Protein 5A95 (pdb70)

B-factor: mean 14.2, std 8.72, range [4.12, 84.78]

Secondary structure (DSSP, 8-state):
---GGGPPPP----GGGSPP----EEETTEEE-TTS-EE--EEEE---HHHHHHTT---HHHHHHHHHHS--SEEEEEE-HHHHHHH-HHHHHHHHHHHHHHHHHHT-EEEEEE--EEEGGGTEESSGGG---HHHHHHHHHHHHHHTTT-TTEEEEE--SEE--TTTTSS---HHHHHHHHHHHHHHHHHH-TTSEEEE--HHHHTB-GGGTTS--SSSS-EEE----TTTS--SS-SHHHHHHHHHHHTGGGGGTS-EEE-S---B-TTSTT--TTSB--STHHHHHHHHHHHHT-EEEES---SSSSS-SBSSTT--B-HHHHHHHHHHHHHH-/-GGGPPPP----GGGSPP-PPPEEETTEEE-TTS-EE--EEEE---HHHHHHTT--SHHHHHHHHHHS--SEEEEEE-HHHHHHH-HHHHHHHHHHHHHHHHHHT-EEEEEE--EEEGGGTEESSGGG---HHHHHHHHHHHHHHTTT-TTEEEEE--SEE--TTTTSS---HHHHHHHHHHHHHHHHTT-TTSEEEE--HHHHTB-GGGGTS--S-SS-EEE----TTTS--SS-SHHHHHHHHHHHTGGGGGTS-EEE-S---B-TTSTT--TTSB--STHHHHHHHHHHHHT-EEEES---SSSSS-SBSSTT--B-HHHHHHHHHHHHHH-/-GGGPPPP----GGGSPP-PPPEEETTEEE-TTS-EE--EEEE---HHHHHHTT--SHHHHHHHHHHS--SEEEEEE-HHHHHHH-HHHHHHHHHHHHHHHHHHT-EEEEEE--EEEGGGTEESSGGG---HHHHHHHHHHHHHHTTT-TTEEEEE--SEE--TTTTSS---HHHHHHHHHHHHHHHHTT-TTSEEEE--HHHHTB-GGGGTS--S-SS-EEE----TTTS--SS-SHHHHHHHHHHHTGGGGGTS-EEE-S---B-TTSTT--TTSB--STHHHHHHHHHHHHT-EEEES---SSSSS-SBSSTT--B-HHHHHHHHHHHHHHH-

InterPro domains:
  IPR001547 Glycoside hydrolase, family 5 [PF00150] (60-333)
  IPR017853 Glycoside hydrolase superfamily [SSF51445] (6-348)

Nearest PDB structures (foldseek):
  5a8o-assembly1_A  TM=1.001E+00  e=3.217E-73  Saccharophagus degradans 2-40
  5a8n-assembly1_A  TM=1.002E+00  e=1.177E-72  Saccharophagus degradans 2-40
  4hu0-assembly1_A  TM=9.584E-01  e=1.847E-48  uncultured bacterium
  8bqb-assembly3_C  TM=9.596E-01  e=6.757E-48  Cellvibrio japonicus Ueda107
  5fip-assembly4_A  TM=6.941E-01  e=3.122E-14  unidentified

Organism: Saccharophagus degradans (strain 2-40 / ATCC 43961 / DSM 17024) (NCBI:txid203122)

Foldseek 3Di:
DVDPVPDDDDDAADQVLFDDAWAWFWDWLFIATPVRDGDFFAAAEAEAQQVCVVVVNLDLVVLCCGLPQQQGQEYEHAHFVLSCVVCDVVRSVVSVSVVLRSSRVSRHAYEYHPEFAEAAVLQFGDDVSRGDHLVRLLVVLLVVLQHCAPRRRHAEYASYQFYEHPVCVNHDDDVVVQLVSLLVSVVSNCVRHVSHEYEAADYPGRAAPVVCVPPNNPDPGYEYEHACAPQPQDDPDDDLVRVLVSSCNGPLVVSVTHAYEHAEYAADDCPDDPHDPPRHDPLPVLVSVLVSCVVSVHHYHYPHDDCRDPPHQAVDPVRHGDSRVVSSSVVSNVVSD/DVVPPDDDDAQDQVLFDDAWAWFWDWLFIATPVRDGDFFAAAEAEAQQVCVVVVNLDLVVVVCGLPQQQGQEYEHAHFPLVCPVCDVVRSVVSVSVVLRSSRVSRHAYEYELHFAEAAVLQFGDDVSRGDHLVRLLVVLLVVLRHCAPRRRHAEYASYQFYECPVCVRHDDDVVVLLVSLLVSVVSNCVRHVSHEYEAADYPGRAAPQVCVPPNNPDPTYEYEHACAPQSDPDPDDDLVSVLVVSCNGPLVCSVTHAYEHAEYAADDCPDDPHDPPRHDPLPVLVSVLVSCVVSVHHYHYPHPYLRDPPHQAVDPVRHGDSRVVSSSVVSNVVSD/DVVPDDDDDAQDQVLFDDAWAWFWDWLFIATPVRHGDFFAAAEAEAPVVCVVVVNLDLVVVCCGLVQQQGQEYEHAHFPVNCPVCDVVRSVVSVSVVLRSSRVSRHAYEYEPEFAEAAVLQFGDDVSRGDHLVRLLVVLLVVLQHCAPRRRHAEHASYQFYECPVCVRHDDDVVVQLVSVLVSVCSNCVRHPSHEYEYADYPGRAAPQVCVPPNNPDPTYEYEHACAPQPQPDPDDDLVRSLVSSCNGPLVRSVTHAYEPAEYAADDCVDDPHDPPRHDNLVVLVSVLVSCVVSVHHYHYPHDDCPDPPHQAVDPVRHGDSRVVSSSVVSNVVSVD

Solvent-accessible surface area: 39055 Å² total; per-residue (Å²): 113,150,27,12,40,70,84,111,110,76,84,81,18,86,55,190,68,29,117,146,28,24,71,6,47,35,146,55,46,85,6,28,28,106,191,48,150,75,33,33,0,46,0,0,0,0,1,0,2,11,10,1,52,58,188,123,43,20,72,75,53,3,0,64,28,0,6,96,72,0,1,3,22,0,0,0,2,1,0,4,0,35,1,4,102,144,53,18,35,110,75,0,7,28,34,0,17,49,0,0,112,35,0,7,56,45,44,6,14,0,0,0,0,0,6,0,12,0,2,1,28,18,36,4,10,32,5,73,17,21,45,2,39,44,48,31,0,21,35,0,0,48,62,0,0,66,49,1,77,76,4,14,0,5,5,0,0,1,1,4,0,12,1,3,2,63,52,45,31,0,4,114,102,60,31,64,77,2,27,86,17,1,17,29,0,0,28,5,1,24,44,22,9,127,73,9,2,0,2,1,4,0,18,60,74,0,6,25,0,36,41,2,122,196,33,34,7,119,84,144,24,6,0,1,0,0,2,0,17,6,51,33,8,148,18,180,95,145,56,58,154,41,10,39,115,56,1,53,80,87,0,0,37,0,7,94,80,54,4,4,0,0,0,9,0,0,5,25,61,72,132,26,130,38,30,74,125,34,2,66,22,102,11,47,6,0,75,36,0,12,123,6,0,107,178,51,46,5,1,4,0,0,22,0,0,0,19,72,30,28,1,13,0,0,91,53,60,128,41,67,48,18,84,2,0,51,46,0,48,134,22,0,65,117,40,116,202,80,23,43,96,90,109,112,82,83,85,18,86,57,190,64,30,122,146,22,25,64,5,48,36,142,58,44,64,7,28,37,107,170,45,135,93,35,34,0,51,0,0,0,0,1,0,2,11,4,1,50,56,126,126,41,21,78,64,55,5,0,61,28,0,6,98,71,0,1,3,23,0,0,0,2,1,0,4,0,32,1,4,100,135,53,19,35,112,74,1,8,27,34,0,18,49,0,0,107,37,0,7,58,47,44,6,15,0,0,0,0,0,6,0,12,0,1,1,28,19,34,4,10,33,4,69,16,21,45,2,40,45,49,32,0,21,35,0,0,46,76,0,1,68,49,1,77,73,3,21,0,4,5,0,0,1,1,4,0,12,1,2,2,55,54,29,28,0,3,82,107,70,29,66,78,2,25,87,18,1,19,28,0,0,26,4,0,28,46,26,10,161,63,8,3,0,1,1,3,0,14,59,71,0,6,28,0,28,36,4,94,189,35,39,8,124,80,154,27,6,0,0,0,0,1,0,15,3,46,29,8,147,22,168,94,106,60,52,145,44,4,41,123,65,0,56,96,66,0,0,44,0,7,111,77,52,4,5,0,0,0,10,0,0,5,25,60,68,130,30,122,33,30,83,121,30,2,64,8,95,13,49,3,0,77,20,0,10,82,2,2,124,160,56,33,9,1,12,0,0,22,0,0,0,18,70,31,26,1,9,0,0,85,55,53,128,47,66,52,14,88,2,0,52,52,0,52,102,25,0,57,119,52,112,217,99,21,52,100,91,107,115,78,75,83,18,88,57,190,62,30,116,139,24,25,64,4,48,37,142,56,48,79,7,28,28,107,187,48,145,66,35,32,0,47,0,0,0,0,0,0,2,12,9,1,56,60,134,109,55,11,70,66,67,6,0,74,28,0,10,113,62,0,1,4,24,0,0,0,2,0,1,4,0,34,1,5,105,143,53,17,34,111,75,0,8,27,34,0,17,49,0,0,108,36,0,5,69,55,40,6,13,0,0,0,0,0,5,0,12,0,2,1,29,19,33,4,11,33,6,76,17,21,43,1,38,47,46,32,0,23,34,0,0,46,67,0,2,72,42,1,73,72,4,21,0,4,5,0,0,1,0,4,0,10,1,3,2,62,51,26,32,0,2,82,112,71,30,65,77,2,26,84,17,1,16,33,1,0,52,6,1,42,42,41,6,167,66,7,3,0,1,0,3,0,14,58,72,0,6,28,0,28,35,4,109,199,32,40,8,122,78,158,30,6,0,0,0,0,1,0,18,5,47,34,8,148,9,168,89,133,58,46,158,40,17,28,145,55,1,62,80,66,0,0,41,0,7,104,79,52,5,4,0,0,0,9,0,0,8,32,72,66,133,13,226,44,22,78,104,34,3,65,25,113,16,50,6,0,71,37,0,12,109,0,1,73,143,38,42,6,2,5,0,0,23,0,0,0,26,91,30,46,4,33,0,0,89,50,57,128,44,63,48,19,92,3,0,53,50,0,53,105,19,0,50,83,15,113,183,179

Structure (mmCIF, N/CA/C/O backbone):
data_5A95
#
_entry.id   5A95
#
_cell.length_a   72.048
_cell.length_b   60.384
_cell.length_c   130.326
_cell.angle_alpha   90.00
_cell.angle_beta   104.75
_cell.angle_gamma   90.00
#
_symmetry.space_group_name_H-M   'P 1 21 1'
#
loop_
_entity.id
_entity.type
_entity.pdbx_description
1 polymer 'PUTATIVE RETAINING B-GLYCOSIDASE'
2 branched beta-D-glucopyranose-(1-3)-beta-D-glucopyranose-(1-4)-beta-D-glucopyranose
3 non-polymer 'MAGNESIUM ION'
4 non-polymer 'CHLORIDE ION'
5 non-polymer 'SODIUM ION'
6 non-polymer 2-AMINO-2-HYDROXYMETHYL-PROPANE-1,3-DIOL
7 water water
#
loop_
_atom_site.group_PDB
_atom_site.id
_atom_site.type_symbol
_atom_site.label_atom_id
_atom_site.label_alt_id
_atom_site.label_comp_id
_atom_site.label_asym_id
_atom_site.label_entity_id
_atom_site.label_seq_id
_atom_site.pdbx_PDB_ins_code
_atom_site.Cartn_x
_atom_site.Cartn_y
_atom_site.Cartn_z
_atom_site.occupancy
_atom_site.B_iso_or_equiv
_atom_site.auth_seq_id
_atom_site.auth_comp_id
_atom_site.auth_asym_id
_atom_site.auth_atom_id
_atom_site.pdbx_PDB_model_num
ATOM 1 N N . SER A 1 28 ? 0.140 46.488 55.367 1.00 43.00 28 SER A N 1
ATOM 2 C CA . SER A 1 28 ? 1.302 45.584 55.636 1.00 37.09 28 SER A CA 1
ATOM 3 C C . SER A 1 28 ? 2.264 45.510 54.470 1.00 39.08 28 SER A C 1
ATOM 4 O O . SER A 1 28 ? 1.891 45.699 53.308 1.00 49.20 28 SER A O 1
ATOM 7 N N . ASN A 1 29 ? 3.506 45.190 54.801 1.00 41.75 29 ASN A N 1
ATOM 8 C CA . ASN A 1 29 ? 4.442 44.646 53.831 1.00 44.33 29 ASN A CA 1
ATOM 9 C C . ASN A 1 29 ? 4.295 43.123 53.743 1.00 42.12 29 ASN A C 1
ATOM 10 O O . ASN A 1 29 ? 5.135 42.455 53.132 1.00 47.01 29 ASN A O 1
ATOM 15 N N . ASP A 1 30 ? 3.231 42.586 54.356 1.00 31.50 30 ASP A N 1
ATOM 16 C CA . ASP A 1 30 ? 2.975 41.144 54.401 1.00 23.74 30 ASP A CA 1
ATOM 17 C C . ASP A 1 30 ? 2.110 40.645 53.237 1.00 17.90 30 ASP A C 1
ATOM 18 O O . ASP A 1 30 ? 1.034 41.183 52.935 1.00 17.40 30 ASP A O 1
ATOM 23 N N . TRP A 1 31 ? 2.610 39.615 52.578 1.00 18.09 31 TRP A N 1
ATOM 24 C CA . TRP A 1 31 ? 1.970 39.099 51.372 1.00 14.92 31 TRP A CA 1
ATOM 25 C C . TRP A 1 31 ? 0.546 38.598 51.600 1.00 12.62 31 TRP A C 1
ATOM 26 O O . TRP A 1 31 ? -0.273 38.670 50.704 1.00 12.65 31 TRP A O 1
ATOM 37 N N . TRP A 1 32 ? 0.224 38.128 52.811 1.00 13.96 32 TRP A N 1
ATOM 38 C CA . TRP A 1 32 ? -1.117 37.596 53.077 1.00 14.10 32 TRP A CA 1
ATOM 39 C C . TRP A 1 32 ? -2.171 38.693 53.251 1.00 13.66 32 TRP A C 1
ATOM 40 O O . TRP A 1 32 ? -3.363 38.397 53.249 1.00 15.60 32 TRP A O 1
ATOM 51 N N . ASP A 1 33 ? -1.715 39.947 53.345 1.00 15.22 33 ASP A N 1
ATOM 52 C CA . ASP A 1 33 ? -2.596 41.115 53.430 1.00 15.43 33 ASP A CA 1
ATOM 53 C C . ASP A 1 33 ? -2.833 41.808 52.090 1.00 14.73 33 ASP A C 1
ATOM 54 O O . ASP A 1 33 ? -3.603 42.764 52.022 1.00 16.97 33 ASP A O 1
ATOM 59 N N . ILE A 1 34 ? -2.193 41.333 51.027 1.00 12.84 34 ILE A N 1
ATOM 60 C CA . ILE A 1 34 ? -2.369 41.931 49.703 1.00 12.58 34 ILE A CA 1
ATOM 61 C C . ILE A 1 34 ? -3.836 41.751 49.257 1.00 11.82 34 ILE A C 1
ATOM 62 O O . ILE A 1 34 ? -4.351 40.638 49.221 1.00 12.35 34 ILE A O 1
ATOM 67 N N . PRO A 1 35 ? -4.520 42.859 48.938 1.00 12.14 35 PRO A N 1
ATOM 68 C CA . PRO A 1 35 ? -5.936 42.716 48.649 1.00 12.27 35 PRO A CA 1
ATOM 69 C C . PRO A 1 35 ? -6.233 41.988 47.335 1.00 10.92 35 PRO A C 1
ATOM 70 O O . PRO A 1 35 ? -5.453 42.047 46.401 1.00 12.27 35 PRO A O 1
ATOM 74 N N . TYR A 1 36 ? -7.399 41.384 47.264 1.00 10.10 36 TYR A N 1
ATOM 75 C CA . TYR A 1 36 ? -7.942 40.920 46.010 1.00 9.60 36 TYR A CA 1
ATOM 76 C C . TYR A 1 36 ? -8.235 42.121 45.120 1.00 10.18 36 TYR A C 1
ATOM 77 O O . TYR A 1 36 ? -8.511 43.207 45.632 1.00 11.18 36 TYR A O 1
ATOM 86 N N . PRO A 1 37 ? -8.200 41.932 43.800 1.00 10.64 37 PRO A N 1
ATOM 87 C CA . PRO A 1 37 ? -8.444 43.057 42.907 1.00 11.10 37 PRO A CA 1
ATOM 88 C C . PRO A 1 37 ? -9.904 43.509 42.876 1.00 10.68 37 PRO A C 1
ATOM 89 O O . PRO A 1 37 ? -10.800 42.727 43.207 1.00 10.80 37 PRO A O 1
ATOM 93 N N . SER A 1 38 ? -10.124 44.760 42.470 1.00 12.16 38 SER A N 1
ATOM 94 C CA . SER A 1 38 ? -11.454 45.325 42.339 1.00 11.54 38 SER A CA 1
ATOM 95 C C . SER A 1 38 ? -11.799 45.630 40.887 1.00 10.79 38 SER A C 1
ATOM 96 O O . SER A 1 38 ? -10.945 45.739 40.028 1.00 11.51 38 SER A O 1
ATOM 99 N N . GLN A 1 39 ? -13.086 45.775 40.622 1.00 10.70 39 GLN A N 1
ATOM 100 C CA . GLN A 1 39 ? -13.600 46.076 39.296 1.00 10.31 39 GLN A CA 1
ATOM 101 C C . GLN A 1 39 ? -13.861 47.570 39.153 1.00 11.05 39 GLN A C 1
ATOM 102 O O . GLN A 1 39 ? -14.212 48.247 40.110 1.00 13.86 39 GLN A O 1
ATOM 108 N N . PHE A 1 40 ? -13.707 48.054 37.934 1.00 11.11 40 PHE A N 1
ATOM 109 C CA . PHE A 1 40 ? -14.008 49.428 37.605 1.00 11.60 40 PHE A CA 1
ATOM 110 C C . PHE A 1 40 ? -15.448 49.787 37.962 1.00 14.15 40 PHE A C 1
ATOM 111 O O . PHE A 1 40 ? -16.367 49.013 37.700 1.00 13.98 40 PHE A O 1
ATOM 119 N N . ASP A 1 41 ? -15.632 50.965 38.550 1.00 13.25 41 ASP A N 1
ATOM 120 C CA . ASP A 1 41 ? -16.955 51.393 39.022 1.00 15.48 41 ASP A CA 1
ATOM 121 C C . ASP A 1 41 ? -17.810 51.842 37.844 1.00 15.56 41 ASP A C 1
ATOM 122 O O . ASP A 1 41 ? -17.685 52.968 37.387 1.00 16.65 41 ASP A O 1
ATOM 127 N N . VAL A 1 42 ? -18.660 50.945 37.354 1.00 15.93 42 VAL A N 1
ATOM 128 C CA . VAL A 1 42 ? -19.492 51.223 36.184 1.00 16.80 42 VAL A CA 1
ATOM 129 C C . VAL A 1 42 ? -20.478 52.369 36.405 1.00 18.38 42 VAL A C 1
ATOM 130 O O . VAL A 1 42 ? -20.917 52.996 35.451 1.00 21.35 42 VAL A O 1
ATOM 134 N N . LYS A 1 43 ? -20.798 52.658 37.669 1.00 21.83 43 LYS A N 1
ATOM 135 C CA . LYS A 1 43 ? -21.719 53.763 38.020 1.00 22.00 43 LYS A CA 1
ATOM 136 C C . LYS A 1 43 ? -21.088 55.132 37.823 1.00 20.56 43 LYS A C 1
ATOM 137 O O . LYS A 1 43 ? -21.798 56.129 37.781 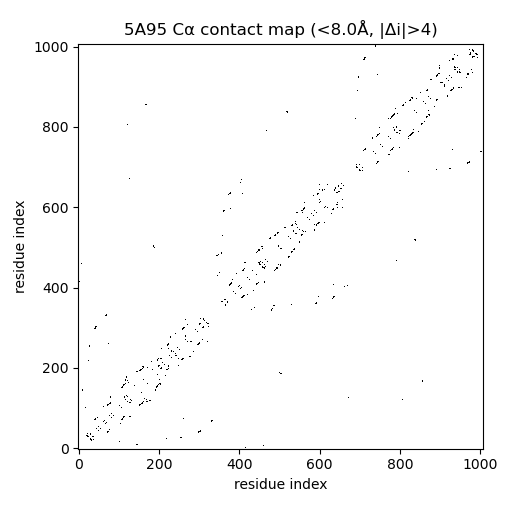1.00 28.19 43 LYS A O 1
ATOM 143 N N . SER A 1 44 ? -19.769 55.192 37.681 1.00 21.05 44 SER A N 1
ATOM 144 C CA . SER A 1 44 ? -19.076 56.461 37.450 1.00 22.01 44 SER A CA 1
ATOM 145 C C . SER A 1 44 ? -19.184 56.937 35.991 1.00 19.79 44 SER A C 1
ATOM 146 O O . SER A 1 44 ? -18.764 58.040 35.659 1.00 25.98 44 SER A O 1
ATOM 149 N N . LEU A 1 45 ? -19.727 56.090 35.126 1.00 17.31 45 LEU A N 1
ATOM 150 C CA . LEU A 1 45 ? -19.731 56.357 33.688 1.00 18.03 45 LEU A CA 1
ATOM 151 C C . LEU A 1 45 ? -20.990 57.040 33.227 1.00 16.52 45 LEU A C 1
ATOM 152 O O . LEU A 1 45 ? -22.086 56.736 33.710 1.00 20.13 45 LEU A O 1
ATOM 157 N N . LYS A 1 46 ? -20.839 57.935 32.252 1.00 14.29 46 LYS A N 1
ATOM 158 C CA . LYS A 1 46 ? -21.988 58.426 31.479 1.00 16.71 46 LYS A CA 1
ATOM 159 C C . LYS A 1 46 ? -22.551 57.322 30.582 1.00 16.40 46 LYS A C 1
ATOM 160 O O . LYS A 1 46 ? -21.822 56.429 30.169 1.00 17.60 46 LYS A O 1
ATOM 166 N N . THR A 1 47 ? -23.827 57.428 30.227 1.00 20.09 47 THR A N 1
ATOM 167 C CA . THR A 1 47 ? -24.424 56.498 29.281 1.00 22.22 47 THR A CA 1
ATOM 168 C C . THR A 1 47 ? -23.580 56.444 27.977 1.00 20.38 47 THR A C 1
ATOM 169 O O . THR A 1 47 ? -23.099 57.481 27.474 1.00 19.35 47 THR A O 1
ATOM 173 N N . GLN A 1 48 ? -23.376 55.240 27.474 1.00 16.96 48 GLN A N 1
ATOM 174 C CA . GLN A 1 48 ? -22.581 55.006 26.286 1.00 14.61 48 GLN A CA 1
ATOM 175 C C . GLN A 1 48 ? -22.951 53.621 25.824 1.00 13.05 48 GLN A C 1
ATOM 176 O O . GLN A 1 48 ? -22.927 52.665 26.611 1.00 15.34 48 GLN A O 1
ATOM 182 N N . SER A 1 49 ? -23.290 53.501 24.542 1.00 12.99 49 SER A N 1
ATOM 183 C CA . SER A 1 49 ? -23.735 52.228 24.024 1.00 11.16 49 SER A CA 1
ATOM 184 C C . SER A 1 49 ? -22.596 51.211 24.010 1.00 9.71 49 SER A C 1
ATOM 185 O O . SER A 1 49 ? -21.466 51.528 23.641 1.00 10.58 49 SER A O 1
ATOM 188 N N . PHE A 1 50 ? -22.893 49.985 24.384 1.00 9.19 50 PHE A N 1
ATOM 189 C CA . PHE A 1 50 ? -22.025 48.879 24.027 1.00 9.48 50 PHE A CA 1
ATOM 190 C C . PHE A 1 50 ? -21.989 48.734 22.518 1.00 9.60 50 PHE A C 1
ATOM 191 O O . PHE A 1 50 ? -22.997 48.903 21.823 1.00 10.80 50 PHE A O 1
ATOM 199 N N . ILE A 1 51 ? -20.826 48.347 22.013 1.00 9.26 51 ILE A N 1
ATOM 200 C CA . ILE A 1 51 ? -20.662 47.944 20.629 1.00 8.52 51 ILE A CA 1
ATOM 201 C C . ILE A 1 51 ? -20.556 46.431 20.628 1.00 7.60 51 ILE A C 1
ATOM 202 O O . ILE A 1 51 ? -19.832 45.862 21.456 1.00 8.80 51 ILE A O 1
ATOM 207 N N . SER A 1 52 ? -21.243 45.783 19.717 1.00 8.08 52 SER A N 1
ATOM 208 C CA . SER A 1 52 ? -21.275 44.323 19.602 1.00 8.56 52 SER A CA 1
ATOM 209 C C . SER A 1 52 ? -21.036 43.919 18.145 1.00 7.80 52 SER A C 1
ATOM 210 O O . SER A 1 52 ? -21.006 44.763 17.254 1.00 8.86 52 SER A O 1
ATOM 213 N N . VAL A 1 53 ? -20.855 42.618 17.925 1.00 8.45 53 VAL A N 1
ATOM 214 C CA . VAL A 1 53 ? -20.682 42.055 16.612 1.00 7.92 53 VAL A CA 1
ATOM 215 C C . VAL A 1 53 ? -21.973 41.395 16.178 1.00 8.09 53 VAL A C 1
ATOM 216 O O . VAL A 1 53 ? -22.532 40.603 16.913 1.00 9.68 53 VAL A O 1
ATOM 220 N N . LYS A 1 54 ? -22.380 41.683 14.947 1.00 8.14 54 LYS A N 1
ATOM 221 C CA . LYS A 1 54 ? -23.492 40.940 14.346 1.00 8.94 54 LYS A CA 1
ATOM 222 C C . LYS A 1 54 ? -23.123 40.688 12.891 1.00 8.65 54 LYS A C 1
ATOM 223 O O . LYS A 1 54 ? -23.007 41.610 12.087 1.00 9.88 54 LYS A O 1
ATOM 229 N N . GLY A 1 55 ? -22.872 39.426 12.568 1.00 9.40 55 GLY A N 1
ATOM 230 C CA . GLY A 1 55 ? -22.414 39.103 11.248 1.00 8.70 55 GLY A CA 1
ATOM 231 C C . GLY A 1 55 ? -21.083 39.766 10.934 1.00 8.44 55 GLY A C 1
ATOM 232 O O . GLY A 1 55 ? -20.145 39.707 11.741 1.00 8.84 55 GLY A O 1
ATOM 233 N N . ASN A 1 56 ? -21.021 40.441 9.805 1.00 8.39 56 ASN A N 1
ATOM 234 C CA . ASN A 1 56 ? -19.813 41.114 9.394 1.00 8.26 56 ASN A CA 1
ATOM 235 C C . ASN A 1 56 ? -19.732 42.555 9.859 1.00 8.99 56 ASN A C 1
ATOM 236 O O . ASN A 1 56 ? -18.857 43.305 9.410 1.00 9.69 56 ASN A O 1
ATOM 241 N N . LYS A 1 57 ? -20.623 42.965 10.758 1.00 8.44 57 LYS A N 1
ATOM 242 C CA . LYS A 1 57 ? -20.675 44.360 11.203 1.00 8.89 57 LYS A CA 1
ATOM 243 C C . LYS A 1 57 ? -20.479 44.497 12.698 1.00 8.16 57 LYS A C 1
ATOM 244 O O . LYS A 1 57 ? -20.820 43.610 13.477 1.00 8.47 57 LYS A O 1
ATOM 250 N N . PHE A 1 58 ? -19.960 45.645 13.088 1.00 8.02 58 PHE A N 1
ATOM 251 C CA . PHE A 1 58 ? -20.170 46.133 14.431 1.00 7.95 58 PHE A CA 1
ATOM 252 C C . PHE A 1 58 ? -21.505 46.871 14.467 1.00 8.31 58 PHE A C 1
ATOM 253 O O . PHE A 1 58 ? -21.831 47.606 13.523 1.00 9.17 58 PHE A O 1
ATOM 261 N N . ILE A 1 59 ? -22.218 46.759 15.594 1.00 8.29 59 ILE A N 1
ATOM 262 C CA . ILE A 1 59 ? -23.483 47.488 15.805 1.00 9.89 59 ILE A CA 1
ATOM 263 C C . ILE A 1 59 ? -23.532 48.101 17.189 1.00 10.48 59 ILE A C 1
ATOM 264 O O . ILE A 1 59 ? -22.888 47.592 18.127 1.00 9.28 59 ILE A O 1
ATOM 269 N N . ASP A 1 60 ? -24.288 49.193 17.313 1.00 11.33 60 ASP A N 1
ATOM 270 C CA . ASP A 1 60 ? -24.576 49.768 18.620 1.00 12.40 60 ASP A CA 1
ATOM 271 C C . ASP A 1 60 ? -25.855 49.150 19.177 1.00 12.59 60 ASP A C 1
ATOM 272 O O . ASP A 1 60 ? -26.406 48.203 18.590 1.00 13.13 60 ASP A O 1
ATOM 277 N N . ASP A 1 61 ? -26.296 49.671 20.326 1.00 14.31 61 ASP A N 1
ATOM 278 C CA . ASP A 1 61 ? -27.456 49.133 21.038 1.00 15.89 61 ASP A CA 1
ATOM 279 C C . ASP A 1 61 ? -28.807 49.515 20.425 1.00 19.07 61 ASP A C 1
ATOM 280 O O . ASP A 1 61 ? -29.837 49.045 20.906 1.00 23.85 61 ASP A O 1
ATOM 285 N N . LYS A 1 62 ? -28.789 50.376 19.400 1.00 17.75 62 LYS A N 1
ATOM 286 C CA . LYS A 1 62 ? -29.981 50.643 18.556 1.00 20.22 62 LYS A CA 1
ATOM 287 C C . LYS A 1 62 ? -29.977 49.761 17.266 1.00 17.00 62 LYS A C 1
ATOM 288 O O . LYS A 1 62 ? -30.873 49.865 16.403 1.00 24.17 62 LYS A O 1
ATOM 294 N N . GLY A 1 63 ? -28.935 48.913 17.130 1.00 18.96 63 GLY A N 1
ATOM 295 C CA . GLY A 1 63 ? -28.791 48.060 15.949 1.00 17.02 63 GLY A CA 1
ATOM 296 C C . GLY A 1 63 ? -28.158 48.730 14.728 1.00 15.05 63 GLY A C 1
ATOM 297 O O . GLY A 1 63 ? -28.089 48.129 13.644 1.00 16.64 63 GLY A O 1
ATOM 298 N N . LYS A 1 64 ? -27.728 49.971 14.888 1.00 14.87 64 LYS A N 1
ATOM 299 C CA . LYS A 1 64 ? -27.112 50.748 13.825 1.00 14.48 64 LYS A CA 1
ATOM 300 C C . LYS A 1 64 ? -25.675 50.291 13.624 1.00 12.06 64 LYS A C 1
ATOM 301 O O . LYS A 1 64 ? -24.925 50.113 14.574 1.00 12.17 64 LYS A O 1
ATOM 307 N N . THR A 1 65 ? -25.279 50.124 12.372 1.00 11.68 65 THR A N 1
ATOM 308 C CA . THR A 1 65 ? -23.916 49.795 12.041 1.00 11.17 65 THR A CA 1
ATOM 309 C C . THR A 1 65 ? -22.965 50.855 12.562 1.00 11.46 65 THR A C 1
ATOM 310 O O . THR A 1 65 ? -23.198 52.064 12.403 1.00 13.84 65 THR A O 1
ATOM 314 N N . PHE A 1 66 ? -21.904 50.387 13.219 1.00 11.25 66 PHE A N 1
ATOM 315 C CA . PHE A 1 66 ? -20.908 51.229 13.834 1.00 10.64 66 PHE A CA 1
ATOM 316 C C . PHE A 1 66 ? -19.570 50.959 13.161 1.00 10.00 66 PHE A C 1
ATOM 317 O O . PHE A 1 66 ? -19.244 49.825 12.852 1.00 9.35 66 PHE A O 1
ATOM 325 N N . THR A 1 67 ? -18.786 52.005 12.963 1.00 9.08 67 THR A N 1
ATOM 326 C CA . THR A 1 67 ? -17.423 51.883 12.422 1.00 9.13 67 THR A CA 1
ATOM 327 C C . THR A 1 67 ? -16.455 52.533 13.383 1.00 9.21 67 THR A C 1
ATOM 328 O O . THR A 1 67 ? -16.606 53.698 13.704 1.00 11.10 67 THR A O 1
ATOM 332 N N . PHE A 1 68 ? -15.465 51.781 13.866 1.00 8.74 68 PHE A N 1
ATOM 333 C CA . PHE A 1 68 ? -14.386 52.402 14.654 1.00 8.38 68 PHE A CA 1
ATOM 334 C C . PHE A 1 68 ? -13.523 53.220 13.675 1.00 8.27 68 PHE A C 1
ATOM 335 O O . PHE A 1 68 ? -13.096 52.702 12.635 1.00 9.34 68 PHE A O 1
ATOM 343 N N . ARG A 1 69 ? -13.298 54.485 14.004 1.00 8.41 69 ARG A N 1
ATOM 344 C CA . ARG A 1 69 ? -12.513 55.399 13.195 1.00 8.94 69 ARG A CA 1
ATOM 345 C C . ARG A 1 69 ? -11.709 56.230 14.173 1.00 7.74 69 ARG A C 1
ATOM 346 O O . ARG A 1 69 ? -12.249 57.033 14.943 1.00 9.58 69 ARG A O 1
ATOM 354 N N . GLY A 1 70 ? -10.394 56.069 14.154 1.00 7.57 70 GLY A N 1
ATOM 355 C CA . GLY A 1 70 ? -9.574 56.836 15.082 1.00 8.33 70 GLY A CA 1
ATOM 356 C C . GLY A 1 70 ? -8.098 56.632 14.910 1.00 7.59 70 GLY A C 1
ATOM 357 O O . GLY A 1 70 ? -7.609 56.434 13.794 1.00 7.72 70 GLY A O 1
ATOM 358 N N . VAL A 1 71 ? -7.389 56.688 16.035 1.00 6.62 71 VAL A N 1
ATOM 359 C CA . VAL A 1 71 ? -5.942 56.698 16.033 1.00 6.44 71 VAL A CA 1
ATOM 360 C C . VAL A 1 71 ? -5.391 55.848 17.172 1.00 7.20 71 VAL A C 1
ATOM 361 O O . VAL A 1 71 ? -6.053 55.639 18.191 1.00 7.32 71 VAL A O 1
ATOM 365 N N . ASN A 1 72 ? -4.158 55.377 16.970 1.00 7.05 72 ASN A N 1
ATOM 366 C CA . ASN A 1 72 ? -3.262 54.987 18.047 1.00 6.75 72 ASN A CA 1
ATOM 367 C C . ASN A 1 72 ? -2.674 56.210 18.702 1.00 7.54 72 ASN A C 1
ATOM 368 O O . ASN A 1 72 ? -2.362 57.194 18.017 1.00 8.25 72 ASN A O 1
ATOM 373 N N . ILE A 1 73 ? -2.441 56.112 20.005 1.00 7.05 73 ILE A N 1
ATOM 374 C CA . ILE A 1 73 ? -1.503 56.970 20.699 1.00 7.55 73 ILE A CA 1
ATOM 375 C C . ILE A 1 73 ? -0.379 56.065 21.175 1.00 7.66 73 ILE A C 1
ATOM 376 O O . ILE A 1 73 ? -0.439 54.834 20.999 1.00 8.17 73 ILE A O 1
ATOM 381 N N . ALA A 1 74 ? 0.681 56.655 21.709 1.00 7.76 74 ALA A N 1
ATOM 382 C CA . ALA A 1 74 ? 1.800 55.864 22.203 1.00 8.00 74 ALA A CA 1
ATOM 383 C C . ALA A 1 74 ? 1.445 55.107 23.492 1.00 8.00 74 ALA A C 1
ATOM 384 O O . ALA A 1 74 ? 0.423 55.352 24.131 1.00 8.94 74 ALA A O 1
ATOM 386 N N . ASP A 1 75 ? 2.336 54.192 23.882 1.00 7.95 75 ASP A N 1
ATOM 387 C CA . ASP A 1 75 ? 2.212 53.503 25.159 1.00 7.56 75 ASP A CA 1
ATOM 388 C C . ASP A 1 75 ? 2.095 54.508 26.318 1.00 8.18 75 ASP A C 1
ATOM 389 O O . ASP A 1 75 ? 2.757 55.544 26.337 1.00 8.26 75 ASP A O 1
ATOM 394 N N . THR A 1 76 ? 1.270 54.154 27.293 1.00 7.84 76 THR A N 1
ATOM 395 C CA . THR A 1 76 ? 0.991 55.004 28.440 1.00 8.35 76 THR A CA 1
ATOM 396 C C . THR A 1 76 ? 2.268 55.414 29.153 1.00 9.76 76 THR A C 1
ATOM 397 O O . THR A 1 76 ? 2.422 56.562 29.533 1.00 10.31 76 THR A O 1
ATOM 401 N N . GLY A 1 77 ? 3.173 54.463 29.360 1.00 9.73 77 GLY A N 1
ATOM 402 C CA . GLY A 1 77 ? 4.427 54.749 30.034 1.00 9.99 77 GLY A CA 1
ATOM 403 C C . GLY A 1 77 ? 5.310 55.730 29.266 1.00 9.61 77 GLY A C 1
ATOM 404 O O . GLY A 1 77 ? 5.981 56.571 29.847 1.00 11.02 77 GLY A O 1
ATOM 405 N N . LYS A 1 78 ? 5.355 55.594 27.942 1.00 10.04 78 LYS A N 1
ATOM 406 C CA . LYS A 1 78 ? 6.107 56.518 27.108 1.00 9.10 78 LYS A CA 1
ATOM 407 C C . LYS A 1 78 ? 5.560 57.918 27.341 1.00 9.53 78 LYS A C 1
ATOM 408 O O . LYS A 1 78 ? 6.312 58.861 27.540 1.00 10.68 78 LYS A O 1
ATOM 414 N N . LEU A 1 79 ? 4.241 58.061 27.279 1.00 9.23 79 LEU A N 1
ATOM 415 C CA . LEU A 1 79 ? 3.601 59.358 27.459 1.00 9.19 79 LEU A CA 1
ATOM 416 C C . LEU A 1 79 ? 3.810 59.929 28.864 1.00 9.89 79 LEU A C 1
ATOM 417 O O . LEU A 1 79 ? 4.141 61.127 29.016 1.00 9.64 79 LEU A O 1
ATOM 422 N N . LEU A 1 80 ? 3.681 59.085 29.887 1.00 8.85 80 LEU A N 1
ATOM 423 C CA . LEU A 1 80 ? 3.892 59.544 31.274 1.00 9.84 80 LEU A CA 1
ATOM 424 C C . LEU A 1 80 ? 5.288 60.121 31.469 1.00 10.76 80 LEU A C 1
ATOM 425 O O . LEU A 1 80 ? 5.489 61.062 32.246 1.00 13.54 80 LEU A O 1
ATOM 430 N N . SER A 1 81 ? 6.260 59.524 30.802 1.00 11.65 81 SER A N 1
ATOM 431 C CA . SER A 1 81 ? 7.653 59.861 31.028 1.00 13.13 81 SER A CA 1
ATOM 432 C C . SER A 1 81 ? 7.916 61.346 30.736 1.00 13.09 81 SER A C 1
ATOM 433 O O . SER A 1 81 ? 8.826 61.924 31.314 1.00 15.94 81 SER A O 1
ATOM 436 N N . ARG A 1 82 ? 7.097 61.960 29.884 1.00 13.47 82 ARG A N 1
ATOM 437 C CA . ARG A 1 82 ? 7.215 63.375 29.543 1.00 14.34 82 ARG A CA 1
ATOM 438 C C . ARG A 1 82 ? 5.956 64.171 29.896 1.00 13.03 82 ARG A C 1
ATOM 439 O O . ARG A 1 82 ? 5.722 65.252 29.385 1.00 15.65 82 ARG A O 1
ATOM 447 N N . ASN A 1 83 ? 5.173 63.660 30.833 1.00 13.19 83 ASN A N 1
ATOM 448 C CA . ASN A 1 83 ? 3.947 64.341 31.280 1.00 13.13 83 ASN A CA 1
ATOM 449 C C . ASN A 1 83 ? 2.967 64.633 30.141 1.00 12.60 83 ASN A C 1
ATOM 450 O O . ASN A 1 83 ? 2.260 65.642 30.153 1.00 15.29 83 ASN A O 1
ATOM 455 N N . GLN A 1 84 ? 2.905 63.713 29.173 1.00 10.56 84 GLN A N 1
ATOM 456 C CA . GLN A 1 84 ? 1.990 63.840 28.057 1.00 11.78 84 GLN A CA 1
ATOM 457 C C . GLN A 1 84 ? 0.831 62.843 28.126 1.00 9.42 84 GLN A C 1
ATOM 458 O O . GLN A 1 84 ? 0.003 62.793 27.221 1.00 10.11 84 GLN A O 1
ATOM 464 N N . TRP A 1 85 ? 0.760 62.046 29.195 1.00 9.89 85 TRP A N 1
ATOM 465 C CA . TRP A 1 85 ? -0.428 61.232 29.460 1.00 9.37 85 TRP A CA 1
ATOM 466 C C . TRP A 1 85 ? -1.434 62.128 30.172 1.00 10.08 85 TRP A C 1
ATOM 467 O O . TRP A 1 85 ? -1.350 62.316 31.392 1.00 12.11 85 TRP A O 1
ATOM 478 N N A GLN A 1 86 ? -2.327 62.730 29.374 0.50 10.43 86 GLN A N 1
ATOM 479 N N B GLN A 1 86 ? -2.370 62.694 29.431 0.50 9.85 86 GLN A N 1
ATOM 480 C CA A GLN A 1 86 ? -3.183 63.859 29.765 0.50 11.10 86 GLN A CA 1
ATOM 481 C CA B GLN A 1 86 ? -3.259 63.665 30.017 0.50 10.10 86 GLN A CA 1
ATOM 482 C C A GLN A 1 86 ? -4.562 63.732 29.168 0.50 10.86 86 GLN A C 1
ATOM 483 C C B GLN A 1 86 ? -4.520 63.806 29.194 0.50 9.18 86 GLN A C 1
ATOM 484 O O A GLN A 1 86 ? -4.706 63.246 28.039 0.50 13.46 86 GLN A O 1
ATOM 485 O O B GLN A 1 86 ? -4.549 63.537 27.981 0.50 8.33 86 GLN A O 1
ATOM 496 N N . LYS A 1 87 ? -5.571 64.225 29.884 1.00 9.46 87 LYS A N 1
ATOM 497 C CA . LYS A 1 87 ? -6.897 64.332 29.313 1.00 9.89 87 LYS A CA 1
ATOM 498 C C . LYS A 1 87 ? -6.915 65.144 28.037 1.00 10.00 87 LYS A C 1
ATOM 499 O O . LYS A 1 87 ? -7.674 64.832 27.121 1.00 10.29 87 LYS A O 1
ATOM 505 N N . SER A 1 88 ? -6.099 66.199 27.976 1.00 10.47 88 SER A N 1
ATOM 506 C CA . SER A 1 88 ? -6.109 67.123 26.838 1.00 11.45 88 SER A CA 1
ATOM 507 C C . SER A 1 88 ? -5.802 66.402 25.523 1.00 10.58 88 SER A C 1
ATOM 508 O O . SER A 1 88 ? -6.240 66.838 24.460 1.00 11.86 88 SER A O 1
ATOM 511 N N . LEU A 1 89 ? -5.047 65.299 25.591 1.00 10.94 89 LEU A N 1
ATOM 512 C CA . LEU A 1 89 ? -4.761 64.504 24.402 1.00 9.55 89 LEU A CA 1
ATOM 513 C C . LEU A 1 89 ? -6.061 63.884 23.836 1.00 9.66 89 LEU A C 1
ATOM 514 O O . LEU A 1 89 ? -6.319 63.933 22.624 1.00 10.52 89 LEU A O 1
ATOM 519 N N . PHE A 1 90 ? -6.876 63.295 24.714 1.00 9.70 90 PHE A N 1
ATOM 520 C CA . PHE A 1 90 ? -8.136 62.679 24.286 1.00 9.74 90 PHE A CA 1
ATOM 521 C C . PHE A 1 90 ? -9.105 63.743 23.784 1.00 9.83 90 PHE A C 1
ATOM 522 O O . PHE A 1 90 ? -9.805 63.537 22.780 1.00 10.60 90 PHE A O 1
ATOM 530 N N . GLU A 1 91 ? -9.148 64.878 24.483 1.00 11.45 91 GLU A N 1
ATOM 531 C CA . GLU A 1 91 ? -10.039 65.975 24.092 1.00 12.26 91 GLU A CA 1
ATOM 532 C C . GLU A 1 91 ? -9.687 66.513 22.701 1.00 12.96 91 GLU A C 1
ATOM 533 O O . GLU A 1 91 ? -10.576 66.765 21.879 1.00 13.15 91 GLU A O 1
ATOM 539 N N . GLU A 1 92 ? -8.394 66.688 22.435 1.00 11.07 92 GLU A N 1
ATOM 540 C CA . GLU A 1 92 ? -7.969 67.174 21.122 1.00 11.07 92 GLU A CA 1
ATOM 541 C C . GLU A 1 92 ? -8.470 66.218 20.030 1.00 11.01 92 GLU A C 1
ATOM 542 O O . GLU A 1 92 ? -9.010 66.615 19.007 1.00 12.18 92 GLU A O 1
ATOM 548 N N . LEU A 1 93 ? -8.274 64.935 20.262 1.00 10.46 93 LEU A N 1
ATOM 549 C CA . LEU A 1 93 ? -8.655 63.948 19.277 1.00 9.17 93 LEU A CA 1
ATOM 550 C C . LEU A 1 93 ? -10.160 63.896 19.030 1.00 10.40 93 LEU A C 1
ATOM 551 O O . LEU A 1 93 ? -10.613 63.855 17.872 1.00 10.73 93 LEU A O 1
ATOM 556 N N . ALA A 1 94 ? -10.931 63.823 20.114 1.00 10.89 94 ALA A N 1
ATOM 557 C CA . ALA A 1 94 ? -12.377 63.724 20.011 1.00 12.79 94 ALA A CA 1
ATOM 558 C C . ALA A 1 94 ? -12.977 65.013 19.449 1.00 13.85 94 ALA A C 1
ATOM 559 O O . ALA A 1 94 ? -13.880 64.986 18.599 1.00 15.59 94 ALA A O 1
ATOM 561 N N . ASN A 1 95 ? -12.472 66.144 19.913 1.00 13.22 95 ASN A N 1
ATOM 562 C CA . ASN A 1 95 ? -13.088 67.420 19.536 1.00 16.01 95 ASN A CA 1
ATOM 563 C C . ASN A 1 95 ? -12.664 67.967 18.189 1.00 15.38 95 ASN A C 1
ATOM 564 O O . ASN A 1 95 ? -13.444 68.635 17.526 1.00 19.25 95 ASN A O 1
ATOM 569 N N . ASN A 1 96 ? -11.422 67.708 17.816 1.00 13.42 96 ASN A N 1
ATOM 570 C CA . ASN A 1 96 ? -10.820 68.315 16.625 1.00 14.16 96 ASN A CA 1
ATOM 571 C C . ASN A 1 96 ? -10.368 67.388 15.502 1.00 13.03 96 ASN A C 1
ATOM 572 O O . ASN A 1 96 ? -10.136 67.853 14.391 1.00 14.55 96 ASN A O 1
ATOM 577 N N . TRP A 1 97 ? -10.235 66.087 15.779 1.00 11.29 97 TRP A N 1
ATOM 578 C CA . TRP A 1 97 ? -9.760 65.143 14.756 1.00 10.59 97 TRP A CA 1
ATOM 579 C C . TRP A 1 97 ? -10.791 64.126 14.279 1.00 10.75 97 TRP A C 1
ATOM 580 O O . TRP A 1 97 ? -10.477 63.263 13.453 1.00 11.57 97 TRP A O 1
ATOM 591 N N . GLY A 1 98 ? -12.013 64.208 14.789 1.00 11.99 98 GLY A N 1
ATOM 592 C CA . GLY A 1 98 ? -13.117 63.402 14.292 1.00 13.19 98 GLY A CA 1
ATOM 593 C C . GLY A 1 98 ? -13.114 61.976 14.773 1.00 11.66 98 GLY A C 1
ATOM 594 O O . GLY A 1 98 ? -13.857 61.168 14.265 1.00 13.46 98 GLY A O 1
ATOM 595 N N . VAL A 1 99 ? -12.274 61.646 15.750 1.00 10.35 99 VAL A N 1
ATOM 596 C CA . VAL A 1 99 ? -12.174 60.246 16.136 1.00 9.58 99 VAL A CA 1
ATOM 597 C C . VAL A 1 99 ? -13.348 59.787 16.985 1.00 10.34 99 VAL A C 1
ATOM 598 O O . VAL A 1 99 ? -13.898 60.565 17.762 1.00 12.35 99 VAL A O 1
ATOM 602 N N . ASN A 1 100 ? -13.706 58.503 16.870 1.00 8.55 100 ASN A N 1
ATOM 603 C CA . ASN A 1 100 ? -14.591 57.886 17.825 1.00 8.80 100 ASN A CA 1
ATOM 604 C C . ASN A 1 100 ? -13.882 56.781 18.616 1.00 8.62 100 ASN A C 1
ATOM 605 O O . ASN A 1 100 ? -14.511 56.139 19.452 1.00 8.88 100 ASN A O 1
ATOM 610 N N . THR A 1 101 ? -12.578 56.573 18.365 1.00 8.16 101 THR A N 1
ATOM 611 C CA . THR A 1 101 ? -11.807 55.461 18.929 1.00 7.73 101 THR A CA 1
ATOM 612 C C . THR A 1 101 ? -10.362 55.851 19.136 1.00 7.00 101 THR A C 1
ATOM 613 O O . THR A 1 101 ? -9.761 56.505 18.285 1.00 8.36 101 THR A O 1
ATOM 617 N N . ILE A 1 102 ? -9.798 55.418 20.259 1.00 7.39 102 ILE A N 1
ATOM 618 C CA . ILE A 1 102 ? -8.369 55.454 20.479 1.00 7.21 102 ILE A CA 1
ATOM 619 C C . ILE A 1 102 ? -7.884 54.040 20.784 1.00 6.99 102 ILE A C 1
ATOM 620 O O . ILE A 1 102 ? -8.500 53.332 21.595 1.00 7.39 102 ILE A O 1
ATOM 625 N N . ARG A 1 103 ? -6.798 53.638 20.122 1.00 7.04 103 ARG A N 1
ATOM 626 C CA . ARG A 1 103 ? -6.118 52.364 20.393 1.00 6.77 103 ARG A CA 1
ATOM 627 C C . ARG A 1 103 ? -4.920 52.626 21.301 1.00 7.04 103 ARG A C 1
ATOM 628 O O . ARG A 1 103 ? -4.097 53.511 21.015 1.00 6.68 103 ARG A O 1
ATOM 636 N N . LEU A 1 104 ? -4.836 51.859 22.384 1.00 7.12 104 LEU A N 1
ATOM 637 C CA A LEU A 1 104 ? -3.760 51.955 23.370 0.60 6.86 104 LEU A CA 1
ATOM 638 C CA B LEU A 1 104 ? -3.738 51.975 23.327 0.40 6.38 104 LEU A CA 1
ATOM 639 C C . LEU A 1 104 ? -2.815 50.770 23.164 1.00 6.46 104 LEU A C 1
ATOM 640 O O . LEU A 1 104 ? -3.209 49.646 23.446 1.00 7.02 104 LEU A O 1
ATOM 649 N N . PRO A 1 105 ? -1.586 51.014 22.674 1.00 5.88 105 PRO A N 1
ATOM 650 C CA . PRO A 1 105 ? -0.653 49.918 22.413 1.00 6.04 105 PRO A CA 1
ATOM 651 C C . PRO A 1 105 ? 0.159 49.635 23.664 1.00 6.30 105 PRO A C 1
ATOM 652 O O . PRO A 1 105 ? 1.222 50.241 23.885 1.00 7.19 105 PRO A O 1
ATOM 656 N N . ILE A 1 106 ? -0.323 48.694 24.472 1.00 6.23 106 ILE A N 1
ATOM 657 C CA . ILE A 1 106 ? 0.267 48.381 25.759 1.00 5.79 106 ILE A CA 1
ATOM 658 C C . ILE A 1 106 ? 1.457 47.479 25.554 1.00 6.02 106 ILE A C 1
ATOM 659 O O . ILE A 1 106 ? 1.314 46.318 25.191 1.00 6.24 106 ILE A O 1
ATOM 664 N N . HIS A 1 107 ? 2.652 48.029 25.731 1.00 6.29 107 HIS A N 1
ATOM 665 C CA . HIS A 1 107 ? 3.862 47.269 25.499 1.00 6.44 107 HIS A CA 1
ATOM 666 C C . HIS A 1 107 ? 4.187 46.412 26.720 1.00 5.47 107 HIS A C 1
ATOM 667 O O . HIS A 1 107 ? 4.215 46.920 27.834 1.00 6.99 107 HIS A O 1
ATOM 674 N N . PRO A 1 108 ? 4.513 45.126 26.525 1.00 6.29 108 PRO A N 1
ATOM 675 C CA . PRO A 1 108 ? 4.793 44.300 27.705 1.00 6.79 108 PRO A CA 1
ATOM 676 C C . PRO A 1 108 ? 5.905 44.845 28.604 1.00 6.74 108 PRO A C 1
ATOM 677 O O . PRO A 1 108 ? 5.841 44.711 29.825 1.00 6.91 108 PRO A O 1
ATOM 681 N N . VAL A 1 109 ? 6.953 45.428 28.018 1.00 7.00 109 VAL A N 1
ATOM 682 C CA . VAL A 1 109 ? 8.051 45.936 28.855 1.00 7.42 109 VAL A CA 1
ATOM 683 C C . VAL A 1 109 ? 7.543 47.052 29.776 1.00 8.09 109 VAL A C 1
ATOM 684 O O . VAL A 1 109 ? 8.041 47.220 30.877 1.00 8.25 109 VAL A O 1
ATOM 688 N N . SER A 1 110 ? 6.586 47.829 29.298 1.00 7.20 110 SER A N 1
ATOM 689 C CA . SER A 1 110 ? 5.982 48.951 30.042 1.00 7.26 110 SER A CA 1
ATOM 690 C C . SER A 1 110 ? 5.006 48.458 31.118 1.00 7.16 110 SER A C 1
ATOM 691 O O . SER A 1 110 ? 4.973 49.001 32.230 1.00 8.20 110 SER A O 1
ATOM 694 N N . TRP A 1 111 ? 4.229 47.433 30.784 1.00 6.93 111 TRP A N 1
ATOM 695 C CA . TRP A 1 111 ? 3.405 46.708 31.729 1.00 6.91 111 TRP A CA 1
ATOM 696 C C . TRP A 1 111 ? 4.279 46.297 32.912 1.00 7.24 111 TRP A C 1
ATOM 697 O O . TRP A 1 111 ? 3.912 46.505 34.074 1.00 8.48 111 TRP A O 1
ATOM 708 N N . ARG A 1 112 ? 5.429 45.692 32.631 1.00 7.38 112 ARG A N 1
ATOM 709 C CA . ARG A 1 112 ? 6.329 45.280 33.710 1.00 7.52 112 ARG A CA 1
ATOM 710 C C . ARG A 1 112 ? 6.940 46.475 34.445 1.00 8.45 112 ARG A C 1
ATOM 711 O O . ARG A 1 112 ? 7.049 46.458 35.662 1.00 10.12 112 ARG A O 1
ATOM 719 N N . LYS A 1 113 ? 7.356 47.515 33.707 1.00 8.25 113 LYS A N 1
ATOM 720 C CA . LYS A 1 113 ? 8.058 48.635 34.323 1.00 8.97 113 LYS A CA 1
ATOM 721 C C . LYS A 1 113 ? 7.170 49.410 35.287 1.00 9.84 113 LYS A C 1
ATOM 722 O O . LYS A 1 113 ? 7.582 49.717 36.415 1.00 11.58 113 LYS A O 1
ATOM 728 N N . LEU A 1 114 ? 5.976 49.771 34.830 1.00 9.17 114 LEU A N 1
ATOM 729 C CA . LEU A 1 114 ? 5.013 50.429 35.707 1.00 9.56 114 LEU A CA 1
ATOM 730 C C . LEU A 1 114 ? 4.433 49.466 36.730 1.00 10.81 114 LEU A C 1
ATOM 731 O O . LEU A 1 114 ? 4.136 49.848 37.865 1.00 12.02 114 LEU A O 1
ATOM 736 N N . GLY A 1 115 ? 4.296 48.212 36.318 1.00 10.16 115 GLY A N 1
ATOM 737 C CA . GLY A 1 115 ? 3.631 47.193 37.099 1.00 10.39 115 GLY A CA 1
ATOM 738 C C . GLY A 1 115 ? 2.142 47.152 36.804 1.00 9.16 115 GLY A C 1
ATOM 739 O O . GLY A 1 115 ? 1.536 48.194 36.539 1.00 9.42 115 GLY A O 1
ATOM 740 N N . PRO A 1 116 ? 1.531 45.960 36.851 1.00 10.08 116 PRO A N 1
ATOM 741 C CA . PRO A 1 116 ? 0.105 45.852 36.582 1.00 10.16 116 PRO A CA 1
ATOM 742 C C . PRO A 1 116 ? -0.788 46.821 37.344 1.00 9.96 116 PRO A C 1
ATOM 743 O O . PRO A 1 116 ? -1.667 47.417 36.745 1.00 10.63 116 PRO A O 1
ATOM 747 N N . ASP A 1 117 ? -0.582 46.953 38.651 1.00 9.74 117 ASP A N 1
ATOM 748 C CA . ASP A 1 117 ? -1.497 47.737 39.448 1.00 10.52 117 ASP A CA 1
ATOM 749 C C . ASP A 1 117 ? -1.507 49.186 38.985 1.00 10.00 117 ASP A C 1
ATOM 750 O O . ASP A 1 117 ? -2.563 49.799 38.823 1.00 11.28 117 ASP A O 1
ATOM 755 N N . VAL A 1 118 ? -0.318 49.746 38.793 1.00 9.83 118 VAL A N 1
ATOM 756 C CA . VAL A 1 118 ? -0.190 51.116 38.343 1.00 9.31 118 VAL A CA 1
ATOM 757 C C . VAL A 1 118 ? -0.676 51.286 36.894 1.00 8.53 118 VAL A C 1
ATOM 758 O O . VAL A 1 118 ? -1.353 52.278 36.550 1.00 9.86 118 VAL A O 1
ATOM 762 N N . TYR A 1 119 ? -0.294 50.365 36.017 1.00 8.00 119 TYR A N 1
ATOM 763 C CA . TYR A 1 119 ? -0.724 50.480 34.627 1.00 8.69 119 TYR A CA 1
ATOM 764 C C . TYR A 1 119 ? -2.260 50.485 34.540 1.00 7.20 119 TYR A C 1
ATOM 765 O O . TYR A 1 119 ? -2.861 51.304 33.825 1.00 8.38 119 TYR A O 1
ATOM 774 N N . LEU A 1 120 ? -2.895 49.563 35.267 1.00 7.73 120 LEU A N 1
ATOM 775 C CA . LEU A 1 120 ? -4.355 49.513 35.259 1.00 7.74 120 LEU A CA 1
ATOM 776 C C . LEU A 1 120 ? -4.967 50.821 35.784 1.00 8.72 120 LEU A C 1
ATOM 777 O O . LEU A 1 120 ? -5.977 51.277 35.291 1.00 8.72 120 LEU A O 1
ATOM 782 N N . GLY A 1 121 ? -4.339 51.423 36.789 1.00 8.64 121 GLY A N 1
ATOM 783 C CA . GLY A 1 121 ? -4.815 52.713 37.269 1.00 8.59 121 GLY A CA 1
ATOM 784 C C . GLY A 1 121 ? -4.783 53.777 36.183 1.00 8.29 121 GLY A C 1
ATOM 785 O O . GLY A 1 121 ? -5.654 54.665 36.143 1.00 9.47 121 GLY A O 1
ATOM 786 N N . HIS A 1 122 ? -3.785 53.711 35.300 1.00 8.14 122 HIS A N 1
ATOM 787 C CA . HIS A 1 122 ? -3.724 54.654 34.167 1.00 8.45 122 HIS A CA 1
ATOM 788 C C . HIS A 1 122 ? -4.753 54.323 33.088 1.00 7.41 122 HIS A C 1
ATOM 789 O O . HIS A 1 122 ? -5.317 55.227 32.474 1.00 9.48 122 HIS A O 1
ATOM 796 N N . ILE A 1 123 ? -4.982 53.031 32.820 1.00 7.28 123 ILE A N 1
ATOM 797 C CA . ILE A 1 123 ? -6.035 52.659 31.892 1.00 7.53 123 ILE A CA 1
ATOM 798 C C . ILE A 1 123 ? -7.385 53.183 32.406 1.00 9.03 123 ILE A C 1
ATOM 799 O O . ILE A 1 123 ? -8.190 53.657 31.617 1.00 9.65 123 ILE A O 1
ATOM 804 N N . ASP A 1 124 ? -7.614 53.131 33.725 1.00 8.49 124 ASP A N 1
ATOM 805 C CA . ASP A 1 124 ? -8.838 53.698 34.299 1.00 8.48 124 ASP A CA 1
ATOM 806 C C . ASP A 1 124 ? -9.009 55.173 33.915 1.00 9.42 124 ASP A C 1
ATOM 807 O O . ASP A 1 124 ? -10.118 55.610 33.673 1.00 9.82 124 ASP A O 1
ATOM 812 N N . GLU A 1 125 ? -7.910 55.919 33.928 1.00 9.44 125 GLU A N 1
ATOM 813 C CA . GLU A 1 125 ? -7.949 57.330 33.526 1.00 9.34 125 GLU A CA 1
ATOM 814 C C . GLU A 1 125 ? -8.437 57.456 32.091 1.00 9.56 125 GLU A C 1
ATOM 815 O O . GLU A 1 125 ? -9.307 58.269 31.789 1.00 10.50 125 GLU A O 1
ATOM 821 N N . ALA A 1 126 ? -7.856 56.635 31.208 1.00 9.58 126 ALA A N 1
ATOM 822 C CA . ALA A 1 126 ? -8.289 56.632 29.815 1.00 9.63 126 ALA A CA 1
ATOM 823 C C . ALA A 1 126 ? -9.761 56.274 29.643 1.00 8.60 126 ALA A C 1
ATOM 824 O O . ALA A 1 126 ? -10.439 56.839 28.786 1.00 9.22 126 ALA A O 1
ATOM 826 N N . VAL A 1 127 ? -10.238 55.304 30.417 1.00 8.81 127 VAL A N 1
ATOM 827 C CA . VAL A 1 127 ? -11.638 54.910 30.369 1.00 8.64 127 VAL A CA 1
ATOM 828 C C . VAL A 1 127 ? -12.509 56.116 30.717 1.00 8.92 127 VAL A C 1
ATOM 829 O O . VAL A 1 127 ? -13.481 56.418 30.030 1.00 9.18 127 VAL A O 1
ATOM 833 N N . ARG A 1 128 ? -12.172 56.813 31.801 1.00 9.82 128 ARG A N 1
ATOM 834 C CA . ARG A 1 128 ? -12.956 57.959 32.210 1.00 9.96 128 ARG A CA 1
ATOM 835 C C . ARG A 1 128 ? -12.919 59.064 31.153 1.00 9.32 128 ARG A C 1
ATOM 836 O O . ARG A 1 128 ? -13.947 59.651 30.813 1.00 10.27 128 ARG A O 1
ATOM 844 N N . TRP A 1 129 ? -11.730 59.333 30.639 1.00 9.11 129 TRP A N 1
ATOM 845 C CA . TRP A 1 129 ? -11.582 60.371 29.615 1.00 9.33 129 TRP A CA 1
ATOM 846 C C . TRP A 1 129 ? -12.391 60.035 28.369 1.00 9.51 129 TRP A C 1
ATOM 847 O O . TRP A 1 129 ? -13.115 60.877 27.827 1.00 10.51 129 TRP A O 1
ATOM 858 N N . ALA A 1 130 ? -12.217 58.807 27.879 1.00 9.29 130 ALA A N 1
ATOM 859 C CA . ALA A 1 130 ? -12.908 58.388 26.676 1.00 10.04 130 ALA A CA 1
ATOM 860 C C . ALA A 1 130 ? -14.427 58.424 26.897 1.00 10.41 130 ALA A C 1
ATOM 861 O O . ALA A 1 130 ? -15.172 58.895 26.040 1.00 10.75 130 ALA A O 1
ATOM 863 N N . ASN A 1 131 ? -14.897 57.887 28.020 1.00 9.43 131 ASN A N 1
ATOM 864 C CA . ASN A 1 131 ? -16.328 57.922 28.305 1.00 10.21 131 ASN A CA 1
ATOM 865 C C . ASN A 1 131 ? -16.869 59.346 28.392 1.00 10.97 131 ASN A C 1
ATOM 866 O O . ASN A 1 131 ? -17.963 59.619 27.911 1.00 12.08 131 ASN A O 1
ATOM 871 N N . ASP A 1 132 ? -16.094 60.244 28.999 1.00 10.62 132 ASP A N 1
ATOM 872 C CA . ASP A 1 132 ? -16.529 61.644 29.105 1.00 12.09 132 ASP A CA 1
ATOM 873 C C . ASP A 1 132 ? -16.746 62.258 27.722 1.00 12.61 132 ASP A C 1
ATOM 874 O O . ASP A 1 132 ? -17.631 63.098 27.544 1.00 15.23 132 ASP A O 1
ATOM 879 N N . LEU A 1 133 ? -15.976 61.787 26.741 1.00 12.37 133 LEU A N 1
ATOM 880 C CA . LEU A 1 133 ? -16.028 62.310 25.388 1.00 13.18 133 LEU A CA 1
ATOM 881 C C . LEU A 1 133 ? -16.867 61.470 24.439 1.00 14.20 133 LEU A C 1
ATOM 882 O O . LEU A 1 133 ? -17.035 61.849 23.279 1.00 19.89 133 LEU A O 1
ATOM 887 N N . GLY A 1 134 ? -17.412 60.359 24.927 1.00 14.96 134 GLY A N 1
ATOM 888 C CA . GLY A 1 134 ? -18.252 59.488 24.120 1.00 15.44 134 GLY A CA 1
ATOM 889 C C . GLY A 1 134 ? -17.508 58.631 23.104 1.00 16.64 134 GLY A C 1
ATOM 890 O O . GLY A 1 134 ? -18.127 58.120 22.151 1.00 18.18 134 GLY A O 1
ATOM 891 N N . ILE A 1 135 ? -16.199 58.440 23.309 1.00 13.55 135 ILE A N 1
ATOM 892 C CA . ILE A 1 135 ? -15.383 57.638 22.397 1.00 11.84 135 ILE A CA 1
ATOM 893 C C . ILE A 1 135 ? -14.979 56.315 23.046 1.00 10.83 135 ILE A C 1
ATOM 894 O O . ILE A 1 135 ? -15.172 56.099 24.240 1.00 11.53 135 ILE A O 1
ATOM 899 N N . TYR A 1 136 ? -14.486 55.420 22.207 1.00 8.79 136 TYR A N 1
ATOM 900 C CA . TYR A 1 136 ? -14.222 54.042 22.611 1.00 8.14 136 TYR A CA 1
ATOM 901 C C . TYR A 1 136 ? -12.729 53.704 22.612 1.00 8.12 136 TYR A C 1
ATOM 902 O O . TYR A 1 136 ? -11.950 54.366 21.940 1.00 9.67 136 TYR A O 1
ATOM 911 N N . LEU A 1 137 ? -12.358 52.680 23.375 1.00 7.86 137 LEU A N 1
ATOM 912 C CA . LEU A 1 137 ? -10.985 52.220 23.429 1.00 7.79 137 LEU A CA 1
ATOM 913 C C . LEU A 1 137 ? -10.846 50.834 22.826 1.00 7.32 137 LEU A C 1
ATOM 914 O O . LEU A 1 137 ? -11.671 49.952 23.058 1.00 7.73 137 LEU A O 1
ATOM 919 N N . ILE A 1 138 ? -9.736 50.652 22.117 1.00 7.27 138 ILE A N 1
ATOM 920 C CA . ILE A 1 138 ? -9.202 49.347 21.758 1.00 7.32 138 ILE A CA 1
ATOM 921 C C . ILE A 1 138 ? -7.976 49.130 22.639 1.00 6.77 138 ILE A C 1
ATOM 922 O O . ILE A 1 138 ? -7.043 49.928 22.589 1.00 7.08 138 ILE A O 1
ATOM 927 N N . LEU A 1 139 ? -7.962 48.055 23.428 1.00 6.44 139 LEU A N 1
ATOM 928 C CA . LEU A 1 139 ? -6.800 47.728 24.217 1.00 6.58 139 LEU A CA 1
ATOM 929 C C . LEU A 1 139 ? -6.014 46.676 23.468 1.00 6.55 139 LEU A C 1
ATOM 930 O O . LEU A 1 139 ? -6.535 45.604 23.143 1.00 6.69 139 LEU A O 1
ATOM 935 N N . ASP A 1 140 ? -4.758 47.007 23.182 1.00 6.62 140 ASP A N 1
ATOM 936 C CA . ASP A 1 140 ? -3.877 46.214 22.324 1.00 5.83 140 ASP A CA 1
ATOM 937 C C . ASP A 1 140 ? -2.697 45.715 23.151 1.00 5.49 140 ASP A C 1
ATOM 938 O O . ASP A 1 140 ? -1.933 46.495 23.708 1.00 6.96 140 ASP A O 1
ATOM 943 N N . TRP A 1 141 ? -2.589 44.393 23.282 1.00 5.25 141 TRP A N 1
ATOM 944 C CA . TRP A 1 141 ? -1.407 43.810 23.900 1.00 5.91 141 TRP A CA 1
ATOM 945 C C . TRP A 1 141 ? -0.305 43.814 22.829 1.00 5.17 141 TRP A C 1
ATOM 946 O O . TRP A 1 141 ? -0.292 43.009 21.880 1.00 5.67 141 TRP A O 1
ATOM 957 N N . HIS A 1 142 ? 0.562 44.796 22.957 1.00 5.23 142 HIS A N 1
ATOM 958 C CA . HIS A 1 142 ? 1.372 45.238 21.829 1.00 6.17 142 HIS A CA 1
ATOM 959 C C . HIS A 1 142 ? 2.727 44.532 21.813 1.00 5.29 142 HIS A C 1
ATOM 960 O O . HIS A 1 142 ? 3.764 45.085 22.190 1.00 6.46 142 HIS A O 1
ATOM 967 N N . SER A 1 143 ? 2.696 43.303 21.332 1.00 5.15 143 SER A N 1
ATOM 968 C CA . SER A 1 143 ? 3.874 42.522 21.090 1.00 5.64 143 SER A CA 1
ATOM 969 C C . SER A 1 143 ? 3.988 42.235 19.589 1.00 5.40 143 SER A C 1
ATOM 970 O O . SER A 1 143 ? 3.044 42.410 18.814 1.00 6.35 143 SER A O 1
ATOM 973 N N . ILE A 1 144 ? 5.186 41.832 19.179 1.00 5.75 144 ILE A N 1
ATOM 974 C CA . ILE A 1 144 ? 5.541 41.539 17.794 1.00 6.06 144 ILE A CA 1
ATOM 975 C C . ILE A 1 144 ? 6.407 40.298 17.845 1.00 5.58 144 ILE A C 1
ATOM 976 O O . ILE A 1 144 ? 7.512 40.343 18.425 1.00 6.37 144 ILE A O 1
ATOM 981 N N . GLY A 1 145 ? 5.923 39.188 17.293 1.00 5.80 145 GLY A N 1
ATOM 982 C CA . GLY A 1 145 ? 6.656 37.954 17.316 1.00 5.89 145 GLY A CA 1
ATOM 983 C C . GLY A 1 145 ? 5.742 36.751 17.379 1.00 5.54 145 GLY A C 1
ATOM 984 O O . GLY A 1 145 ? 4.584 36.819 16.916 1.00 6.08 145 GLY A O 1
ATOM 985 N N . TYR A 1 146 ? 6.239 35.660 17.950 1.00 5.90 146 TYR A N 1
ATOM 986 C CA . TYR A 1 146 ? 5.543 34.385 17.902 1.00 5.35 146 TYR A CA 1
ATOM 987 C C . TYR A 1 146 ? 5.329 33.886 19.311 1.00 5.78 146 TYR A C 1
ATOM 988 O O . TYR A 1 146 ? 6.229 33.319 19.955 1.00 6.29 146 TYR A O 1
ATOM 997 N N . LEU A 1 147 ? 4.112 34.109 19.795 1.00 5.99 147 LEU A N 1
ATOM 998 C CA . LEU A 1 147 ? 3.799 33.791 21.165 1.00 5.62 147 LEU A CA 1
ATOM 999 C C . LEU A 1 147 ? 3.989 32.304 21.509 1.00 5.29 147 LEU A C 1
ATOM 1000 O O . LEU A 1 147 ? 4.474 31.980 22.586 1.00 6.05 147 LEU A O 1
ATOM 1005 N N . PRO A 1 148 ? 3.658 31.383 20.575 1.00 5.51 148 PRO A N 1
ATOM 1006 C CA . PRO A 1 148 ? 3.829 29.966 20.965 1.00 6.50 148 PRO A CA 1
ATOM 1007 C C . PRO A 1 148 ? 5.236 29.545 21.367 1.00 6.69 148 PRO A C 1
ATOM 1008 O O . PRO A 1 148 ? 5.398 28.657 22.195 1.00 7.70 148 PRO A O 1
ATOM 1012 N N . THR A 1 149 ? 6.261 30.166 20.774 1.00 5.83 149 THR A N 1
ATOM 1013 C CA . THR A 1 149 ? 7.650 29.905 21.161 1.00 5.08 149 THR A CA 1
ATOM 1014 C C . THR A 1 149 ? 8.203 30.983 22.089 1.00 5.91 149 THR A C 1
ATOM 1015 O O . THR A 1 149 ? 9.358 30.900 22.517 1.00 6.14 149 THR A O 1
ATOM 1019 N N . GLU A 1 150 ? 7.422 32.015 22.367 1.00 5.62 150 GLU A N 1
ATOM 1020 C CA . GLU A 1 150 ? 7.837 33.131 23.224 1.00 5.16 150 GLU A CA 1
ATOM 1021 C C . GLU A 1 150 ? 9.122 33.786 22.711 1.00 5.57 150 GLU A C 1
ATOM 1022 O O . GLU A 1 150 ? 10.008 34.086 23.500 1.00 5.86 150 GLU A O 1
ATOM 1028 N N . GLN A 1 151 ? 9.171 34.032 21.409 1.00 5.35 151 GLN A N 1
ATOM 1029 C CA . GLN A 1 151 ? 10.302 34.693 20.762 1.00 5.54 151 GLN A CA 1
ATOM 1030 C C . GLN A 1 151 ? 9.776 35.900 19.982 1.00 5.62 151 GLN A C 1
ATOM 1031 O O . GLN A 1 151 ? 8.744 35.815 19.326 1.00 6.57 151 GLN A O 1
ATOM 1037 N N . TYR A 1 152 ? 10.515 37.013 20.024 1.00 5.83 152 TYR A N 1
ATOM 1038 C CA . TYR A 1 152 ? 9.988 38.313 19.590 1.00 6.68 152 TYR A CA 1
ATOM 1039 C C . TYR A 1 152 ? 10.947 39.119 18.753 1.00 5.17 152 TYR A C 1
ATOM 1040 O O . TYR A 1 152 ? 12.180 38.885 18.733 1.00 6.67 152 TYR A O 1
ATOM 1049 N N . GLN A 1 153 ? 10.409 40.150 18.119 1.00 5.78 153 GLN A N 1
ATOM 1050 C CA . GLN A 1 153 ? 11.191 41.026 17.290 1.00 6.06 153 GLN A CA 1
ATOM 1051 C C . GLN A 1 153 ? 12.211 41.852 18.087 1.00 6.34 153 GLN A C 1
ATOM 1052 O O . GLN A 1 153 ? 13.281 42.183 17.565 1.00 7.88 153 GLN A O 1
ATOM 1058 N N . HIS A 1 154 ? 11.874 42.240 19.304 1.00 6.83 154 HIS A N 1
ATOM 1059 C CA . HIS A 1 154 ? 12.679 43.144 20.110 1.00 7.23 154 HIS A CA 1
ATOM 1060 C C . HIS A 1 154 ? 12.276 42.953 21.554 1.00 7.33 154 HIS A C 1
ATOM 1061 O O . HIS A 1 154 ? 11.098 42.665 21.839 1.00 7.44 154 HIS A O 1
ATOM 1068 N N . PRO A 1 155 ? 13.214 43.169 22.494 1.00 7.40 155 PRO A N 1
ATOM 1069 C CA . PRO A 1 155 ? 12.860 42.998 23.922 1.00 7.75 155 PRO A CA 1
ATOM 1070 C C . PRO A 1 155 ? 11.723 43.861 24.470 1.00 7.09 155 PRO A C 1
ATOM 1071 O O . PRO A 1 155 ? 11.063 43.477 25.433 1.00 7.64 155 PRO A O 1
ATOM 1075 N N . MET A 1 156 ? 11.420 44.990 23.836 1.00 6.84 156 MET A N 1
ATOM 1076 C CA . MET A 1 156 ? 10.307 45.791 24.331 1.00 7.11 156 MET A CA 1
ATOM 1077 C C . MET A 1 156 ? 8.963 45.045 24.207 1.00 7.15 156 MET A C 1
ATOM 1078 O O . MET A 1 156 ? 7.993 45.365 24.923 1.00 7.86 156 MET A O 1
ATOM 1083 N N . TYR A 1 157 ? 8.933 44.051 23.320 1.00 6.09 157 TYR A N 1
ATOM 1084 C CA . TYR A 1 157 ? 7.781 43.252 23.062 1.00 5.99 157 TYR A CA 1
ATOM 1085 C C . TYR A 1 157 ? 7.771 41.919 23.805 1.00 6.70 157 TYR A C 1
ATOM 1086 O O . TYR A 1 157 ? 6.829 41.129 23.687 1.00 6.75 157 TYR A O 1
ATOM 1095 N N . ASP A 1 158 ? 8.822 41.627 24.558 1.00 6.51 158 ASP A N 1
ATOM 1096 C CA . ASP A 1 158 ? 9.001 40.308 25.156 1.00 6.52 158 ASP A CA 1
ATOM 1097 C C . ASP A 1 158 ? 7.902 39.996 26.160 1.00 6.43 158 ASP A C 1
ATOM 1098 O O . ASP A 1 158 ? 7.564 40.816 26.999 1.00 6.48 158 ASP A O 1
ATOM 1103 N N . THR A 1 159 ? 7.367 38.779 26.053 1.00 6.36 159 THR A N 1
ATOM 1104 C CA . THR A 1 159 ? 6.323 38.330 26.927 1.00 6.14 159 THR A CA 1
ATOM 1105 C C . THR A 1 159 ? 6.347 36.812 26.991 1.00 6.72 159 THR A C 1
ATOM 1106 O O . THR A 1 159 ? 7.226 36.159 26.407 1.00 7.08 159 THR A O 1
ATOM 1110 N N . THR A 1 160 ? 5.417 36.252 27.737 1.00 6.47 160 THR A N 1
ATOM 1111 C CA . THR A 1 160 ? 5.238 34.809 27.834 1.00 6.10 160 THR A CA 1
ATOM 1112 C C . THR A 1 160 ? 3.754 34.520 27.677 1.00 6.22 160 THR A C 1
ATOM 1113 O O . THR A 1 160 ? 2.906 35.410 27.803 1.00 6.26 160 THR A O 1
ATOM 1117 N N . ILE A 1 161 ? 3.426 33.268 27.424 1.00 5.39 161 ILE A N 1
ATOM 1118 C CA . ILE A 1 161 ? 2.012 32.888 27.406 1.00 5.83 161 ILE A CA 1
ATOM 1119 C C . ILE A 1 161 ? 1.385 33.182 28.773 1.00 5.12 161 ILE A C 1
ATOM 1120 O O . ILE A 1 161 ? 0.285 33.689 28.863 1.00 6.14 161 ILE A O 1
ATOM 1125 N N . LYS A 1 162 ? 2.088 32.866 29.852 1.00 5.48 162 LYS A N 1
ATOM 1126 C CA . LYS A 1 162 ? 1.586 33.129 31.183 1.00 5.49 162 LYS A CA 1
ATOM 1127 C C . LYS A 1 162 ? 1.249 34.592 31.421 1.00 5.32 162 LYS A C 1
ATOM 1128 O O . LYS A 1 162 ? 0.185 34.926 31.936 1.00 6.07 162 LYS A O 1
ATOM 1134 N N . GLU A 1 163 ? 2.159 35.461 31.019 1.00 5.54 163 GLU A N 1
ATOM 1135 C CA . GLU A 1 163 ? 2.004 36.894 31.232 1.00 5.63 163 GLU A CA 1
ATOM 1136 C C . GLU A 1 163 ? 0.890 37.439 30.346 1.00 5.00 163 GLU A C 1
ATOM 1137 O O . GLU A 1 163 ? 0.137 38.321 30.765 1.00 5.53 163 GLU A O 1
ATOM 1143 N N . THR A 1 164 ? 0.798 36.942 29.117 1.00 5.22 164 THR A N 1
ATOM 1144 C CA . THR A 1 164 ? -0.281 37.340 28.200 1.00 5.50 164 THR A CA 1
ATOM 1145 C C . THR A 1 164 ? -1.653 36.962 28.715 1.00 5.30 164 THR A C 1
ATOM 1146 O O . THR A 1 164 ? -2.575 37.782 28.759 1.00 5.74 164 THR A O 1
ATOM 1150 N N . ARG A 1 165 ? -1.779 35.719 29.142 1.00 5.24 165 ARG A N 1
ATOM 1151 C CA . ARG A 1 165 ? -3.024 35.250 29.764 1.00 5.37 165 ARG A CA 1
ATOM 1152 C C . ARG A 1 165 ? -3.366 36.117 30.978 1.00 5.63 165 ARG A C 1
ATOM 1153 O O . ARG A 1 165 ? -4.523 36.488 31.173 1.00 6.38 165 ARG A O 1
ATOM 1161 N N . ASP A 1 166 ? -2.374 36.394 31.819 1.00 5.58 166 ASP A N 1
ATOM 1162 C CA . ASP A 1 166 ? -2.625 37.167 33.026 1.00 5.72 166 ASP A CA 1
ATOM 1163 C C . ASP A 1 166 ? -3.056 38.595 32.730 1.00 5.96 166 ASP A C 1
ATOM 1164 O O . ASP A 1 166 ? -3.938 39.134 33.403 1.00 6.35 166 ASP A O 1
ATOM 1169 N N . PHE A 1 167 ? -2.429 39.209 31.734 1.00 5.92 167 PHE A N 1
ATOM 1170 C CA . PHE A 1 167 ? -2.871 40.505 31.264 1.00 6.49 167 PHE A CA 1
ATOM 1171 C C . PHE A 1 167 ? -4.353 40.486 30.915 1.00 6.45 167 PHE A C 1
ATOM 1172 O O . PHE A 1 167 ? -5.139 41.297 31.420 1.00 6.41 167 PHE A O 1
ATOM 1180 N N . TRP A 1 168 ? -4.741 39.528 30.080 1.00 5.74 168 TRP A N 1
ATOM 1181 C CA . TRP A 1 168 ? -6.127 39.489 29.651 1.00 5.20 168 TRP A CA 1
ATOM 1182 C C . TRP A 1 168 ? -7.073 39.118 30.809 1.00 5.33 168 TRP A C 1
ATOM 1183 O O . TRP A 1 168 ? -8.197 39.642 30.879 1.00 6.39 168 TRP A O 1
ATOM 1194 N N . ARG A 1 169 ? -6.657 38.242 31.719 1.00 5.87 169 ARG A N 1
ATOM 1195 C CA . ARG A 1 169 ? -7.459 37.938 32.900 1.00 6.01 169 ARG A CA 1
ATOM 1196 C C . ARG A 1 169 ? -7.720 39.204 33.712 1.00 6.07 169 ARG A C 1
ATOM 1197 O O . ARG A 1 169 ? -8.879 39.500 34.096 1.00 7.47 169 ARG A O 1
ATOM 1205 N N . ARG A 1 170 ? -6.675 39.972 33.964 1.00 6.36 170 ARG A N 1
ATOM 1206 C CA . ARG A 1 170 ? -6.797 41.164 34.789 1.00 6.52 170 ARG A CA 1
ATOM 1207 C C . ARG A 1 170 ? -7.668 42.226 34.122 1.00 6.67 170 ARG A C 1
ATOM 1208 O O . ARG A 1 170 ? -8.490 42.881 34.773 1.00 7.01 170 ARG A O 1
ATOM 1216 N N . ILE A 1 171 ? -7.441 42.449 32.841 1.00 6.10 171 ILE A N 1
ATOM 1217 C CA . ILE A 1 171 ? -8.181 43.417 32.071 1.00 7.06 171 ILE A CA 1
ATOM 1218 C C . ILE A 1 171 ? -9.659 43.063 32.042 1.00 6.49 171 ILE A C 1
ATOM 1219 O O . ILE A 1 171 ? -10.529 43.927 32.245 1.00 6.61 171 ILE A O 1
ATOM 1224 N N . THR A 1 172 ? -9.953 41.810 31.738 1.00 6.07 172 THR A N 1
ATOM 1225 C CA . THR A 1 172 ? -11.325 41.418 31.563 1.00 6.72 172 THR A CA 1
ATOM 1226 C C . THR A 1 172 ? -12.106 41.537 32.851 1.00 7.44 172 THR A C 1
ATOM 1227 O O . THR A 1 172 ? -13.256 41.973 32.862 1.00 7.53 172 THR A O 1
ATOM 1231 N N . PHE A 1 173 ? -11.476 41.161 33.959 1.00 7.01 173 PHE A N 1
ATOM 1232 C CA . PHE A 1 173 ? -12.105 41.338 35.264 1.00 7.59 173 PHE A CA 1
ATOM 1233 C C . PHE A 1 173 ? -12.338 42.816 35.576 1.00 6.77 173 PHE A C 1
ATOM 1234 O O . PHE A 1 173 ? -13.425 43.229 35.960 1.00 7.50 173 PHE A O 1
ATOM 1242 N N . ARG A 1 174 ? -11.320 43.634 35.405 1.00 6.95 174 ARG A N 1
ATOM 1243 C CA . ARG A 1 174 ? -11.424 45.016 35.798 1.00 6.79 174 ARG A CA 1
ATOM 1244 C C . ARG A 1 174 ? -12.477 45.768 35.020 1.00 7.20 174 ARG A C 1
ATOM 1245 O O . ARG A 1 174 ? -13.157 46.626 35.587 1.00 8.90 174 ARG A O 1
ATOM 1253 N N . TYR A 1 175 ? -12.601 45.486 33.736 1.00 6.95 175 TYR A N 1
ATOM 1254 C CA . TYR A 1 175 ? -13.481 46.262 32.868 1.00 7.01 175 TYR A CA 1
ATOM 1255 C C . TYR A 1 175 ? -14.777 45.527 32.490 1.00 7.29 175 TYR A C 1
ATOM 1256 O O . TYR A 1 175 ? -15.426 45.863 31.510 1.00 8.36 175 TYR A O 1
ATOM 1265 N N . GLN A 1 176 ? -15.195 44.579 33.331 1.00 7.99 176 GLN A N 1
ATOM 1266 C CA . GLN A 1 176 ? -16.448 43.893 33.076 1.00 8.85 176 GLN A CA 1
ATOM 1267 C C . GLN A 1 176 ? -17.585 44.923 32.988 1.00 9.42 176 GLN A C 1
ATOM 1268 O O . GLN A 1 176 ? -17.666 45.824 33.818 1.00 9.55 176 GLN A O 1
ATOM 1274 N N . ASN A 1 177 ? -18.418 44.782 31.966 1.00 9.77 177 ASN A N 1
ATOM 1275 C CA A ASN A 1 177 ? -19.634 45.619 31.846 0.50 11.03 177 ASN A CA 1
ATOM 1276 C CA B ASN A 1 177 ? -19.609 45.625 31.770 0.50 10.79 177 ASN A CA 1
ATOM 1277 C C . ASN A 1 177 ? -19.300 47.118 31.647 1.00 10.98 177 ASN A C 1
ATOM 1278 O O . ASN A 1 177 ? -20.044 47.980 32.091 1.00 12.93 177 ASN A O 1
ATOM 1287 N N . VAL A 1 178 ? -18.194 47.416 30.974 1.00 9.07 178 VAL A N 1
ATOM 1288 C CA . VAL A 1 178 ? -17.767 48.784 30.658 1.00 9.43 178 VAL A CA 1
ATOM 1289 C C . VAL A 1 178 ? -17.877 48.987 29.134 1.00 9.29 178 VAL A C 1
ATOM 1290 O O . VAL A 1 178 ? -17.068 48.451 28.359 1.00 9.15 178 VAL A O 1
ATOM 1294 N N . PRO A 1 179 ? -18.881 49.748 28.680 1.00 9.72 179 PRO A N 1
ATOM 1295 C CA . PRO A 1 179 ? -19.058 49.894 27.226 1.00 8.75 179 PRO A CA 1
ATOM 1296 C C . PRO A 1 179 ? -17.895 50.604 26.533 1.00 8.62 179 PRO A C 1
ATOM 1297 O O . PRO A 1 179 ? -17.606 50.339 25.376 1.00 9.12 179 PRO A O 1
ATOM 1301 N N . THR A 1 180 ? -17.251 51.512 27.242 1.00 9.20 180 THR A N 1
ATOM 1302 C CA . THR A 1 180 ? -16.178 52.334 26.683 1.00 8.98 180 THR A CA 1
ATOM 1303 C C . THR A 1 180 ? -15.043 51.470 26.135 1.00 8.23 180 THR A C 1
ATOM 1304 O O . THR A 1 180 ? -14.430 51.835 25.169 1.00 9.18 180 THR A O 1
ATOM 1308 N N . VAL A 1 181 ? -14.775 50.361 26.821 1.00 8.13 181 VAL A N 1
ATOM 1309 C CA . VAL A 1 181 ? -13.698 49.458 26.451 1.00 8.21 181 VAL A CA 1
ATOM 1310 C C . VAL A 1 181 ? -14.319 48.417 25.515 1.00 7.70 181 VAL A C 1
ATOM 1311 O O . VAL A 1 181 ? -15.039 47.545 25.953 1.00 9.00 181 VAL A O 1
ATOM 1315 N N . ALA A 1 182 ? -14.074 48.560 24.211 1.00 7.24 182 ALA A N 1
ATOM 1316 C CA . ALA A 1 182 ? -14.840 47.839 23.220 1.00 7.56 182 ALA A CA 1
ATOM 1317 C C . ALA A 1 182 ? -14.163 46.594 22.690 1.00 7.24 182 ALA A C 1
ATOM 1318 O O . ALA A 1 182 ? -14.835 45.615 22.404 1.00 8.33 182 ALA A O 1
ATOM 1320 N N . VAL A 1 183 ? -12.850 46.651 22.470 1.00 6.44 183 VAL A N 1
ATOM 1321 C CA . VAL A 1 183 ? -12.132 45.626 21.714 1.00 6.21 183 VAL A CA 1
ATOM 1322 C C . VAL A 1 183 ? -10.877 45.232 22.481 1.00 6.02 183 VAL A C 1
ATOM 1323 O O . VAL A 1 183 ? -10.122 46.098 22.972 1.00 6.53 183 VAL A O 1
ATOM 1327 N N . TYR A 1 184 ? -10.680 43.922 22.608 1.00 5.91 184 TYR A N 1
ATOM 1328 C CA . TYR A 1 184 ? -9.489 43.325 23.211 1.00 6.31 184 TYR A CA 1
ATOM 1329 C C . TYR A 1 184 ? -8.675 42.704 22.084 1.00 5.72 184 TYR A C 1
ATOM 1330 O O . TYR A 1 184 ? -9.017 41.661 21.539 1.00 5.95 184 TYR A O 1
ATOM 1339 N N . GLU A 1 185 ? -7.608 43.418 21.704 1.00 5.85 185 GLU A N 1
ATOM 1340 C CA . GLU A 1 185 ? -6.742 43.001 20.582 1.00 5.80 185 GLU A CA 1
ATOM 1341 C C . GLU A 1 185 ? -5.626 42.141 21.164 1.00 5.54 185 GLU A C 1
ATOM 1342 O O . GLU A 1 185 ? -4.680 42.642 21.758 1.00 5.88 185 GLU A O 1
ATOM 1348 N N . LEU A 1 186 ? -5.774 40.841 20.994 1.00 5.77 186 LEU A N 1
ATOM 1349 C CA . LEU A 1 186 ? -5.103 39.830 21.794 1.00 5.60 186 LEU A CA 1
ATOM 1350 C C . LEU A 1 186 ? -3.578 39.825 21.679 1.00 5.57 186 LEU A C 1
ATOM 1351 O O . LEU A 1 186 ? -2.897 39.567 22.669 1.00 5.59 186 LEU A O 1
ATOM 1356 N N . PHE A 1 187 ? -3.073 40.084 20.468 1.00 5.22 187 PHE A N 1
ATOM 1357 C CA . PHE A 1 187 ? -1.630 40.044 20.209 1.00 5.07 187 PHE A CA 1
ATOM 1358 C C . PHE A 1 187 ? -1.375 40.837 18.934 1.00 4.94 187 PHE A C 1
ATOM 1359 O O . PHE A 1 187 ? -1.636 40.355 17.831 1.00 5.90 187 PHE A O 1
ATOM 1367 N N . ASN A 1 188 ? -0.839 42.051 19.090 1.00 5.86 188 ASN A N 1
ATOM 1368 C CA . ASN A 1 188 ? -0.680 43.022 18.004 1.00 4.80 188 ASN A CA 1
ATOM 1369 C C . ASN A 1 188 ? -0.241 42.421 16.658 1.00 5.91 188 ASN A C 1
ATOM 1370 O O . ASN A 1 188 ? -0.963 42.463 15.658 1.00 5.78 188 ASN A O 1
ATOM 1375 N N . GLU A 1 189 ? 0.990 41.906 16.594 1.00 5.49 189 GLU A N 1
ATOM 1376 C CA . GLU A 1 189 ? 1.585 41.507 15.314 1.00 5.44 189 GLU A CA 1
ATOM 1377 C C . GLU A 1 189 ? 2.257 40.152 15.372 1.00 4.12 189 GLU A C 1
ATOM 1378 O O . GLU A 1 189 ? 3.478 40.053 15.655 1.00 5.89 189 GLU A O 1
ATOM 1384 N N . PRO A 1 190 ? 1.496 39.102 15.032 1.00 4.68 190 PRO A N 1
ATOM 1385 C CA . PRO A 1 190 ? 2.107 37.794 14.878 1.00 4.83 190 PRO A CA 1
ATOM 1386 C C . PRO A 1 190 ? 3.102 37.802 13.716 1.00 5.53 190 PRO A C 1
ATOM 1387 O O . PRO A 1 190 ? 2.779 38.241 12.615 1.00 5.47 190 PRO A O 1
ATOM 1391 N N . THR A 1 191 ? 4.303 37.272 13.988 1.00 5.57 191 THR A N 1
ATOM 1392 C CA . THR A 1 191 ? 5.320 37.089 12.974 1.00 6.28 191 THR A CA 1
ATOM 1393 C C . THR A 1 191 ? 6.369 36.118 13.473 1.00 5.76 191 THR A C 1
ATOM 1394 O O . THR A 1 191 ? 6.678 36.102 14.675 1.00 6.24 191 THR A O 1
ATOM 1398 N N . THR A 1 192 ? 6.928 35.317 12.569 1.00 5.86 192 THR A N 1
ATOM 1399 C CA . THR A 1 192 ? 8.091 34.524 12.919 1.00 6.28 192 THR A CA 1
ATOM 1400 C C . THR A 1 192 ? 9.376 35.049 12.295 1.00 6.31 192 THR A C 1
ATOM 1401 O O . THR A 1 192 ? 10.416 34.414 12.422 1.00 6.30 192 THR A O 1
ATOM 1405 N N . MET A 1 193 ? 9.329 36.203 11.653 1.00 6.55 193 MET A N 1
ATOM 1406 C CA . MET A 1 193 ? 10.520 36.812 11.053 1.00 7.25 193 MET A CA 1
ATOM 1407 C C . MET A 1 193 ? 11.217 35.796 10.149 1.00 7.03 193 MET A C 1
ATOM 1408 O O . MET A 1 193 ? 12.413 35.493 10.310 1.00 7.32 193 MET A O 1
ATOM 1413 N N . GLY A 1 194 ? 10.513 35.278 9.172 1.00 7.12 194 GLY A N 1
ATOM 1414 C CA . GLY A 1 194 ? 11.080 34.314 8.256 1.00 6.82 194 GLY A CA 1
ATOM 1415 C C . GLY A 1 194 ? 11.369 32.983 8.908 1.00 7.25 194 GLY A C 1
ATOM 1416 O O . GLY A 1 194 ? 12.317 32.267 8.544 1.00 8.29 194 GLY A O 1
ATOM 1417 N N . ASN A 1 195 ? 10.564 32.621 9.905 1.00 7.09 195 ASN A N 1
ATOM 1418 C CA . ASN A 1 195 ? 10.730 31.408 10.706 1.00 6.84 195 ASN A CA 1
ATOM 1419 C C . ASN A 1 195 ? 12.034 31.341 11.493 1.00 7.39 195 ASN A C 1
ATOM 1420 O O . ASN A 1 195 ? 12.417 30.274 11.971 1.00 7.87 195 ASN A O 1
ATOM 1425 N N . THR A 1 196 ? 12.629 32.500 11.746 1.00 6.31 196 THR A N 1
ATOM 1426 C CA . THR A 1 196 ? 13.730 32.589 12.679 1.00 7.18 196 THR A CA 1
ATOM 1427 C C . THR A 1 196 ? 13.276 32.537 14.143 1.00 6.62 196 THR A C 1
ATOM 1428 O O . THR A 1 196 ? 14.051 32.234 15.038 1.00 7.21 196 THR A O 1
ATOM 1432 N N . LEU A 1 197 ? 12.004 32.835 14.403 1.00 6.73 197 LEU A N 1
ATOM 1433 C CA . LEU A 1 197 ? 11.458 32.840 15.754 1.00 6.78 197 LEU A CA 1
ATOM 1434 C C . LEU A 1 197 ? 10.725 31.554 16.116 1.00 6.56 197 LEU A C 1
ATOM 1435 O O . LEU A 1 197 ? 10.331 31.367 17.269 1.00 7.24 197 LEU A O 1
ATOM 1440 N N . GLY A 1 198 ? 10.529 30.670 15.143 1.00 6.06 198 GLY A N 1
ATOM 1441 C CA . GLY A 1 198 ? 9.694 29.472 15.295 1.00 6.83 198 GLY A CA 1
ATOM 1442 C C . GLY A 1 198 ? 9.084 29.142 13.951 1.00 6.42 198 GLY A C 1
ATOM 1443 O O . GLY A 1 198 ? 9.272 29.880 12.985 1.00 7.05 198 GLY A O 1
ATOM 1444 N N . GLU A 1 199 ? 8.383 28.032 13.876 1.00 7.07 199 GLU A N 1
ATOM 1445 C CA . GLU A 1 199 ? 7.708 27.636 12.632 1.00 7.03 199 GLU A CA 1
ATOM 1446 C C . GLU A 1 199 ? 6.290 28.209 12.650 1.00 6.80 199 GLU A C 1
ATOM 1447 O O . GLU A 1 199 ? 5.448 27.756 13.409 1.00 8.05 199 GLU A O 1
ATOM 1453 N N . ARG A 1 200 ? 5.999 29.161 11.785 1.00 6.49 200 ARG A N 1
ATOM 1454 C CA . ARG A 1 200 ? 4.653 29.694 11.783 1.00 6.90 200 ARG A CA 1
ATOM 1455 C C . ARG A 1 200 ? 3.690 28.567 11.452 1.00 6.34 200 ARG A C 1
ATOM 1456 O O . ARG A 1 200 ? 3.919 27.806 10.524 1.00 7.33 200 ARG A O 1
ATOM 1464 N N . ASN A 1 201 ? 2.613 28.492 12.218 1.00 6.33 201 ASN A N 1
ATOM 1465 C CA . ASN A 1 201 ? 1.657 27.394 12.079 1.00 6.32 201 ASN A CA 1
ATOM 1466 C C . ASN A 1 201 ? 0.271 27.890 12.458 1.00 6.22 201 ASN A C 1
ATOM 1467 O O . ASN A 1 201 ? 0.032 28.234 13.615 1.00 6.28 201 ASN A O 1
ATOM 1472 N N . TRP A 1 202 ? -0.619 27.953 11.474 1.00 6.38 202 TRP A N 1
ATOM 1473 C CA . TRP A 1 202 ? -1.953 28.477 11.749 1.00 6.22 202 TRP A CA 1
ATOM 1474 C C . TRP A 1 202 ? -2.689 27.674 12.807 1.00 6.52 202 TRP A C 1
ATOM 1475 O O . TRP A 1 202 ? -3.314 28.257 13.695 1.00 7.14 202 TRP A O 1
ATOM 1486 N N . ALA A 1 203 ? -2.651 26.350 12.727 1.00 6.81 203 ALA A N 1
ATOM 1487 C CA . ALA A 1 203 ? -3.416 25.599 13.698 1.00 7.58 203 ALA A CA 1
ATOM 1488 C C . ALA A 1 203 ? -3.001 25.904 15.138 1.00 7.27 203 ALA A C 1
ATOM 1489 O O . ALA A 1 203 ? -3.833 26.061 16.024 1.00 8.51 203 ALA A O 1
ATOM 1491 N N . GLU A 1 204 ? -1.700 25.993 15.362 1.00 7.07 204 GLU A N 1
ATOM 1492 C CA . GLU A 1 204 ? -1.170 26.332 16.673 1.00 6.45 204 GLU A CA 1
ATOM 1493 C C . GLU A 1 204 ? -1.633 27.720 17.136 1.00 5.85 204 GLU A C 1
ATOM 1494 O O . GLU A 1 204 ? -2.069 27.916 18.264 1.00 6.37 204 GLU A O 1
ATOM 1500 N N . TRP A 1 205 ? -1.573 28.664 16.224 1.00 5.74 205 TRP A N 1
ATOM 1501 C CA . TRP A 1 205 ? -1.934 30.041 16.546 1.00 6.03 205 TRP A CA 1
ATOM 1502 C C . TRP A 1 205 ? -3.430 30.193 16.786 1.00 6.00 205 TRP A C 1
ATOM 1503 O O . TRP A 1 205 ? -3.853 30.839 17.745 1.00 6.76 205 TRP A O 1
ATOM 1514 N N . LYS A 1 206 ? -4.227 29.581 15.919 1.00 6.64 206 LYS A N 1
ATOM 1515 C CA . LYS A 1 206 ? -5.679 29.527 16.079 1.00 7.06 206 LYS A CA 1
ATOM 1516 C C . LYS A 1 206 ? -6.069 28.972 17.455 1.00 6.57 206 LYS A C 1
ATOM 1517 O O . LYS A 1 206 ? -6.871 29.558 18.170 1.00 7.28 206 LYS A O 1
ATOM 1523 N N . THR A 1 207 ? -5.473 27.840 17.825 1.00 6.47 207 THR A N 1
ATOM 1524 C CA . THR A 1 207 ? -5.765 27.211 19.101 1.00 6.71 207 THR A CA 1
ATOM 1525 C C . THR A 1 207 ? -5.454 28.127 20.276 1.00 6.28 207 THR A C 1
ATOM 1526 O O . THR A 1 207 ? -6.205 28.210 21.248 1.00 6.91 207 THR A O 1
ATOM 1530 N N . LEU A 1 208 ? -4.307 28.803 20.213 1.00 5.98 208 LEU A N 1
ATOM 1531 C CA . LEU A 1 208 ? -3.903 29.685 21.283 1.00 5.99 208 LEU A CA 1
ATOM 1532 C C . LEU A 1 208 ? -4.850 30.896 21.397 1.00 5.53 208 LEU A C 1
ATOM 1533 O O . LEU A 1 208 ? -5.213 31.310 22.506 1.00 6.05 208 LEU A O 1
ATOM 1538 N N . ASN A 1 209 ? -5.240 31.457 20.255 1.00 6.19 209 ASN A N 1
ATOM 1539 C CA . ASN A 1 209 ? -6.219 32.527 20.307 1.00 5.73 209 ASN A CA 1
ATOM 1540 C C . ASN A 1 209 ? -7.552 32.058 20.903 1.00 5.21 209 ASN A C 1
ATOM 1541 O O . ASN A 1 209 ? -8.151 32.799 21.701 1.00 6.29 209 ASN A O 1
ATOM 1546 N N . GLU A 1 210 ? -7.985 30.860 20.529 1.00 6.01 210 GLU A N 1
ATOM 1547 C CA . GLU A 1 210 ? -9.217 30.298 21.104 1.00 6.25 210 GLU A CA 1
ATOM 1548 C C . GLU A 1 210 ? -9.094 30.132 22.618 1.00 5.75 210 GLU A C 1
ATOM 1549 O O . GLU A 1 210 ? -10.060 30.351 23.355 1.00 6.53 210 GLU A O 1
ATOM 1555 N N . SER A 1 211 ? -7.907 29.790 23.086 1.00 6.01 211 SER A N 1
ATOM 1556 C CA . SER A 1 211 ? -7.679 29.650 24.515 1.00 6.51 211 SER A CA 1
ATOM 1557 C C . SER A 1 211 ? -7.791 30.979 25.240 1.00 5.95 211 SER A C 1
ATOM 1558 O O . SER A 1 211 ? -8.407 31.085 26.296 1.00 6.59 211 SER A O 1
ATOM 1561 N N . LEU A 1 212 ? -7.190 32.020 24.675 1.00 6.04 212 LEU A N 1
ATOM 1562 C CA . LEU A 1 212 ? -7.319 33.350 25.237 1.00 6.05 212 LEU A CA 1
ATOM 1563 C C . LEU A 1 212 ? -8.799 33.810 25.226 1.00 6.27 212 LEU A C 1
ATOM 1564 O O . LEU A 1 212 ? -9.287 34.376 26.201 1.00 6.45 212 LEU A O 1
ATOM 1569 N N . ILE A 1 213 ? -9.481 33.605 24.103 1.00 5.70 213 ILE A N 1
ATOM 1570 C CA . ILE A 1 213 ? -10.888 33.978 23.977 1.00 5.50 213 ILE A CA 1
ATOM 1571 C C . ILE A 1 213 ? -11.728 33.275 25.041 1.00 5.74 213 ILE A C 1
ATOM 1572 O O . ILE A 1 213 ? -12.609 33.889 25.647 1.00 6.49 213 ILE A O 1
ATOM 1577 N N . ASP A 1 214 ? -11.464 31.995 25.273 1.00 5.78 214 ASP A N 1
ATOM 1578 C CA . ASP A 1 214 ? -12.266 31.281 26.274 1.00 5.74 214 ASP A CA 1
ATOM 1579 C C . ASP A 1 214 ? -12.108 31.879 27.665 1.00 6.20 214 ASP A C 1
ATOM 1580 O O . ASP A 1 214 ? -13.081 31.991 28.392 1.00 7.68 214 ASP A O 1
ATOM 1585 N N . MET A 1 215 ? -10.884 32.238 28.053 1.00 6.47 215 MET A N 1
ATOM 1586 C CA . MET A 1 215 ? -10.665 32.884 29.342 1.00 7.76 215 MET A CA 1
ATOM 1587 C C . MET A 1 215 ? -11.390 34.209 29.447 1.00 6.39 215 MET A C 1
ATOM 1588 O O . MET A 1 215 ? -11.955 34.545 30.475 1.00 6.76 215 MET A O 1
ATOM 1593 N N . ILE A 1 216 ? -11.321 34.987 28.369 1.00 6.16 216 ILE A N 1
ATOM 1594 C CA . ILE A 1 216 ? -11.950 36.295 28.322 1.00 6.47 216 ILE A CA 1
ATOM 1595 C C . ILE A 1 216 ? -13.479 36.161 28.412 1.00 6.50 216 ILE A C 1
ATOM 1596 O O . ILE A 1 216 ? -14.140 36.808 29.243 1.00 7.38 216 ILE A O 1
ATOM 1601 N N . TYR A 1 217 ? -14.043 35.308 27.557 1.00 6.40 217 TYR A N 1
ATOM 1602 C CA . TYR A 1 217 ? -15.499 35.133 27.513 1.00 6.50 217 TYR A CA 1
ATOM 1603 C C . TYR A 1 217 ? -16.069 34.577 28.802 1.00 7.35 217 TYR A C 1
ATOM 1604 O O . TYR A 1 217 ? -17.216 34.895 29.138 1.00 8.70 217 TYR A O 1
ATOM 1613 N N . ALA A 1 218 ? -15.288 33.774 29.518 1.00 7.09 218 ALA A N 1
ATOM 1614 C CA . ALA A 1 218 ? -15.726 33.259 30.809 1.00 7.39 218 ALA A CA 1
ATOM 1615 C C . ALA A 1 218 ? -15.929 34.391 31.812 1.00 7.57 218 ALA A C 1
ATOM 1616 O O . ALA A 1 218 ? -16.663 34.217 32.784 1.00 8.50 218 ALA A O 1
ATOM 1618 N N . SER A 1 219 ? -15.204 35.494 31.615 1.00 7.86 219 SER A N 1
ATOM 1619 C CA . SER A 1 219 ? -15.213 36.649 32.513 1.00 7.40 219 SER A CA 1
ATOM 1620 C C . SER A 1 219 ? -16.113 37.792 32.017 1.00 8.26 219 SER A C 1
ATOM 1621 O O . SER A 1 219 ? -16.735 38.454 32.846 1.00 9.20 219 SER A O 1
ATOM 1624 N N . ASP A 1 220 ? -16.200 38.014 30.699 1.00 8.11 220 ASP A N 1
ATOM 1625 C CA . ASP A 1 220 ? -17.061 39.052 30.120 1.00 8.20 220 ASP A CA 1
ATOM 1626 C C . ASP A 1 220 ? -17.346 38.697 28.668 1.00 8.95 220 ASP A C 1
ATOM 1627 O O . ASP A 1 220 ? -16.516 38.879 27.789 1.00 9.47 220 ASP A O 1
ATOM 1632 N N . LYS A 1 221 ? -18.548 38.198 28.410 1.00 9.32 221 LYS A N 1
ATOM 1633 C CA . LYS A 1 221 ? -18.964 37.797 27.087 1.00 9.79 221 LYS A CA 1
ATOM 1634 C C . LYS A 1 221 ? -19.279 38.986 26.174 1.00 9.82 221 LYS A C 1
ATOM 1635 O O . LYS A 1 221 ? -19.451 38.776 24.973 1.00 11.01 221 LYS A O 1
ATOM 1641 N N . THR A 1 222 ? -19.348 40.203 26.722 1.00 9.27 222 THR A N 1
ATOM 1642 C CA . THR A 1 222 ? -19.726 41.364 25.902 1.00 9.00 222 THR A CA 1
ATOM 1643 C C . THR A 1 222 ? -18.595 41.964 25.091 1.00 9.51 222 THR A C 1
ATOM 1644 O O . THR A 1 222 ? -18.811 42.740 24.171 1.00 11.75 222 THR A O 1
ATOM 1648 N N . VAL A 1 223 ? -17.357 41.604 25.408 1.00 8.35 223 VAL A N 1
ATOM 1649 C CA . VAL A 1 223 ? -16.219 42.230 24.747 1.00 8.34 223 VAL A CA 1
ATOM 1650 C C . VAL A 1 223 ? -16.033 41.663 23.336 1.00 7.75 223 VAL A C 1
ATOM 1651 O O . VAL A 1 223 ? -16.507 40.544 23.029 1.00 7.67 223 VAL A O 1
ATOM 1655 N N . ILE A 1 224 ? -15.307 42.409 22.497 1.00 6.95 224 ILE A N 1
ATOM 1656 C CA . ILE A 1 224 ? -14.979 41.961 21.156 1.00 6.88 224 ILE A CA 1
ATOM 1657 C C . ILE A 1 224 ? -13.492 41.599 21.071 1.00 6.27 224 ILE A C 1
ATOM 1658 O O . ILE A 1 224 ? -12.627 42.466 21.044 1.00 6.90 224 ILE A O 1
ATOM 1663 N N . PRO A 1 225 ? -13.169 40.299 21.005 1.00 5.87 225 PRO A N 1
ATOM 1664 C CA . PRO A 1 225 ? -11.780 39.902 20.744 1.00 6.10 225 PRO A CA 1
ATOM 1665 C C . PRO A 1 225 ? -11.431 40.227 19.304 1.00 6.44 225 PRO A C 1
ATOM 1666 O O . PRO A 1 225 ? -12.235 40.000 18.383 1.00 7.13 225 PRO A O 1
ATOM 1670 N N . LEU A 1 226 ? -10.191 40.660 19.101 1.00 5.92 226 LEU A N 1
ATOM 1671 C CA . LEU A 1 226 ? -9.679 40.993 17.776 1.00 6.35 226 LEU A CA 1
ATOM 1672 C C . LEU A 1 226 ? -8.430 40.143 17.524 1.00 5.18 226 LEU A C 1
ATOM 1673 O O . LEU A 1 226 ? -7.469 40.183 18.312 1.00 5.98 226 LEU A O 1
ATOM 1678 N N . VAL A 1 227 ? -8.496 39.314 16.480 1.00 5.28 227 VAL A N 1
ATOM 1679 C CA . VAL A 1 227 ? -7.506 38.273 16.178 1.00 5.22 227 VAL A CA 1
ATOM 1680 C C . VAL A 1 227 ? -6.753 38.645 14.904 1.00 5.82 227 VAL A C 1
ATOM 1681 O O . VAL A 1 227 ? -7.339 39.127 13.950 1.00 5.57 227 VAL A O 1
ATOM 1685 N N . ALA A 1 228 ? -5.442 38.397 14.912 1.00 5.86 228 ALA A N 1
ATOM 1686 C CA . ALA A 1 228 ? -4.548 38.722 13.813 1.00 5.61 228 ALA A CA 1
ATOM 1687 C C . ALA A 1 228 ? -3.894 37.472 13.213 1.00 5.54 228 ALA A C 1
ATOM 1688 O O . ALA A 1 228 ? -3.680 36.464 13.892 1.00 5.94 228 ALA A O 1
ATOM 1690 N N . GLY A 1 229 ? -3.583 37.582 11.931 1.00 5.87 229 GLY A N 1
ATOM 1691 C CA . GLY A 1 229 ? -2.798 36.594 11.229 1.00 6.28 229 GLY A CA 1
ATOM 1692 C C . GLY A 1 229 ? -1.313 36.936 11.163 1.00 5.92 229 GLY A C 1
ATOM 1693 O O . GLY A 1 229 ? -0.814 37.870 11.794 1.00 5.97 229 GLY A O 1
ATOM 1694 N N . PHE A 1 230 ? -0.609 36.123 10.392 1.00 5.72 230 PHE A N 1
ATOM 1695 C CA . PHE A 1 230 ? 0.846 36.209 10.245 1.00 5.54 230 PHE A CA 1
ATOM 1696 C C . PHE A 1 230 ? 1.271 37.344 9.326 1.00 5.68 230 PHE A C 1
ATOM 1697 O O . PHE A 1 230 ? 0.465 38.166 8.858 1.00 6.19 230 PHE A O 1
ATOM 1705 N N . ASN A 1 231 ? 2.594 37.438 9.125 1.00 5.61 231 ASN A N 1
ATOM 1706 C CA . ASN A 1 231 ? 3.201 38.526 8.371 1.00 6.04 231 ASN A CA 1
ATOM 1707 C C . ASN A 1 231 ? 2.853 39.877 8.986 1.00 5.51 231 ASN A C 1
ATOM 1708 O O . ASN A 1 231 ? 2.513 40.826 8.290 1.00 6.79 231 ASN A O 1
ATOM 1713 N N . TRP A 1 232 ? 3.023 39.966 10.298 1.00 5.61 232 TRP A N 1
ATOM 1714 C CA . TRP A 1 232 ? 2.752 41.177 11.060 1.00 5.82 232 TRP A CA 1
ATOM 1715 C C . TRP A 1 232 ? 1.287 41.620 10.916 1.00 5.80 232 TRP A C 1
ATOM 1716 O O . TRP A 1 232 ? 0.986 42.764 10.540 1.00 5.99 232 TRP A O 1
ATOM 1727 N N . ALA A 1 233 ? 0.372 40.701 11.224 1.00 5.60 233 ALA A N 1
ATOM 1728 C CA . ALA A 1 233 ? -1.062 40.974 11.183 1.00 5.95 233 ALA A CA 1
ATOM 1729 C C . ALA A 1 233 ? -1.489 41.431 9.801 1.00 5.56 233 ALA A C 1
ATOM 1730 O O . ALA A 1 233 ? -2.294 42.325 9.658 1.00 7.39 233 ALA A O 1
ATOM 1732 N N . TYR A 1 234 ? -1.021 40.750 8.778 1.00 6.40 234 TYR A N 1
ATOM 1733 C CA . TYR A 1 234 ? -1.372 41.079 7.413 1.00 6.79 234 TYR A CA 1
ATOM 1734 C C . TYR A 1 234 ? -2.165 39.998 6.692 1.00 7.60 234 TYR A C 1
ATOM 1735 O O . TYR A 1 234 ? -3.054 40.311 5.905 1.00 8.66 234 TYR A O 1
ATOM 1744 N N . ASP A 1 235 ? -1.887 38.731 6.962 1.00 6.42 235 ASP A N 1
ATOM 1745 C CA . ASP A 1 235 ? -2.498 37.636 6.200 1.00 6.71 235 ASP A CA 1
ATOM 1746 C C . ASP A 1 235 ? -3.629 36.963 6.978 1.00 6.68 235 ASP A C 1
ATOM 1747 O O . ASP A 1 235 ? -3.383 36.170 7.895 1.00 7.14 235 ASP A O 1
ATOM 1752 N N . LEU A 1 236 ? -4.861 37.276 6.595 1.00 6.20 236 LEU A N 1
ATOM 1753 C CA . LEU A 1 236 ? -6.048 36.641 7.173 1.00 5.91 236 LEU A CA 1
ATOM 1754 C C . LEU A 1 236 ? -6.524 35.440 6.351 1.00 6.51 236 LEU A C 1
ATOM 1755 O O . LEU A 1 236 ? -7.435 34.757 6.760 1.00 7.48 236 LEU A O 1
ATOM 1760 N N . SER A 1 237 ? -5.888 35.153 5.224 1.00 6.71 237 SER A N 1
ATOM 1761 C CA . SER A 1 237 ? -6.403 34.104 4.350 1.00 7.53 237 SER A CA 1
ATOM 1762 C C . SER A 1 237 ? -6.643 32.737 5.006 1.00 7.10 237 SER A C 1
ATOM 1763 O O . SER A 1 237 ? -7.577 32.059 4.609 1.00 8.23 237 SER A O 1
ATOM 1766 N N . PRO A 1 238 ? -5.846 32.331 6.028 1.00 6.91 238 PRO A N 1
ATOM 1767 C CA . PRO A 1 238 ? -6.160 31.020 6.637 1.00 7.29 238 PRO A CA 1
ATOM 1768 C C . PRO A 1 238 ? -7.565 30.881 7.236 1.00 7.07 238 PRO A C 1
ATOM 1769 O O . PRO A 1 238 ? -8.010 29.769 7.468 1.00 7.82 238 PRO A O 1
ATOM 1773 N N . ILE A 1 239 ? -8.239 31.988 7.530 1.00 6.98 239 ILE A N 1
ATOM 1774 C CA . ILE A 1 239 ? -9.561 31.917 8.157 1.00 7.10 239 ILE A CA 1
ATOM 1775 C C . ILE A 1 239 ? -10.654 31.428 7.217 1.00 7.98 239 ILE A C 1
ATOM 1776 O O . ILE A 1 239 ? -11.745 31.139 7.681 1.00 9.13 239 ILE A O 1
ATOM 1781 N N . LYS A 1 240 ? -10.397 31.329 5.919 1.00 8.54 240 LYS A N 1
ATOM 1782 C CA . LYS A 1 240 ? -11.457 30.863 5.018 1.00 9.77 240 LYS A CA 1
ATOM 1783 C C . LYS A 1 240 ? -11.888 29.464 5.421 1.00 10.95 240 LYS A C 1
ATOM 1784 O O . LYS A 1 240 ? -13.097 29.182 5.586 1.00 13.20 240 LYS A O 1
ATOM 1790 N N . LYS A 1 241 ? -10.925 28.566 5.591 1.00 10.15 241 LYS A N 1
ATOM 1791 C CA . LYS A 1 241 ? -11.279 27.214 6.003 1.00 11.12 241 LYS A CA 1
ATOM 1792 C C . LYS A 1 241 ? -10.981 26.877 7.443 1.00 9.31 241 LYS A C 1
ATOM 1793 O O . LYS A 1 241 ? -11.483 25.866 7.949 1.00 11.48 241 LYS A O 1
ATOM 1799 N N . ALA A 1 242 ? -10.215 27.732 8.114 1.00 8.14 242 ALA A N 1
ATOM 1800 C CA . ALA A 1 242 ? -9.912 27.497 9.532 1.00 7.75 242 ALA A CA 1
ATOM 1801 C C . ALA A 1 242 ? -10.104 28.749 10.365 1.00 7.16 242 ALA A C 1
ATOM 1802 O O . ALA A 1 242 ? -9.194 29.219 11.059 1.00 7.91 242 ALA A O 1
ATOM 1804 N N . PRO A 1 243 ? -11.325 29.308 10.343 1.00 6.93 243 PRO A N 1
ATOM 1805 C CA . PRO A 1 243 ? -11.576 30.490 11.150 1.00 7.27 243 PRO A CA 1
ATOM 1806 C C . PRO A 1 243 ? -11.555 30.157 12.646 1.00 6.85 243 PRO A C 1
ATOM 1807 O O . PRO A 1 243 ? -11.796 29.017 13.048 1.00 7.78 243 PRO A O 1
ATOM 1811 N N . ILE A 1 244 ? -11.368 31.172 13.478 1.00 6.71 244 ILE A N 1
ATOM 1812 C CA . ILE A 1 244 ? -11.555 30.997 14.911 1.00 7.94 244 ILE A CA 1
ATOM 1813 C C . ILE A 1 244 ? -12.977 30.512 15.167 1.00 7.31 244 ILE A C 1
ATOM 1814 O O . ILE A 1 244 ? -13.950 31.101 14.659 1.00 8.58 244 ILE A O 1
ATOM 1819 N N . GLU A 1 245 ? -13.111 29.445 15.950 1.00 7.41 245 GLU A N 1
ATOM 1820 C CA . GLU A 1 245 ? -14.409 28.794 16.138 1.00 7.76 245 GLU A CA 1
ATOM 1821 C C . GLU A 1 245 ? -15.156 29.364 17.343 1.00 8.08 245 GLU A C 1
ATOM 1822 O O . GLU A 1 245 ? -15.538 28.609 18.241 1.00 8.15 245 GLU A O 1
ATOM 1828 N N . ARG A 1 246 ? -15.345 30.681 17.352 1.00 9.67 246 ARG A N 1
ATOM 1829 C CA . ARG A 1 246 ? -16.061 31.359 18.404 1.00 9.27 246 ARG A CA 1
ATOM 1830 C C . ARG A 1 246 ? -16.875 32.469 17.737 1.00 8.93 246 ARG A C 1
ATOM 1831 O O . ARG A 1 246 ? -16.497 32.970 16.686 1.00 11.26 246 ARG A O 1
ATOM 1839 N N . GLU A 1 247 ? -17.994 32.829 18.341 1.00 8.90 247 GLU A N 1
ATOM 1840 C CA . GLU A 1 247 ? -18.805 33.949 17.908 1.00 9.42 247 GLU A CA 1
ATOM 1841 C C . GLU A 1 247 ? -18.231 35.260 18.431 1.00 7.88 247 GLU A C 1
ATOM 1842 O O . GLU A 1 247 ? -17.514 35.295 19.433 1.00 8.02 247 GLU A O 1
ATOM 1848 N N . GLY A 1 248 ? -18.586 36.346 17.761 1.00 7.25 248 GLY A N 1
ATOM 1849 C CA . GLY A 1 248 ? -18.328 37.689 18.231 1.00 7.19 248 GLY A CA 1
ATOM 1850 C C . GLY A 1 248 ? -16.905 38.194 18.079 1.00 6.77 248 GLY A C 1
ATOM 1851 O O . GLY A 1 248 ? -16.525 39.119 18.762 1.00 8.50 248 GLY A O 1
ATOM 1852 N N . ILE A 1 249 ? -16.190 37.603 17.125 1.00 8.00 249 ILE A N 1
ATOM 1853 C CA . ILE A 1 249 ? -14.768 37.848 16.828 1.00 9.39 249 ILE A CA 1
ATOM 1854 C C . ILE A 1 249 ? -14.653 38.829 15.680 1.00 8.15 249 ILE A C 1
ATOM 1855 O O . ILE A 1 249 ? -15.392 38.729 14.695 1.00 10.19 249 ILE A O 1
ATOM 1860 N N . ALA A 1 250 ? -13.732 39.779 15.797 1.00 6.72 250 ALA A N 1
ATOM 1861 C CA . ALA A 1 250 ? -13.317 40.599 14.678 1.00 6.49 250 ALA A CA 1
ATOM 1862 C C . ALA A 1 250 ? -11.878 40.238 14.327 1.00 5.76 250 ALA A C 1
ATOM 1863 O O . ALA A 1 250 ? -11.148 39.652 15.151 1.00 6.16 250 ALA A O 1
ATOM 1865 N N . TYR A 1 251 ? -11.472 40.567 13.102 1.00 5.03 251 TYR A N 1
ATOM 1866 C CA . TYR A 1 251 ? -10.108 40.286 12.664 1.00 5.53 251 TYR A CA 1
ATOM 1867 C C . TYR A 1 251 ? -9.359 41.593 12.369 1.00 6.06 251 TYR A C 1
ATOM 1868 O O . TYR A 1 251 ? -9.918 42.562 11.859 1.00 6.30 251 TYR A O 1
ATOM 1877 N N . ALA A 1 252 ? -8.071 41.585 12.726 1.00 6.59 252 ALA A N 1
ATOM 1878 C CA . ALA A 1 252 ? -7.164 42.719 12.528 1.00 7.08 252 ALA A CA 1
ATOM 1879 C C . ALA A 1 252 ? -6.461 42.594 11.193 1.00 6.74 252 ALA A C 1
ATOM 1880 O O . ALA A 1 252 ? -6.090 41.503 10.773 1.00 8.27 252 ALA A O 1
ATOM 1882 N N . ALA A 1 253 ? -6.120 43.727 10.599 1.00 6.85 253 ALA A N 1
ATOM 1883 C CA . ALA A 1 253 ? -5.216 43.803 9.467 1.00 6.57 253 ALA A CA 1
ATOM 1884 C C . ALA A 1 253 ? -4.386 45.060 9.629 1.00 6.47 253 ALA A C 1
ATOM 1885 O O . ALA A 1 253 ? -4.874 46.085 10.086 1.00 6.74 253 ALA A O 1
ATOM 1887 N N . HIS A 1 254 ? -3.117 44.981 9.204 1.00 5.87 254 HIS A N 1
ATOM 1888 C CA . HIS A 1 254 ? -2.177 46.107 9.269 1.00 6.23 254 HIS A CA 1
ATOM 1889 C C . HIS A 1 254 ? -1.652 46.425 7.874 1.00 6.01 254 HIS A C 1
ATOM 1890 O O . HIS A 1 254 ? -0.501 46.078 7.520 1.00 6.89 254 HIS A O 1
ATOM 1897 N N . PRO A 1 255 ? -2.501 47.038 7.050 1.00 5.96 255 PRO A N 1
ATOM 1898 C CA . PRO A 1 255 ? -2.146 47.194 5.655 1.00 6.78 255 PRO A CA 1
ATOM 1899 C C . PRO A 1 255 ? -1.287 48.448 5.384 1.00 7.54 255 PRO A C 1
ATOM 1900 O O . PRO A 1 255 ? -1.715 49.407 4.713 1.00 7.42 255 PRO A O 1
ATOM 1904 N N . TYR A 1 256 ? -0.050 48.432 5.870 1.00 6.99 256 TYR A N 1
ATOM 1905 C CA A TYR A 1 256 ? 0.887 49.476 5.521 0.60 6.93 256 TYR A CA 1
ATOM 1906 C CA B TYR A 1 256 ? 0.953 49.450 5.515 0.40 7.05 256 TYR A CA 1
ATOM 1907 C C . TYR A 1 256 ? 1.157 49.482 4.000 1.00 7.07 256 TYR A C 1
ATOM 1908 O O . TYR A 1 256 ? 0.965 48.455 3.329 1.00 7.22 256 TYR A O 1
ATOM 1925 N N . PRO A 1 257 ? 1.639 50.623 3.471 1.00 6.97 257 PRO A N 1
ATOM 1926 C CA . PRO A 1 257 ? 1.671 50.772 2.023 1.00 7.03 257 PRO A CA 1
ATOM 1927 C C . PRO A 1 257 ? 2.509 49.785 1.231 1.00 7.06 257 PRO A C 1
ATOM 1928 O O . PRO A 1 257 ? 2.167 49.455 0.092 1.00 8.10 257 PRO A O 1
ATOM 1932 N N . GLN A 1 258 ? 3.603 49.302 1.836 1.00 7.36 258 GLN A N 1
ATOM 1933 C CA . GLN A 1 258 ? 4.538 48.417 1.131 1.00 7.88 258 GLN A CA 1
ATOM 1934 C C . GLN A 1 258 ? 4.310 46.942 1.456 1.00 7.92 258 GLN A C 1
ATOM 1935 O O . GLN A 1 258 ? 5.053 46.103 0.979 1.00 10.18 258 GLN A O 1
ATOM 1941 N N . LYS A 1 259 ? 3.243 46.610 2.193 1.00 7.77 259 LYS A N 1
ATOM 1942 C CA . LYS A 1 259 ? 2.917 45.205 2.390 1.00 7.83 259 LYS A CA 1
ATOM 1943 C C . LYS A 1 259 ? 2.529 44.514 1.079 1.00 8.36 259 LYS A C 1
ATOM 1944 O O . LYS A 1 259 ? 3.023 43.437 0.768 1.00 11.41 259 LYS A O 1
ATOM 1950 N N . ALA A 1 260 ? 1.629 45.137 0.336 1.00 9.22 260 ALA A N 1
ATOM 1951 C CA . ALA A 1 260 ? 1.315 44.673 -1.017 1.00 8.82 260 ALA A CA 1
ATOM 1952 C C . ALA A 1 260 ? 2.332 45.267 -1.976 1.00 8.65 260 ALA A C 1
ATOM 1953 O O . ALA A 1 260 ? 2.637 46.448 -1.888 1.00 9.76 260 ALA A O 1
ATOM 1955 N N . LYS A 1 261 ? 2.790 44.466 -2.933 1.00 9.11 261 LYS A N 1
ATOM 1956 C CA . LYS A 1 261 ? 3.858 44.854 -3.836 1.00 9.76 261 LYS A CA 1
ATOM 1957 C C . LYS A 1 261 ? 3.450 44.582 -5.288 1.00 10.39 261 LYS A C 1
ATOM 1958 O O . LYS A 1 261 ? 4.044 43.746 -5.973 1.00 11.82 261 LYS A O 1
ATOM 1964 N N . PRO A 1 262 ? 2.445 45.329 -5.778 1.00 10.02 262 PRO A N 1
ATOM 1965 C CA . PRO A 1 262 ? 2.112 45.168 -7.202 1.00 9.52 262 PRO A CA 1
ATOM 1966 C C . PRO A 1 262 ? 3.239 45.659 -8.091 1.00 11.50 262 PRO A C 1
ATOM 1967 O O . PRO A 1 262 ? 3.915 46.628 -7.766 1.00 12.79 262 PRO A O 1
ATOM 1971 N N . GLU A 1 263 ? 3.397 45.017 -9.226 1.00 12.22 263 GLU A N 1
ATOM 1972 C CA . GLU A 1 263 ? 4.416 45.423 -10.175 1.00 12.70 263 GLU A CA 1
ATOM 1973 C C . GLU A 1 263 ? 4.081 46.757 -10.812 1.00 13.06 263 GLU A C 1
ATOM 1974 O O . GLU A 1 263 ? 4.950 47.555 -11.055 1.00 17.73 263 GLU A O 1
ATOM 1980 N N . VAL A 1 264 ? 2.802 46.981 -11.037 1.00 12.87 264 VAL A N 1
ATOM 1981 C CA . VAL A 1 264 ? 2.317 48.241 -11.528 1.00 15.07 264 VAL A CA 1
ATOM 1982 C C . VAL A 1 264 ? 1.407 48.853 -10.461 1.00 12.94 264 VAL A C 1
ATOM 1983 O O . VAL A 1 264 ? 0.376 48.271 -10.083 1.00 13.34 264 VAL A O 1
ATOM 1987 N N . LYS A 1 265 ? 1.789 50.032 -9.975 1.00 12.75 265 LYS A N 1
ATOM 1988 C CA . LYS A 1 265 ? 1.049 50.725 -8.938 1.00 11.63 265 LYS A CA 1
ATOM 1989 C C . LYS A 1 265 ? -0.121 51.478 -9.555 1.00 10.25 265 LYS A C 1
ATOM 1990 O O . LYS A 1 265 ? 0.049 52.470 -10.275 1.00 10.61 265 LYS A O 1
ATOM 1996 N N . ASN A 1 266 ? -1.321 50.980 -9.248 1.00 9.75 266 ASN A N 1
ATOM 1997 C CA . ASN A 1 266 ? -2.582 51.612 -9.607 1.00 9.48 266 ASN A CA 1
ATOM 1998 C C . ASN A 1 266 ? -3.627 51.142 -8.617 1.00 9.81 266 ASN A C 1
ATOM 1999 O O . ASN A 1 266 ? -3.347 50.302 -7.763 1.00 9.42 266 ASN A O 1
ATOM 2004 N N . ASP A 1 267 ? -4.832 51.697 -8.696 1.00 9.44 267 ASP A N 1
ATOM 2005 C CA . ASP A 1 267 ? -5.877 51.311 -7.752 1.00 9.72 267 ASP A CA 1
ATOM 2006 C C . ASP A 1 267 ? -6.240 49.842 -7.867 1.00 9.68 267 ASP A C 1
ATOM 2007 O O . ASP A 1 267 ? -6.317 49.158 -6.855 1.00 10.55 267 ASP A O 1
ATOM 2012 N N . LYS A 1 268 ? -6.450 49.350 -9.090 1.00 9.17 268 LYS A N 1
ATOM 2013 C CA . LYS A 1 268 ? -6.923 47.980 -9.285 1.00 9.21 268 LYS A CA 1
ATOM 2014 C C . LYS A 1 268 ? -5.978 46.987 -8.622 1.00 8.24 268 LYS A C 1
ATOM 2015 O O . LYS A 1 268 ? -6.388 46.042 -7.951 1.00 9.43 268 LYS A O 1
ATOM 2021 N N . ASN A 1 269 ? -4.678 47.184 -8.811 1.00 7.80 269 ASN A N 1
ATOM 2022 C CA . ASN A 1 269 ? -3.721 46.186 -8.379 1.00 8.59 269 ASN A CA 1
ATOM 2023 C C . ASN A 1 269 ? -3.544 46.181 -6.858 1.00 8.29 269 ASN A C 1
ATOM 2024 O O . ASN A 1 269 ? -3.427 45.111 -6.251 1.00 10.05 269 ASN A O 1
ATOM 2029 N N . PHE A 1 270 ? -3.551 47.361 -6.237 1.00 8.15 270 PHE A N 1
ATOM 2030 C CA . PHE A 1 270 ? -3.549 47.407 -4.773 1.00 8.79 270 PHE A CA 1
ATOM 2031 C C . PHE A 1 270 ? -4.844 46.818 -4.192 1.00 8.30 270 PHE A C 1
ATOM 2032 O O . PHE A 1 270 ? -4.800 46.031 -3.242 1.00 9.72 270 PHE A O 1
ATOM 2040 N N . PHE A 1 271 ? -5.989 47.187 -4.752 1.00 8.81 271 PHE A N 1
ATOM 2041 C CA . PHE A 1 271 ? -7.252 46.698 -4.198 1.00 9.21 271 PHE A CA 1
ATOM 2042 C C . PHE A 1 271 ? -7.297 45.179 -4.285 1.00 9.25 271 PHE A C 1
ATOM 2043 O O . PHE A 1 271 ? -7.778 44.512 -3.356 1.00 10.77 271 PHE A O 1
ATOM 2051 N N . LYS A 1 272 ? -6.829 44.614 -5.400 1.00 8.69 272 LYS A N 1
ATOM 2052 C CA . LYS A 1 272 ? -6.876 43.182 -5.568 1.00 9.51 272 LYS A CA 1
ATOM 2053 C C . LYS A 1 272 ? -5.975 42.472 -4.537 1.00 9.53 272 LYS A C 1
ATOM 2054 O O . LYS A 1 272 ? -6.364 41.500 -3.911 1.00 9.98 272 LYS A O 1
ATOM 2060 N N . LEU A 1 273 ? -4.755 42.966 -4.390 1.00 8.54 273 LEU A N 1
ATOM 2061 C CA . LEU A 1 273 ? -3.844 42.371 -3.437 1.00 8.01 273 LEU A CA 1
ATOM 2062 C C . LEU A 1 273 ? -4.356 42.514 -2.003 1.00 7.97 273 LEU A C 1
ATOM 2063 O O . LEU A 1 273 ? -4.250 41.577 -1.201 1.00 8.21 273 LEU A O 1
ATOM 2068 N N . TRP A 1 274 ? -4.897 43.677 -1.669 1.00 7.64 274 TRP A N 1
ATOM 2069 C CA . TRP A 1 274 ? -5.485 43.856 -0.349 1.00 7.83 274 TRP A CA 1
ATOM 2070 C C . TRP A 1 274 ? -6.654 42.908 -0.114 1.00 8.40 274 TRP A C 1
ATOM 2071 O O . TRP A 1 274 ? -6.761 42.290 0.939 1.00 8.09 274 TRP A O 1
ATOM 2082 N N . ASP A 1 275 ? -7.502 42.744 -1.117 1.00 8.94 275 ASP A N 1
ATOM 2083 C CA A ASP A 1 275 ? -8.651 41.798 -1.111 0.40 8.98 275 ASP A CA 1
ATOM 2084 C CA B ASP A 1 275 ? -8.634 41.863 -0.923 0.60 8.62 275 ASP A CA 1
ATOM 2085 C C . ASP A 1 275 ? -8.175 40.416 -0.754 1.00 8.98 275 ASP A C 1
ATOM 2086 O O . ASP A 1 275 ? -8.751 39.680 0.066 1.00 9.45 275 ASP A O 1
ATOM 2095 N N . GLU A 1 276 ? -7.125 40.017 -1.466 1.00 8.55 276 GLU A N 1
ATOM 2096 C CA . GLU A 1 276 ? -6.648 38.650 -1.389 1.00 9.38 276 GLU A CA 1
ATOM 2097 C C . GLU A 1 276 ? -6.155 38.271 -0.003 1.00 8.63 276 GLU A C 1
ATOM 2098 O O . GLU A 1 276 ? -6.454 37.190 0.495 1.00 10.38 276 GLU A O 1
ATOM 2104 N N . LYS A 1 277 ? -5.356 39.144 0.599 1.00 7.71 277 LYS A N 1
ATOM 2105 C CA . LYS A 1 277 ? -4.718 38.804 1.854 1.00 6.98 277 LYS A CA 1
ATOM 2106 C C . LYS A 1 277 ? -5.547 39.098 3.075 1.00 6.73 277 LYS A C 1
ATOM 2107 O O . LYS A 1 277 ? -5.451 38.376 4.060 1.00 7.21 277 LYS A O 1
ATOM 2113 N N . TRP A 1 278 ? -6.367 40.150 3.039 1.00 6.87 278 TRP A N 1
ATOM 2114 C CA . TRP A 1 278 ? -7.127 40.516 4.249 1.00 7.28 278 TRP A CA 1
ATOM 2115 C C . TRP A 1 278 ? -8.525 41.055 4.007 1.00 6.89 278 TRP A C 1
ATOM 2116 O O . TRP A 1 278 ? -9.399 40.828 4.825 1.00 7.12 278 TRP A O 1
ATOM 2127 N N . GLY A 1 279 ? -8.718 41.837 2.955 1.00 6.34 279 GLY A N 1
ATOM 2128 C CA . GLY A 1 279 ? -9.982 42.516 2.789 1.00 6.45 279 GLY A CA 1
ATOM 2129 C C . GLY A 1 279 ? -11.179 41.596 2.597 1.00 6.56 279 GLY A C 1
ATOM 2130 O O . GLY A 1 279 ? -12.278 41.952 3.009 1.00 7.41 279 GLY A O 1
ATOM 2131 N N . PHE A 1 280 ? -10.967 40.417 2.033 1.00 6.49 280 PHE A N 1
ATOM 2132 C CA . PHE A 1 280 ? -12.029 39.457 1.849 1.00 7.07 280 PHE A CA 1
ATOM 2133 C C . PHE A 1 280 ? -12.688 39.153 3.191 1.00 7.14 280 PHE A C 1
ATOM 2134 O O . PHE A 1 280 ? -13.874 38.804 3.246 1.00 8.25 280 PHE A O 1
ATOM 2142 N N . ALA A 1 281 ? -11.934 39.248 4.280 1.00 6.87 281 ALA A N 1
ATOM 2143 C CA . ALA A 1 281 ? -12.481 38.875 5.591 1.00 6.94 281 ALA A CA 1
ATOM 2144 C C . ALA A 1 281 ? -13.699 39.706 5.945 1.00 6.46 281 ALA A C 1
ATOM 2145 O O . ALA A 1 281 ? -14.615 39.211 6.614 1.00 7.44 281 ALA A O 1
ATOM 2147 N N . ALA A 1 282 ? -13.718 40.956 5.493 1.00 7.08 282 ALA A N 1
ATOM 2148 C CA . ALA A 1 282 ? -14.796 41.888 5.826 1.00 7.24 282 ALA A CA 1
ATOM 2149 C C . ALA A 1 282 ? -16.131 41.518 5.178 1.00 7.20 282 ALA A C 1
ATOM 2150 O O . ALA A 1 282 ? -17.162 42.087 5.536 1.00 9.20 282 ALA A O 1
ATOM 2152 N N . ASP A 1 283 ? -16.117 40.572 4.241 1.00 7.86 283 ASP A N 1
ATOM 2153 C CA . ASP A 1 283 ? -17.358 40.059 3.658 1.00 8.96 283 ASP A CA 1
ATOM 2154 C C . ASP A 1 283 ? -18.106 39.190 4.669 1.00 9.00 283 ASP A C 1
ATOM 2155 O O . ASP A 1 283 ? -19.304 39.005 4.554 1.00 11.68 283 ASP A O 1
ATOM 2160 N N . THR A 1 284 ? -17.398 38.654 5.663 1.00 8.39 284 THR A N 1
ATOM 2161 C CA . THR A 1 284 ? -17.935 37.672 6.602 1.00 8.17 284 THR A CA 1
ATOM 2162 C C . THR A 1 284 ? -17.868 38.080 8.066 1.00 7.63 284 THR A C 1
ATOM 2163 O O . THR A 1 284 ? -18.751 37.740 8.858 1.00 8.85 284 THR A O 1
ATOM 2167 N N . TYR A 1 285 ? -16.812 38.807 8.423 1.00 7.29 285 TYR A N 1
ATOM 2168 C CA . TYR A 1 285 ? -16.522 39.204 9.786 1.00 7.08 285 TYR A CA 1
ATOM 2169 C C . TYR A 1 285 ? -16.212 40.691 9.805 1.00 6.31 285 TYR A C 1
ATOM 2170 O O . TYR A 1 285 ? -15.762 41.232 8.810 1.00 8.25 285 TYR A O 1
ATOM 2179 N N . PRO A 1 286 ? -16.394 41.339 10.951 1.00 6.63 286 PRO A N 1
ATOM 2180 C CA . PRO A 1 286 ? -15.903 42.716 11.055 1.00 7.15 286 PRO A CA 1
ATOM 2181 C C . PRO A 1 286 ? -14.373 42.728 11.069 1.00 6.95 286 PRO A C 1
ATOM 2182 O O . PRO A 1 286 ? -13.742 41.842 11.661 1.00 7.25 286 PRO A O 1
ATOM 2186 N N . VAL A 1 287 ? -13.799 43.744 10.432 1.00 6.04 287 VAL A N 1
ATOM 2187 C CA . VAL A 1 287 ? -12.352 43.911 10.357 1.00 5.35 287 VAL A CA 1
ATOM 2188 C C . VAL A 1 287 ? -11.978 45.292 10.856 1.00 5.91 287 VAL A C 1
ATOM 2189 O O . VAL A 1 287 ? -12.644 46.290 10.531 1.00 7.03 287 VAL A O 1
ATOM 2193 N N . ILE A 1 288 ? -10.920 45.353 11.662 1.00 5.97 288 ILE A N 1
ATOM 2194 C CA . ILE A 1 288 ? -10.353 46.617 12.059 1.00 6.58 288 ILE A CA 1
ATOM 2195 C C . ILE A 1 288 ? -8.904 46.684 11.597 1.00 6.39 288 ILE A C 1
ATOM 2196 O O . ILE A 1 288 ? -8.068 45.827 11.942 1.00 5.90 288 ILE A O 1
ATOM 2201 N N . ALA A 1 289 ? -8.616 47.690 10.769 1.00 5.90 289 ALA A N 1
ATOM 2202 C CA . ALA A 1 289 ? -7.250 47.969 10.369 1.00 6.03 289 ALA A CA 1
ATOM 2203 C C . ALA A 1 289 ? -6.600 48.755 11.502 1.00 5.86 289 ALA A C 1
ATOM 2204 O O . ALA A 1 289 ? -6.623 49.992 11.501 1.00 6.07 289 ALA A O 1
ATOM 2206 N N . THR A 1 290 ? -6.078 48.033 12.504 1.00 5.48 290 THR A N 1
ATOM 2207 C CA . THR A 1 290 ? -5.634 48.696 13.720 1.00 6.34 290 THR A CA 1
ATOM 2208 C C . THR A 1 290 ? -4.279 49.402 13.636 1.00 6.73 290 THR A C 1
ATOM 2209 O O . THR A 1 290 ? -3.922 50.122 14.560 1.00 6.50 290 THR A O 1
ATOM 2213 N N . GLN A 1 291 ? -3.574 49.197 12.530 1.00 6.14 291 GLN A N 1
ATOM 2214 C CA . GLN A 1 291 ? -2.431 50.027 12.150 1.00 7.16 291 GLN A CA 1
ATOM 2215 C C . GLN A 1 291 ? -2.459 50.170 10.658 1.00 7.56 291 GLN A C 1
ATOM 2216 O O . GLN A 1 291 ? -2.686 49.215 9.913 1.00 8.91 291 GLN A O 1
ATOM 2222 N N . LEU A 1 292 ? -2.222 51.395 10.230 1.00 7.25 292 LEU A N 1
ATOM 2223 C CA . LEU A 1 292 ? -2.068 51.796 8.838 1.00 6.92 292 LEU A CA 1
ATOM 2224 C C . LEU A 1 292 ? -1.441 53.184 8.864 1.00 6.61 292 LEU A C 1
ATOM 2225 O O . LEU A 1 292 ? -1.476 53.860 9.879 1.00 7.52 292 LEU A O 1
ATOM 2230 N N . GLY A 1 293 ? -0.937 53.637 7.735 1.00 7.40 293 GLY A N 1
ATOM 2231 C CA . GLY A 1 293 ? -0.353 54.961 7.618 1.00 8.30 293 GLY A CA 1
ATOM 2232 C C . GLY A 1 293 ? 0.919 54.956 6.798 1.00 8.51 293 GLY A C 1
ATOM 2233 O O . GLY A 1 293 ? 1.365 53.909 6.381 1.00 8.78 293 GLY A O 1
ATOM 2234 N N . TRP A 1 294 ? 1.483 56.142 6.577 1.00 8.15 294 TRP A N 1
ATOM 2235 C CA . TRP A 1 294 ? 2.688 56.253 5.787 1.00 8.25 294 TRP A CA 1
ATOM 2236 C C . TRP A 1 294 ? 3.466 57.497 6.132 1.00 8.02 294 TRP A C 1
ATOM 2237 O O . TRP A 1 294 ? 2.953 58.414 6.757 1.00 8.04 294 TRP A O 1
ATOM 2248 N N . VAL A 1 295 ? 4.715 57.495 5.688 1.00 8.29 295 VAL A N 1
ATOM 2249 C CA . VAL A 1 295 ? 5.541 58.693 5.620 1.00 8.76 295 VAL A CA 1
ATOM 2250 C C . VAL A 1 295 ? 6.281 58.691 4.284 1.00 8.80 295 VAL A C 1
ATOM 2251 O O . VAL A 1 295 ? 6.559 57.654 3.715 1.00 8.80 295 VAL A O 1
ATOM 2255 N N . GLN A 1 296 ? 6.636 59.884 3.815 1.00 9.65 296 GLN A N 1
ATOM 2256 C CA . GLN A 1 296 ? 7.480 60.043 2.644 1.00 9.46 296 GLN A CA 1
ATOM 2257 C C . GLN A 1 296 ? 8.749 59.213 2.788 1.00 10.13 296 GLN A C 1
ATOM 2258 O O . GLN A 1 296 ? 9.241 59.013 3.900 1.00 10.63 296 GLN A O 1
ATOM 2264 N N . PRO A 1 297 ? 9.324 58.760 1.659 1.00 10.72 297 PRO A N 1
ATOM 2265 C CA . PRO A 1 297 ? 10.466 57.857 1.772 1.00 11.27 297 PRO A CA 1
ATOM 2266 C C . PRO A 1 297 ? 11.717 58.478 2.363 1.00 11.90 297 PRO A C 1
ATOM 2267 O O . PRO A 1 297 ? 12.568 57.740 2.838 1.00 15.47 297 PRO A O 1
ATOM 2271 N N . ASP A 1 298 ? 11.791 59.802 2.340 1.00 12.43 298 ASP A N 1
ATOM 2272 C CA . ASP A 1 298 ? 12.896 60.562 2.911 1.00 13.44 298 ASP A CA 1
ATOM 2273 C C . ASP A 1 298 ? 12.476 61.256 4.201 1.00 13.76 298 ASP A C 1
ATOM 2274 O O . ASP A 1 298 ? 13.188 62.137 4.711 1.00 16.52 298 ASP A O 1
ATOM 2279 N N . GLY A 1 299 ? 11.330 60.851 4.743 1.00 13.08 299 GLY A N 1
ATOM 2280 C CA . GLY A 1 299 ? 10.731 61.575 5.846 1.00 15.79 299 GLY A CA 1
ATOM 2281 C C . GLY A 1 299 ? 11.147 61.064 7.198 1.00 15.81 299 GLY A C 1
ATOM 2282 O O . GLY A 1 299 ? 11.967 60.141 7.311 1.00 15.17 299 GLY A O 1
ATOM 2283 N N . TYR A 1 300 ? 10.557 61.680 8.224 1.00 16.55 300 TYR A N 1
ATOM 2284 C CA . TYR A 1 300 ? 10.855 61.375 9.605 1.00 17.59 300 TYR A CA 1
ATOM 2285 C C . TYR A 1 300 ? 10.594 59.904 9.937 1.00 15.88 300 TYR A C 1
ATOM 2286 O O . TYR A 1 300 ? 9.493 59.363 9.764 1.00 15.89 300 TYR A O 1
ATOM 2295 N N . GLY A 1 301 ? 11.636 59.232 10.364 1.00 18.90 301 GLY A N 1
ATOM 2296 C CA . GLY A 1 301 ? 11.547 57.844 10.733 1.00 17.84 301 GLY A CA 1
ATOM 2297 C C . GLY A 1 301 ? 11.203 56.859 9.640 1.00 16.86 301 GLY A C 1
ATOM 2298 O O . GLY A 1 301 ? 10.796 55.769 9.922 1.00 23.33 301 GLY A O 1
ATOM 2299 N N . ALA A 1 302 ? 11.397 57.236 8.373 1.00 17.13 302 ALA A N 1
ATOM 2300 C CA . ALA A 1 302 ? 10.987 56.404 7.254 1.00 14.19 302 ALA A CA 1
ATOM 2301 C C . ALA A 1 302 ? 11.692 55.050 7.191 1.00 14.89 302 ALA A C 1
ATOM 2302 O O . ALA A 1 302 ? 12.907 54.965 7.321 1.00 19.87 302 ALA A O 1
ATOM 2304 N N . HIS A 1 303 ? 10.921 54.001 6.958 1.00 13.83 303 HIS A N 1
ATOM 2305 C CA . HIS A 1 303 ? 11.401 52.638 6.914 1.00 14.51 303 HIS A CA 1
ATOM 2306 C C . HIS A 1 303 ? 10.364 51.779 6.177 1.00 14.20 303 HIS A C 1
ATOM 2307 O O . HIS A 1 303 ? 9.196 52.124 6.162 1.00 15.04 303 HIS A O 1
ATOM 2314 N N . ILE A 1 304 ? 10.789 50.677 5.556 1.00 13.22 304 ILE A N 1
ATOM 2315 C CA . ILE A 1 304 ? 9.853 49.674 5.017 1.00 11.66 304 ILE A CA 1
ATOM 2316 C C . ILE A 1 304 ? 9.145 49.078 6.242 1.00 12.21 304 ILE A C 1
ATOM 2317 O O . ILE A 1 304 ? 9.808 48.790 7.239 1.00 13.88 304 ILE A O 1
ATOM 2322 N N . PRO A 1 305 ? 7.804 48.889 6.187 1.00 10.91 305 PRO A N 1
ATOM 2323 C CA . PRO A 1 305 ? 6.937 48.986 5.022 1.00 9.53 305 PRO A CA 1
ATOM 2324 C C . PRO A 1 305 ? 6.048 50.229 4.972 1.00 8.20 305 PRO A C 1
ATOM 2325 O O . PRO A 1 305 ? 4.947 50.172 4.398 1.00 8.27 305 PRO A O 1
ATOM 2329 N N . VAL A 1 306 ? 6.474 51.349 5.560 1.00 8.85 306 VAL A N 1
ATOM 2330 C CA . VAL A 1 306 ? 5.622 52.522 5.699 1.00 8.21 306 VAL A CA 1
ATOM 2331 C C . VAL A 1 306 ? 5.951 53.681 4.746 1.00 8.59 306 VAL A C 1
ATOM 2332 O O . VAL A 1 306 ? 5.337 54.745 4.851 1.00 9.28 306 VAL A O 1
ATOM 2336 N N . LYS A 1 307 ? 6.860 53.466 3.798 1.00 8.57 307 LYS A N 1
ATOM 2337 C CA . LYS A 1 307 ? 7.250 54.525 2.874 1.00 8.56 307 LYS A CA 1
ATOM 2338 C C . LYS A 1 307 ? 6.275 54.627 1.718 1.00 8.32 307 LYS A C 1
ATOM 2339 O O . LYS A 1 307 ? 5.902 53.612 1.146 1.00 9.62 307 LYS A O 1
ATOM 2345 N N . ASP A 1 308 ? 5.885 55.843 1.372 1.00 8.07 308 ASP A N 1
ATOM 2346 C CA . ASP A 1 308 ? 4.962 56.071 0.259 1.00 8.05 308 ASP A CA 1
ATOM 2347 C C . ASP A 1 308 ? 5.002 57.525 -0.143 1.00 8.25 308 ASP A C 1
ATOM 2348 O O . ASP A 1 308 ? 5.320 58.392 0.672 1.00 8.58 308 ASP A O 1
ATOM 2353 N N . ASP A 1 309 ? 4.630 57.796 -1.395 1.00 8.15 309 ASP A N 1
ATOM 2354 C CA . ASP A 1 309 ? 4.540 59.170 -1.890 1.00 8.13 309 ASP A CA 1
ATOM 2355 C C . ASP A 1 309 ? 3.261 59.929 -1.511 1.00 8.78 309 ASP A C 1
ATOM 2356 O O . ASP A 1 309 ? 3.144 61.135 -1.787 1.00 9.47 309 ASP A O 1
ATOM 2361 N N . GLY A 1 310 ? 2.327 59.223 -0.877 1.00 8.22 310 GLY A N 1
ATOM 2362 C CA . GLY A 1 310 ? 1.049 59.799 -0.476 1.00 8.15 310 GLY A CA 1
ATOM 2363 C C . GLY A 1 310 ? -0.140 59.256 -1.217 1.00 8.18 310 GLY A C 1
ATOM 2364 O O . GLY A 1 310 ? -1.259 59.344 -0.716 1.00 8.72 310 GLY A O 1
ATOM 2365 N N . SER A 1 311 ? 0.077 58.661 -2.397 1.00 7.48 311 SER A N 1
ATOM 2366 C CA . SER A 1 311 ? -1.026 58.068 -3.151 1.00 9.19 311 SER A CA 1
ATOM 2367 C C . SER A 1 311 ? -1.728 56.955 -2.392 1.00 8.65 311 SER A C 1
ATOM 2368 O O . SER A 1 311 ? -2.891 56.669 -2.627 1.00 9.04 311 SER A O 1
ATOM 2371 N N . TYR A 1 312 ? -1.022 56.319 -1.474 1.00 7.52 312 TYR A N 1
ATOM 2372 C CA . TYR A 1 312 ? -1.635 55.301 -0.634 1.00 7.22 312 TYR A CA 1
ATOM 2373 C C . TYR A 1 312 ? -2.802 55.792 0.193 1.00 6.78 312 TYR A C 1
ATOM 2374 O O . TYR A 1 312 ? -3.738 55.024 0.427 1.00 7.46 312 TYR A O 1
ATOM 2383 N N . GLY A 1 313 ? -2.760 57.038 0.676 1.00 7.87 313 GLY A N 1
ATOM 2384 C CA . GLY A 1 313 ? -3.807 57.500 1.565 1.00 8.23 313 GLY A CA 1
ATOM 2385 C C . GLY A 1 313 ? -5.187 57.385 0.923 1.00 8.03 313 GLY A C 1
ATOM 2386 O O . GLY A 1 313 ? -6.090 56.723 1.443 1.00 7.98 313 GLY A O 1
ATOM 2387 N N . PRO A 1 314 ? -5.361 58.039 -0.238 1.00 7.92 314 PRO A N 1
ATOM 2388 C CA . PRO A 1 314 ? -6.659 57.962 -0.889 1.00 8.63 314 PRO A CA 1
ATOM 2389 C C . PRO A 1 314 ? -7.049 56.535 -1.256 1.00 8.54 314 PRO A C 1
ATOM 2390 O O . PRO A 1 314 ? -8.216 56.188 -1.196 1.00 8.91 314 PRO A O 1
ATOM 2394 N N . ARG A 1 315 ? -6.060 55.734 -1.641 1.00 8.03 315 ARG A N 1
ATOM 2395 C CA . ARG A 1 315 ? -6.335 54.344 -2.006 1.00 7.96 315 ARG A CA 1
ATOM 2396 C C . ARG A 1 315 ? -6.862 53.524 -0.839 1.00 7.78 315 ARG A C 1
ATOM 2397 O O . ARG A 1 315 ? -7.892 52.851 -0.965 1.00 8.25 315 ARG A O 1
ATOM 2405 N N . ILE A 1 316 ? -6.165 53.558 0.290 1.00 7.20 316 ILE A N 1
ATOM 2406 C CA . ILE A 1 316 ? -6.573 52.742 1.420 1.00 6.81 316 ILE A CA 1
ATOM 2407 C C . ILE A 1 316 ? -7.916 53.210 1.996 1.00 6.87 316 ILE A C 1
ATOM 2408 O O . ILE A 1 316 ? -8.751 52.404 2.401 1.00 7.56 316 ILE A O 1
ATOM 2413 N N . VAL A 1 317 ? -8.155 54.526 1.996 1.00 7.07 317 VAL A N 1
ATOM 2414 C CA . VAL A 1 317 ? -9.428 55.039 2.455 1.00 7.31 317 VAL A CA 1
ATOM 2415 C C . VAL A 1 317 ? -10.583 54.627 1.519 1.00 8.21 317 VAL A C 1
ATOM 2416 O O . VAL A 1 317 ? -11.628 54.191 1.983 1.00 8.76 317 VAL A O 1
ATOM 2420 N N . LYS A 1 318 ? -10.378 54.748 0.215 1.00 7.68 318 LYS A N 1
ATOM 2421 C CA . LYS A 1 318 ? -11.387 54.332 -0.764 1.00 8.98 318 LYS A CA 1
ATOM 2422 C C . LYS A 1 318 ? -11.705 52.854 -0.584 1.00 8.47 318 LYS A C 1
ATOM 2423 O O . LYS A 1 318 ? -12.857 52.449 -0.577 1.00 10.37 318 LYS A O 1
ATOM 2429 N N . TYR A 1 319 ? -10.668 52.047 -0.445 1.00 7.80 319 TYR A N 1
ATOM 2430 C CA . TYR A 1 319 ? -10.846 50.609 -0.265 1.00 8.50 319 TYR A CA 1
ATOM 2431 C C . TYR A 1 319 ? -11.580 50.289 1.041 1.00 8.06 319 TYR A C 1
ATOM 2432 O O . TYR A 1 319 ? -12.562 49.526 1.038 1.00 8.76 319 TYR A O 1
ATOM 2441 N N . MET A 1 320 ? -11.132 50.851 2.158 1.00 8.46 320 MET A N 1
ATOM 2442 C CA . MET A 1 320 ? -11.796 50.561 3.417 1.00 8.51 320 MET A CA 1
ATOM 2443 C C . MET A 1 320 ? -13.252 51.030 3.405 1.00 8.35 320 MET A C 1
ATOM 2444 O O . MET A 1 320 ? -14.123 50.358 3.966 1.00 9.29 320 MET A O 1
ATOM 2449 N N . GLN A 1 321 ? -13.506 52.180 2.810 1.00 8.47 321 GLN A N 1
ATOM 2450 C CA . GLN A 1 321 ? -14.873 52.728 2.819 1.00 11.99 321 GLN A CA 1
ATOM 2451 C C . GLN A 1 321 ? -15.796 51.841 1.998 1.00 12.83 321 GLN A C 1
ATOM 2452 O O . GLN A 1 321 ? -16.928 51.613 2.411 1.00 16.24 321 GLN A O 1
ATOM 2458 N N . LYS A 1 322 ? -15.313 51.298 0.877 1.00 11.95 322 LYS A N 1
ATOM 2459 C CA . LYS A 1 322 ? -16.077 50.338 0.073 1.00 16.07 322 LYS A CA 1
ATOM 2460 C C . LYS A 1 322 ? -16.441 49.078 0.865 1.00 14.84 322 LYS A C 1
ATOM 2461 O O . LYS A 1 322 ? -17.552 48.566 0.752 1.00 18.21 322 LYS A O 1
ATOM 2467 N N . LYS A 1 323 ? -15.489 48.587 1.645 1.00 13.90 323 LYS A N 1
ATOM 2468 C CA . LYS A 1 323 ? -15.617 47.347 2.395 1.00 14.05 323 LYS A CA 1
ATOM 2469 C C . LYS A 1 323 ? -16.290 47.564 3.761 1.00 14.04 323 LYS A C 1
ATOM 2470 O O . LYS A 1 323 ? -16.666 46.595 4.385 1.00 17.59 323 LYS A O 1
ATOM 2476 N N . GLY A 1 324 ? -16.436 48.817 4.206 1.00 12.72 324 GLY A N 1
ATOM 2477 C CA . GLY A 1 324 ? -16.932 49.143 5.532 1.00 12.73 324 GLY A CA 1
ATOM 2478 C C . GLY A 1 324 ? -15.994 48.833 6.679 1.00 10.90 324 GLY A C 1
ATOM 2479 O O . GLY A 1 324 ? -16.452 48.654 7.805 1.00 13.14 324 GLY A O 1
ATOM 2480 N N . VAL A 1 325 ? -14.688 48.818 6.400 1.00 9.45 325 VAL A N 1
ATOM 2481 C CA . VAL A 1 325 ? -13.637 48.440 7.342 1.00 8.58 325 VAL A CA 1
ATOM 2482 C C . VAL A 1 325 ? -13.378 49.570 8.340 1.00 6.91 325 VAL A C 1
ATOM 2483 O O . VAL A 1 325 ? -13.309 50.735 7.974 1.00 8.24 325 VAL A O 1
ATOM 2487 N N . SER A 1 326 ? -13.245 49.196 9.616 1.00 7.16 326 SER A N 1
ATOM 2488 C CA . SER A 1 326 ? -12.868 50.116 10.685 1.00 6.77 326 SER A CA 1
ATOM 2489 C C . SER A 1 326 ? -11.353 50.312 10.714 1.00 6.89 326 SER A C 1
ATOM 2490 O O . SER A 1 326 ? -10.608 49.509 10.142 1.00 7.09 326 SER A O 1
ATOM 2493 N N . TYR A 1 327 ? -10.885 51.370 11.358 1.00 6.49 327 TYR A N 1
ATOM 2494 C CA . TYR A 1 327 ? -9.455 51.650 11.346 1.00 6.74 327 TYR A CA 1
ATOM 2495 C C . TYR A 1 327 ? -9.001 52.559 12.475 1.00 7.49 327 TYR A C 1
ATOM 2496 O O . TYR A 1 327 ? -9.723 53.420 12.936 1.00 7.61 327 TYR A O 1
ATOM 2505 N N . THR A 1 328 ? -7.739 52.361 12.870 1.00 6.46 328 THR A N 1
ATOM 2506 C CA . THR A 1 328 ? -7.037 53.267 13.753 1.00 6.45 328 THR A CA 1
ATOM 2507 C C . THR A 1 328 ? -5.639 53.532 13.195 1.00 6.67 328 THR A C 1
ATOM 2508 O O . THR A 1 328 ? -4.785 52.645 13.148 1.00 7.00 328 THR A O 1
ATOM 2512 N N . VAL A 1 329 ? -5.388 54.777 12.778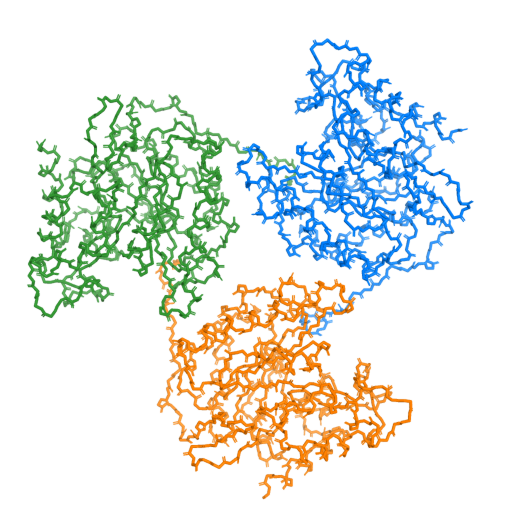 1.00 6.38 329 VAL A N 1
ATOM 2513 C CA . VAL A 1 329 ? -4.152 55.152 12.131 1.00 6.62 329 VAL A CA 1
ATOM 2514 C C . VAL A 1 329 ? -2.998 55.075 13.150 1.00 7.53 329 VAL A C 1
ATOM 2515 O O . VAL A 1 329 ? -3.171 55.391 14.338 1.00 7.81 329 VAL A O 1
ATOM 2519 N N . TRP A 1 330 ? -1.818 54.694 12.666 1.00 6.30 330 TRP A N 1
ATOM 2520 C CA . TRP A 1 330 ? -0.588 54.689 13.464 1.00 6.71 330 TRP A CA 1
ATOM 2521 C C . TRP A 1 330 ? 0.294 55.847 12.972 1.00 7.81 330 TRP A C 1
ATOM 2522 O O . TRP A 1 330 ? 0.631 55.859 11.799 1.00 7.80 330 TRP A O 1
ATOM 2533 N N . VAL A 1 331 ? 0.706 56.793 13.830 1.00 8.30 331 VAL A N 1
ATOM 2534 C CA . VAL A 1 331 ? 0.374 56.903 15.261 1.00 7.70 331 VAL A CA 1
ATOM 2535 C C . VAL A 1 331 ? 0.286 58.393 15.619 1.00 7.27 331 VAL A C 1
ATOM 2536 O O . VAL A 1 331 ? 1.039 59.205 15.068 1.00 8.59 331 VAL A O 1
ATOM 2540 N N . PHE A 1 332 ? -0.622 58.747 16.522 1.00 8.03 332 PHE A N 1
ATOM 2541 C CA . PHE A 1 332 ? -0.808 60.124 16.948 1.00 7.82 332 PHE A CA 1
ATOM 2542 C C . PHE A 1 332 ? 0.183 60.413 18.072 1.00 7.41 332 PHE A C 1
ATOM 2543 O O . PHE A 1 332 ? -0.150 60.401 19.239 1.00 8.82 332 PHE A O 1
ATOM 2551 N N . ASP A 1 333 ? 1.415 60.671 17.646 1.00 8.59 333 ASP A N 1
ATOM 2552 C CA . ASP A 1 333 ? 2.565 60.909 18.494 1.00 8.75 333 ASP A CA 1
ATOM 2553 C C . ASP A 1 333 ? 3.580 61.638 17.643 1.00 9.23 333 ASP A C 1
ATOM 2554 O O . ASP A 1 333 ? 3.676 61.348 16.451 1.00 10.06 333 ASP A O 1
ATOM 2559 N N . PRO A 1 334 ? 4.359 62.579 18.229 1.00 10.23 334 PRO A N 1
ATOM 2560 C CA . PRO A 1 334 ? 5.396 63.263 17.439 1.00 10.19 334 PRO A CA 1
ATOM 2561 C C . PRO A 1 334 ? 6.740 62.532 17.372 1.00 10.15 334 PRO A C 1
ATOM 2562 O O . PRO A 1 334 ? 7.622 62.954 16.635 1.00 12.88 334 PRO A O 1
ATOM 2566 N N . ASP A 1 335 ? 6.912 61.472 18.152 1.00 11.01 335 ASP A N 1
ATOM 2567 C CA . ASP A 1 335 ? 8.182 60.755 18.248 1.00 12.38 335 ASP A CA 1
ATOM 2568 C C . ASP A 1 335 ? 8.173 59.414 17.545 1.00 10.90 335 ASP A C 1
ATOM 2569 O O . ASP A 1 335 ? 9.081 59.101 16.773 1.00 12.98 335 ASP A O 1
ATOM 2574 N N . TRP A 1 336 ? 7.149 58.606 17.803 1.00 10.24 336 TRP A N 1
ATOM 2575 C CA . TRP A 1 336 ? 7.001 57.307 17.192 1.00 10.10 336 TRP A CA 1
ATOM 2576 C C . TRP A 1 336 ? 6.456 57.471 15.777 1.00 9.70 336 TRP A C 1
ATOM 2577 O O . TRP A 1 336 ? 5.547 58.258 15.555 1.00 10.94 336 TRP A O 1
ATOM 2588 N N . SER A 1 337 ? 7.003 56.705 14.845 1.00 10.07 337 SER A N 1
ATOM 2589 C CA . SER A 1 337 ? 6.727 56.908 13.429 1.00 10.44 337 SER A CA 1
ATOM 2590 C C . SER A 1 337 ? 6.021 55.699 12.788 1.00 9.33 337 SER A C 1
ATOM 2591 O O . SER A 1 337 ? 6.099 54.584 13.296 1.00 9.34 337 SER A O 1
ATOM 2594 N N . PRO A 1 338 ? 5.308 55.909 11.671 1.00 8.69 338 PRO A N 1
ATOM 2595 C CA . PRO A 1 338 ? 5.048 57.212 11.051 1.00 8.18 338 PRO A CA 1
ATOM 2596 C C . PRO A 1 338 ? 4.145 58.089 11.919 1.00 8.61 338 PRO A C 1
ATOM 2597 O O . PRO A 1 338 ? 3.122 57.628 12.414 1.00 8.63 338 PRO A O 1
ATOM 2601 N N . THR A 1 339 ? 4.527 59.355 12.098 1.00 8.96 339 THR A N 1
ATOM 2602 C CA . THR A 1 339 ? 3.784 60.262 12.950 1.00 9.76 339 THR A CA 1
ATOM 2603 C C . THR A 1 339 ? 2.548 60.828 12.252 1.00 9.83 339 THR A C 1
ATOM 2604 O O . THR A 1 339 ? 2.545 60.963 11.029 1.00 10.66 339 THR A O 1
ATOM 2608 N N . MET A 1 340 ? 1.543 61.221 13.049 1.00 9.15 340 MET A N 1
ATOM 2609 C CA . MET A 1 340 ? 0.429 62.040 12.576 1.00 8.54 340 MET A CA 1
ATOM 2610 C C . MET A 1 340 ? 0.592 63.507 12.877 1.00 8.63 340 MET A C 1
ATOM 2611 O O . MET A 1 340 ? -0.137 64.327 12.329 1.00 9.49 340 MET A O 1
ATOM 2616 N N . ILE A 1 341 ? 1.514 63.812 13.778 1.00 9.05 341 ILE A N 1
ATOM 2617 C CA . ILE A 1 341 ? 1.733 65.171 14.253 1.00 10.26 341 ILE A CA 1
ATOM 2618 C C . ILE A 1 341 ? 3.221 65.428 14.377 1.00 10.02 341 ILE A C 1
ATOM 2619 O O . ILE A 1 341 ? 4.005 64.503 14.613 1.00 9.69 341 ILE A O 1
ATOM 2624 N N . ASN A 1 342 ? 3.618 66.692 14.241 1.00 11.52 342 ASN A N 1
ATOM 2625 C CA . ASN A 1 342 ? 5.029 67.059 14.298 1.00 12.31 342 ASN A CA 1
ATOM 2626 C C . ASN A 1 342 ? 5.456 67.524 15.678 1.00 12.34 342 ASN A C 1
ATOM 2627 O O . ASN A 1 342 ? 6.657 67.620 15.955 1.00 14.78 342 ASN A O 1
ATOM 2632 N N . ASP A 1 343 ? 4.474 67.830 16.517 1.00 11.92 343 ASP A N 1
ATOM 2633 C CA A ASP A 1 343 ? 4.724 68.413 17.840 0.60 13.12 343 ASP A CA 1
ATOM 2634 C CA B ASP A 1 343 ? 4.692 68.521 17.795 0.40 13.26 343 ASP A CA 1
ATOM 2635 C C . ASP A 1 343 ? 3.504 68.252 18.727 1.00 12.98 343 ASP A C 1
ATOM 2636 O O . ASP A 1 343 ? 2.446 67.889 18.250 1.00 11.56 343 ASP A O 1
ATOM 2645 N N . TRP A 1 344 ? 3.640 68.549 20.028 1.00 13.25 344 TRP A N 1
ATOM 2646 C CA . TRP A 1 344 ? 2.514 68.432 20.937 1.00 13.05 344 TRP A CA 1
ATOM 2647 C C . TRP A 1 344 ? 1.514 69.591 20.875 1.00 12.97 344 TRP A C 1
ATOM 2648 O O . TRP A 1 344 ? 0.517 69.601 21.575 1.00 14.14 344 TRP A O 1
ATOM 2659 N N . ASP A 1 345 ? 1.763 70.551 19.981 1.00 12.31 345 ASP A N 1
ATOM 2660 C CA . ASP A 1 345 ? 0.725 71.503 19.548 1.00 12.94 345 ASP A CA 1
ATOM 2661 C C . ASP A 1 345 ? -0.188 70.943 18.429 1.00 11.95 345 ASP A C 1
ATOM 2662 O O . ASP A 1 345 ? -1.091 71.630 17.962 1.00 14.28 345 ASP A O 1
ATOM 2667 N N . PHE A 1 346 ? 0.048 69.688 18.054 1.00 10.88 346 PHE A N 1
ATOM 2668 C CA . PHE A 1 346 ? -0.808 68.937 17.137 1.00 11.89 346 PHE A CA 1
ATOM 2669 C C . PHE A 1 346 ? -0.693 69.419 15.686 1.00 10.93 346 PHE A C 1
ATOM 2670 O O . PHE A 1 346 ? -1.597 69.187 14.870 1.00 11.71 346 PHE A O 1
ATOM 2678 N N . THR A 1 347 ? 0.420 70.062 15.338 1.00 12.57 347 THR A N 1
ATOM 2679 C CA . THR A 1 347 ? 0.621 70.439 13.925 1.00 12.53 347 THR A CA 1
ATOM 2680 C C . THR A 1 347 ? 0.663 69.132 13.110 1.00 12.07 347 THR A C 1
ATOM 2681 O O . THR A 1 347 ? 1.478 68.248 13.401 1.00 12.56 347 THR A O 1
ATOM 2685 N N . PRO A 1 348 ? -0.205 69.008 12.088 1.00 11.11 348 PRO A N 1
ATOM 2686 C CA . PRO A 1 348 ? -0.265 67.704 11.415 1.00 10.87 348 PRO A CA 1
ATOM 2687 C C . PRO A 1 348 ? 0.934 67.419 10.521 1.00 11.39 348 PRO A C 1
ATOM 2688 O O . PRO A 1 348 ? 1.510 68.340 9.903 1.00 13.31 348 PRO A O 1
ATOM 2692 N N . SER A 1 349 ? 1.302 66.152 10.445 1.00 10.37 349 SER A N 1
ATOM 2693 C CA . SER A 1 349 ? 2.208 65.658 9.412 1.00 10.08 349 SER A CA 1
ATOM 2694 C C . SER A 1 349 ? 1.378 65.453 8.139 1.00 9.16 349 SER A C 1
ATOM 2695 O O . SER A 1 349 ? 0.169 65.647 8.148 1.00 10.68 349 SER A O 1
ATOM 2698 N N . GLU A 1 350 ? 2.038 65.041 7.060 1.00 10.05 350 GLU A N 1
ATOM 2699 C CA . GLU A 1 350 ? 1.323 64.796 5.815 1.00 9.89 350 GLU A CA 1
ATOM 2700 C C . GLU A 1 350 ? 0.182 63.788 6.057 1.00 8.54 350 GLU A C 1
ATOM 2701 O O . GLU A 1 350 ? -0.963 64.045 5.704 1.00 9.68 350 GLU A O 1
ATOM 2707 N N . GLN A 1 351 ? 0.488 62.617 6.623 1.00 8.78 351 GLN A N 1
ATOM 2708 C CA . GLN A 1 351 ? -0.588 61.643 6.811 1.00 8.52 351 GLN A CA 1
ATOM 2709 C C . GLN A 1 351 ? -1.595 62.121 7.851 1.00 7.82 351 GLN A C 1
ATOM 2710 O O . GLN A 1 351 ? -2.779 61.796 7.759 1.00 9.24 351 GLN A O 1
ATOM 2716 N N . GLY A 1 352 ? -1.135 62.861 8.855 1.00 8.77 352 GLY A N 1
ATOM 2717 C CA . GLY A 1 352 ? -2.050 63.379 9.843 1.00 9.10 352 GLY A CA 1
ATOM 2718 C C . GLY A 1 352 ? -3.111 64.292 9.267 1.00 8.98 352 GLY A C 1
ATOM 2719 O O . GLY A 1 352 ? -4.297 64.112 9.543 1.00 9.58 352 GLY A O 1
ATOM 2720 N N . ALA A 1 353 ? -2.697 65.245 8.429 1.00 9.97 353 ALA A N 1
ATOM 2721 C CA . ALA A 1 353 ? -3.656 66.151 7.817 1.00 11.30 353 ALA A CA 1
ATOM 2722 C C . ALA A 1 353 ? -4.632 65.374 6.933 1.00 9.57 353 ALA A C 1
ATOM 2723 O O . ALA A 1 353 ? -5.821 65.673 6.897 1.00 10.11 353 ALA A O 1
ATOM 2725 N N . PHE A 1 354 ? -4.102 64.403 6.188 1.00 9.55 354 PHE A N 1
ATOM 2726 C CA . PHE A 1 354 ? -4.921 63.606 5.295 1.00 9.81 354 PHE A CA 1
ATOM 2727 C C . PHE A 1 354 ? -6.016 62.881 6.100 1.00 8.58 354 PHE A C 1
ATOM 2728 O O . PHE A 1 354 ? -7.216 62.976 5.800 1.00 9.78 354 PHE A O 1
ATOM 2736 N N . PHE A 1 355 ? -5.619 62.142 7.133 1.00 9.08 355 PHE A N 1
ATOM 2737 C CA . PHE A 1 355 ? -6.584 61.346 7.858 1.00 9.13 355 PHE A CA 1
ATOM 2738 C C . PHE A 1 355 ? -7.508 62.210 8.709 1.00 8.35 355 PHE A C 1
ATOM 2739 O O . PHE A 1 355 ? -8.651 61.861 8.940 1.00 9.22 355 PHE A O 1
ATOM 2747 N N . LYS A 1 356 ? -7.003 63.354 9.160 1.00 9.06 356 LYS A N 1
ATOM 2748 C CA . LYS A 1 356 ? -7.833 64.251 9.925 1.00 10.01 356 LYS A CA 1
ATOM 2749 C C . LYS A 1 356 ? -9.067 64.677 9.097 1.00 10.46 356 LYS A C 1
ATOM 2750 O O . LYS A 1 356 ? -10.199 64.677 9.560 1.00 10.35 356 LYS A O 1
ATOM 2756 N N . GLN A 1 357 ? -8.813 65.077 7.851 1.00 10.48 357 GLN A N 1
ATOM 2757 C CA . GLN A 1 357 ? -9.896 65.473 6.959 1.00 12.29 357 GLN A CA 1
ATOM 2758 C C . GLN A 1 357 ? -10.869 64.330 6.708 1.00 10.69 357 GLN A C 1
ATOM 2759 O O . GLN A 1 357 ? -12.071 64.507 6.741 1.00 12.51 357 GLN A O 1
ATOM 2765 N N . VAL A 1 358 ? -10.337 63.136 6.473 1.00 10.47 358 VAL A N 1
ATOM 2766 C CA . VAL A 1 358 ? -11.164 61.952 6.247 1.00 10.56 358 VAL A CA 1
ATOM 2767 C C . VAL A 1 358 ? -12.058 61.667 7.444 1.00 10.34 358 VAL A C 1
ATOM 2768 O O . VAL A 1 358 ? -13.254 61.445 7.302 1.00 12.43 358 VAL A O 1
ATOM 2772 N N . MET A 1 359 ? -11.468 61.696 8.645 1.00 10.15 359 MET A N 1
ATOM 2773 C CA . MET A 1 359 ? -12.240 61.359 9.837 1.00 10.53 359 MET A CA 1
ATOM 2774 C C . MET A 1 359 ? -13.262 62.439 10.173 1.00 11.36 359 MET A C 1
ATOM 2775 O O . MET A 1 359 ? -14.384 62.125 10.565 1.00 12.05 359 MET A O 1
ATOM 2780 N N . LEU A 1 360 ? -12.892 63.703 10.002 1.00 10.95 360 LEU A N 1
ATOM 2781 C CA . LEU A 1 360 ? -13.861 64.772 10.254 1.00 12.34 360 LEU A CA 1
ATOM 2782 C C . LEU A 1 360 ? -15.057 64.668 9.295 1.00 13.25 360 LEU A C 1
ATOM 2783 O O . LEU A 1 360 ? -16.216 64.880 9.696 1.00 15.78 360 LEU A O 1
ATOM 2788 N N . GLU A 1 361 ? -14.785 64.339 8.031 1.00 12.81 361 GLU A N 1
ATOM 2789 C CA . GLU A 1 361 ? -15.865 64.199 7.066 1.00 15.13 361 GLU A CA 1
ATOM 2790 C C . GLU A 1 361 ? -16.760 63.005 7.390 1.00 14.87 361 GLU A C 1
ATOM 2791 O O . GLU A 1 361 ? -17.978 63.098 7.306 1.00 16.94 361 GLU A O 1
ATOM 2797 N N . ALA A 1 362 ? -16.148 61.895 7.815 1.00 14.33 362 ALA A N 1
ATOM 2798 C CA . ALA A 1 362 ? -16.895 60.674 8.124 1.00 15.38 362 ALA A CA 1
ATOM 2799 C C . ALA A 1 362 ? -17.772 60.845 9.356 1.00 16.84 362 ALA A C 1
ATOM 2800 O O . ALA A 1 362 ? -18.841 60.242 9.450 1.00 21.45 362 ALA A O 1
ATOM 2802 N N . LYS A 1 363 ? -17.339 61.692 10.287 1.00 16.72 363 LYS A N 1
ATOM 2803 C CA . LYS A 1 363 ? -18.091 61.907 11.519 1.00 18.79 363 LYS A CA 1
ATOM 2804 C C . LYS A 1 363 ? -19.389 62.668 11.239 1.00 22.34 363 LYS A C 1
ATOM 2805 O O . LYS A 1 363 ? -20.393 62.465 11.924 1.00 26.81 363 LYS A O 1
ATOM 2811 N N . LYS A 1 364 ? -19.337 63.546 10.241 1.00 29.81 364 LYS A N 1
ATOM 2812 C CA . LYS A 1 364 ? -20.502 64.303 9.803 1.00 27.01 364 LYS A CA 1
ATOM 2813 C C . LYS A 1 364 ? -21.516 63.384 9.132 1.00 46.53 364 LYS A C 1
ATOM 2814 O O . LYS A 1 364 ? -22.594 63.838 8.729 1.00 41.60 364 LYS A O 1
ATOM 2820 N N . ASP B 1 30 ? 31.123 33.136 44.074 1.00 31.49 30 ASP B N 1
ATOM 2821 C CA . ASP B 1 30 ? 31.108 32.728 42.628 1.00 23.10 30 ASP B CA 1
ATOM 2822 C C . ASP B 1 30 ? 30.128 31.593 42.381 1.00 17.94 30 ASP B C 1
ATOM 2823 O O . ASP B 1 30 ? 30.033 30.644 43.163 1.00 17.60 30 ASP B O 1
ATOM 2828 N N . TRP B 1 31 ? 29.433 31.665 41.261 1.00 15.86 31 TRP B N 1
ATOM 2829 C CA . TRP B 1 31 ? 28.344 30.713 41.031 1.00 13.82 31 TRP B CA 1
ATOM 2830 C C . TRP B 1 31 ? 28.804 29.257 40.914 1.00 13.01 31 TRP B C 1
ATOM 2831 O O . TRP B 1 31 ? 28.064 28.368 41.245 1.00 12.55 31 TRP B O 1
ATOM 2842 N N . TRP B 1 32 ? 30.047 29.005 40.478 1.00 12.23 32 TRP B N 1
ATOM 2843 C CA . TRP B 1 32 ? 30.508 27.626 40.330 1.00 14.26 32 TRP B CA 1
ATOM 2844 C C . TRP B 1 32 ? 30.882 27.014 41.682 1.00 13.74 32 TRP B C 1
ATOM 2845 O O . TRP B 1 32 ? 31.078 25.814 41.758 1.00 18.64 32 TRP B O 1
ATOM 2856 N N . ASP B 1 33 ? 30.892 27.827 42.744 1.00 13.29 33 ASP B N 1
ATOM 2857 C CA . ASP B 1 33 ? 31.162 27.341 44.113 1.00 14.33 33 ASP B CA 1
ATOM 2858 C C . ASP B 1 33 ? 29.890 27.066 44.929 1.00 14.99 33 ASP B C 1
ATOM 2859 O O . ASP B 1 33 ? 29.958 26.591 46.067 1.00 16.25 33 ASP B O 1
ATOM 2864 N N . ILE B 1 34 ? 28.729 27.330 44.338 1.00 12.68 34 ILE B N 1
ATOM 2865 C CA . ILE B 1 34 ? 27.464 27.073 45.051 1.00 12.09 34 ILE B CA 1
ATOM 2866 C C . ILE B 1 34 ? 27.345 25.564 45.318 1.00 11.56 34 ILE B C 1
ATOM 2867 O O . ILE B 1 34 ? 27.455 24.752 44.403 1.00 13.31 34 ILE B O 1
ATOM 2872 N N . PRO B 1 35 ? 27.159 25.172 46.596 1.00 12.53 35 PRO B N 1
ATOM 2873 C CA . PRO B 1 35 ? 27.191 23.718 46.833 1.00 12.50 35 PRO B CA 1
ATOM 2874 C C . PRO B 1 35 ? 25.977 22.939 46.329 1.00 11.21 35 PRO B C 1
ATOM 2875 O O . PRO B 1 35 ? 24.905 23.502 46.177 1.00 12.84 35 PRO B O 1
ATOM 2879 N N . TYR B 1 36 ? 26.175 21.648 46.105 1.00 11.39 36 TYR B N 1
ATOM 2880 C CA . TYR B 1 36 ? 25.103 20.720 45.867 1.00 11.00 36 TYR B CA 1
ATOM 2881 C C . TYR B 1 36 ? 24.316 20.514 47.168 1.00 12.35 36 TYR B C 1
ATOM 2882 O O . TYR B 1 36 ? 24.858 20.690 48.262 1.00 14.40 36 TYR B O 1
ATOM 2891 N N . PRO B 1 37 ? 23.018 20.171 47.054 1.00 11.71 37 PRO B N 1
ATOM 2892 C CA . PRO B 1 37 ? 22.166 20.036 48.221 1.00 11.68 37 PRO B CA 1
ATOM 2893 C C . PRO B 1 37 ? 22.428 18.790 49.059 1.00 11.07 37 PRO B C 1
ATOM 2894 O O . PRO B 1 37 ? 22.987 17.810 48.561 1.00 11.39 37 PRO B O 1
ATOM 2898 N N . SER B 1 38 ? 21.997 18.835 50.316 1.00 14.74 38 SER B N 1
ATOM 2899 C CA . SER B 1 38 ? 22.137 17.711 51.234 1.00 13.21 38 SER B CA 1
ATOM 2900 C C . SER B 1 38 ? 20.770 17.117 51.587 1.00 12.30 38 SER B C 1
ATOM 2901 O O . SER B 1 38 ? 19.744 17.725 51.362 1.00 15.32 38 SER B O 1
ATOM 2904 N N . GLN B 1 39 ? 20.788 15.907 52.125 1.00 11.84 39 GLN B N 1
ATOM 2905 C CA . GLN B 1 39 ? 19.601 15.193 52.566 1.00 12.35 39 GLN B CA 1
ATOM 2906 C C . GLN B 1 39 ? 19.478 15.231 54.072 1.00 12.37 39 GLN B C 1
ATOM 2907 O O . GLN B 1 39 ? 20.489 15.245 54.798 1.00 14.81 39 GLN B O 1
ATOM 2913 N N . PHE B 1 40 ? 18.238 15.266 54.541 1.00 12.74 40 PHE B N 1
ATOM 2914 C CA . PHE B 1 40 ? 17.948 15.267 55.950 1.00 11.72 40 PHE B CA 1
ATOM 2915 C C . PHE B 1 40 ? 18.595 14.057 56.625 1.00 12.93 40 PHE B C 1
ATOM 2916 O O . PHE B 1 40 ? 18.534 12.943 56.094 1.00 13.54 40 PHE B O 1
ATOM 2924 N N . ASP B 1 41 ? 19.183 14.281 57.799 1.00 12.75 41 ASP B N 1
ATOM 2925 C CA . ASP B 1 41 ? 19.854 13.207 58.527 1.00 14.05 41 ASP B CA 1
ATOM 2926 C C . ASP B 1 41 ? 18.852 12.286 59.232 1.00 14.38 41 ASP B C 1
ATOM 2927 O O . ASP B 1 41 ? 18.345 12.612 60.316 1.00 16.95 41 ASP B O 1
ATOM 2932 N N . VAL B 1 42 ? 18.576 11.140 58.618 1.00 15.58 42 VAL B N 1
ATOM 2933 C CA . VAL B 1 42 ? 17.531 10.236 59.147 1.00 15.54 42 VAL B CA 1
ATOM 2934 C C . VAL B 1 42 ? 17.899 9.661 60.522 1.00 16.83 42 VAL B C 1
ATOM 2935 O O . VAL B 1 42 ? 17.022 9.292 61.295 1.00 18.88 42 VAL B O 1
ATOM 2939 N N . LYS B 1 43 ? 19.195 9.609 60.823 1.00 18.55 43 LYS B N 1
ATOM 2940 C CA . LYS B 1 43 ? 19.677 9.085 62.113 1.00 18.99 43 LYS B CA 1
ATOM 2941 C C . LYS B 1 43 ? 19.349 10.024 63.266 1.00 19.77 43 LYS B C 1
ATOM 2942 O O . LYS B 1 43 ? 19.387 9.616 64.427 1.00 23.53 43 LYS B O 1
ATOM 2948 N N . SER B 1 44 ? 19.016 11.275 62.961 1.00 18.29 44 SER B N 1
ATOM 2949 C CA . SER B 1 44 ? 18.617 12.237 63.996 1.00 20.13 44 SER B CA 1
ATOM 2950 C C . SER B 1 44 ? 17.207 11.995 64.535 1.00 19.31 44 SER B C 1
ATOM 2951 O O . SER B 1 44 ? 16.798 12.684 65.468 1.00 22.88 44 SER B O 1
ATOM 2954 N N . LEU B 1 45 ? 16.466 11.058 63.938 1.00 17.71 45 LEU B N 1
ATOM 2955 C CA . LEU B 1 45 ? 15.047 10.841 64.303 1.00 17.49 45 LEU B CA 1
ATOM 2956 C C . LEU B 1 45 ? 14.833 9.663 65.239 1.00 15.89 45 LEU B C 1
ATOM 2957 O O . LEU B 1 45 ? 15.532 8.646 65.164 1.00 18.64 45 LEU B O 1
ATOM 2962 N N . LYS B 1 46 ? 13.853 9.822 66.116 1.00 15.80 46 LYS B N 1
ATOM 2963 C CA . LYS B 1 46 ? 13.333 8.723 66.924 1.00 16.52 46 LYS B CA 1
ATOM 2964 C C . LYS B 1 46 ? 12.542 7.783 66.027 1.00 15.04 46 LYS B C 1
ATOM 2965 O O . LYS B 1 46 ? 11.994 8.208 64.993 1.00 15.45 46 LYS B O 1
ATOM 2971 N N . THR B 1 47 ? 12.414 6.536 66.456 1.00 16.58 47 THR B N 1
ATOM 2972 C CA . THR B 1 47 ? 11.602 5.539 65.760 1.00 18.72 47 THR B CA 1
ATOM 2973 C C . THR B 1 47 ? 10.194 6.080 65.518 1.00 16.07 47 THR B C 1
ATOM 2974 O O . THR B 1 47 ? 9.565 6.641 66.412 1.00 17.56 47 THR B O 1
ATOM 2978 N N . GLN B 1 48 ? 9.713 5.908 64.294 1.00 14.81 48 GLN B N 1
ATOM 2979 C CA . GLN B 1 48 ? 8.383 6.322 63.922 1.00 13.29 48 GLN B CA 1
ATOM 2980 C C . GLN B 1 48 ? 7.986 5.516 62.685 1.00 13.15 48 GLN B C 1
ATOM 2981 O O . GLN B 1 48 ? 8.739 5.427 61.728 1.00 13.26 48 GLN B O 1
ATOM 2987 N N . SER B 1 49 ? 6.796 4.940 62.697 1.00 12.39 49 SER B N 1
ATOM 2988 C CA . SER B 1 49 ? 6.355 4.111 61.599 1.00 11.98 49 SER B CA 1
ATOM 2989 C C . SER B 1 49 ? 6.148 4.923 60.324 1.00 10.13 49 SER B C 1
ATOM 2990 O O . SER B 1 49 ? 5.570 6.014 60.343 1.00 12.71 49 SER B O 1
ATOM 2993 N N . PHE B 1 50 ? 6.599 4.378 59.207 1.00 10.49 50 PHE B N 1
ATOM 2994 C CA . PHE B 1 50 ? 6.088 4.808 57.921 1.00 9.95 50 PHE B CA 1
ATOM 2995 C C . PHE B 1 50 ? 4.603 4.519 57.823 1.00 10.83 50 PHE B C 1
ATOM 2996 O O . PHE B 1 50 ? 4.123 3.501 58.329 1.00 11.33 50 PHE B O 1
ATOM 3004 N N . ILE B 1 51 ? 3.890 5.420 57.151 1.00 9.93 51 ILE B N 1
ATOM 3005 C CA . ILE B 1 51 ? 2.522 5.174 56.772 1.00 10.76 51 ILE B CA 1
ATOM 3006 C C . ILE B 1 51 ? 2.543 4.828 55.288 1.00 9.84 51 ILE B C 1
ATOM 3007 O O . ILE B 1 51 ? 3.249 5.479 54.503 1.00 10.21 51 ILE B O 1
ATOM 3012 N N . SER B 1 52 ? 1.766 3.828 54.904 1.00 10.07 52 SER B N 1
ATOM 3013 C CA A SER B 1 52 ? 1.680 3.420 53.506 0.40 10.14 52 SER B CA 1
ATOM 3014 C CA B SER B 1 52 ? 1.680 3.342 53.527 0.60 9.47 52 SER B CA 1
ATOM 3015 C C . SER B 1 52 ? 0.219 3.257 53.084 1.00 9.11 52 SER B C 1
ATOM 3016 O O . SER B 1 52 ? -0.678 3.251 53.907 1.00 11.02 52 SER B O 1
ATOM 3021 N N . VAL B 1 53 ? -0.001 3.168 51.777 1.00 9.92 53 VAL B N 1
ATOM 3022 C CA . VAL B 1 53 ? -1.324 2.909 51.201 1.00 10.17 53 VAL B CA 1
ATOM 3023 C C . VAL B 1 53 ? -1.477 1.428 50.915 1.00 10.27 53 VAL B C 1
ATOM 3024 O O . VAL B 1 53 ? -0.582 0.805 50.343 1.00 12.34 53 VAL B O 1
ATOM 3028 N N . LYS B 1 54 ? -2.612 0.860 51.318 1.00 11.03 54 LYS B N 1
ATOM 3029 C CA . LYS B 1 54 ? -3.009 -0.500 50.938 1.00 12.63 54 LYS B CA 1
ATOM 3030 C C . LYS B 1 54 ? -4.498 -0.467 50.584 1.00 12.25 54 LYS B C 1
ATOM 3031 O O . LYS B 1 54 ? -5.348 -0.233 51.444 1.00 12.50 54 LYS B O 1
ATOM 3037 N N . GLY B 1 55 ? -4.807 -0.649 49.308 1.00 12.01 55 GLY B N 1
ATOM 3038 C CA . GLY B 1 55 ? -6.178 -0.551 48.866 1.00 11.85 55 GLY B CA 1
ATOM 3039 C C . GLY B 1 55 ? -6.735 0.824 49.192 1.00 11.37 55 GLY B C 1
ATOM 3040 O O . GLY B 1 55 ? -6.101 1.848 48.866 1.00 11.17 55 GLY B O 1
ATOM 3041 N N . ASN B 1 56 ? -7.890 0.847 49.845 1.00 10.96 56 ASN B N 1
ATOM 3042 C CA . ASN B 1 56 ? -8.550 2.110 50.218 1.00 10.72 56 ASN B CA 1
ATOM 3043 C C . ASN B 1 56 ? -8.153 2.652 51.584 1.00 10.18 56 ASN B C 1
ATOM 3044 O O . ASN B 1 56 ? -8.769 3.579 52.079 1.00 11.22 56 ASN B O 1
ATOM 3049 N N . LYS B 1 57 ? -7.103 2.084 52.173 1.00 11.09 57 LYS B N 1
ATOM 3050 C CA . LYS B 1 57 ? -6.669 2.463 53.502 1.00 10.71 57 LYS B CA 1
ATOM 3051 C C . LYS B 1 57 ? -5.242 2.949 53.604 1.00 9.61 57 LYS B C 1
ATOM 3052 O O . LYS B 1 57 ? -4.377 2.572 52.801 1.00 10.14 57 LYS B O 1
ATOM 3058 N N . PHE B 1 58 ? -4.981 3.767 54.630 1.00 9.33 58 PHE B N 1
ATOM 3059 C CA . PHE B 1 58 ? -3.620 3.960 55.107 1.00 9.48 58 PHE B CA 1
ATOM 3060 C C . PHE B 1 58 ? -3.359 2.893 56.158 1.00 10.04 58 PHE B C 1
ATOM 3061 O O . PHE B 1 58 ? -4.278 2.559 56.936 1.00 10.78 58 PHE B O 1
ATOM 3069 N N . ILE B 1 59 ? -2.113 2.388 56.192 1.00 10.51 59 ILE B N 1
ATOM 3070 C CA . ILE B 1 59 ? -1.674 1.428 57.205 1.00 10.10 59 ILE B CA 1
ATOM 3071 C C . ILE B 1 59 ? -0.325 1.815 57.766 1.00 10.35 59 ILE B C 1
ATOM 3072 O O . ILE B 1 59 ? 0.462 2.480 57.085 1.00 11.15 59 ILE B O 1
ATOM 3077 N N . ASP B 1 60 ? -0.064 1.383 58.994 1.00 11.08 60 ASP B N 1
ATOM 3078 C CA . ASP B 1 60 ? 1.270 1.531 59.590 1.00 11.84 60 ASP B CA 1
ATOM 3079 C C . ASP B 1 60 ? 2.124 0.300 59.302 1.00 12.81 60 ASP B C 1
ATOM 3080 O O . ASP B 1 60 ? 1.713 -0.602 58.540 1.00 12.60 60 ASP B O 1
ATOM 3085 N N . ASP B 1 61 ? 3.324 0.272 59.878 1.00 13.43 61 ASP B N 1
ATOM 3086 C CA . ASP B 1 61 ? 4.277 -0.797 59.561 1.00 14.16 61 ASP B CA 1
ATOM 3087 C C . ASP B 1 61 ? 3.970 -2.116 60.252 1.00 15.93 61 ASP B C 1
ATOM 3088 O O . ASP B 1 61 ? 4.716 -3.094 60.081 1.00 18.20 61 ASP B O 1
ATOM 3093 N N . LYS B 1 62 ? 2.886 -2.156 61.020 1.00 15.34 62 LYS B N 1
ATOM 3094 C CA . LYS B 1 62 ? 2.350 -3.419 61.562 1.00 18.25 62 LYS B CA 1
ATOM 3095 C C . LYS B 1 62 ? 1.086 -3.870 60.814 1.00 15.09 62 LYS B C 1
ATOM 3096 O O . LYS B 1 62 ? 0.437 -4.859 61.187 1.00 18.10 62 LYS B O 1
ATOM 3102 N N . GLY B 1 63 ? 0.755 -3.158 59.741 1.00 14.54 63 GLY B N 1
ATOM 3103 C CA . GLY B 1 63 ? -0.388 -3.484 58.914 1.00 15.50 63 GLY B CA 1
ATOM 3104 C C . GLY B 1 63 ? -1.718 -3.008 59.465 1.00 16.70 63 GLY B C 1
ATOM 3105 O O . GLY B 1 63 ? -2.750 -3.378 58.938 1.00 17.70 63 GLY B O 1
ATOM 3106 N N . LYS B 1 64 ? -1.700 -2.180 60.500 1.00 14.58 64 LYS B N 1
ATOM 3107 C CA . LYS B 1 64 ? -2.929 -1.721 61.118 1.00 15.78 64 LYS B CA 1
ATOM 3108 C C . LYS B 1 64 ? -3.425 -0.461 60.432 1.00 13.38 64 LYS B C 1
ATOM 3109 O O . LYS B 1 64 ? -2.647 0.423 60.094 1.00 13.14 64 LYS B O 1
ATOM 3115 N N . THR B 1 65 ? -4.741 -0.379 60.249 1.00 13.41 65 THR B N 1
ATOM 3116 C CA . THR B 1 65 ? -5.390 0.779 59.637 1.00 12.38 65 THR B CA 1
ATOM 3117 C C . THR B 1 65 ? -5.060 2.018 60.435 1.00 12.21 65 THR B C 1
ATOM 3118 O O . THR B 1 65 ? -5.093 2.002 61.660 1.00 14.10 65 THR B O 1
ATOM 3122 N N . PHE B 1 66 ? -4.719 3.076 59.699 1.00 11.66 66 PHE B N 1
ATOM 3123 C CA . PHE B 1 66 ? -4.282 4.351 60.257 1.00 11.22 66 PHE B CA 1
ATOM 3124 C C . PHE B 1 66 ? -5.121 5.463 59.638 1.00 10.59 66 PHE B C 1
ATOM 3125 O O . PHE B 1 66 ? -5.430 5.409 58.432 1.00 11.29 66 PHE B O 1
ATOM 3133 N N . THR B 1 67 ? -5.462 6.481 60.422 1.00 10.29 67 THR B N 1
ATOM 3134 C CA . THR B 1 67 ? -6.067 7.687 59.842 1.00 10.49 67 THR B CA 1
ATOM 3135 C C . THR B 1 67 ? -5.313 8.931 60.301 1.00 9.46 67 THR B C 1
ATOM 3136 O O . THR B 1 67 ? -4.933 9.078 61.457 1.00 11.13 67 THR B O 1
ATOM 3140 N N . PHE B 1 68 ? -5.126 9.864 59.363 1.00 8.78 68 PHE B N 1
ATOM 3141 C CA . PHE B 1 68 ? -4.589 11.176 59.701 1.00 8.86 68 PHE B CA 1
ATOM 3142 C C . PHE B 1 68 ? -5.732 12.000 60.298 1.00 8.49 68 PHE B C 1
ATOM 3143 O O . PHE B 1 68 ? -6.819 12.079 59.720 1.00 10.05 68 PHE B O 1
ATOM 3151 N N . ARG B 1 69 ? -5.444 12.611 61.446 1.00 9.32 69 ARG B N 1
ATOM 3152 C CA A ARG B 1 69 ? -6.413 13.421 62.176 0.50 9.53 69 ARG B CA 1
ATOM 3153 C CA B ARG B 1 69 ? -6.402 13.432 62.172 0.50 9.35 69 ARG B CA 1
ATOM 3154 C C . ARG B 1 69 ? -5.678 14.626 62.756 1.00 8.35 69 ARG B C 1
ATOM 3155 O O . ARG B 1 69 ? -4.810 14.481 63.622 1.00 10.10 69 ARG B O 1
ATOM 3170 N N . GLY B 1 70 ? -5.989 15.817 62.279 1.00 8.19 70 GLY B N 1
ATOM 3171 C CA . GLY B 1 70 ? -5.280 16.945 62.808 1.00 8.54 70 GLY B CA 1
ATOM 3172 C C . GLY B 1 70 ? -5.713 18.263 62.219 1.00 8.26 70 GLY B C 1
ATOM 3173 O O . GLY B 1 70 ? -6.909 18.467 61.961 1.00 8.76 70 GLY B O 1
ATOM 3174 N N . VAL B 1 71 ? -4.750 19.182 62.057 1.00 8.28 71 VAL B N 1
ATOM 3175 C CA . VAL B 1 71 ? -5.022 20.554 61.672 1.00 7.99 71 VAL B CA 1
ATOM 3176 C C . VAL B 1 71 ? -4.011 21.080 60.691 1.00 7.63 71 VAL B C 1
ATOM 3177 O O . VAL B 1 71 ? -2.857 20.593 60.630 1.00 8.04 71 VAL B O 1
ATOM 3181 N N . ASN B 1 72 ? -4.425 22.105 59.955 1.00 8.35 72 ASN B N 1
ATOM 3182 C CA . ASN B 1 72 ? -3.522 23.018 59.307 1.00 7.87 72 ASN B CA 1
ATOM 3183 C C . ASN B 1 72 ? -3.030 24.026 60.309 1.00 9.00 72 ASN B C 1
ATOM 3184 O O . ASN B 1 72 ? -3.769 24.456 61.186 1.00 9.19 72 ASN B O 1
ATOM 3189 N N . ILE B 1 73 ? -1.781 24.444 60.150 1.00 9.24 73 ILE B N 1
ATOM 3190 C CA . ILE B 1 73 ? -1.285 25.696 60.715 1.00 8.25 73 ILE B CA 1
ATOM 3191 C C . ILE B 1 73 ? -1.006 26.638 59.545 1.00 8.07 73 ILE B C 1
ATOM 3192 O O . ILE B 1 73 ? -1.142 26.245 58.399 1.00 9.67 73 ILE B O 1
ATOM 3197 N N . ALA B 1 74 ? -0.668 27.884 59.841 1.00 9.05 74 ALA B N 1
ATOM 3198 C CA . ALA B 1 74 ? -0.396 28.851 58.780 1.00 9.24 74 ALA B CA 1
ATOM 3199 C C . ALA B 1 74 ? 0.965 28.570 58.140 1.00 8.86 74 ALA B C 1
ATOM 3200 O O . ALA B 1 74 ? 1.737 27.757 58.610 1.00 9.78 74 ALA B O 1
ATOM 3202 N N . ASP B 1 75 ? 1.214 29.233 57.024 1.00 8.69 75 ASP B N 1
ATOM 3203 C CA . ASP B 1 75 ? 2.485 29.189 56.348 1.00 8.66 75 ASP B CA 1
ATOM 3204 C C . ASP B 1 75 ? 3.598 29.557 57.310 1.00 8.54 75 ASP B C 1
ATOM 3205 O O . ASP B 1 75 ? 3.468 30.456 58.128 1.00 8.84 75 ASP B O 1
ATOM 3210 N N . THR B 1 76 ? 4.721 28.861 57.173 1.00 9.19 76 THR B N 1
ATOM 3211 C CA . THR B 1 76 ? 5.886 29.041 58.048 1.00 9.90 76 THR B CA 1
ATOM 3212 C C . THR B 1 76 ? 6.321 30.503 58.136 1.00 10.13 76 THR B C 1
ATOM 3213 O O . THR B 1 76 ? 6.662 30.997 59.222 1.00 10.97 76 THR B O 1
ATOM 3217 N N . GLY B 1 77 ? 6.371 31.180 56.984 1.00 10.56 77 GLY B N 1
ATOM 3218 C CA . GLY B 1 77 ? 6.764 32.582 56.953 1.00 11.32 77 GLY B CA 1
ATOM 3219 C C . GLY B 1 77 ? 5.834 33.495 57.718 1.00 12.59 77 GLY B C 1
ATOM 3220 O O . GLY B 1 77 ? 6.264 34.430 58.410 1.00 13.89 77 GLY B O 1
ATOM 3221 N N . LYS B 1 78 ? 4.540 33.228 57.607 1.00 11.95 78 LYS B N 1
ATOM 3222 C CA . LYS B 1 78 ? 3.555 33.993 58.374 1.00 12.14 78 LYS B CA 1
ATOM 3223 C C . LYS B 1 78 ? 3.840 33.827 59.866 1.00 12.69 78 LYS B C 1
ATOM 3224 O O . LYS B 1 78 ? 3.893 34.805 60.621 1.00 14.93 78 LYS B O 1
ATOM 3230 N N . LEU B 1 79 ? 4.049 32.587 60.291 1.00 12.25 79 LEU B N 1
ATOM 3231 C CA . LEU B 1 79 ? 4.294 32.289 61.706 1.00 12.51 79 LEU B CA 1
ATOM 3232 C C . LEU B 1 79 ? 5.605 32.925 62.208 1.00 13.39 79 LEU B C 1
ATOM 3233 O O . LEU B 1 79 ? 5.667 33.502 63.286 1.00 13.93 79 LEU B O 1
ATOM 3238 N N . LEU B 1 80 ? 6.659 32.812 61.405 1.00 13.54 80 LEU B N 1
ATOM 3239 C CA . LEU B 1 80 ? 7.953 33.396 61.759 1.00 14.08 80 LEU B CA 1
ATOM 3240 C C . LEU B 1 80 ? 7.859 34.912 61.967 1.00 14.56 80 LEU B C 1
ATOM 3241 O O . LEU B 1 80 ? 8.502 35.452 62.854 1.00 16.99 80 LEU B O 1
ATOM 3246 N N . SER B 1 81 ? 7.067 35.589 61.148 1.00 16.09 81 SER B N 1
ATOM 3247 C CA . SER B 1 81 ? 6.976 37.031 61.176 1.00 16.90 81 SER B CA 1
ATOM 3248 C C . SER B 1 81 ? 6.500 37.558 62.537 1.00 18.78 81 SER B C 1
ATOM 3249 O O . SER B 1 81 ? 6.818 38.689 62.896 1.00 22.77 81 SER B O 1
ATOM 3252 N N . ARG B 1 82 ? 5.723 36.753 63.278 1.00 18.27 82 ARG B N 1
ATOM 3253 C CA . ARG B 1 82 ? 5.266 37.113 64.633 1.00 22.04 82 ARG B CA 1
ATOM 3254 C C . ARG B 1 82 ? 5.849 36.190 65.715 1.00 19.54 82 ARG B C 1
ATOM 3255 O O . ARG B 1 82 ? 5.298 36.084 66.821 1.00 20.15 82 ARG B O 1
ATOM 3263 N N . ASN B 1 83 ? 6.944 35.504 65.393 1.00 18.33 83 ASN B N 1
ATOM 3264 C CA . ASN B 1 83 ? 7.663 34.670 66.380 1.00 19.22 83 ASN B CA 1
ATOM 3265 C C . ASN B 1 83 ? 6.800 33.534 66.936 1.00 16.99 83 ASN B C 1
ATOM 3266 O O . ASN B 1 83 ? 6.911 33.157 68.100 1.00 19.00 83 ASN B O 1
ATOM 3271 N N . GLN B 1 84 ? 5.948 32.974 66.075 1.00 14.67 84 GLN B N 1
ATOM 3272 C CA . GLN B 1 84 ? 5.064 31.896 66.464 1.00 13.33 84 GLN B CA 1
ATOM 3273 C C . GLN B 1 84 ? 5.467 30.556 65.841 1.00 13.90 84 GLN B C 1
ATOM 3274 O O . GLN B 1 84 ? 4.797 29.547 66.063 1.00 14.78 84 GLN B O 1
ATOM 3280 N N . TRP B 1 85 ? 6.565 30.542 65.087 1.00 13.94 85 TRP B N 1
ATOM 3281 C CA . TRP B 1 85 ? 7.103 29.293 64.539 1.00 12.61 85 TRP B CA 1
ATOM 3282 C C . TRP B 1 85 ? 8.023 28.712 65.617 1.00 13.82 85 TRP B C 1
ATOM 3283 O O . TRP B 1 85 ? 9.188 29.111 65.748 1.00 14.31 85 TRP B O 1
ATOM 3294 N N . GLN B 1 86 ? 7.477 27.797 66.405 1.00 14.29 86 GLN B N 1
ATOM 3295 C CA A GLN B 1 86 ? 8.221 27.203 67.504 0.50 14.75 86 GLN B CA 1
ATOM 3296 C CA B GLN B 1 86 ? 8.119 27.282 67.624 0.50 15.38 86 GLN B CA 1
ATOM 3297 C C . GLN B 1 86 ? 7.610 25.877 67.915 1.00 14.57 86 GLN B C 1
ATOM 3298 O O . GLN B 1 86 ? 6.442 25.598 67.659 1.00 14.28 86 GLN B O 1
ATOM 3309 N N . LYS B 1 87 ? 8.438 25.030 68.512 1.00 13.76 87 LYS B N 1
ATOM 3310 C CA . LYS B 1 87 ? 8.015 23.710 68.918 1.00 14.60 87 LYS B CA 1
ATOM 3311 C C . LYS B 1 87 ? 6.787 23.746 69.825 1.00 13.54 87 LYS B C 1
ATOM 3312 O O . LYS B 1 87 ? 5.967 22.846 69.773 1.00 12.37 87 LYS B O 1
ATOM 3318 N N . SER B 1 88 ? 6.660 24.784 70.650 1.00 13.59 88 SER B N 1
ATOM 3319 C CA . SER B 1 88 ? 5.529 24.872 71.573 1.00 13.51 88 SER B CA 1
ATOM 3320 C C . SER B 1 88 ? 4.182 24.813 70.853 1.00 12.68 88 SER B C 1
ATOM 3321 O O . SER B 1 88 ? 3.190 24.370 71.416 1.00 14.62 88 SER B O 1
ATOM 3324 N N . LEU B 1 89 ? 4.142 25.252 69.601 1.00 11.83 89 LEU B N 1
ATOM 3325 C CA . LEU B 1 89 ? 2.906 25.190 68.824 1.00 11.15 89 LEU B CA 1
ATOM 3326 C C . LEU B 1 89 ? 2.510 23.728 68.570 1.00 10.80 89 LEU B C 1
ATOM 3327 O O . LEU B 1 89 ? 1.336 23.318 68.710 1.00 11.86 89 LEU B O 1
ATOM 3332 N N . PHE B 1 90 ? 3.508 22.946 68.159 1.00 11.52 90 PHE B N 1
ATOM 3333 C CA . PHE B 1 90 ? 3.319 21.519 67.900 1.00 11.25 90 PHE B CA 1
ATOM 3334 C C . PHE B 1 90 ? 2.958 20.779 69.199 1.00 11.35 90 PHE B C 1
ATOM 3335 O O . PHE B 1 90 ? 2.138 19.848 69.196 1.00 11.99 90 PHE B O 1
ATOM 3343 N N . GLU B 1 91 ? 3.622 21.154 70.300 1.00 12.87 91 GLU B N 1
ATOM 3344 C CA . GLU B 1 91 ? 3.334 20.562 71.604 1.00 12.00 91 GLU B CA 1
ATOM 3345 C C . GLU B 1 91 ? 1.901 20.836 72.054 1.00 11.85 91 GLU B C 1
ATOM 3346 O O . GLU B 1 91 ? 1.207 19.935 72.519 1.00 13.43 91 GLU B O 1
ATOM 3352 N N . GLU B 1 92 ? 1.456 22.070 71.906 1.00 11.48 92 GLU B N 1
ATOM 3353 C CA . GLU B 1 92 ? 0.050 22.375 72.188 1.00 12.04 92 GLU B CA 1
ATOM 3354 C C . GLU B 1 92 ? -0.920 21.467 71.426 1.00 12.53 92 GLU B C 1
ATOM 3355 O O . GLU B 1 92 ? -1.858 20.915 71.991 1.00 12.12 92 GLU B O 1
ATOM 3361 N N . LEU B 1 93 ? -0.683 21.315 70.133 1.00 11.66 93 LEU B N 1
ATOM 3362 C CA . LEU B 1 93 ? -1.555 20.541 69.303 1.00 11.88 93 LEU B CA 1
ATOM 3363 C C . LEU B 1 93 ? -1.536 19.058 69.662 1.00 12.04 93 LEU B C 1
ATOM 3364 O O . LEU B 1 93 ? -2.581 18.416 69.779 1.00 12.17 93 LEU B O 1
ATOM 3369 N N . ALA B 1 94 ? -0.339 18.509 69.816 1.00 12.39 94 ALA B N 1
ATOM 3370 C CA . ALA B 1 94 ? -0.201 17.096 70.145 1.00 13.73 94 ALA B CA 1
ATOM 3371 C C . ALA B 1 94 ? -0.737 16.741 71.531 1.00 14.26 94 ALA B C 1
ATOM 3372 O O . ALA B 1 94 ? -1.342 15.691 71.713 1.00 16.89 94 ALA B O 1
ATOM 3374 N N . ASN B 1 95 ? -0.460 17.595 72.501 1.00 14.60 95 ASN B N 1
ATOM 3375 C CA . ASN B 1 95 ? -0.799 17.314 73.885 1.00 15.01 95 ASN B CA 1
ATOM 3376 C C . ASN B 1 95 ? -2.212 17.703 74.282 1.00 15.89 95 ASN B C 1
ATOM 3377 O O . ASN B 1 95 ? -2.807 17.037 75.128 1.00 18.42 95 ASN B O 1
ATOM 3382 N N . ASN B 1 96 ? -2.728 18.795 73.709 1.00 13.38 96 ASN B N 1
ATOM 3383 C CA . ASN B 1 96 ? -4.015 19.345 74.143 1.00 13.91 96 ASN B CA 1
ATOM 3384 C C . ASN B 1 96 ? -5.140 19.285 73.126 1.00 13.34 96 ASN B C 1
ATOM 3385 O O . ASN B 1 96 ? -6.275 19.478 73.499 1.00 15.19 96 ASN B O 1
ATOM 3390 N N . TRP B 1 97 ? -4.832 19.027 71.851 1.00 11.47 97 TRP B N 1
ATOM 3391 C CA . TRP B 1 97 ? -5.841 19.015 70.815 1.00 11.83 97 TRP B CA 1
ATOM 3392 C C . TRP B 1 97 ? -6.038 17.677 70.120 1.00 12.48 97 TRP B C 1
ATOM 3393 O O . TRP B 1 97 ? -6.860 17.588 69.214 1.00 13.60 97 TRP B O 1
ATOM 3404 N N . GLY B 1 98 ? -5.292 16.656 70.522 1.00 13.68 98 GLY B N 1
ATOM 3405 C CA . GLY B 1 98 ? -5.538 15.309 70.042 1.00 14.23 98 GLY B CA 1
ATOM 3406 C C . GLY B 1 98 ? -5.053 15.013 68.648 1.00 13.21 98 GLY B C 1
ATOM 3407 O O . GLY B 1 98 ? -5.426 14.007 68.071 1.00 15.83 98 GLY B O 1
ATOM 3408 N N . VAL B 1 99 ? -4.181 15.846 68.100 1.00 11.42 99 VAL B N 1
ATOM 3409 C CA . VAL B 1 99 ? -3.786 15.630 66.717 1.00 11.38 99 VAL B CA 1
ATOM 3410 C C . VAL B 1 99 ? -2.744 14.529 66.590 1.00 10.82 99 VAL B C 1
ATOM 3411 O O . VAL B 1 99 ? -1.912 14.335 67.473 1.00 13.55 99 VAL B O 1
ATOM 3415 N N . ASN B 1 100 ? -2.764 13.832 65.455 1.00 9.47 100 ASN B N 1
ATOM 3416 C CA . ASN B 1 100 ? -1.628 13.046 65.046 1.00 9.63 100 ASN B CA 1
ATOM 3417 C C . ASN B 1 100 ? -0.943 13.568 63.796 1.00 8.39 100 ASN B C 1
ATOM 3418 O O . ASN B 1 100 ? 0.036 12.979 63.362 1.00 9.87 100 ASN B O 1
ATOM 3423 N N . THR B 1 101 ? -1.432 14.674 63.244 1.00 8.90 101 THR B N 1
ATOM 3424 C CA . THR B 1 101 ? -0.984 15.203 61.959 1.00 8.87 101 THR B CA 1
ATOM 3425 C C . THR B 1 101 ? -1.085 16.718 61.935 1.00 7.55 101 THR B C 1
ATOM 3426 O O . THR B 1 101 ? -2.056 17.289 62.433 1.00 9.58 101 THR B O 1
ATOM 3430 N N . ILE B 1 102 ? -0.091 17.362 61.328 1.00 8.11 102 ILE B N 1
ATOM 3431 C CA . ILE B 1 102 ? -0.139 18.764 61.003 1.00 8.57 102 ILE B CA 1
ATOM 3432 C C . ILE B 1 102 ? 0.103 18.935 59.509 1.00 8.17 102 ILE B C 1
ATOM 3433 O O . ILE B 1 102 ? 1.047 18.331 58.961 1.00 8.17 102 ILE B O 1
ATOM 3438 N N . ARG B 1 103 ? -0.758 19.722 58.850 1.00 7.62 103 ARG B N 1
ATOM 3439 C CA . ARG B 1 103 ? -0.589 20.091 57.458 1.00 7.37 103 ARG B CA 1
ATOM 3440 C C . ARG B 1 103 ? 0.063 21.451 57.387 1.00 7.20 103 ARG B C 1
ATOM 3441 O O . ARG B 1 103 ? -0.382 22.385 58.044 1.00 6.91 103 ARG B O 1
ATOM 3449 N N . LEU B 1 104 ? 1.143 21.533 56.601 1.00 7.06 104 LEU B N 1
ATOM 3450 C CA A LEU B 1 104 ? 1.889 22.782 56.399 0.50 7.16 104 LEU B CA 1
ATOM 3451 C CA B LEU B 1 104 ? 1.859 22.789 56.406 0.50 7.14 104 LEU B CA 1
ATOM 3452 C C . LEU B 1 104 ? 1.559 23.340 55.008 1.00 7.22 104 LEU B C 1
ATOM 3453 O O . LEU B 1 104 ? 1.975 22.745 54.005 1.00 7.62 104 LEU B O 1
ATOM 3462 N N . PRO B 1 105 ? 0.822 24.467 54.943 1.00 7.30 105 PRO B N 1
ATOM 3463 C CA . PRO B 1 105 ? 0.431 25.035 53.652 1.00 7.18 105 PRO B CA 1
ATOM 3464 C C . PRO B 1 105 ? 1.500 26.001 53.133 1.00 7.55 105 PRO B C 1
ATOM 3465 O O . PRO B 1 105 ? 1.514 27.188 53.473 1.00 8.04 105 PRO B O 1
ATOM 3469 N N . ILE B 1 106 ? 2.399 25.469 52.323 1.00 8.06 106 ILE B N 1
ATOM 3470 C CA . ILE B 1 106 ? 3.574 26.196 51.870 1.00 7.22 106 ILE B CA 1
ATOM 3471 C C . ILE B 1 106 ? 3.124 27.064 50.697 1.00 6.40 106 ILE B C 1
ATOM 3472 O O . ILE B 1 106 ? 2.838 26.562 49.608 1.00 6.93 106 ILE B O 1
ATOM 3477 N N . HIS B 1 107 ? 3.046 28.373 50.917 1.00 7.29 107 HIS B N 1
ATOM 3478 C CA . HIS B 1 107 ? 2.599 29.284 49.877 1.00 7.31 107 HIS B CA 1
ATOM 3479 C C . HIS B 1 107 ? 3.747 29.627 48.950 1.00 7.23 107 HIS B C 1
ATOM 3480 O O . HIS B 1 107 ? 4.839 29.987 49.422 1.00 8.05 107 HIS B O 1
ATOM 3487 N N . PRO B 1 108 ? 3.527 29.542 47.623 1.00 6.86 108 PRO B N 1
ATOM 3488 C CA . PRO B 1 108 ? 4.623 29.866 46.702 1.00 6.89 108 PRO B CA 1
ATOM 3489 C C . PRO B 1 108 ? 5.254 31.227 46.941 1.00 6.66 108 PRO B C 1
ATOM 3490 O O . PRO B 1 108 ? 6.487 31.357 46.834 1.00 8.28 108 PRO B O 1
ATOM 3494 N N . VAL B 1 109 ? 4.473 32.251 47.257 1.00 7.70 109 VAL B N 1
ATOM 3495 C CA . VAL B 1 109 ? 5.080 33.572 47.465 1.00 7.64 109 VAL B CA 1
ATOM 3496 C C . VAL B 1 109 ? 6.052 33.568 48.647 1.00 7.41 109 VAL B C 1
ATOM 3497 O O . VAL B 1 109 ? 7.042 34.303 48.678 1.00 8.64 109 VAL B O 1
ATOM 3501 N N . SER B 1 110 ? 5.762 32.727 49.628 1.00 8.61 110 SER B N 1
ATOM 3502 C CA . SER B 1 110 ? 6.586 32.625 50.841 1.00 8.15 110 SER B CA 1
ATOM 3503 C C . SER B 1 110 ? 7.841 31.778 50.590 1.00 8.00 110 SER B C 1
ATOM 3504 O O . SER B 1 110 ? 8.927 32.059 51.104 1.00 8.56 110 SER B O 1
ATOM 3507 N N . TRP B 1 111 ? 7.674 30.694 49.855 1.00 8.49 111 TRP B N 1
ATOM 3508 C CA . TRP B 1 111 ? 8.782 29.895 49.342 1.00 8.37 111 TRP B CA 1
ATOM 3509 C C . TRP B 1 111 ? 9.786 30.842 48.665 1.00 8.24 111 TRP B C 1
ATOM 3510 O O . TRP B 1 111 ? 11.006 30.746 48.915 1.00 9.49 111 TRP B O 1
ATOM 3521 N N . ARG B 1 112 ? 9.300 31.750 47.812 1.00 8.70 112 ARG B N 1
ATOM 3522 C CA . ARG B 1 112 ? 10.199 32.707 47.170 1.00 8.56 112 ARG B CA 1
ATOM 3523 C C . ARG B 1 112 ? 10.746 33.741 48.137 1.00 8.73 112 ARG B C 1
ATOM 3524 O O . ARG B 1 112 ? 11.934 34.109 48.042 1.00 10.06 112 ARG B O 1
ATOM 3532 N N . LYS B 1 113 ? 9.921 34.251 49.040 1.00 9.69 113 LYS B N 1
ATOM 3533 C CA . LYS B 1 113 ? 10.367 35.324 49.917 1.00 10.78 113 LYS B CA 1
ATOM 3534 C C . LYS B 1 113 ? 11.455 34.873 50.902 1.00 10.54 113 LYS B C 1
ATOM 3535 O O . LYS B 1 113 ? 12.502 35.535 51.034 1.00 12.38 113 LYS B O 1
ATOM 3541 N N . LEU B 1 114 ? 11.226 33.755 51.586 1.00 10.21 114 LEU B N 1
ATOM 3542 C CA . LEU B 1 114 ? 12.278 33.181 52.435 1.00 11.20 114 LEU B CA 1
ATOM 3543 C C . LEU B 1 114 ? 13.415 32.598 51.601 1.00 10.84 114 LEU B C 1
ATOM 3544 O O . LEU B 1 114 ? 14.577 32.613 52.021 1.00 13.65 114 LEU B O 1
ATOM 3549 N N . GLY B 1 115 ? 13.067 32.039 50.456 1.00 11.43 115 GLY B N 1
ATOM 3550 C CA . GLY B 1 115 ? 13.991 31.306 49.608 1.00 11.76 115 GLY B CA 1
ATOM 3551 C C . GLY B 1 115 ? 14.003 29.834 49.941 1.00 10.96 115 GLY B C 1
ATOM 3552 O O . GLY B 1 115 ? 13.835 29.479 51.104 1.00 10.92 115 GLY B O 1
ATOM 3553 N N . PRO B 1 116 ? 14.189 28.975 48.924 1.00 11.55 116 PRO B N 1
ATOM 3554 C CA . PRO B 1 116 ? 14.153 27.546 49.181 1.00 12.10 116 PRO B CA 1
ATOM 3555 C C . PRO B 1 116 ? 15.066 27.087 50.323 1.00 11.56 116 PRO B C 1
ATOM 3556 O O . PRO B 1 116 ? 14.659 26.276 51.156 1.00 13.00 116 PRO B O 1
ATOM 3560 N N . ASP B 1 117 ? 16.304 27.572 50.340 1.00 12.69 117 ASP B N 1
ATOM 3561 C CA . ASP B 1 117 ? 17.289 27.071 51.312 1.00 14.44 117 ASP B CA 1
ATOM 3562 C C . ASP B 1 117 ? 16.818 27.311 52.739 1.00 13.05 117 ASP B C 1
ATOM 3563 O O . ASP B 1 117 ? 16.857 26.414 53.590 1.00 14.59 117 ASP B O 1
ATOM 3568 N N . VAL B 1 118 ? 16.380 28.534 52.997 1.00 12.15 118 VAL B N 1
ATOM 3569 C CA . VAL B 1 118 ? 15.863 28.924 54.323 1.00 12.29 118 VAL B CA 1
ATOM 3570 C C . VAL B 1 118 ? 14.554 28.220 54.653 1.00 10.71 118 VAL B C 1
ATOM 3571 O O . VAL B 1 118 ? 14.356 27.732 55.766 1.00 11.53 118 VAL B O 1
ATOM 3575 N N . TYR B 1 119 ? 13.638 28.144 53.686 1.00 9.93 119 TYR B N 1
ATOM 3576 C CA . TYR B 1 119 ? 12.351 27.512 53.937 1.00 9.72 119 TYR B CA 1
ATOM 3577 C C . TYR B 1 119 ? 12.576 26.034 54.310 1.00 10.26 119 TYR B C 1
ATOM 3578 O O . TYR B 1 119 ? 12.013 25.540 55.294 1.00 10.22 119 TYR B O 1
ATOM 3587 N N . LEU B 1 120 ? 13.451 25.342 53.578 1.00 9.91 120 LEU B N 1
ATOM 3588 C CA . LEU B 1 120 ? 13.753 23.955 53.889 1.00 9.17 120 LEU B CA 1
ATOM 3589 C C . LEU B 1 120 ? 14.375 23.787 55.275 1.00 9.72 120 LEU B C 1
ATOM 3590 O O . LEU B 1 120 ? 14.080 22.830 55.978 1.00 10.12 120 LEU B O 1
ATOM 3595 N N . GLY B 1 121 ? 15.213 24.745 55.682 1.00 10.05 121 GLY B N 1
ATOM 3596 C CA . GLY B 1 121 ? 15.753 24.702 57.033 1.00 9.73 121 GLY B CA 1
ATOM 3597 C C . GLY B 1 121 ? 14.649 24.749 58.092 1.00 9.97 121 GLY B C 1
ATOM 3598 O O . GLY B 1 121 ? 14.759 24.148 59.142 1.00 11.80 121 GLY B O 1
ATOM 3599 N N . HIS B 1 122 ? 13.599 25.530 57.832 1.00 10.82 122 HIS B N 1
ATOM 3600 C CA . HIS B 1 122 ? 12.475 25.588 58.759 1.00 10.46 122 HIS B CA 1
ATOM 3601 C C . HIS B 1 122 ? 11.617 24.342 58.700 1.00 10.51 122 HIS B C 1
ATOM 3602 O O . HIS B 1 122 ? 11.118 23.892 59.725 1.00 11.01 122 HIS B O 1
ATOM 3609 N N . ILE B 1 123 ? 11.428 23.773 57.512 1.00 9.69 123 ILE B N 1
ATOM 3610 C CA . ILE B 1 123 ? 10.715 22.509 57.440 1.00 9.64 123 ILE B CA 1
ATOM 3611 C C . ILE B 1 123 ? 11.480 21.423 58.228 1.00 10.29 123 ILE B C 1
ATOM 3612 O O . ILE B 1 123 ? 10.871 20.572 58.894 1.00 10.69 123 ILE B O 1
ATOM 3617 N N . ASP B 1 124 ? 12.805 21.475 58.183 1.00 10.13 124 ASP B N 1
ATOM 3618 C CA . ASP B 1 124 ? 13.625 20.556 58.993 1.00 9.52 124 ASP B CA 1
ATOM 3619 C C . ASP B 1 124 ? 13.258 20.632 60.482 1.00 9.59 124 ASP B C 1
ATOM 3620 O O . ASP B 1 124 ? 13.193 19.624 61.155 1.00 10.89 124 ASP B O 1
ATOM 3625 N N . GLU B 1 125 ? 13.053 21.850 60.982 1.00 11.17 125 GLU B N 1
ATOM 3626 C CA . GLU B 1 125 ? 12.618 22.059 62.366 1.00 11.23 125 GLU B CA 1
ATOM 3627 C C . GLU B 1 125 ? 11.286 21.359 62.628 1.00 11.91 125 GLU B C 1
ATOM 3628 O O . GLU B 1 125 ? 11.148 20.643 63.586 1.00 12.39 125 GLU B O 1
ATOM 3634 N N . ALA B 1 126 ? 10.322 21.555 61.727 1.00 10.83 126 ALA B N 1
ATOM 3635 C CA . ALA B 1 126 ? 9.019 20.919 61.870 1.00 10.00 126 ALA B CA 1
ATOM 3636 C C . ALA B 1 126 ? 9.133 19.387 61.886 1.00 9.96 126 ALA B C 1
ATOM 3637 O O . ALA B 1 126 ? 8.431 18.710 62.647 1.00 10.50 126 ALA B O 1
ATOM 3639 N N . VAL B 1 127 ? 9.988 18.843 61.033 1.00 9.89 127 VAL B N 1
ATOM 3640 C CA . VAL B 1 127 ? 10.214 17.395 61.018 1.00 9.78 127 VAL B CA 1
ATOM 3641 C C . VAL B 1 127 ? 10.721 16.916 62.385 1.00 9.62 127 VAL B C 1
ATOM 3642 O O . VAL B 1 127 ? 10.221 15.927 62.929 1.00 10.89 127 VAL B O 1
ATOM 3646 N N . ARG B 1 128 ? 11.710 17.616 62.921 1.00 10.65 128 ARG B N 1
ATOM 3647 C CA . ARG B 1 128 ? 12.251 17.224 64.212 1.00 10.92 128 ARG B CA 1
ATOM 3648 C C . ARG B 1 128 ? 11.197 17.356 65.316 1.00 11.06 128 ARG B C 1
ATOM 3649 O O . ARG B 1 128 ? 11.059 16.454 66.153 1.00 12.79 128 ARG B O 1
ATOM 3657 N N . TRP B 1 129 ? 10.447 18.456 65.311 1.00 10.77 129 TRP B N 1
ATOM 3658 C CA . TRP B 1 129 ? 9.416 18.670 66.334 1.00 11.46 129 TRP B CA 1
ATOM 3659 C C . TRP B 1 129 ? 8.339 17.575 66.249 1.00 10.47 129 TRP B C 1
ATOM 3660 O O . TRP B 1 129 ? 7.946 16.997 67.258 1.00 12.92 129 TRP B O 1
ATOM 3671 N N . ALA B 1 130 ? 7.835 17.341 65.050 1.00 9.85 130 ALA B N 1
ATOM 3672 C CA . ALA B 1 130 ? 6.783 16.363 64.859 1.00 10.09 130 ALA B CA 1
ATOM 3673 C C . ALA B 1 130 ? 7.263 14.978 65.249 1.00 10.66 130 ALA B C 1
ATOM 3674 O O . ALA B 1 130 ? 6.583 14.228 65.935 1.00 11.37 130 ALA B O 1
ATOM 3676 N N . ASN B 1 131 ? 8.452 14.624 64.781 1.00 11.06 131 ASN B N 1
ATOM 3677 C CA . ASN B 1 131 ? 8.995 13.324 65.096 1.00 11.15 131 ASN B CA 1
ATOM 3678 C C . ASN B 1 131 ? 9.159 13.118 66.595 1.00 13.04 131 ASN B C 1
ATOM 3679 O O . ASN B 1 131 ? 8.874 12.032 67.109 1.00 12.49 131 ASN B O 1
ATOM 3684 N N . ASP B 1 132 ? 9.582 14.168 67.295 1.00 13.30 132 ASP B N 1
ATOM 3685 C CA . ASP B 1 132 ? 9.768 14.065 68.752 1.00 14.65 132 ASP B CA 1
ATOM 3686 C C . ASP B 1 132 ? 8.450 13.764 69.454 1.00 14.66 132 ASP B C 1
ATOM 3687 O O . ASP B 1 132 ? 8.435 13.065 70.459 1.00 16.67 132 ASP B O 1
ATOM 3692 N N . LEU B 1 133 ? 7.353 14.307 68.913 1.00 14.08 133 LEU B N 1
ATOM 3693 C CA . LEU B 1 133 ? 6.015 14.122 69.461 1.00 12.79 133 LEU B CA 1
ATOM 3694 C C . LEU B 1 133 ? 5.288 12.919 68.884 1.00 12.91 133 LEU B C 1
ATOM 3695 O O . LEU B 1 133 ? 4.194 12.601 69.310 1.00 16.27 133 LEU B O 1
ATOM 3700 N N . GLY B 1 134 ? 5.897 12.243 67.918 1.00 12.83 134 GLY B N 1
ATOM 3701 C CA . GLY B 1 134 ? 5.274 11.099 67.294 1.00 13.76 134 GLY B CA 1
ATOM 3702 C C . GLY B 1 134 ? 4.153 11.415 66.326 1.00 14.52 134 GLY B C 1
ATOM 3703 O O . GLY B 1 134 ? 3.373 10.527 66.015 1.00 15.84 134 GLY B O 1
ATOM 3704 N N . ILE B 1 135 ? 4.092 12.652 65.829 1.00 11.61 135 ILE B N 1
ATOM 3705 C CA . ILE B 1 135 ? 3.056 13.076 64.895 1.00 11.80 135 ILE B CA 1
ATOM 3706 C C . ILE B 1 135 ? 3.628 13.214 63.474 1.00 10.06 135 ILE B C 1
ATOM 3707 O O . ILE B 1 135 ? 4.849 13.212 63.279 1.00 9.83 135 ILE B O 1
ATOM 3712 N N . TYR B 1 136 ? 2.728 13.275 62.498 1.00 9.06 136 TYR B N 1
ATOM 3713 C CA . TYR B 1 136 ? 3.075 13.298 61.089 1.00 9.04 136 TYR B CA 1
ATOM 3714 C C . TYR B 1 136 ? 2.814 14.639 60.442 1.00 8.53 136 TYR B C 1
ATOM 3715 O O . TYR B 1 136 ? 2.004 15.436 60.933 1.00 9.60 136 TYR B O 1
ATOM 3724 N N . LEU B 1 137 ? 3.522 14.866 59.342 1.00 9.11 137 LEU B N 1
ATOM 3725 C CA . LEU B 1 137 ? 3.341 16.044 58.522 1.00 8.40 137 LEU B CA 1
ATOM 3726 C C . LEU B 1 137 ? 2.790 15.714 57.137 1.00 7.59 137 LEU B C 1
ATOM 3727 O O . LEU B 1 137 ? 3.179 14.735 56.506 1.00 8.35 137 LEU B O 1
ATOM 3732 N N . ILE B 1 138 ? 1.895 16.581 56.679 1.00 8.12 138 ILE B N 1
ATOM 3733 C CA . ILE B 1 138 ? 1.480 16.682 55.294 1.00 7.70 138 ILE B CA 1
ATOM 3734 C C . ILE B 1 138 ? 2.093 17.962 54.761 1.00 6.78 138 ILE B C 1
ATOM 3735 O O . ILE B 1 138 ? 1.863 19.056 55.296 1.00 8.21 138 ILE B O 1
ATOM 3740 N N . LEU B 1 139 ? 2.917 17.812 53.728 1.00 7.14 139 LEU B N 1
ATOM 3741 C CA . LEU B 1 139 ? 3.488 18.987 53.047 1.00 7.18 139 LEU B CA 1
ATOM 3742 C C . LEU B 1 139 ? 2.619 19.333 51.863 1.00 6.78 139 LEU B C 1
ATOM 3743 O O . LEU B 1 139 ? 2.423 18.509 50.976 1.00 7.37 139 LEU B O 1
ATOM 3748 N N . ASP B 1 140 ? 2.086 20.548 51.869 1.00 6.93 140 ASP B N 1
ATOM 3749 C CA . ASP B 1 140 ? 1.093 20.991 50.892 1.00 6.46 140 ASP B CA 1
ATOM 3750 C C . ASP B 1 140 ? 1.689 22.156 50.087 1.00 6.19 140 ASP B C 1
ATOM 3751 O O . ASP B 1 140 ? 2.046 23.187 50.653 1.00 7.06 140 ASP B O 1
ATOM 3756 N N . TRP B 1 141 ? 1.801 21.965 48.774 1.00 6.00 141 TRP B N 1
ATOM 3757 C CA . TRP B 1 141 ? 2.168 23.051 47.868 1.00 6.27 141 TRP B CA 1
ATOM 3758 C C . TRP B 1 141 ? 0.911 23.883 47.648 1.00 6.51 141 TRP B C 1
ATOM 3759 O O . TRP B 1 141 ? 0.001 23.496 46.893 1.00 6.65 141 TRP B O 1
ATOM 3770 N N . HIS B 1 142 ? 0.843 24.976 48.402 1.00 6.26 142 HIS B N 1
ATOM 37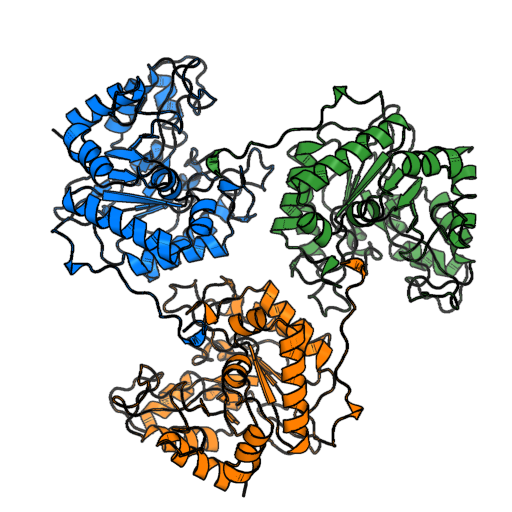71 C CA . HIS B 1 142 ? -0.421 25.646 48.641 1.00 6.04 142 HIS B CA 1
ATOM 3772 C C . HIS B 1 142 ? -0.713 26.763 47.638 1.00 6.32 142 HIS B C 1
ATOM 3773 O O . HIS B 1 142 ? -0.575 27.956 47.931 1.00 6.92 142 HIS B O 1
ATOM 3780 N N . SER B 1 143 ? -1.117 26.316 46.454 1.00 6.69 143 SER B N 1
ATOM 3781 C CA . SER B 1 143 ? -1.594 27.198 45.399 1.00 6.73 143 SER B CA 1
ATOM 3782 C C . SER B 1 143 ? -3.073 26.937 45.147 1.00 6.20 143 SER B C 1
ATOM 3783 O O . SER B 1 143 ? -3.622 25.929 45.587 1.00 7.09 143 SER B O 1
ATOM 3786 N N . ILE B 1 144 ? -3.705 27.894 44.495 1.00 6.10 144 ILE B N 1
ATOM 3787 C CA . ILE B 1 144 ? -5.117 27.849 44.174 1.00 5.97 144 ILE B CA 1
ATOM 3788 C C . ILE B 1 144 ? -5.222 28.351 42.742 1.00 6.10 144 ILE B C 1
ATOM 3789 O O . ILE B 1 144 ? -4.907 29.510 42.467 1.00 7.07 144 ILE B O 1
ATOM 3794 N N . GLY B 1 145 ? -5.654 27.492 41.825 1.00 5.35 145 GLY B N 1
ATOM 3795 C CA . GLY B 1 145 ? -5.732 27.873 40.443 1.00 5.79 145 GLY B CA 1
ATOM 3796 C C . GLY B 1 145 ? -5.495 26.727 39.519 1.00 5.27 145 GLY B C 1
ATOM 3797 O O . GLY B 1 145 ? -5.719 25.584 39.888 1.00 5.69 145 GLY B O 1
ATOM 3798 N N . TYR B 1 146 ? -5.051 27.040 38.297 1.00 5.60 146 TYR B N 1
ATOM 3799 C CA . TYR B 1 146 ? -4.967 26.055 37.234 1.00 5.99 146 TYR B CA 1
ATOM 3800 C C . TYR B 1 146 ? -3.519 26.008 36.744 1.00 6.80 146 TYR B C 1
ATOM 3801 O O . TYR B 1 146 ? -3.074 26.833 35.946 1.00 6.57 146 TYR B O 1
ATOM 3810 N N . LEU B 1 147 ? -2.788 25.007 37.233 1.00 6.55 147 LEU B N 1
ATOM 3811 C CA . LEU B 1 147 ? -1.364 24.907 36.948 1.00 6.18 147 LEU B CA 1
ATOM 3812 C C . LEU B 1 147 ? -1.057 24.765 35.455 1.00 5.70 147 LEU B C 1
ATOM 3813 O O . LEU B 1 147 ? -0.103 25.356 34.992 1.00 6.57 147 LEU B O 1
ATOM 3818 N N . PRO B 1 148 ? -1.870 24.035 34.676 1.00 5.94 148 PRO B N 1
ATOM 3819 C CA . PRO B 1 148 ? -1.519 23.936 33.261 1.00 6.27 148 PRO B CA 1
ATOM 3820 C C . PRO B 1 148 ? -1.457 25.232 32.483 1.00 6.92 148 PRO B C 1
ATOM 3821 O O . PRO B 1 148 ? -0.707 25.320 31.523 1.00 7.80 148 PRO B O 1
ATOM 3825 N N . THR B 1 149 ? -2.208 26.255 32.890 1.00 6.18 149 THR B N 1
ATOM 3826 C CA . THR B 1 149 ? -2.110 27.570 32.285 1.00 5.93 149 THR B CA 1
ATOM 3827 C C . THR B 1 149 ? -1.355 28.575 33.148 1.00 5.78 149 THR B C 1
ATOM 3828 O O . THR B 1 149 ? -1.164 29.726 32.763 1.00 6.15 149 THR B O 1
ATOM 3832 N N . GLU B 1 150 ? -0.935 28.152 34.318 1.00 5.96 150 GLU B N 1
ATOM 3833 C CA . GLU B 1 150 ? -0.224 28.995 35.267 1.00 5.75 150 GLU B CA 1
ATOM 3834 C C . GLU B 1 150 ? -0.959 30.264 35.622 1.00 5.80 150 GLU B C 1
ATOM 3835 O O . GLU B 1 150 ? -0.381 31.333 35.644 1.00 6.06 150 GLU B O 1
ATOM 3841 N N . GLN B 1 151 ? -2.268 30.113 35.874 1.00 6.25 151 GLN B N 1
ATOM 3842 C CA . GLN B 1 151 ? -3.142 31.217 36.296 1.00 6.30 151 GLN B CA 1
ATOM 3843 C C . GLN B 1 151 ? -3.788 30.856 37.631 1.00 5.58 151 GLN B C 1
ATOM 3844 O O . GLN B 1 151 ? -4.189 29.713 37.810 1.00 6.22 151 GLN B O 1
ATOM 3850 N N . TYR B 1 152 ? -3.927 31.853 38.510 1.00 5.48 152 TYR B N 1
ATOM 3851 C CA . TYR B 1 152 ? -4.247 31.596 39.912 1.00 6.04 152 TYR B CA 1
ATOM 3852 C C . TYR B 1 152 ? -5.276 32.535 40.500 1.00 6.65 152 TYR B C 1
ATOM 3853 O O . TYR B 1 152 ? -5.562 33.593 39.959 1.00 7.22 152 TYR B O 1
ATOM 3862 N N . GLN B 1 153 ? -5.774 32.155 41.659 1.00 6.68 153 GLN B N 1
ATOM 3863 C CA . GLN B 1 153 ? -6.771 32.972 42.334 1.00 6.08 153 GLN B CA 1
ATOM 3864 C C . GLN B 1 153 ? -6.240 34.321 42.842 1.00 7.25 153 GLN B C 1
ATOM 3865 O O . GLN B 1 153 ? -6.958 35.315 42.889 1.00 8.34 153 GLN B O 1
ATOM 3871 N N . HIS B 1 154 ? -4.976 34.329 43.263 1.00 7.45 154 HIS B N 1
ATOM 3872 C CA . HIS B 1 154 ? -4.371 35.506 43.889 1.00 7.77 154 HIS B CA 1
ATOM 3873 C C . HIS B 1 154 ? -2.851 35.351 43.733 1.00 7.87 154 HIS B C 1
ATOM 3874 O O . HIS B 1 154 ? -2.327 34.231 43.722 1.00 7.87 154 HIS B O 1
ATOM 3881 N N . PRO B 1 155 ? -2.111 36.466 43.641 1.00 7.66 155 PRO B N 1
ATOM 3882 C CA . PRO B 1 155 ? -0.645 36.387 43.529 1.00 7.48 155 PRO B CA 1
ATOM 3883 C C . PRO B 1 155 ? 0.088 35.639 44.630 1.00 7.19 155 PRO B C 1
ATOM 3884 O O . PRO B 1 155 ? 1.161 35.122 44.357 1.00 8.27 155 PRO B O 1
ATOM 3888 N N . MET B 1 156 ? -0.466 35.494 45.830 1.00 7.96 156 MET B N 1
ATOM 3889 C CA . MET B 1 156 ? 0.243 34.762 46.854 1.00 7.91 156 MET B CA 1
ATOM 3890 C C . MET B 1 156 ? 0.405 33.305 46.453 1.00 7.35 156 MET B C 1
ATOM 3891 O O . MET B 1 156 ? 1.271 32.608 46.995 1.00 8.24 156 MET B O 1
ATOM 3896 N N . TYR B 1 157 ? -0.458 32.844 45.533 1.00 6.84 157 TYR B N 1
ATOM 3897 C CA . TYR B 1 157 ? -0.446 31.466 45.084 1.00 6.60 157 TYR B CA 1
ATOM 3898 C C . TYR B 1 157 ? 0.308 31.291 43.753 1.00 6.22 157 TYR B C 1
ATOM 3899 O O . TYR B 1 157 ? 0.389 30.193 43.211 1.00 6.77 157 TYR B O 1
ATOM 3908 N N . ASP B 1 158 ? 0.822 32.378 43.191 1.00 6.62 158 ASP B N 1
ATOM 3909 C CA . ASP B 1 158 ? 1.403 32.330 41.858 1.00 7.06 158 ASP B CA 1
ATOM 3910 C C . ASP B 1 158 ? 2.604 31.391 41.791 1.00 6.38 158 ASP B C 1
ATOM 3911 O O . ASP B 1 158 ? 3.486 31.420 42.647 1.00 7.42 158 ASP B O 1
ATOM 3916 N N . THR B 1 159 ? 2.628 30.564 40.751 1.00 6.03 159 THR B N 1
ATOM 3917 C CA . THR B 1 159 ? 3.720 29.643 40.522 1.00 6.47 159 THR B CA 1
ATOM 3918 C C . THR B 1 159 ? 3.776 29.302 39.040 1.00 6.03 159 THR B C 1
ATOM 3919 O O . THR B 1 159 ? 3.060 29.885 38.224 1.00 7.11 159 THR B O 1
ATOM 3923 N N . THR B 1 160 ? 4.668 28.385 38.699 1.00 6.91 160 THR B N 1
ATOM 3924 C CA . THR B 1 160 ? 4.801 27.871 37.355 1.00 6.65 160 THR B CA 1
ATOM 3925 C C . THR B 1 160 ? 4.942 26.373 37.440 1.00 5.83 160 THR B C 1
ATOM 3926 O O . THR B 1 160 ? 5.215 25.827 38.519 1.00 6.83 160 THR B O 1
ATOM 3930 N N . ILE B 1 161 ? 4.778 25.697 36.324 1.00 5.44 161 ILE B N 1
ATOM 3931 C CA . ILE B 1 161 ? 5.049 24.264 36.296 1.00 5.91 161 ILE B CA 1
ATOM 3932 C C . ILE B 1 161 ? 6.506 24.004 36.699 1.00 6.17 161 ILE B C 1
ATOM 3933 O O . ILE B 1 161 ? 6.787 23.099 37.471 1.00 6.57 161 ILE B O 1
ATOM 3938 N N . LYS B 1 162 ? 7.432 24.789 36.149 1.00 5.92 162 LYS B N 1
ATOM 3939 C CA . LYS B 1 162 ? 8.853 24.637 36.478 1.00 6.29 162 LYS B CA 1
ATOM 3940 C C . LYS B 1 162 ? 9.099 24.753 37.982 1.00 6.05 162 LYS B C 1
ATOM 3941 O O . LYS B 1 162 ? 9.819 23.915 38.558 1.00 6.45 162 LYS B O 1
ATOM 3947 N N . GLU B 1 163 ? 8.531 25.779 38.621 1.00 5.84 163 GLU B N 1
ATOM 3948 C CA . GLU B 1 163 ? 8.778 26.027 40.037 1.00 6.22 163 GLU B CA 1
ATOM 3949 C C . GLU B 1 163 ? 8.122 24.916 40.877 1.00 6.24 163 GLU B C 1
ATOM 3950 O O . GLU B 1 163 ? 8.628 24.539 41.930 1.00 6.60 163 GLU B O 1
ATOM 3956 N N . THR B 1 164 ? 6.944 24.448 40.453 1.00 6.40 164 THR B N 1
ATOM 3957 C CA . THR B 1 164 ? 6.236 23.401 41.176 1.00 5.93 164 THR B CA 1
ATOM 3958 C C . THR B 1 164 ? 7.020 22.083 41.106 1.00 6.61 164 THR B C 1
ATOM 3959 O O . THR B 1 164 ? 7.199 21.397 42.110 1.00 6.51 164 THR B O 1
ATOM 3963 N N . ARG B 1 165 ? 7.487 21.728 39.904 1.00 6.37 165 ARG B N 1
ATOM 3964 C CA . ARG B 1 165 ? 8.345 20.575 39.788 1.00 6.28 165 ARG B CA 1
ATOM 3965 C C . ARG B 1 165 ? 9.593 20.720 40.659 1.00 6.18 165 ARG B C 1
ATOM 3966 O O . ARG B 1 165 ? 10.025 19.753 41.295 1.00 6.89 165 ARG B O 1
ATOM 3974 N N . ASP B 1 166 ? 10.181 21.912 40.665 1.00 6.16 166 ASP B N 1
ATOM 3975 C CA . ASP B 1 166 ? 11.442 22.082 41.394 1.00 6.56 166 ASP B CA 1
ATOM 3976 C C . ASP B 1 166 ? 11.179 21.970 42.899 1.00 6.83 166 ASP B C 1
ATOM 3977 O O . ASP B 1 166 ? 12.001 21.402 43.639 1.00 7.33 166 ASP B O 1
ATOM 3982 N N . PHE B 1 167 ? 10.040 22.490 43.368 1.00 6.77 167 PHE B N 1
ATOM 3983 C CA . PHE B 1 167 ? 9.662 22.326 44.760 1.00 6.35 167 PHE B CA 1
ATOM 3984 C C . PHE B 1 167 ? 9.619 20.842 45.102 1.00 6.48 167 PHE B C 1
ATOM 3985 O O . PHE B 1 167 ? 10.260 20.398 46.069 1.00 6.50 167 PHE B O 1
ATOM 3993 N N . TRP B 1 168 ? 8.906 20.057 44.308 1.00 6.30 168 TRP B N 1
ATOM 3994 C CA . TRP B 1 168 ? 8.784 18.653 44.631 1.00 6.26 168 TRP B CA 1
ATOM 3995 C C . TRP B 1 168 ? 10.105 17.901 44.470 1.00 6.72 168 TRP B C 1
ATOM 3996 O O . TRP B 1 168 ? 10.386 16.986 45.264 1.00 7.01 168 TRP B O 1
ATOM 4007 N N . ARG B 1 169 ? 10.919 18.278 43.491 1.00 6.21 169 ARG B N 1
ATOM 4008 C CA . ARG B 1 169 ? 12.267 17.700 43.370 1.00 6.24 169 ARG B CA 1
ATOM 4009 C C . ARG B 1 169 ? 13.070 17.937 44.642 1.00 6.70 169 ARG B C 1
ATOM 4010 O O . ARG B 1 169 ? 13.717 16.999 45.174 1.00 7.16 169 ARG B O 1
ATOM 4018 N N . ARG B 1 170 ? 13.074 19.176 45.123 1.00 6.57 170 ARG B N 1
ATOM 4019 C CA . ARG B 1 170 ? 13.870 19.512 46.297 1.00 7.14 170 ARG B CA 1
ATOM 4020 C C . ARG B 1 170 ? 13.376 18.802 47.557 1.00 7.27 170 ARG B C 1
ATOM 4021 O O . ARG B 1 170 ? 14.160 18.311 48.366 1.00 8.05 170 ARG B O 1
ATOM 4029 N N . ILE B 1 171 ? 12.048 18.783 47.741 1.00 8.03 171 ILE B N 1
ATOM 4030 C CA . ILE B 1 171 ? 11.451 18.152 48.904 1.00 7.95 171 ILE B CA 1
ATOM 4031 C C . ILE B 1 171 ? 11.733 16.657 48.900 1.00 7.78 171 ILE B C 1
ATOM 4032 O O . ILE B 1 171 ? 12.139 16.072 49.925 1.00 9.62 171 ILE B O 1
ATOM 4037 N N . THR B 1 172 ? 11.540 16.023 47.753 1.00 7.47 172 THR B N 1
ATOM 4038 C CA . THR B 1 172 ? 11.689 14.590 47.662 1.00 9.44 172 THR B CA 1
ATOM 4039 C C . THR B 1 172 ? 13.129 14.179 47.990 1.00 9.17 172 THR B C 1
ATOM 4040 O O . THR B 1 172 ? 13.369 13.181 48.690 1.00 10.19 172 THR B O 1
ATOM 4044 N N . PHE B 1 173 ? 14.082 14.920 47.441 1.00 8.23 173 PHE B N 1
ATOM 4045 C CA . PHE B 1 173 ? 15.485 14.643 47.717 1.00 8.34 173 PHE B CA 1
ATOM 4046 C C . PHE B 1 173 ? 15.789 14.851 49.202 1.00 8.22 173 PHE B C 1
ATOM 4047 O O . PHE B 1 173 ? 16.435 14.007 49.855 1.00 8.39 173 PHE B O 1
ATOM 4055 N N . ARG B 1 174 ? 15.360 15.9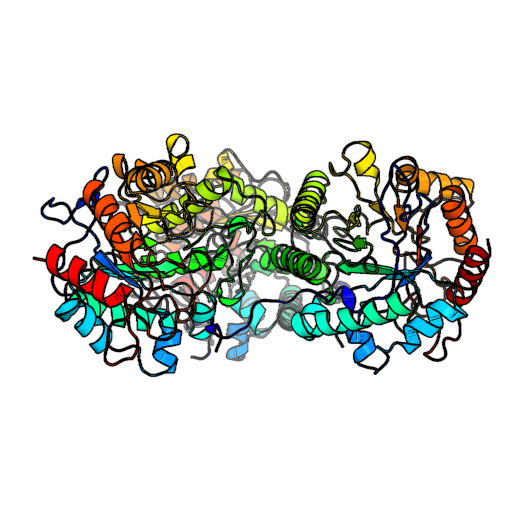73 49.744 1.00 7.92 174 ARG B N 1
ATOM 4056 C CA . ARG B 1 174 ? 15.756 16.307 51.095 1.00 9.01 174 ARG B CA 1
ATOM 4057 C C . ARG B 1 174 ? 15.187 15.361 52.138 1.00 9.02 174 ARG B C 1
ATOM 4058 O O . ARG B 1 174 ? 15.884 15.015 53.101 1.00 10.02 174 ARG B O 1
ATOM 4066 N N . TYR B 1 175 ? 13.933 14.932 51.974 1.00 8.84 175 TYR B N 1
ATOM 4067 C CA . TYR B 1 175 ? 13.242 14.121 52.972 1.00 8.45 175 TYR B CA 1
ATOM 4068 C C . TYR B 1 175 ? 13.128 12.657 52.593 1.00 8.52 175 TYR B C 1
ATOM 4069 O O . TYR B 1 175 ? 12.277 11.926 53.098 1.00 9.61 175 TYR B O 1
ATOM 4078 N N . GLN B 1 176 ? 14.084 12.170 51.800 1.00 9.53 176 GLN B N 1
ATOM 4079 C CA . GLN B 1 176 ? 14.119 10.758 51.473 1.00 10.04 176 GLN B CA 1
ATOM 4080 C C . GLN B 1 176 ? 14.166 9.909 52.760 1.00 10.15 176 GLN B C 1
ATOM 4081 O O . GLN B 1 176 ? 14.953 10.219 53.666 1.00 10.10 176 GLN B O 1
ATOM 4087 N N . ASN B 1 177 ? 13.336 8.859 52.826 1.00 10.46 177 ASN B N 1
ATOM 4088 C CA A ASN B 1 177 ? 13.392 7.899 53.942 0.70 10.98 177 ASN B CA 1
ATOM 4089 C CA B ASN B 1 177 ? 13.336 7.908 53.947 0.30 11.26 177 ASN B CA 1
ATOM 4090 C C . ASN B 1 177 ? 13.079 8.537 55.322 1.00 12.11 177 ASN B C 1
ATOM 4091 O O . ASN B 1 177 ? 13.680 8.174 56.342 1.00 14.67 177 ASN B O 1
ATOM 4100 N N . VAL B 1 178 ? 12.170 9.523 55.338 1.00 10.77 178 VAL B N 1
ATOM 4101 C CA . VAL B 1 178 ? 11.755 10.182 56.567 1.00 10.46 178 VAL B CA 1
ATOM 4102 C C . VAL B 1 178 ? 10.293 9.849 56.840 1.00 9.64 178 VAL B C 1
ATOM 4103 O O . VAL B 1 178 ? 9.393 10.358 56.163 1.00 10.28 178 VAL B O 1
ATOM 4107 N N . PRO B 1 179 ? 10.032 8.957 57.823 1.00 9.20 179 PRO B N 1
ATOM 4108 C CA . PRO B 1 179 ? 8.635 8.562 58.041 1.00 10.28 179 PRO B CA 1
ATOM 4109 C C . PRO B 1 179 ? 7.714 9.697 58.504 1.00 9.64 179 PRO B C 1
ATOM 4110 O O . PRO B 1 179 ? 6.520 9.676 58.226 1.00 10.31 179 PRO B O 1
ATOM 4114 N N . THR B 1 180 ? 8.268 10.689 59.176 1.00 9.11 180 THR B N 1
ATOM 4115 C CA . THR B 1 180 ? 7.505 11.769 59.726 1.00 8.98 180 THR B CA 1
ATOM 4116 C C . THR B 1 180 ? 6.749 12.521 58.638 1.00 9.10 180 THR B C 1
ATOM 4117 O O . THR B 1 180 ? 5.654 13.032 58.877 1.00 10.11 180 THR B O 1
ATOM 4121 N N . VAL B 1 181 ? 7.393 12.682 57.484 1.00 8.66 181 VAL B N 1
ATOM 4122 C CA . VAL B 1 181 ? 6.798 13.404 56.380 1.00 8.90 181 VAL B CA 1
ATOM 4123 C C . VAL B 1 181 ? 6.050 12.371 55.559 1.00 9.38 181 VAL B C 1
ATOM 4124 O O . VAL B 1 181 ? 6.642 11.601 54.786 1.00 9.92 181 VAL B O 1
ATOM 4128 N N . ALA B 1 182 ? 4.735 12.328 55.744 1.00 9.07 182 ALA B N 1
ATOM 4129 C CA . ALA B 1 182 ? 3.974 11.173 55.254 1.00 9.00 182 ALA B CA 1
ATOM 4130 C C . ALA B 1 182 ? 3.345 11.391 53.870 1.00 7.89 182 ALA B C 1
ATOM 4131 O O . ALA B 1 182 ? 3.198 10.438 53.103 1.00 8.96 182 ALA B O 1
ATOM 4133 N N . VAL B 1 183 ? 2.943 12.621 53.578 1.00 7.52 183 VAL B N 1
ATOM 4134 C CA . VAL B 1 183 ? 2.106 12.912 52.416 1.00 7.15 183 VAL B CA 1
ATOM 4135 C C . VAL B 1 183 ? 2.649 14.139 51.703 1.00 6.90 183 VAL B C 1
ATOM 4136 O O . VAL B 1 183 ? 2.945 15.150 52.360 1.00 7.36 183 VAL B O 1
ATOM 4140 N N . TYR B 1 184 ? 2.754 14.019 50.383 1.00 7.00 184 TYR B N 1
ATOM 4141 C CA . TYR B 1 184 ? 3.118 15.125 49.508 1.00 7.00 184 TYR B CA 1
ATOM 4142 C C . TYR B 1 184 ? 1.858 15.536 48.735 1.00 6.60 184 TYR B C 1
ATOM 4143 O O . TYR B 1 184 ? 1.437 14.827 47.821 1.00 6.94 184 TYR B O 1
ATOM 4152 N N . GLU B 1 185 ? 1.259 16.655 49.150 1.00 6.67 185 GLU B N 1
ATOM 4153 C CA . GLU B 1 185 ? 0.003 17.127 48.588 1.00 6.37 185 GLU B CA 1
ATOM 4154 C C . GLU B 1 185 ? 0.361 18.096 47.446 1.00 5.85 185 GLU B C 1
ATOM 4155 O O . GLU B 1 185 ? 0.759 19.232 47.687 1.00 6.53 185 GLU B O 1
ATOM 4161 N N . LEU B 1 186 ? 0.275 17.577 46.222 1.00 5.90 186 LEU B N 1
ATOM 4162 C CA . LEU B 1 186 ? 0.922 18.115 45.056 1.00 6.12 186 LEU B CA 1
ATOM 4163 C C . LEU B 1 186 ? 0.512 19.529 44.707 1.00 5.78 186 LEU B C 1
ATOM 4164 O O . LEU B 1 186 ? 1.341 20.330 44.248 1.00 6.52 186 LEU B O 1
ATOM 4169 N N . PHE B 1 187 ? -0.777 19.823 44.826 1.00 6.68 187 PHE B N 1
ATOM 4170 C CA . PHE B 1 187 ? -1.328 21.144 44.441 1.00 6.69 187 PHE B CA 1
ATOM 4171 C C . PHE B 1 187 ? -2.647 21.363 45.186 1.00 6.20 187 PHE B C 1
ATOM 4172 O O . PHE B 1 187 ? -3.646 20.775 44.837 1.00 6.79 187 PHE B O 1
ATOM 4180 N N . ASN B 1 188 ? -2.588 22.168 46.238 1.00 5.98 188 ASN B N 1
ATOM 4181 C CA . ASN B 1 188 ? -3.715 22.378 47.152 1.00 6.17 188 ASN B CA 1
ATOM 4182 C C . ASN B 1 188 ? -5.109 22.414 46.491 1.00 6.16 188 ASN B C 1
ATOM 4183 O O . ASN B 1 188 ? -5.913 21.496 46.736 1.00 6.13 188 ASN B O 1
ATOM 4188 N N . GLU B 1 189 ? -5.399 23.438 45.687 1.00 6.05 189 GLU B N 1
ATOM 4189 C CA . GLU B 1 189 ? -6.760 23.603 45.196 1.00 6.20 189 GLU B CA 1
ATOM 4190 C C . GLU B 1 189 ? -6.798 23.912 43.698 1.00 5.85 189 GLU B C 1
ATOM 4191 O O . GLU B 1 189 ? -6.766 25.070 43.277 1.00 6.76 189 GLU B O 1
ATOM 4197 N N . PRO B 1 190 ? -6.926 22.860 42.879 1.00 6.00 190 PRO B N 1
ATOM 4198 C CA . PRO B 1 190 ? -7.201 23.052 41.473 1.00 6.12 190 PRO B CA 1
ATOM 4199 C C . PRO B 1 190 ? -8.557 23.713 41.243 1.00 6.47 190 PRO B C 1
ATOM 4200 O O . PRO B 1 190 ? -9.577 23.268 41.778 1.00 6.83 190 PRO B O 1
ATOM 4204 N N . THR B 1 191 ? -8.567 24.758 40.428 1.00 5.49 191 THR B N 1
ATOM 4205 C CA . THR B 1 191 ? -9.778 25.465 40.039 1.00 6.01 191 THR B CA 1
ATOM 4206 C C . THR B 1 191 ? -9.472 26.314 38.827 1.00 6.55 191 THR B C 1
ATOM 4207 O O . THR B 1 191 ? -8.358 26.851 38.710 1.00 6.64 191 THR B O 1
ATOM 4211 N N . THR B 1 192 ? -10.450 26.465 37.931 1.00 6.64 192 THR B N 1
ATOM 4212 C CA . THR B 1 192 ? -10.331 27.451 36.876 1.00 5.96 192 THR B CA 1
ATOM 4213 C C . THR B 1 192 ? -11.228 28.664 37.114 1.00 6.24 192 THR B C 1
ATOM 4214 O O . THR B 1 192 ? -11.317 29.518 36.262 1.00 6.12 192 THR B O 1
ATOM 4218 N N . MET B 1 193 ? -11.891 28.731 38.272 1.00 6.20 193 MET B N 1
ATOM 4219 C CA . MET B 1 193 ? -12.745 29.876 38.614 1.00 6.59 193 MET B CA 1
ATOM 4220 C C . MET B 1 193 ? -13.736 30.152 37.495 1.00 6.38 193 MET B C 1
ATOM 4221 O O . MET B 1 193 ? -13.790 31.240 36.942 1.00 7.02 193 MET B O 1
ATOM 4226 N N . GLY B 1 194 ? -14.521 29.132 37.143 1.00 6.25 194 GLY B N 1
ATOM 4227 C CA . GLY B 1 194 ? -15.532 29.287 36.110 1.00 7.10 194 GLY B CA 1
ATOM 4228 C C . GLY B 1 194 ? -14.942 29.364 34.720 1.00 6.63 194 GLY B C 1
ATOM 4229 O O . GLY B 1 194 ? -15.548 29.945 33.818 1.00 7.01 194 GLY B O 1
ATOM 4230 N N . ASN B 1 195 ? -13.753 28.761 34.556 1.00 6.68 195 ASN B N 1
ATOM 4231 C CA . ASN B 1 195 ? -12.961 28.790 33.344 1.00 6.38 195 ASN B CA 1
ATOM 4232 C C . ASN B 1 195 ? -12.405 30.175 32.992 1.00 5.89 195 ASN B C 1
ATOM 4233 O O . ASN B 1 195 ? -11.935 30.421 31.885 1.00 6.73 195 ASN B O 1
ATOM 4238 N N . THR B 1 196 ? -12.395 31.075 33.959 1.00 6.24 196 THR B N 1
ATOM 4239 C CA . THR B 1 196 ? -11.687 32.334 33.771 1.00 6.51 196 THR B CA 1
ATOM 4240 C C . THR B 1 196 ? -10.151 32.188 33.806 1.00 5.95 196 THR B C 1
ATOM 4241 O O . THR B 1 196 ? -9.424 33.076 33.342 1.00 6.71 196 THR B O 1
ATOM 4245 N N . LEU B 1 197 ? -9.650 31.093 34.384 1.00 5.83 197 LEU B N 1
ATOM 4246 C CA . LEU B 1 197 ? -8.212 30.852 34.477 1.00 6.34 197 LEU B CA 1
ATOM 4247 C C . LEU B 1 197 ? -7.673 29.972 33.368 1.00 5.81 197 LEU B C 1
ATOM 4248 O O . LEU B 1 197 ? -6.450 29.825 33.258 1.00 7.03 197 LEU B O 1
ATOM 4253 N N . GLY B 1 198 ? -8.530 29.390 32.548 1.00 6.22 198 GLY B N 1
ATOM 4254 C CA . GLY B 1 198 ? -8.182 28.374 31.605 1.00 6.28 198 GLY B CA 1
ATOM 4255 C C . GLY B 1 198 ? -9.351 27.410 31.492 1.00 5.91 198 GLY B C 1
ATOM 4256 O O . GLY B 1 198 ? -10.331 27.532 32.196 1.00 7.02 198 GLY B O 1
ATOM 4257 N N . GLU B 1 199 ? -9.262 26.457 30.570 1.00 6.36 199 GLU B N 1
ATOM 4258 C CA . GLU B 1 199 ? -10.299 25.468 30.348 1.00 6.43 199 GLU B CA 1
ATOM 4259 C C . GLU B 1 199 ? -10.019 24.249 31.202 1.00 6.91 199 GLU B C 1
ATOM 4260 O O . GLU B 1 199 ? -9.061 23.510 30.947 1.00 8.74 199 GLU B O 1
ATOM 4266 N N . ARG B 1 200 ? -10.822 23.984 32.232 1.00 6.97 200 ARG B N 1
ATOM 4267 C CA . ARG B 1 200 ? -10.501 22.803 33.052 1.00 7.93 200 ARG B CA 1
ATOM 4268 C C . ARG B 1 200 ? -10.571 21.560 32.186 1.00 8.28 200 ARG B C 1
ATOM 4269 O O . ARG B 1 200 ? -11.469 21.400 31.354 1.00 9.79 200 ARG B O 1
ATOM 4277 N N . ASN B 1 201 ? -9.590 20.698 32.326 1.00 8.24 201 ASN B N 1
ATOM 4278 C CA . ASN B 1 201 ? -9.506 19.513 31.501 1.00 8.27 201 ASN B CA 1
ATOM 4279 C C . ASN B 1 201 ? -8.881 18.422 32.325 1.00 6.95 201 ASN B C 1
ATOM 4280 O O . ASN B 1 201 ? -7.673 18.474 32.639 1.00 7.92 201 ASN B O 1
ATOM 4285 N N . TRP B 1 202 ? -9.666 17.422 32.704 1.00 7.44 202 TRP B N 1
ATOM 4286 C CA . TRP B 1 202 ? -9.180 16.373 33.560 1.00 7.24 202 TRP B CA 1
ATOM 4287 C C . TRP B 1 202 ? -7.996 15.634 32.953 1.00 6.99 202 TRP B C 1
ATOM 4288 O O . TRP B 1 202 ? -7.010 15.367 33.634 1.00 7.91 202 TRP B O 1
ATOM 4299 N N . ALA B 1 203 ? -8.076 15.277 31.689 1.00 7.71 203 ALA B N 1
ATOM 4300 C CA . ALA B 1 203 ? -6.976 14.551 31.063 1.00 7.97 203 ALA B CA 1
ATOM 4301 C C . ALA B 1 203 ? -5.632 15.259 31.233 1.00 7.40 203 ALA B C 1
ATOM 4302 O O . ALA B 1 203 ? -4.642 14.644 31.567 1.00 8.16 203 ALA B O 1
ATOM 4304 N N . GLU B 1 204 ? -5.629 16.556 30.991 1.00 7.59 204 GLU B N 1
ATOM 4305 C CA . GLU B 1 204 ? -4.459 17.384 31.123 1.00 8.45 204 GLU B CA 1
ATOM 4306 C C . GLU B 1 204 ? -3.951 17.444 32.571 1.00 7.85 204 GLU B C 1
ATOM 4307 O O . GLU B 1 204 ? -2.737 17.298 32.854 1.00 8.24 204 GLU B O 1
ATOM 4313 N N . TRP B 1 205 ? -4.867 17.623 33.514 1.00 7.21 205 TRP B N 1
ATOM 4314 C CA . TRP B 1 205 ? -4.504 17.678 34.911 1.00 5.88 205 TRP B CA 1
ATOM 4315 C C . TRP B 1 205 ? -4.029 16.319 35.435 1.00 6.46 205 TRP B C 1
ATOM 4316 O O . TRP B 1 205 ? -3.024 16.244 36.146 1.00 6.56 205 TRP B O 1
ATOM 4327 N N . LYS B 1 206 ? -4.714 15.249 35.058 1.00 7.38 206 LYS B N 1
ATOM 4328 C CA . LYS B 1 206 ? -4.293 13.882 35.361 1.00 7.28 206 LYS B CA 1
ATOM 4329 C C . LYS B 1 206 ? -2.852 13.620 34.898 1.00 7.37 206 LYS B C 1
ATOM 4330 O O . LYS B 1 206 ? -2.020 13.127 35.668 1.00 7.83 206 LYS B O 1
ATOM 4336 N N . THR B 1 207 ? -2.557 13.982 33.663 1.00 7.20 207 THR B N 1
ATOM 4337 C CA . THR B 1 207 ? -1.228 13.753 33.106 1.00 7.67 207 THR B CA 1
ATOM 4338 C C . THR B 1 207 ? -0.173 14.511 33.893 1.00 7.69 207 THR B C 1
ATOM 4339 O O . THR B 1 207 ? 0.914 13.994 34.137 1.00 6.87 207 THR B O 1
ATOM 4343 N N . LEU B 1 208 ? -0.459 15.753 34.251 1.00 6.97 208 LEU B N 1
ATOM 4344 C CA . LEU B 1 208 ? 0.485 16.540 34.992 1.00 7.10 208 LEU B CA 1
ATOM 4345 C C . LEU B 1 208 ? 0.727 15.971 36.383 1.00 6.70 208 LEU B C 1
ATOM 4346 O O . LEU B 1 208 ? 1.874 15.932 36.853 1.00 7.37 208 LEU B O 1
ATOM 4351 N N . ASN B 1 209 ? -0.330 15.534 37.061 1.00 6.48 209 ASN B N 1
ATOM 4352 C CA . ASN B 1 209 ? -0.159 14.883 38.352 1.00 6.48 209 ASN B CA 1
ATOM 4353 C C . ASN B 1 209 ? 0.697 13.628 38.232 1.00 6.24 209 ASN B C 1
ATOM 4354 O O . ASN B 1 209 ? 1.560 13.367 39.083 1.00 6.72 209 ASN B O 1
ATOM 4359 N N . GLU B 1 210 ? 0.450 12.839 37.199 1.00 6.58 210 GLU B N 1
ATOM 4360 C CA . GLU B 1 210 ? 1.234 11.620 36.981 1.00 6.84 210 GLU B CA 1
ATOM 4361 C C . GLU B 1 210 ? 2.710 11.959 36.757 1.00 7.77 210 GLU B C 1
ATOM 4362 O O . GLU B 1 210 ? 3.585 11.224 37.203 1.00 7.69 210 GLU B O 1
ATOM 4368 N N . SER B 1 211 ? 2.983 13.080 36.078 1.00 7.03 211 SER B N 1
ATOM 4369 C CA . SER B 1 211 ? 4.321 13.527 35.851 1.00 7.11 211 SER B CA 1
ATOM 4370 C C . SER B 1 211 ? 5.009 13.911 37.169 1.00 7.20 211 SER B C 1
ATOM 4371 O O . SER B 1 211 ? 6.172 13.572 37.408 1.00 8.00 211 SER B O 1
ATOM 4374 N N . LEU B 1 212 ? 4.321 14.601 38.054 1.00 7.19 212 LEU B N 1
ATOM 4375 C CA . LEU B 1 212 ? 4.854 14.923 39.362 1.00 6.92 212 LEU B CA 1
ATOM 4376 C C . LEU B 1 212 ? 5.076 13.676 40.206 1.00 7.26 212 LEU B C 1
ATOM 4377 O O . LEU B 1 212 ? 6.114 13.499 40.844 1.00 8.37 212 LEU B O 1
ATOM 4382 N N . ILE B 1 213 ? 4.118 12.755 40.168 1.00 6.49 213 ILE B N 1
ATOM 4383 C CA . ILE B 1 213 ? 4.252 11.493 40.891 1.00 6.76 213 ILE B CA 1
ATOM 4384 C C . ILE B 1 213 ? 5.503 10.745 40.411 1.00 7.22 213 ILE B C 1
ATOM 4385 O O . ILE B 1 213 ? 6.253 10.172 41.200 1.00 8.01 213 ILE B O 1
ATOM 4390 N N . ASP B 1 214 ? 5.728 10.728 39.116 1.00 7.09 214 ASP B N 1
ATOM 4391 C CA . ASP B 1 214 ? 6.881 10.003 38.580 1.00 7.64 214 ASP B CA 1
ATOM 4392 C C . ASP B 1 214 ? 8.199 10.616 39.059 1.00 8.16 214 ASP B C 1
ATOM 4393 O O . ASP B 1 214 ? 9.137 9.889 39.365 1.00 9.66 214 ASP B O 1
ATOM 4398 N N . MET B 1 215 ? 8.287 11.937 39.141 1.00 7.32 215 MET B N 1
ATOM 4399 C CA . MET B 1 215 ? 9.499 12.586 39.674 1.00 8.98 215 MET B CA 1
ATOM 4400 C C . MET B 1 215 ? 9.723 12.193 41.121 1.00 8.77 215 MET B C 1
ATOM 4401 O O . MET B 1 215 ? 10.855 11.991 41.555 1.00 8.90 215 MET B O 1
ATOM 4406 N N . ILE B 1 216 ? 8.640 12.119 41.887 1.00 9.35 216 ILE B N 1
ATOM 4407 C CA . ILE B 1 216 ? 8.733 11.776 43.287 1.00 8.79 216 ILE B CA 1
ATOM 4408 C C . ILE B 1 216 ? 9.133 10.317 43.476 1.00 8.83 216 ILE B C 1
ATOM 4409 O O . ILE B 1 216 ? 10.121 10.008 44.173 1.00 10.32 216 ILE B O 1
ATOM 4414 N N . TYR B 1 217 ? 8.419 9.426 42.821 1.00 8.52 217 TYR B N 1
ATOM 4415 C CA . TYR B 1 217 ? 8.700 8.002 42.950 1.00 9.61 217 TYR B CA 1
ATOM 4416 C C . TYR B 1 217 ? 10.079 7.605 42.428 1.00 10.44 217 TYR B C 1
ATOM 4417 O O . TYR B 1 217 ? 10.646 6.619 42.871 1.00 15.38 217 TYR B O 1
ATOM 4426 N N . ALA B 1 218 ? 10.624 8.367 41.491 1.00 9.01 218 ALA B N 1
ATOM 4427 C CA . ALA B 1 218 ? 11.986 8.129 41.044 1.00 10.23 218 ALA B CA 1
ATOM 4428 C C . ALA B 1 218 ? 13.023 8.316 42.145 1.00 14.57 218 ALA B C 1
ATOM 4429 O O . ALA B 1 218 ? 14.111 7.745 42.033 1.00 18.55 218 ALA B O 1
ATOM 4431 N N A SER B 1 219 ? 12.661 9.194 43.109 0.70 15.63 219 SER B N 1
ATOM 4432 N N B SER B 1 219 ? 12.745 9.065 43.197 0.30 15.27 219 SER B N 1
ATOM 4433 C CA A SER B 1 219 ? 13.492 9.740 44.229 0.70 13.97 219 SER B CA 1
ATOM 4434 C CA B SER B 1 219 ? 13.678 9.134 44.331 0.30 15.14 219 SER B CA 1
ATOM 4435 C C A SER B 1 219 ? 13.158 9.087 45.609 0.70 15.70 219 SER B C 1
ATOM 4436 C C B SER B 1 219 ? 13.114 8.389 45.528 0.30 14.83 219 SER B C 1
ATOM 4437 O O A SER B 1 219 ? 14.091 8.927 46.405 0.70 14.25 219 SER B O 1
ATOM 4438 O O B SER B 1 219 ? 13.740 7.510 46.158 0.30 9.75 219 SER B O 1
ATOM 4443 N N . ASP B 1 220 ? 11.886 8.702 45.859 1.00 16.85 220 ASP B N 1
ATOM 4444 C CA . ASP B 1 220 ? 11.388 8.099 47.108 1.00 15.32 220 ASP B CA 1
ATOM 4445 C C . ASP B 1 220 ? 10.022 7.425 46.910 1.00 13.14 220 ASP B C 1
ATOM 4446 O O . ASP B 1 220 ? 8.992 8.076 46.775 1.00 15.33 220 ASP B O 1
ATOM 4451 N N . LYS B 1 221 ? 10.004 6.096 46.913 1.00 16.16 221 LYS B N 1
ATOM 4452 C CA . LYS B 1 221 ? 8.770 5.322 46.757 1.00 17.77 221 LYS B CA 1
ATOM 4453 C C . LYS B 1 221 ? 7.974 5.142 48.043 1.00 16.70 221 LYS B C 1
ATOM 4454 O O . LYS B 1 221 ? 6.913 4.516 48.032 1.00 17.79 221 LYS B O 1
ATOM 4460 N N . THR B 1 222 ? 8.477 5.660 49.159 1.00 13.22 222 THR B N 1
ATOM 4461 C CA . THR B 1 222 ? 7.779 5.482 50.419 1.00 12.89 222 THR B CA 1
ATOM 4462 C C . THR B 1 222 ? 6.751 6.575 50.704 1.00 14.35 222 THR B C 1
ATOM 4463 O O . THR B 1 222 ? 5.918 6.437 51.589 1.00 18.73 222 THR B O 1
ATOM 4467 N N . VAL B 1 223 ? 6.795 7.649 49.944 1.00 11.04 223 VAL B N 1
ATOM 4468 C CA . VAL B 1 223 ? 5.918 8.784 50.238 1.00 11.72 223 VAL B CA 1
ATOM 4469 C C . VAL B 1 223 ? 4.558 8.562 49.588 1.00 9.41 223 VAL B C 1
ATOM 4470 O O . VAL B 1 223 ? 4.457 7.843 48.593 1.00 10.01 223 VAL B O 1
ATOM 4474 N N . ILE B 1 224 ? 3.530 9.187 50.160 1.00 8.37 224 ILE B N 1
ATOM 4475 C CA . ILE B 1 224 ? 2.185 9.141 49.624 1.00 7.28 224 ILE B CA 1
ATOM 4476 C C . ILE B 1 224 ? 1.856 10.450 48.917 1.00 7.04 224 ILE B C 1
ATOM 4477 O O . ILE B 1 224 ? 1.664 11.477 49.560 1.00 7.72 224 ILE B O 1
ATOM 4482 N N . PRO B 1 225 ? 1.752 10.414 47.583 1.00 7.14 225 PRO B N 1
ATOM 4483 C CA . PRO B 1 225 ? 1.259 11.589 46.880 1.00 7.12 225 PRO B CA 1
ATOM 4484 C C . PRO B 1 225 ? -0.250 11.746 47.098 1.00 7.06 225 PRO B C 1
ATOM 4485 O O . PRO B 1 225 ? -0.979 10.726 47.104 1.00 7.86 225 PRO B O 1
ATOM 4489 N N . LEU B 1 226 ? -0.708 12.988 47.203 1.00 6.52 226 LEU B N 1
ATOM 4490 C CA . LEU B 1 226 ? -2.125 13.282 47.423 1.00 6.59 226 LEU B CA 1
ATOM 4491 C C . LEU B 1 226 ? -2.572 14.189 46.277 1.00 6.06 226 LEU B C 1
ATOM 4492 O O . LEU B 1 226 ? -2.005 15.274 46.080 1.00 6.78 226 LEU B O 1
ATOM 4497 N N . VAL B 1 227 ? -3.552 13.697 45.508 1.00 6.22 227 VAL B N 1
ATOM 4498 C CA . VAL B 1 227 ? -4.042 14.301 44.274 1.00 6.17 227 VAL B CA 1
ATOM 4499 C C . VAL B 1 227 ? -5.439 14.889 44.484 1.00 6.87 227 VAL B C 1
ATOM 4500 O O . VAL B 1 227 ? -6.261 14.281 45.171 1.00 6.73 227 VAL B O 1
ATOM 4504 N N . ALA B 1 228 ? -5.664 16.072 43.925 1.00 6.14 228 ALA B N 1
ATOM 4505 C CA . ALA B 1 228 ? -6.905 16.811 44.057 1.00 6.38 228 ALA B CA 1
ATOM 4506 C C . ALA B 1 228 ? -7.641 16.986 42.747 1.00 6.62 228 ALA B C 1
ATOM 4507 O O . ALA B 1 228 ? -7.030 17.080 41.689 1.00 7.06 228 ALA B O 1
ATOM 4509 N N . GLY B 1 229 ? -8.976 17.023 42.837 1.00 7.14 229 GLY B N 1
ATOM 4510 C CA . GLY B 1 229 ? -9.854 17.333 41.728 1.00 7.68 229 GLY B CA 1
ATOM 4511 C C . GLY B 1 229 ? -10.157 18.808 41.612 1.00 7.22 229 GLY B C 1
ATOM 4512 O O . GLY B 1 229 ? -9.565 19.657 42.261 1.00 6.81 229 GLY B O 1
ATOM 4513 N N . PHE B 1 230 ? -11.092 19.116 40.740 1.00 8.27 230 PHE B N 1
ATOM 4514 C CA . PHE B 1 230 ? -11.469 20.487 40.432 1.00 6.52 230 PHE B CA 1
ATOM 4515 C C . PHE B 1 230 ? -12.454 21.086 41.431 1.00 6.12 230 PHE B C 1
ATOM 4516 O O . PHE B 1 230 ? -12.752 20.481 42.463 1.00 7.36 230 PHE B O 1
ATOM 4524 N N . ASN B 1 231 ? -12.930 22.297 41.140 1.00 6.78 231 ASN B N 1
ATOM 4525 C CA . ASN B 1 231 ? -13.838 23.022 42.037 1.00 7.26 231 ASN B CA 1
ATOM 4526 C C . ASN B 1 231 ? -13.196 23.193 43.414 1.00 6.90 231 ASN B C 1
ATOM 4527 O O . ASN B 1 231 ? -13.814 22.965 44.456 1.00 7.32 231 ASN B O 1
ATOM 4532 N N . TRP B 1 232 ? -11.932 23.616 43.408 1.00 7.01 232 TRP B N 1
ATOM 4533 C CA . TRP B 1 232 ? -11.161 23.829 44.633 1.00 6.71 232 TRP B CA 1
ATOM 4534 C C . TRP B 1 232 ? -11.029 22.547 45.444 1.00 6.73 232 TRP B C 1
ATOM 4535 O O . TRP B 1 232 ? -11.291 22.503 46.626 1.00 7.71 232 TRP B O 1
ATOM 4546 N N . ALA B 1 233 ? -10.587 21.511 44.765 1.00 7.48 233 ALA B N 1
ATOM 4547 C CA . ALA B 1 233 ? -10.372 20.208 45.396 1.00 6.98 233 ALA B CA 1
ATOM 4548 C C . ALA B 1 233 ? -11.632 19.620 46.017 1.00 6.93 233 ALA B C 1
ATOM 4549 O O . ALA B 1 233 ? -11.555 18.835 46.951 1.00 9.17 233 ALA B O 1
ATOM 4551 N N . TYR B 1 234 ? -12.804 19.958 45.488 1.00 8.91 234 TYR B N 1
ATOM 4552 C CA . TYR B 1 234 ? -14.046 19.386 45.974 1.00 9.17 234 TYR B CA 1
ATOM 4553 C C . TYR B 1 234 ? -14.502 18.206 45.100 1.00 8.48 234 TYR B C 1
ATOM 4554 O O . TYR B 1 234 ? -15.108 17.254 45.613 1.00 11.24 234 TYR B O 1
ATOM 4563 N N . ASP B 1 235 ? -14.268 18.282 43.786 1.00 8.77 235 ASP B N 1
ATOM 4564 C CA . ASP B 1 235 ? -14.887 17.376 42.837 1.00 8.57 235 ASP B CA 1
ATOM 4565 C C . ASP B 1 235 ? -13.897 16.326 42.367 1.00 8.67 235 ASP B C 1
ATOM 4566 O O . ASP B 1 235 ? -13.092 16.573 41.464 1.00 9.40 235 ASP B O 1
ATOM 4571 N N . LEU B 1 236 ? -13.993 15.147 42.969 1.00 8.49 236 LEU B N 1
ATOM 4572 C CA . LEU B 1 236 ? -13.202 13.983 42.575 1.00 8.42 236 LEU B CA 1
ATOM 4573 C C . LEU B 1 236 ? -13.900 13.137 41.502 1.00 8.48 236 LEU B C 1
ATOM 4574 O O . LEU B 1 236 ? -13.347 12.137 41.052 1.00 9.47 236 LEU B O 1
ATOM 4579 N N . SER B 1 237 ? -15.121 13.496 41.095 1.00 9.28 237 SER B N 1
ATOM 4580 C CA . SER B 1 237 ? -15.884 12.613 40.212 1.00 10.26 237 SER B CA 1
ATOM 4581 C C . SER B 1 237 ? -15.189 12.152 38.912 1.00 10.72 237 SER B C 1
ATOM 4582 O O . SER B 1 237 ? -15.484 11.066 38.442 1.00 11.22 237 SER B O 1
ATOM 4585 N N . PRO B 1 238 ? -14.244 12.943 38.354 1.00 10.60 238 PRO B N 1
ATOM 4586 C CA . PRO B 1 238 ? -13.516 12.419 37.176 1.00 10.74 238 PRO B CA 1
ATOM 4587 C C . PRO B 1 238 ? -12.790 11.095 37.385 1.00 10.03 238 PRO B C 1
ATOM 4588 O O . PRO B 1 238 ? -12.549 10.364 36.420 1.00 13.17 238 PRO B O 1
ATOM 4592 N N . ILE B 1 239 ? -12.448 10.758 38.627 1.00 9.63 239 ILE B N 1
ATOM 4593 C CA . ILE B 1 239 ? -11.723 9.520 38.877 1.00 9.73 239 ILE B CA 1
ATOM 4594 C C . ILE B 1 239 ? -12.598 8.274 38.761 1.00 12.20 239 ILE B C 1
ATOM 4595 O O . ILE B 1 239 ? -12.071 7.173 38.747 1.00 13.22 239 ILE B O 1
ATOM 4600 N N . LYS B 1 240 ? -13.921 8.445 38.665 1.00 12.58 240 LYS B N 1
ATOM 4601 C CA . LYS B 1 240 ? -14.793 7.296 38.500 1.00 14.41 240 LYS B CA 1
ATOM 4602 C C . LYS B 1 240 ? -14.406 6.549 37.243 1.00 16.89 240 LYS B C 1
ATOM 4603 O O . LYS B 1 240 ? -14.348 5.308 37.245 1.00 20.04 240 LYS B O 1
ATOM 4609 N N . LYS B 1 241 ? -14.155 7.294 36.175 1.00 16.57 241 LYS B N 1
ATOM 4610 C CA . LYS B 1 241 ? -13.791 6.667 34.913 1.00 17.98 241 LYS B CA 1
ATOM 4611 C C . LYS B 1 241 ? -12.369 6.901 34.468 1.00 14.52 241 LYS B C 1
ATOM 4612 O O . LYS B 1 241 ? -11.877 6.138 33.640 1.00 17.13 241 LYS B O 1
ATOM 4618 N N . ALA B 1 242 ? -11.688 7.895 35.060 1.00 11.60 242 ALA B N 1
ATOM 4619 C CA . ALA B 1 242 ? -10.304 8.201 34.660 1.00 9.85 242 ALA B CA 1
ATOM 4620 C C . ALA B 1 242 ? -9.433 8.465 35.882 1.00 9.37 242 ALA B C 1
ATOM 4621 O O . ALA B 1 242 ? -8.863 9.540 36.055 1.00 9.55 242 ALA B O 1
ATOM 4623 N N . PRO B 1 243 ? -9.315 7.454 36.747 1.00 8.60 243 PRO B N 1
ATOM 4624 C CA . PRO B 1 243 ? -8.459 7.626 37.931 1.00 9.01 243 PRO B CA 1
ATOM 4625 C C . PRO B 1 243 ? -6.988 7.784 37.552 1.00 9.18 243 PRO B C 1
ATOM 4626 O O . PRO B 1 243 ? -6.559 7.330 36.491 1.00 9.62 243 PRO B O 1
ATOM 4630 N N . ILE B 1 244 ? -6.209 8.398 38.430 1.00 7.99 244 ILE B N 1
ATOM 4631 C CA . ILE B 1 244 ? -4.760 8.456 38.238 1.00 8.45 244 ILE B CA 1
ATOM 4632 C C . ILE B 1 244 ? -4.267 7.011 38.116 1.00 8.82 244 ILE B C 1
ATOM 4633 O O . ILE B 1 244 ? -4.619 6.136 38.913 1.00 9.05 244 ILE B O 1
ATOM 4638 N N . GLU B 1 245 ? -3.420 6.766 37.127 1.00 8.14 245 GLU B N 1
ATOM 4639 C CA . GLU B 1 245 ? -2.953 5.419 36.833 1.00 8.69 245 GLU B CA 1
ATOM 4640 C C . GLU B 1 245 ? -1.576 5.182 37.477 1.00 8.58 245 GLU B C 1
ATOM 4641 O O . GLU B 1 245 ? -0.578 4.822 36.820 1.00 9.24 245 GLU B O 1
ATOM 4647 N N . ARG B 1 246 ? -1.540 5.388 38.793 1.00 9.05 246 ARG B N 1
ATOM 4648 C CA . ARG B 1 246 ? -0.374 5.114 39.631 1.00 8.86 246 ARG B CA 1
ATOM 4649 C C . ARG B 1 246 ? -0.873 4.530 40.920 1.00 9.62 246 ARG B C 1
ATOM 4650 O O . ARG B 1 246 ? -1.976 4.855 41.355 1.00 11.45 246 ARG B O 1
ATOM 4658 N N . GLU B 1 247 ? -0.078 3.653 41.516 1.00 9.68 247 GLU B N 1
ATOM 4659 C CA . GLU B 1 247 ? -0.396 3.064 42.809 1.00 9.77 247 GLU B CA 1
ATOM 4660 C C . GLU B 1 247 ? 0.125 3.925 43.940 1.00 8.95 247 GLU B C 1
ATOM 4661 O O . GLU B 1 247 ? 0.986 4.778 43.727 1.00 8.99 247 GLU B O 1
ATOM 4667 N N . GLY B 1 248 ? -0.362 3.678 45.149 1.00 9.35 248 GLY B N 1
ATOM 4668 C CA . GLY B 1 248 ? 0.210 4.277 46.336 1.00 9.44 248 GLY B CA 1
ATOM 4669 C C . GLY B 1 248 ? -0.220 5.711 46.595 1.00 9.58 248 GLY B C 1
ATOM 4670 O O . GLY B 1 248 ? 0.367 6.401 47.428 1.00 9.76 248 GLY B O 1
ATOM 4671 N N . ILE B 1 249 ? -1.255 6.171 45.911 1.00 9.00 249 ILE B N 1
ATOM 4672 C CA . ILE B 1 249 ? -1.693 7.540 46.081 1.00 10.01 249 ILE B CA 1
ATOM 4673 C C . ILE B 1 249 ? -2.985 7.608 46.893 1.00 9.07 249 ILE B C 1
ATOM 4674 O O . ILE B 1 249 ? -3.695 6.611 47.093 1.00 11.43 249 ILE B O 1
ATOM 4679 N N . ALA B 1 250 ? -3.243 8.804 47.384 1.00 7.64 250 ALA B N 1
ATOM 4680 C CA . ALA B 1 250 ? -4.490 9.144 48.031 1.00 7.50 250 ALA B CA 1
ATOM 4681 C C . ALA B 1 250 ? -5.081 10.342 47.337 1.00 7.23 250 ALA B C 1
ATOM 4682 O O . ALA B 1 250 ? -4.409 11.034 46.574 1.00 6.98 250 ALA B O 1
ATOM 4684 N N . TYR B 1 251 ? -6.378 10.575 47.571 1.00 7.07 251 TYR B N 1
ATOM 4685 C CA . TYR B 1 251 ? -7.078 11.725 47.015 1.00 7.05 251 TYR B CA 1
ATOM 4686 C C . TYR B 1 251 ? -7.467 12.705 48.096 1.00 6.83 251 TYR B C 1
ATOM 4687 O O . TYR B 1 251 ? -7.924 12.314 49.169 1.00 7.49 251 TYR B O 1
ATOM 4696 N N . ALA B 1 252 ? -7.290 13.980 47.780 1.00 7.67 252 ALA B N 1
ATOM 4697 C CA . ALA B 1 252 ? -7.745 15.074 48.646 1.00 7.09 252 ALA B CA 1
ATOM 4698 C C . ALA B 1 252 ? -9.209 15.375 48.449 1.00 7.15 252 ALA B C 1
ATOM 4699 O O . ALA B 1 252 ? -9.737 15.149 47.381 1.00 8.83 252 ALA B O 1
ATOM 4701 N N . ALA B 1 253 ? -9.832 15.963 49.473 1.00 7.33 253 ALA B N 1
ATOM 4702 C CA . ALA B 1 253 ? -11.182 16.505 49.342 1.00 7.62 253 ALA B CA 1
ATOM 4703 C C . ALA B 1 253 ? -11.257 17.713 50.268 1.00 7.46 253 ALA B C 1
ATOM 4704 O O . ALA B 1 253 ? -10.716 17.678 51.370 1.00 7.97 253 ALA B O 1
ATOM 4706 N N . HIS B 1 254 ? -11.898 18.784 49.810 1.00 7.12 254 HIS B N 1
ATOM 4707 C CA . HIS B 1 254 ? -12.089 19.993 50.602 1.00 7.62 254 HIS B CA 1
ATOM 4708 C C . HIS B 1 254 ? -13.589 20.289 50.743 1.00 7.41 254 HIS B C 1
ATOM 4709 O O . HIS B 1 254 ? -14.116 21.217 50.117 1.00 8.05 254 HIS B O 1
ATOM 4716 N N . PRO B 1 255 ? -14.266 19.511 51.595 1.00 7.36 255 PRO B N 1
ATOM 4717 C CA . PRO B 1 255 ? -15.729 19.621 51.710 1.00 7.21 255 PRO B CA 1
ATOM 4718 C C . PRO B 1 255 ? -16.183 20.717 52.662 1.00 7.54 255 PRO B C 1
ATOM 4719 O O . PRO B 1 255 ? -16.741 20.436 53.715 1.00 8.54 255 PRO B O 1
ATOM 4723 N N . TYR B 1 256 ? -15.920 21.952 52.306 1.00 8.29 256 TYR B N 1
ATOM 4724 C CA . TYR B 1 256 ? -16.431 23.076 53.055 1.00 8.32 256 TYR B CA 1
ATOM 4725 C C . TYR B 1 256 ? -17.972 23.094 53.018 1.00 8.29 256 TYR B C 1
ATOM 4726 O O . TYR B 1 256 ? -18.575 22.524 52.111 1.00 8.54 256 TYR B O 1
ATOM 4735 N N . PRO B 1 257 ? -18.597 23.752 54.001 1.00 8.33 257 PRO B N 1
ATOM 4736 C CA . PRO B 1 257 ? -20.049 23.612 54.168 1.00 8.65 257 PRO B CA 1
ATOM 4737 C C . PRO B 1 257 ? -20.908 24.021 52.995 1.00 9.53 257 PRO B C 1
ATOM 4738 O O . PRO B 1 257 ? -21.972 23.437 52.817 1.00 10.91 257 PRO B O 1
ATOM 4742 N N . GLN B 1 258 ? -20.495 25.038 52.235 1.00 9.56 258 GLN B N 1
ATOM 4743 C CA . GLN B 1 258 ? -21.330 25.549 51.147 1.00 9.51 258 GLN B CA 1
ATOM 4744 C C . GLN B 1 258 ? -20.909 25.031 49.760 1.00 9.72 258 GLN B C 1
ATOM 4745 O O . GLN B 1 258 ? -21.429 25.496 48.757 1.00 10.88 258 GLN B O 1
ATOM 4751 N N . LYS B 1 259 ? -19.984 24.051 49.695 1.00 9.68 259 LYS B N 1
ATOM 4752 C CA . LYS B 1 259 ? -19.637 23.473 48.404 1.00 10.32 259 LYS B CA 1
ATOM 4753 C C . LYS B 1 259 ? -20.833 22.745 47.797 1.00 10.79 259 LYS B C 1
ATOM 4754 O O . LYS B 1 259 ? -21.091 22.873 46.596 1.00 13.71 259 LYS B O 1
ATOM 4760 N N . ALA B 1 260 ? -21.560 21.986 48.633 1.00 11.43 260 ALA B N 1
ATOM 4761 C CA . ALA B 1 260 ? -22.832 21.388 48.275 1.00 12.16 260 ALA B CA 1
ATOM 4762 C C . ALA B 1 260 ? -23.932 22.354 48.702 1.00 14.54 260 ALA B C 1
ATOM 4763 O O . ALA B 1 260 ? -23.866 22.930 49.778 1.00 15.02 260 ALA B O 1
ATOM 4765 N N . LYS B 1 261 ? -24.939 22.511 47.841 1.00 16.92 261 LYS B N 1
ATOM 4766 C CA . LYS B 1 261 ? -25.944 23.563 47.992 1.00 18.07 261 LYS B CA 1
ATOM 4767 C C . LYS B 1 261 ? -27.368 22.996 47.834 1.00 19.34 261 LYS B C 1
ATOM 4768 O O . LYS B 1 261 ? -28.120 23.402 46.953 1.00 20.20 261 LYS B O 1
ATOM 4774 N N . PRO B 1 262 ? -27.761 22.081 48.726 1.00 17.78 262 PRO B N 1
ATOM 4775 C CA . PRO B 1 262 ? -29.149 21.635 48.735 1.00 20.09 262 PRO B CA 1
ATOM 4776 C C . PRO B 1 262 ? -30.068 22.744 49.254 1.00 21.91 262 PRO B C 1
ATOM 4777 O O . PRO B 1 262 ? -29.658 23.551 50.089 1.00 21.43 262 PRO B O 1
ATOM 4781 N N . GLU B 1 263 ? -31.299 22.787 48.763 1.00 25.59 263 GLU B N 1
ATOM 4782 C CA . GLU B 1 263 ? -32.270 23.762 49.269 1.00 26.41 263 GLU B CA 1
ATOM 4783 C C . GLU B 1 263 ? -32.613 23.416 50.721 1.00 26.90 263 GLU B C 1
ATOM 4784 O O . GLU B 1 263 ? -32.524 24.271 51.611 1.00 32.85 263 GLU B O 1
ATOM 4790 N N . VAL B 1 264 ? -32.977 22.152 50.952 1.00 27.16 264 VAL B N 1
ATOM 4791 C CA . VAL B 1 264 ? -33.242 21.658 52.302 1.00 30.60 264 VAL B CA 1
ATOM 4792 C C . VAL B 1 264 ? -31.937 21.085 52.871 1.00 29.06 264 VAL B C 1
ATOM 4793 O O . VAL B 1 264 ? -31.422 20.047 52.414 1.00 25.87 264 VAL B O 1
ATOM 4797 N N . LYS B 1 265 ? -31.410 21.793 53.863 1.00 27.33 265 LYS B N 1
ATOM 4798 C CA . LYS B 1 265 ? -30.130 21.486 54.463 1.00 26.20 265 LYS B CA 1
ATOM 4799 C C . LYS B 1 265 ? -30.297 20.446 55.563 1.00 22.82 265 LYS B C 1
ATOM 4800 O O . LYS B 1 265 ? -30.577 20.783 56.713 1.00 29.63 265 LYS B O 1
ATOM 4806 N N . ASN B 1 266 ? -30.174 19.175 55.195 1.00 24.98 266 ASN B N 1
ATOM 4807 C CA . ASN B 1 266 ? -30.217 18.086 56.172 1.00 20.65 266 ASN B CA 1
ATOM 4808 C C . ASN B 1 266 ? -29.179 17.027 55.837 1.00 21.61 266 ASN B C 1
ATOM 4809 O O . ASN B 1 266 ? -28.498 17.114 54.802 1.00 20.04 266 ASN B O 1
ATOM 4814 N N . ASP B 1 267 ? -29.048 16.035 56.705 1.00 19.23 267 ASP B N 1
ATOM 4815 C CA . ASP B 1 267 ? -27.984 15.041 56.555 1.00 20.18 267 ASP B CA 1
ATOM 4816 C C . ASP B 1 267 ? -28.135 14.324 55.235 1.00 19.85 267 ASP B C 1
ATOM 4817 O O . ASP B 1 267 ? -27.177 14.210 54.484 1.00 20.72 267 ASP B O 1
ATOM 4822 N N . LYS B 1 268 ? -29.338 13.848 54.955 1.00 19.79 268 LYS B N 1
ATOM 4823 C CA . LYS B 1 268 ? -29.570 12.995 53.786 1.00 21.27 268 LYS B CA 1
ATOM 4824 C C . LYS B 1 268 ? -29.197 13.728 52.507 1.00 16.95 268 LYS B C 1
ATOM 4825 O O . LYS B 1 268 ? -28.573 13.143 51.611 1.00 19.32 268 LYS B O 1
ATOM 4831 N N . ASN B 1 269 ? -29.568 15.001 52.409 1.00 17.04 269 ASN B N 1
ATOM 4832 C CA . ASN B 1 269 ? -29.311 15.745 51.179 1.00 16.31 269 ASN B CA 1
ATOM 4833 C C . ASN B 1 269 ? -27.828 16.036 51.024 1.00 15.88 269 ASN B C 1
ATOM 4834 O O . ASN B 1 269 ? -27.290 15.919 49.930 1.00 15.25 269 ASN B O 1
ATOM 4839 N N . PHE B 1 270 ? -27.185 16.441 52.103 1.00 14.41 270 PHE B N 1
ATOM 4840 C CA . PHE B 1 270 ? -25.727 16.654 52.046 1.00 12.51 270 PHE B CA 1
ATOM 4841 C C . PHE B 1 270 ? -24.985 15.365 51.734 1.00 12.21 270 PHE B C 1
ATOM 4842 O O . PHE B 1 270 ? -24.062 15.372 50.939 1.00 11.97 270 PHE B O 1
ATOM 4850 N N . PHE B 1 271 ? -25.366 14.268 52.368 1.00 13.03 271 PHE B N 1
ATOM 4851 C CA . PHE B 1 271 ? -24.679 13.013 52.126 1.00 12.97 271 PHE B CA 1
ATOM 4852 C C . PHE B 1 271 ? -24.815 12.604 50.647 1.00 14.40 271 PHE B C 1
ATOM 4853 O O . PHE B 1 271 ? -23.870 12.086 50.065 1.00 15.48 271 PHE B O 1
ATOM 4861 N N . LYS B 1 272 ? -25.998 12.781 50.052 1.00 14.90 272 LYS B N 1
ATOM 4862 C CA . LYS B 1 272 ? -26.202 12.458 48.633 1.00 17.12 272 LYS B CA 1
ATOM 4863 C C . LYS B 1 272 ? -25.257 13.268 47.743 1.00 14.88 272 LYS B C 1
ATOM 4864 O O . LYS B 1 272 ? -24.645 12.727 46.797 1.00 15.50 272 LYS B O 1
ATOM 4870 N N . LEU B 1 273 ? -25.145 14.557 48.033 1.00 12.72 273 LEU B N 1
ATOM 4871 C CA . LEU B 1 273 ? -24.311 15.451 47.248 1.00 11.75 273 LEU B CA 1
ATOM 4872 C C . LEU B 1 273 ? -22.824 15.142 47.466 1.00 10.79 273 LEU B C 1
ATOM 4873 O O . LEU B 1 273 ? -22.083 15.024 46.497 1.00 10.18 273 LEU B O 1
ATOM 4878 N N . TRP B 1 274 ? -22.401 14.976 48.721 1.00 10.32 274 TRP B N 1
ATOM 4879 C CA . TRP B 1 274 ? -21.031 14.610 49.028 1.00 9.42 274 TRP B CA 1
ATOM 4880 C C . TRP B 1 274 ? -20.673 13.252 48.428 1.00 8.50 274 TRP B C 1
ATOM 4881 O O . TRP B 1 274 ? -19.580 13.099 47.871 1.00 9.84 274 TRP B O 1
ATOM 4892 N N . ASP B 1 275 ? -21.572 12.279 48.500 1.00 9.87 275 ASP B N 1
ATOM 4893 C CA . ASP B 1 275 ? -21.300 10.964 47.940 1.00 9.63 275 ASP B CA 1
ATOM 4894 C C . ASP B 1 275 ? -20.936 11.079 46.453 1.00 9.17 275 ASP B C 1
ATOM 4895 O O . ASP B 1 275 ? -19.997 10.417 45.965 1.00 10.79 275 ASP B O 1
ATOM 4900 N N . GLU B 1 276 ? -21.715 11.853 45.727 1.00 10.94 276 GLU B N 1
ATOM 4901 C CA . GLU B 1 276 ? -21.545 11.952 44.294 1.00 11.38 276 GLU B CA 1
ATOM 4902 C C . GLU B 1 276 ? -20.229 12.620 43.905 1.00 9.88 276 GLU B C 1
ATOM 4903 O O . GLU B 1 276 ? -19.584 12.213 42.938 1.00 10.64 276 GLU B O 1
ATOM 4909 N N . LYS B 1 277 ? -19.858 13.651 44.645 1.00 9.28 277 LYS B N 1
ATOM 4910 C CA . LYS B 1 277 ? -18.704 14.464 44.257 1.00 9.25 277 LYS B CA 1
ATOM 4911 C C . LYS B 1 277 ? -17.382 14.002 44.824 1.00 8.29 277 LYS B C 1
ATOM 4912 O O . LYS B 1 277 ? -16.366 14.201 44.167 1.00 9.44 277 LYS B O 1
ATOM 4918 N N . TRP B 1 278 ? -17.361 13.413 46.016 1.00 7.90 278 TRP B N 1
ATOM 4919 C CA . TRP B 1 278 ? -16.102 13.011 46.608 1.00 8.06 278 TRP B CA 1
ATOM 4920 C C . TRP B 1 278 ? -16.123 11.821 47.531 1.00 8.23 278 TRP B C 1
ATOM 4921 O O . TRP B 1 278 ? -15.146 11.068 47.560 1.00 8.86 278 TRP B O 1
ATOM 4932 N N . GLY B 1 279 ? -17.191 11.631 48.290 1.00 8.69 279 GLY B N 1
ATOM 4933 C CA . GLY B 1 279 ? -17.181 10.572 49.270 1.00 9.17 279 GLY B CA 1
ATOM 4934 C C . GLY B 1 279 ? -17.074 9.188 48.681 1.00 8.56 279 GLY B C 1
ATOM 4935 O O . GLY B 1 279 ? -16.509 8.295 49.309 1.00 9.64 279 GLY B O 1
ATOM 4936 N N . PHE B 1 280 ? -17.616 8.994 47.486 1.00 9.30 280 PHE B N 1
ATOM 4937 C CA . PHE B 1 280 ? -17.503 7.699 46.783 1.00 9.49 280 PHE B CA 1
ATOM 4938 C C . PHE B 1 280 ? -16.036 7.230 46.686 1.00 9.72 280 PHE B C 1
ATOM 4939 O O . PHE B 1 280 ? -15.761 6.040 46.611 1.00 10.53 280 PHE B O 1
ATOM 4947 N N . ALA B 1 281 ? -15.091 8.160 46.615 1.00 8.93 281 ALA B N 1
ATOM 4948 C CA . ALA B 1 281 ? -13.694 7.811 46.408 1.00 8.18 281 ALA B CA 1
ATOM 4949 C C . ALA B 1 281 ? -13.131 6.928 47.493 1.00 8.23 281 ALA B C 1
ATOM 4950 O O . ALA B 1 281 ? -12.295 6.062 47.223 1.00 9.82 281 ALA B O 1
ATOM 4952 N N . ALA B 1 282 ? -13.618 7.123 48.712 1.00 9.33 282 ALA B N 1
ATOM 4953 C CA . ALA B 1 282 ? -13.132 6.388 49.879 1.00 8.90 282 ALA B CA 1
ATOM 4954 C C . ALA B 1 282 ? -13.443 4.900 49.817 1.00 10.69 282 ALA B C 1
ATOM 4955 O O . ALA B 1 282 ? -12.834 4.140 50.546 1.00 11.82 282 ALA B O 1
ATOM 4957 N N . ASP B 1 283 ? -14.361 4.488 48.933 1.00 10.14 283 ASP B N 1
ATOM 4958 C CA . ASP B 1 283 ? -14.629 3.063 48.723 1.00 12.56 283 ASP B CA 1
ATOM 4959 C C . ASP B 1 283 ? -13.449 2.348 48.085 1.00 11.70 283 ASP B C 1
ATOM 4960 O O . ASP B 1 283 ? -13.282 1.135 48.237 1.00 14.07 283 ASP B O 1
ATOM 4965 N N . THR B 1 284 ? -12.655 3.101 47.333 1.00 10.18 284 THR B N 1
ATOM 4966 C CA . THR B 1 284 ? -11.589 2.514 46.507 1.00 10.29 284 THR B CA 1
ATOM 4967 C C . THR B 1 284 ? -10.183 2.991 46.855 1.00 9.80 284 THR B C 1
ATOM 4968 O O . THR B 1 284 ? -9.212 2.244 46.713 1.00 10.58 284 THR B O 1
ATOM 4972 N N . TYR B 1 285 ? -10.071 4.229 47.323 1.00 9.34 285 TYR B N 1
ATOM 4973 C CA . TYR B 1 285 ? -8.792 4.850 47.611 1.00 8.91 285 TYR B CA 1
ATOM 4974 C C . TYR B 1 285 ? -8.840 5.501 48.976 1.00 8.55 285 TYR B C 1
ATOM 4975 O O . TYR B 1 285 ? -9.919 5.865 49.447 1.00 9.94 285 TYR B O 1
ATOM 4984 N N . PRO B 1 286 ? -7.665 5.709 49.600 1.00 7.92 286 PRO B N 1
ATOM 4985 C CA . PRO B 1 286 ? -7.680 6.535 50.793 1.00 8.13 286 PRO B CA 1
ATOM 4986 C C . PRO B 1 286 ? -7.965 7.986 50.435 1.00 7.68 286 PRO B C 1
ATOM 4987 O O . PRO B 1 286 ? -7.484 8.477 49.401 1.00 8.20 286 PRO B O 1
ATOM 4991 N N . VAL B 1 287 ? -8.690 8.666 51.309 1.00 7.91 287 VAL B N 1
ATOM 4992 C CA . VAL B 1 287 ? -9.052 10.077 51.121 1.00 7.76 287 VAL B CA 1
ATOM 4993 C C . VAL B 1 287 ? -8.642 10.878 52.355 1.00 7.21 287 VAL B C 1
ATOM 4994 O O . VAL B 1 287 ? -8.873 10.438 53.486 1.00 8.34 287 VAL B O 1
ATOM 4998 N N . ILE B 1 288 ? -8.008 12.036 52.120 1.00 6.80 288 ILE B N 1
ATOM 4999 C CA . ILE B 1 288 ? -7.756 12.990 53.194 1.00 6.56 288 ILE B CA 1
ATOM 5000 C C . ILE B 1 288 ? -8.494 14.281 52.914 1.00 6.62 288 ILE B C 1
ATOM 5001 O O . ILE B 1 288 ? -8.250 14.916 51.886 1.00 7.15 288 ILE B O 1
ATOM 5006 N N . ALA B 1 289 ? -9.397 14.647 53.824 1.00 7.35 289 ALA B N 1
ATOM 5007 C CA . ALA B 1 289 ? -10.077 15.951 53.739 1.00 7.46 289 ALA B CA 1
ATOM 5008 C C . ALA B 1 289 ? -9.104 16.959 54.312 1.00 7.60 289 ALA B C 1
ATOM 5009 O O . ALA B 1 289 ? -9.109 17.262 55.500 1.00 7.75 289 ALA B O 1
ATOM 5011 N N . THR B 1 290 ? -8.216 17.473 53.467 1.00 7.51 290 THR B N 1
ATOM 5012 C CA . THR B 1 290 ? -7.128 18.292 53.960 1.00 6.70 290 THR B CA 1
ATOM 5013 C C . THR B 1 290 ? -7.514 19.734 54.281 1.00 7.15 290 THR B C 1
ATOM 5014 O O . THR B 1 290 ? -6.701 20.484 54.853 1.00 7.57 290 THR B O 1
ATOM 5018 N N . GLN B 1 291 ? -8.726 20.131 53.908 1.00 7.14 291 GLN B N 1
ATOM 5019 C CA . GLN B 1 291 ? -9.342 21.325 54.451 1.00 7.97 291 GLN B CA 1
ATOM 5020 C C . GLN B 1 291 ? -10.811 21.064 54.662 1.00 8.04 291 GLN B C 1
ATOM 5021 O O . GLN B 1 291 ? -11.495 20.473 53.805 1.00 8.87 291 GLN B O 1
ATOM 5027 N N . LEU B 1 292 ? -11.310 21.591 55.772 1.00 8.19 292 LEU B N 1
ATOM 5028 C CA . LEU B 1 292 ? -12.718 21.574 56.125 1.00 8.20 292 LEU B CA 1
ATOM 5029 C C . LEU B 1 292 ? -12.846 22.515 57.313 1.00 7.97 292 LEU B C 1
ATOM 5030 O O . LEU B 1 292 ? -11.847 22.851 57.958 1.00 7.84 292 LEU B O 1
ATOM 5035 N N . GLY B 1 293 ? -14.068 22.923 57.614 1.00 8.76 293 GLY B N 1
ATOM 5036 C CA . GLY B 1 293 ? -14.317 23.787 58.747 1.00 8.54 293 GLY B CA 1
ATOM 5037 C C . GLY B 1 293 ? -15.373 24.809 58.425 1.00 8.05 293 GLY B C 1
ATOM 5038 O O . GLY B 1 293 ? -15.850 24.878 57.288 1.00 8.87 293 GLY B O 1
ATOM 5039 N N . TRP B 1 294 ? -15.747 25.622 59.418 1.00 8.61 294 TRP B N 1
ATOM 5040 C CA . TRP B 1 294 ? -16.778 26.645 59.218 1.00 8.59 294 TRP B CA 1
ATOM 5041 C C . TRP B 1 294 ? -16.621 27.786 60.203 1.00 8.12 294 TRP B C 1
ATOM 5042 O O . TRP B 1 294 ? -15.944 27.677 61.232 1.00 9.10 294 TRP B O 1
ATOM 5053 N N . VAL B 1 295 ? -17.288 28.881 59.867 1.00 9.23 295 VAL B N 1
ATOM 5054 C CA . VAL B 1 295 ? -17.543 29.962 60.800 1.00 9.91 295 VAL B CA 1
ATOM 5055 C C . VAL B 1 295 ? -18.984 30.428 60.575 1.00 11.03 295 VAL B C 1
ATOM 5056 O O . VAL B 1 295 ? -19.525 30.283 59.474 1.00 10.14 295 VAL B O 1
ATOM 5060 N N . GLN B 1 296 ? -19.611 30.974 61.612 1.00 11.61 296 GLN B N 1
ATOM 5061 C CA . GLN B 1 296 ? -20.945 31.565 61.494 1.00 11.29 296 GLN B CA 1
ATOM 5062 C C . GLN B 1 296 ? -20.963 32.579 60.359 1.00 14.64 296 GLN B C 1
ATOM 5063 O O . GLN B 1 296 ? -19.964 33.270 60.132 1.00 14.97 296 GLN B O 1
ATOM 5069 N N . PRO B 1 297 ? -22.128 32.752 59.684 1.00 14.77 297 PRO B N 1
ATOM 5070 C CA . PRO B 1 297 ? -22.155 33.614 58.479 1.00 16.41 297 PRO B CA 1
ATOM 5071 C C . PRO B 1 297 ? -21.838 35.092 58.740 1.00 19.98 297 PRO B C 1
ATOM 5072 O O . PRO B 1 297 ? -21.421 35.805 57.811 1.00 21.76 297 PRO B O 1
ATOM 5076 N N . ASP B 1 298 ? -22.024 35.531 59.984 1.00 19.89 298 ASP B N 1
ATOM 5077 C CA . ASP B 1 298 ? -21.646 36.872 60.429 1.00 23.10 298 ASP B CA 1
ATOM 5078 C C . ASP B 1 298 ? -20.366 36.907 61.323 1.00 21.62 298 ASP B C 1
ATOM 5079 O O . ASP B 1 298 ? -20.031 37.929 61.934 1.00 25.60 298 ASP B O 1
ATOM 5084 N N . GLY B 1 299 ? -19.648 35.794 61.388 1.00 17.19 299 GLY B N 1
ATOM 5085 C CA . GLY B 1 299 ? -18.456 35.694 62.224 1.00 15.35 299 GLY B CA 1
ATOM 5086 C C . GLY B 1 299 ? -17.198 36.215 61.558 1.00 14.88 299 GLY B C 1
ATOM 5087 O O . GLY B 1 299 ? -17.221 36.833 60.494 1.00 14.79 299 GLY B O 1
ATOM 5088 N N . TYR B 1 300 ? -16.089 35.965 62.216 1.00 13.61 300 TYR B N 1
ATOM 5089 C CA . TYR B 1 300 ? -14.788 36.455 61.770 1.00 13.37 300 TYR B CA 1
ATOM 5090 C C . TYR B 1 300 ? -14.331 35.758 60.485 1.00 13.81 300 TYR B C 1
ATOM 5091 O O . TYR B 1 300 ? -14.205 34.546 60.433 1.00 14.50 300 TYR B O 1
ATOM 5100 N N . GLY B 1 301 ? -14.063 36.554 59.465 1.00 14.55 301 GLY B N 1
ATOM 5101 C CA . GLY B 1 301 ? -13.527 36.050 58.219 1.00 16.99 301 GLY B CA 1
ATOM 5102 C C . GLY B 1 301 ? -14.509 35.225 57.426 1.00 16.40 301 GLY B C 1
ATOM 5103 O O . GLY B 1 301 ? -14.102 34.417 56.589 1.00 22.28 301 GLY B O 1
ATOM 5104 N N . ALA B 1 302 ? -15.816 35.445 57.665 1.00 14.43 302 ALA B N 1
ATOM 5105 C CA . ALA B 1 302 ? -16.853 34.700 57.012 1.00 17.03 302 ALA B CA 1
ATOM 5106 C C . ALA B 1 302 ? -16.877 35.046 55.524 1.00 18.63 302 ALA B C 1
ATOM 5107 O O . ALA B 1 302 ? -16.764 36.211 55.135 1.00 21.67 302 ALA B O 1
ATOM 5109 N N . HIS B 1 303 ? -17.001 34.007 54.709 1.00 15.67 303 HIS B N 1
ATOM 5110 C CA . HIS B 1 303 ? -17.072 34.147 53.256 1.00 15.89 303 HIS B CA 1
ATOM 5111 C C . HIS B 1 303 ? -17.554 32.808 52.717 1.00 13.16 303 HIS B C 1
ATOM 5112 O O . HIS B 1 303 ? -17.342 31.766 53.338 1.00 13.79 303 HIS B O 1
ATOM 5119 N N . ILE B 1 304 ? -18.178 32.826 51.548 1.00 15.23 304 ILE B N 1
ATOM 5120 C CA . ILE B 1 304 ? -18.487 31.584 50.832 1.00 14.11 304 ILE B CA 1
ATOM 5121 C C . ILE B 1 304 ? -17.128 30.942 50.511 1.00 12.47 304 ILE B C 1
ATOM 5122 O O . ILE B 1 304 ? -16.221 31.619 50.024 1.00 16.47 304 ILE B O 1
ATOM 5127 N N . PRO B 1 305 ? -16.979 29.615 50.699 1.00 11.84 305 PRO B N 1
ATOM 5128 C CA . PRO B 1 305 ? -17.950 28.592 51.054 1.00 10.95 305 PRO B CA 1
ATOM 5129 C C . PRO B 1 305 ? -17.852 28.071 52.483 1.00 9.19 305 PRO B C 1
ATOM 5130 O O . PRO B 1 305 ? -18.243 26.931 52.744 1.00 9.80 305 PRO B O 1
ATOM 5134 N N . VAL B 1 306 ? -17.402 28.910 53.420 1.00 9.36 306 VAL B N 1
ATOM 5135 C CA . VAL B 1 306 ? -17.135 28.447 54.778 1.00 9.44 306 VAL B CA 1
ATOM 5136 C C . VAL B 1 306 ? -18.209 28.827 55.821 1.00 10.19 306 VAL B C 1
ATOM 5137 O O . VAL B 1 306 ? -18.025 28.566 57.008 1.00 10.64 306 VAL B O 1
ATOM 5141 N N . LYS B 1 307 ? -19.301 29.462 55.386 1.00 10.10 307 LYS B N 1
ATOM 5142 C CA . LYS B 1 307 ? -20.333 29.916 56.309 1.00 10.82 307 LYS B CA 1
ATOM 5143 C C . LYS B 1 307 ? -21.251 28.781 56.663 1.00 10.38 307 LYS B C 1
ATOM 5144 O O . LYS B 1 307 ? -21.713 28.076 55.778 1.00 12.09 307 LYS B O 1
ATOM 5150 N N . ASP B 1 308 ? -21.569 28.641 57.949 1.00 11.31 308 ASP B N 1
ATOM 5151 C CA . ASP B 1 308 ? -22.531 27.634 58.391 1.00 11.45 308 ASP B CA 1
ATOM 5152 C C . ASP B 1 308 ? -23.034 27.984 59.780 1.00 12.51 308 ASP B C 1
ATOM 5153 O O . ASP B 1 308 ? -22.342 28.637 60.548 1.00 11.97 308 ASP B O 1
ATOM 5158 N N . ASP B 1 309 ? -24.241 27.524 60.086 1.00 12.31 309 ASP B N 1
ATOM 5159 C CA . ASP B 1 309 ? -24.820 27.743 61.392 1.00 12.76 309 ASP B CA 1
ATOM 5160 C C . ASP B 1 309 ? -24.248 26.872 62.498 1.00 13.16 309 ASP B C 1
ATOM 5161 O O . ASP B 1 309 ? -24.528 27.084 63.668 1.00 17.19 309 ASP B O 1
ATOM 5166 N N . GLY B 1 310 ? -23.415 25.901 62.124 1.00 12.64 310 GLY B N 1
ATOM 5167 C CA . GLY B 1 310 ? -22.794 24.976 63.096 1.00 12.73 310 GLY B CA 1
ATOM 5168 C C . GLY B 1 310 ? -23.197 23.520 62.913 1.00 14.12 310 GLY B C 1
ATOM 5169 O O . GLY B 1 310 ? -22.449 22.630 63.317 1.00 12.92 310 GLY B O 1
ATOM 5170 N N . SER B 1 311 ? -24.373 23.266 62.309 1.00 13.40 311 SER B N 1
ATOM 5171 C CA . SER B 1 311 ? -24.841 21.880 62.118 1.00 13.98 311 SER B CA 1
ATOM 5172 C C . SER B 1 311 ? -23.920 21.081 61.197 1.00 12.16 311 SER B C 1
ATOM 5173 O O . SER B 1 311 ? -23.879 19.869 61.258 1.00 12.33 311 SER B O 1
ATOM 5176 N N . TYR B 1 312 ? -23.157 21.775 60.366 1.00 11.44 312 TYR B N 1
ATOM 5177 C CA . TYR B 1 312 ? -22.161 21.091 59.527 1.00 11.11 312 TYR B CA 1
ATOM 5178 C C . TYR B 1 312 ? -21.131 20.280 60.314 1.00 10.02 312 TYR B C 1
ATOM 5179 O O . TYR B 1 312 ? -20.687 19.252 59.838 1.00 10.66 312 TYR B O 1
ATOM 5188 N N . GLY B 1 313 ? -20.734 20.750 61.499 1.00 10.22 313 GLY B N 1
ATOM 5189 C CA . GLY B 1 313 ? -19.666 20.095 62.260 1.00 10.80 313 GLY B CA 1
ATOM 5190 C C . GLY B 1 313 ? -19.968 18.637 62.522 1.00 10.90 313 GLY B C 1
ATOM 5191 O O . GLY B 1 313 ? -19.273 17.742 62.058 1.00 11.00 313 GLY B O 1
ATOM 5192 N N . PRO B 1 314 ? -21.051 18.373 63.256 1.00 12.51 314 PRO B N 1
ATOM 5193 C CA . PRO B 1 314 ? -21.401 16.996 63.523 1.00 11.30 314 PRO B CA 1
ATOM 5194 C C . PRO B 1 314 ? -21.657 16.192 62.232 1.00 10.42 314 PRO B C 1
ATOM 5195 O O . PRO B 1 314 ? -21.361 14.995 62.161 1.00 11.66 314 PRO B O 1
ATOM 5199 N N . ARG B 1 315 ? -22.203 16.856 61.228 1.00 10.79 315 ARG B N 1
ATOM 5200 C CA . ARG B 1 315 ? -22.544 16.202 59.962 1.00 10.98 315 ARG B CA 1
ATOM 5201 C C . ARG B 1 315 ? -21.300 15.699 59.224 1.00 9.85 315 ARG B C 1
ATOM 5202 O O . ARG B 1 315 ? -21.239 14.534 58.828 1.00 10.10 315 ARG B O 1
ATOM 5210 N N . ILE B 1 316 ? -20.322 16.586 59.016 1.00 9.67 316 ILE B N 1
ATOM 5211 C CA . ILE B 1 316 ? -19.114 16.190 58.317 1.00 10.07 316 ILE B CA 1
ATOM 5212 C C . ILE B 1 316 ? -18.300 15.166 59.120 1.00 9.49 316 ILE B C 1
ATOM 5213 O O . ILE B 1 316 ? -17.751 14.217 58.531 1.00 9.86 316 ILE B O 1
ATOM 5218 N N . VAL B 1 317 ? -18.272 15.292 60.447 1.00 9.60 317 VAL B N 1
ATOM 5219 C CA . VAL B 1 317 ? -17.549 14.346 61.264 1.00 9.48 317 VAL B CA 1
ATOM 5220 C C . VAL B 1 317 ? -18.189 12.970 61.176 1.00 10.28 317 VAL B C 1
ATOM 5221 O O . VAL B 1 317 ? -17.489 11.993 61.005 1.00 10.96 317 VAL B O 1
ATOM 5225 N N . LYS B 1 318 ? -19.519 12.889 61.275 1.00 10.04 318 LYS B N 1
ATOM 5226 C CA . LYS B 1 318 ? -20.182 11.590 61.161 1.00 11.73 318 LYS B CA 1
ATOM 5227 C C . LYS B 1 318 ? -19.925 10.953 59.781 1.00 9.58 318 LYS B C 1
ATOM 5228 O O . LYS B 1 318 ? -19.652 9.767 59.655 1.00 11.17 318 LYS B O 1
ATOM 5234 N N . TYR B 1 319 ? -19.993 11.773 58.734 1.00 9.19 319 TYR B N 1
ATOM 5235 C CA . TYR B 1 319 ? -19.800 11.292 57.387 1.00 9.03 319 TYR B CA 1
ATOM 5236 C C . TYR B 1 319 ? -18.389 10.730 57.230 1.00 9.14 319 TYR B C 1
ATOM 5237 O O . TYR B 1 319 ? -18.226 9.633 56.694 1.00 10.23 319 TYR B O 1
ATOM 5246 N N . MET B 1 320 ? -17.389 11.476 57.699 1.00 9.77 320 MET B N 1
ATOM 5247 C CA . MET B 1 320 ? -16.004 11.013 57.584 1.00 10.07 320 MET B CA 1
ATOM 5248 C C . MET B 1 320 ? -15.749 9.779 58.433 1.00 11.27 320 MET B C 1
ATOM 5249 O O . MET B 1 320 ? -15.067 8.846 57.984 1.00 12.31 320 MET B O 1
ATOM 5254 N N . GLN B 1 321 ? -16.271 9.784 59.657 1.00 10.03 321 GLN B N 1
ATOM 5255 C CA . GLN B 1 321 ? -16.133 8.624 60.549 1.00 11.80 321 GLN B CA 1
ATOM 5256 C C . GLN B 1 321 ? -16.697 7.364 59.907 1.00 11.64 321 GLN B C 1
ATOM 5257 O O . GLN B 1 321 ? -16.067 6.327 59.933 1.00 13.27 321 GLN B O 1
ATOM 5263 N N . LYS B 1 322 ? -17.886 7.455 59.312 1.00 10.47 322 LYS B N 1
ATOM 5264 C CA . LYS B 1 322 ? -18.508 6.275 58.715 1.00 12.18 322 LYS B CA 1
ATOM 5265 C C . LYS B 1 322 ? -17.742 5.758 57.515 1.00 13.25 322 LYS B C 1
ATOM 5266 O O . LYS B 1 322 ? -17.722 4.556 57.269 1.00 15.41 322 LYS B O 1
ATOM 5272 N N . LYS B 1 323 ? -17.073 6.665 56.793 1.00 12.30 323 LYS B N 1
ATOM 5273 C CA . LYS B 1 323 ? -16.354 6.270 55.592 1.00 14.14 323 LYS B CA 1
ATOM 5274 C C . LYS B 1 323 ? -14.865 6.037 55.812 1.00 14.20 323 LYS B C 1
ATOM 5275 O O . LYS B 1 323 ? -14.183 5.598 54.877 1.00 16.01 323 LYS B O 1
ATOM 5281 N N . GLY B 1 324 ? -14.372 6.300 57.026 1.00 12.23 324 GLY B N 1
ATOM 5282 C CA . GLY B 1 324 ? -12.954 6.113 57.344 1.00 11.97 324 GLY B CA 1
ATOM 5283 C C . GLY B 1 324 ? -12.033 7.163 56.760 1.00 11.18 324 GLY B C 1
ATOM 5284 O O . GLY B 1 324 ? -10.859 6.906 56.551 1.00 13.15 324 GLY B O 1
ATOM 5285 N N . VAL B 1 325 ? -12.556 8.357 56.506 1.00 9.89 325 VAL B N 1
ATOM 5286 C CA . VAL B 1 325 ? -11.820 9.436 55.862 1.00 9.22 325 VAL B CA 1
ATOM 5287 C C . VAL B 1 325 ? -10.935 10.189 56.849 1.00 9.62 325 VAL B C 1
ATOM 5288 O O . VAL B 1 325 ? -11.329 10.493 57.968 1.00 10.81 325 VAL B O 1
ATOM 5292 N N . SER B 1 326 ? -9.693 10.434 56.439 1.00 8.26 326 SER B N 1
ATOM 5293 C CA . SER B 1 326 ? -8.739 11.212 57.223 1.00 7.65 326 SER B CA 1
ATOM 5294 C C . SER B 1 326 ? -9.013 12.713 57.030 1.00 7.05 326 SER B C 1
ATOM 5295 O O . SER B 1 326 ? -9.684 13.105 56.088 1.00 8.08 326 SER B O 1
ATOM 5298 N N . TYR B 1 327 ? -8.484 13.557 57.930 1.00 7.86 327 TYR B N 1
ATOM 5299 C CA . TYR B 1 327 ? -8.783 14.992 57.858 1.00 7.88 327 TYR B CA 1
ATOM 5300 C C . TYR B 1 327 ? -7.803 15.884 58.578 1.00 7.88 327 TYR B C 1
ATOM 5301 O O . TYR B 1 327 ? -7.217 15.494 59.596 1.00 8.58 327 TYR B O 1
ATOM 5310 N N . THR B 1 328 ? -7.671 17.096 58.060 1.00 7.74 328 THR B N 1
ATOM 5311 C CA . THR B 1 328 ? -6.966 18.154 58.733 1.00 7.24 328 THR B CA 1
ATOM 5312 C C . THR B 1 328 ? -7.804 19.430 58.641 1.00 7.11 328 THR B C 1
ATOM 5313 O O . THR B 1 328 ? -7.980 20.017 57.557 1.00 7.95 328 THR B O 1
ATOM 5317 N N . VAL B 1 329 ? -8.262 19.902 59.802 1.00 8.12 329 VAL B N 1
ATOM 5318 C CA . VAL B 1 329 ? -9.126 21.070 59.873 1.00 8.41 329 VAL B CA 1
ATOM 5319 C C . VAL B 1 329 ? -8.369 22.348 59.469 1.00 8.37 329 VAL B C 1
ATOM 5320 O O . VAL B 1 329 ? -7.178 22.491 59.766 1.00 8.96 329 VAL B O 1
ATOM 5324 N N . TRP B 1 330 ? -9.039 23.255 58.775 1.00 7.75 330 TRP B N 1
ATOM 5325 C CA . TRP B 1 330 ? -8.523 24.575 58.451 1.00 7.91 330 TRP B CA 1
ATOM 5326 C C . TRP B 1 330 ? -9.213 25.600 59.373 1.00 7.53 330 TRP B C 1
ATOM 5327 O O . TRP B 1 330 ? -10.432 25.671 59.330 1.00 8.35 330 TRP B O 1
ATOM 5338 N N . VAL B 1 331 ? -8.503 26.409 60.179 1.00 8.59 331 VAL B N 1
ATOM 5339 C CA . VAL B 1 331 ? -7.043 26.446 60.314 1.00 8.30 331 VAL B CA 1
ATOM 5340 C C . VAL B 1 331 ? -6.722 26.819 61.765 1.00 8.22 331 VAL B C 1
ATOM 5341 O O . VAL B 1 331 ? -7.431 27.605 62.392 1.00 8.98 331 VAL B O 1
ATOM 5345 N N . PHE B 1 332 ? -5.637 26.255 62.277 1.00 8.80 332 PHE B N 1
ATOM 5346 C CA . PHE B 1 332 ? -5.176 26.517 63.641 1.00 8.67 332 PHE B CA 1
ATOM 5347 C C . PHE B 1 332 ? -4.311 27.765 63.627 1.00 9.04 332 PHE B C 1
ATOM 5348 O O . PHE B 1 332 ? -3.076 27.702 63.657 1.00 10.49 332 PHE B O 1
ATOM 5356 N N . ASP B 1 333 ? -4.989 28.900 63.532 1.00 9.40 333 ASP B N 1
ATOM 5357 C CA . ASP B 1 333 ? -4.384 30.225 63.419 1.00 9.93 333 ASP B CA 1
ATOM 5358 C C . ASP B 1 333 ? -5.438 31.222 63.853 1.00 10.89 333 ASP B C 1
ATOM 5359 O O . ASP B 1 333 ? -6.612 30.981 63.596 1.00 11.29 333 ASP B O 1
ATOM 5364 N N . PRO B 1 334 ? -5.054 32.329 64.528 1.00 10.43 334 PRO B N 1
ATOM 5365 C CA . PRO B 1 334 ? -6.056 33.301 64.963 1.00 10.51 334 PRO B CA 1
ATOM 5366 C C . PRO B 1 334 ? -6.353 34.410 63.951 1.00 11.09 334 PRO B C 1
ATOM 5367 O O . PRO B 1 334 ? -7.255 35.210 64.166 1.00 12.32 334 PRO B O 1
ATOM 5371 N N . ASP B 1 335 ? -5.620 34.423 62.838 1.00 12.00 335 ASP B N 1
ATOM 5372 C CA . ASP B 1 335 ? -5.776 35.458 61.805 1.00 11.70 335 ASP B CA 1
ATOM 5373 C C . ASP B 1 335 ? -6.440 34.924 60.547 1.00 12.05 335 ASP B C 1
ATOM 5374 O O . ASP B 1 335 ? -7.371 35.528 60.015 1.00 12.94 335 ASP B O 1
ATOM 5379 N N . TRP B 1 336 ? -5.921 33.822 60.046 1.00 12.02 336 TRP B N 1
ATOM 5380 C CA . TRP B 1 336 ? -6.475 33.176 58.873 1.00 11.02 336 TRP B CA 1
ATOM 5381 C C . TRP B 1 336 ? -7.764 32.438 59.232 1.00 11.32 336 TRP B C 1
ATOM 5382 O O . TRP B 1 336 ? -7.838 31.763 60.262 1.00 13.42 336 TRP B O 1
ATOM 5393 N N . SER B 1 337 ? -8.759 32.542 58.366 1.00 11.11 337 SER B N 1
ATOM 5394 C CA . SER B 1 337 ? -10.080 32.046 58.677 1.00 10.80 337 SER B CA 1
ATOM 5395 C C . SER B 1 337 ? -10.517 30.932 57.742 1.00 10.19 337 SER B C 1
ATOM 5396 O O . SER B 1 337 ? -9.983 30.779 56.628 1.00 11.12 337 SER B O 1
ATOM 5399 N N . PRO B 1 338 ? -11.495 30.126 58.170 1.00 9.81 338 PRO B N 1
ATOM 5400 C CA . PRO B 1 338 ? -12.081 30.107 59.501 1.00 9.27 338 PRO B CA 1
ATOM 5401 C C . PRO B 1 338 ? -11.095 29.648 60.573 1.00 10.08 338 PRO B C 1
ATOM 5402 O O . PRO B 1 338 ? -10.401 28.637 60.400 1.00 10.38 338 PRO B O 1
ATOM 5406 N N . THR B 1 339 ? -11.004 30.393 61.664 1.00 10.01 339 THR B N 1
ATOM 5407 C CA . THR B 1 339 ? -10.047 30.071 62.717 1.00 9.47 339 THR B CA 1
ATOM 5408 C C . THR B 1 339 ? -10.529 28.925 63.604 1.00 9.07 339 THR B C 1
ATOM 5409 O O . THR B 1 339 ? -11.750 28.733 63.776 1.00 11.03 339 THR B O 1
ATOM 5413 N N . MET B 1 340 ? -9.579 28.189 64.178 1.00 9.61 340 MET B N 1
ATOM 5414 C CA . MET B 1 340 ? -9.861 27.237 65.266 1.00 9.12 340 MET B CA 1
ATOM 5415 C C . MET B 1 340 ? -9.593 27.866 66.640 1.00 8.79 340 MET B C 1
ATOM 5416 O O . MET B 1 340 ? -10.019 27.323 67.664 1.00 11.23 340 MET B O 1
ATOM 5421 N N . ILE B 1 341 ? -8.837 28.959 66.649 1.00 9.96 341 ILE B N 1
ATOM 5422 C CA . ILE B 1 341 ? -8.435 29.650 67.859 1.00 10.01 341 ILE B CA 1
ATOM 5423 C C . ILE B 1 341 ? -8.601 31.134 67.613 1.00 11.44 341 ILE B C 1
ATOM 5424 O O . ILE B 1 341 ? -8.413 31.617 66.482 1.00 12.72 341 ILE B O 1
ATOM 5429 N N . ASN B 1 342 ? -8.952 31.873 68.650 1.00 12.18 342 ASN B N 1
ATOM 5430 C CA . ASN B 1 342 ? -9.175 33.300 68.471 1.00 12.70 342 ASN B CA 1
ATOM 5431 C C . ASN B 1 342 ? -8.002 34.177 68.901 1.00 13.61 342 ASN B C 1
ATOM 5432 O O . ASN B 1 342 ? -7.995 35.376 68.615 1.00 14.01 342 ASN B O 1
ATOM 5437 N N . ASP B 1 343 ? -6.981 33.556 69.490 1.00 12.64 343 ASP B N 1
ATOM 5438 C CA . ASP B 1 343 ? -5.770 34.258 69.928 1.00 13.06 343 ASP B CA 1
ATOM 5439 C C . ASP B 1 343 ? -4.663 33.202 70.093 1.00 12.01 343 ASP B C 1
ATOM 5440 O O . ASP B 1 343 ? -4.914 31.993 69.966 1.00 13.00 343 ASP B O 1
ATOM 5445 N N . TRP B 1 344 ? -3.448 33.666 70.349 1.00 13.29 344 TRP B N 1
ATOM 5446 C CA . TRP B 1 344 ? -2.296 32.796 70.499 1.00 13.27 344 TRP B CA 1
ATOM 5447 C C . TRP B 1 344 ? -2.158 32.198 71.895 1.00 14.46 344 TRP B C 1
ATOM 5448 O O . TRP B 1 344 ? -1.192 31.483 72.168 1.00 16.72 344 TRP B O 1
ATOM 5459 N N . ASP B 1 345 ? -3.121 32.483 72.779 1.00 13.99 345 ASP B N 1
ATOM 5460 C CA . ASP B 1 345 ? -3.307 31.687 73.994 1.00 13.75 345 ASP B CA 1
ATOM 5461 C C . ASP B 1 345 ? -4.214 30.466 73.739 1.00 12.97 345 ASP B C 1
ATOM 5462 O O . ASP B 1 345 ? -4.564 29.744 74.658 1.00 16.69 345 ASP B O 1
ATOM 5467 N N . PHE B 1 346 ? -4.551 30.239 72.473 1.00 13.23 346 PHE B N 1
ATOM 5468 C CA . PHE B 1 346 ? -5.288 29.056 72.024 1.00 13.32 346 PHE B CA 1
ATOM 5469 C C . PHE B 1 346 ? -6.740 29.017 72.489 1.00 14.02 346 PHE B C 1
ATOM 5470 O O . PHE B 1 346 ? -7.326 27.949 72.569 1.00 14.71 346 PHE B O 1
ATOM 5478 N N . THR B 1 347 ? -7.316 30.184 72.739 1.00 13.37 347 THR B N 1
ATOM 5479 C CA . THR B 1 347 ? -8.733 30.257 73.070 1.00 12.42 347 THR B CA 1
ATOM 5480 C C . THR B 1 347 ? -9.518 29.677 71.888 1.00 11.85 347 THR B C 1
ATOM 5481 O O . THR B 1 347 ? -9.425 30.230 70.787 1.00 12.84 347 THR B O 1
ATOM 5485 N N . PRO B 1 348 ? -10.315 28.600 72.105 1.00 12.07 348 PRO B N 1
ATOM 5486 C CA . PRO B 1 348 ? -10.976 27.999 70.940 1.00 11.63 348 PRO B CA 1
ATOM 5487 C C . PRO B 1 348 ? -12.083 28.865 70.353 1.00 12.04 348 PRO B C 1
ATOM 5488 O O . PRO B 1 348 ? -12.842 29.505 71.083 1.00 13.49 348 PRO B O 1
ATOM 5492 N N . SER B 1 349 ? -12.189 28.861 69.034 1.00 11.04 349 SER B N 1
ATOM 5493 C CA . SER B 1 349 ? -13.362 29.382 68.377 1.00 10.83 349 SER B CA 1
ATOM 5494 C C . SER B 1 349 ? -14.487 28.342 68.477 1.00 11.04 349 SER B C 1
ATOM 5495 O O . SER B 1 349 ? -14.294 27.245 69.015 1.00 12.80 349 SER B O 1
ATOM 5498 N N . GLU B 1 350 ? -15.650 28.669 67.914 1.00 13.04 350 GLU B N 1
ATOM 5499 C CA . GLU B 1 350 ? -16.759 27.707 67.850 1.00 12.84 350 GLU B CA 1
ATOM 5500 C C . GLU B 1 350 ? -16.293 26.401 67.184 1.00 10.91 350 GLU B C 1
ATOM 5501 O O . GLU B 1 350 ? -16.430 25.324 67.748 1.00 12.20 350 GLU B O 1
ATOM 5507 N N . GLN B 1 351 ? -15.767 26.478 65.957 1.00 10.34 351 GLN B N 1
ATOM 5508 C CA . GLN B 1 351 ? -15.352 25.235 65.310 1.00 9.97 351 GLN B CA 1
ATOM 5509 C C . GLN B 1 351 ? -14.165 24.599 66.031 1.00 9.71 351 GLN B C 1
ATOM 5510 O O . GLN B 1 351 ? -14.029 23.379 66.057 1.00 10.02 351 GLN B O 1
ATOM 5516 N N . GLY B 1 352 ? -13.295 25.420 66.606 1.00 10.40 352 GLY B N 1
ATOM 5517 C CA . GLY B 1 352 ? -12.153 24.887 67.318 1.00 10.20 352 GLY B CA 1
ATOM 5518 C C . GLY B 1 352 ? -12.551 24.044 68.514 1.00 9.87 352 GLY B C 1
ATOM 5519 O O . GLY B 1 352 ? -12.063 22.936 68.692 1.00 11.38 352 GLY B O 1
ATOM 5520 N N . ALA B 1 353 ? -13.482 24.557 69.310 1.00 10.74 353 ALA B N 1
ATOM 5521 C CA . ALA B 1 353 ? -13.979 23.809 70.466 1.00 11.06 353 ALA B CA 1
ATOM 5522 C C . ALA B 1 353 ? -14.604 22.496 70.020 1.00 11.59 353 ALA B C 1
ATOM 5523 O O . ALA B 1 353 ? -14.380 21.455 70.635 1.00 12.89 353 ALA B O 1
ATOM 5525 N N . PHE B 1 354 ? -15.354 22.545 68.914 1.00 12.08 354 PHE B N 1
ATOM 5526 C CA . PHE B 1 354 ? -16.028 21.355 68.402 1.00 11.83 354 PHE B CA 1
ATOM 5527 C C . PHE B 1 354 ? -15.010 20.298 67.968 1.00 10.98 354 PHE B C 1
ATOM 5528 O O . PHE B 1 354 ? -15.072 19.144 68.359 1.00 12.01 354 PHE B O 1
ATOM 5536 N N . PHE B 1 355 ? -14.072 20.700 67.120 1.00 10.90 355 PHE B N 1
ATOM 5537 C CA . PHE B 1 355 ? -13.097 19.733 66.607 1.00 11.51 355 PHE B CA 1
ATOM 5538 C C . PHE B 1 355 ? -12.106 19.263 67.661 1.00 11.72 355 PHE B C 1
ATOM 5539 O O . PHE B 1 355 ? -11.671 18.118 67.621 1.00 12.32 355 PHE B O 1
ATOM 5547 N N . LYS B 1 356 ? -11.798 20.133 68.620 1.00 11.51 356 LYS B N 1
ATOM 5548 C CA . LYS B 1 356 ? -10.936 19.755 69.741 1.00 12.55 356 LYS B CA 1
ATOM 5549 C C . LYS B 1 356 ? -11.509 18.547 70.462 1.00 13.66 356 LYS B C 1
ATOM 5550 O O . LYS B 1 356 ? -10.793 17.574 70.711 1.00 14.30 356 LYS B O 1
ATOM 5556 N N . GLN B 1 357 ? -12.808 18.593 70.777 1.00 13.48 357 GLN B N 1
ATOM 5557 C CA . GLN B 1 357 ? -13.381 17.454 71.473 1.00 15.01 357 GLN B CA 1
ATOM 5558 C C . GLN B 1 357 ? -13.421 16.193 70.618 1.00 13.96 357 GLN B C 1
ATOM 5559 O O . GLN B 1 357 ? -13.148 15.098 71.102 1.00 15.52 357 GLN B O 1
ATOM 5565 N N . VAL B 1 358 ? -13.743 16.346 69.334 1.00 13.77 358 VAL B N 1
ATOM 5566 C CA . VAL B 1 358 ? -13.743 15.211 68.422 1.00 14.45 358 VAL B CA 1
ATOM 5567 C C . VAL B 1 358 ? -12.369 14.540 68.399 1.00 13.77 358 VAL B C 1
ATOM 5568 O O . VAL B 1 358 ? -12.261 13.318 68.512 1.00 15.45 358 VAL B O 1
ATOM 5572 N N . MET B 1 359 ? -11.329 15.343 68.217 1.00 12.67 359 MET B N 1
ATOM 5573 C CA . MET B 1 359 ? -9.993 14.776 68.056 1.00 12.13 359 MET B CA 1
ATOM 5574 C C . MET B 1 359 ? -9.475 14.176 69.367 1.00 14.04 359 MET B C 1
ATOM 5575 O O . MET B 1 359 ? -8.850 13.113 69.354 1.00 14.61 359 MET B O 1
ATOM 5580 N N . LEU B 1 360 ? -9.731 14.847 70.488 1.00 13.59 360 LEU B N 1
ATOM 5581 C CA . LEU B 1 360 ? -9.329 14.290 71.782 1.00 14.65 360 LEU B CA 1
ATOM 5582 C C . LEU B 1 360 ? -9.988 12.943 72.049 1.00 16.42 360 LEU B C 1
ATOM 5583 O O . LEU B 1 360 ? -9.351 12.027 72.593 1.00 19.28 360 LEU B O 1
ATOM 5588 N N . GLU B 1 361 ? -11.270 12.836 71.694 1.00 18.21 361 GLU B N 1
ATOM 5589 C CA . GLU B 1 361 ? -12.020 11.610 71.898 1.00 21.66 361 GLU B CA 1
ATOM 5590 C C . GLU B 1 361 ? -11.478 10.510 70.989 1.00 21.04 361 GLU B C 1
ATOM 5591 O O . GLU B 1 361 ? -11.365 9.349 71.403 1.00 25.05 361 GLU B O 1
ATOM 5597 N N . ALA B 1 362 ? -11.109 10.879 69.759 1.00 20.33 362 ALA B N 1
ATOM 5598 C CA . ALA B 1 362 ? -10.573 9.909 68.802 1.00 21.13 362 ALA B CA 1
ATOM 5599 C C . ALA B 1 362 ? -9.188 9.426 69.188 1.00 24.30 362 ALA B C 1
ATOM 5600 O O . ALA B 1 362 ? -8.827 8.304 68.864 1.00 32.46 362 ALA B O 1
ATOM 5602 N N . LYS B 1 363 ? -8.417 10.282 69.861 1.00 22.65 363 LYS B N 1
ATOM 5603 C CA . LYS B 1 363 ? -7.092 9.929 70.326 1.00 26.54 363 LYS B CA 1
ATOM 5604 C C . LYS B 1 363 ? -7.164 8.954 71.507 1.00 31.23 363 LYS B C 1
ATOM 5605 O O . LYS B 1 363 ? -6.326 8.084 71.634 1.00 39.61 363 LYS B O 1
ATOM 5611 N N . LYS B 1 364 ? -8.183 9.127 72.349 1.00 41.62 364 LYS B N 1
ATOM 5612 C CA . LYS B 1 364 ? -8.332 8.423 73.632 1.00 43.46 364 LYS B CA 1
ATOM 5613 C C . LYS B 1 364 ? -8.131 6.906 73.546 1.00 48.34 364 LYS B C 1
ATOM 5614 O O . LYS B 1 364 ? -8.730 6.238 72.702 1.00 51.87 364 LYS B O 1
ATOM 5620 N N . ASP C 1 30 ? 15.423 54.965 28.139 1.00 23.97 30 ASP C N 1
ATOM 5621 C CA . ASP C 1 30 ? 14.020 54.576 27.879 1.00 20.20 30 ASP C CA 1
ATOM 5622 C C . ASP C 1 30 ? 13.939 53.370 26.970 1.00 17.31 30 ASP C C 1
ATOM 5623 O O . ASP C 1 30 ? 14.714 53.235 26.018 1.00 17.50 30 ASP C O 1
ATOM 5628 N N . TRP C 1 31 ? 12.985 52.495 27.255 1.00 15.20 31 TRP C N 1
ATOM 5629 C CA . TRP C 1 31 ? 12.954 51.206 26.588 1.00 12.84 31 TRP C CA 1
ATOM 5630 C C . TRP C 1 31 ? 12.702 51.316 25.089 1.00 12.08 31 TRP C C 1
ATOM 5631 O O . TRP C 1 31 ? 13.134 50.454 24.333 1.00 11.67 31 TRP C O 1
ATOM 5642 N N . TRP C 1 32 ? 12.002 52.366 24.636 1.00 11.82 32 TRP C N 1
ATOM 5643 C CA . TRP C 1 32 ? 11.673 52.489 23.209 1.00 13.11 32 TRP C CA 1
ATOM 5644 C C . TRP C 1 32 ? 12.894 52.959 22.413 1.00 13.90 32 TRP C C 1
ATOM 5645 O O . TRP C 1 32 ? 12.852 52.926 21.187 1.00 17.56 32 TRP C O 1
ATOM 5656 N N . ASP C 1 33 ? 13.966 53.379 23.100 1.00 14.87 33 ASP C N 1
ATOM 5657 C CA . ASP C 1 33 ? 15.214 53.789 22.456 1.00 17.43 33 ASP C CA 1
ATOM 5658 C C . ASP C 1 33 ? 16.259 52.669 22.422 1.00 14.28 33 ASP C C 1
ATOM 5659 O O . ASP C 1 33 ? 17.339 52.870 21.908 1.00 17.10 33 ASP C O 1
ATOM 5664 N N . ILE C 1 34 ? 15.970 51.500 22.994 1.00 12.29 34 ILE C N 1
ATOM 5665 C CA . ILE C 1 34 ? 16.928 50.395 22.989 1.00 11.38 34 ILE C CA 1
ATOM 5666 C C . ILE C 1 34 ? 17.155 49.952 21.534 1.00 11.63 34 ILE C C 1
ATOM 5667 O O . ILE C 1 34 ? 16.183 49.663 20.813 1.00 11.39 34 ILE C O 1
ATOM 5672 N N . PRO C 1 35 ? 18.429 49.879 21.100 1.00 11.47 35 PRO C N 1
ATOM 5673 C CA . PRO C 1 35 ? 18.667 49.565 19.689 1.00 11.00 35 PRO C CA 1
ATOM 5674 C C . PRO C 1 35 ? 18.387 48.100 19.344 1.00 9.45 35 PRO C C 1
ATOM 5675 O O . PRO C 1 35 ? 18.446 47.202 20.195 1.00 11.94 35 PRO C O 1
ATOM 5679 N N . TYR C 1 36 ? 18.130 47.879 18.068 1.00 8.90 36 TYR C N 1
ATOM 5680 C CA . TYR C 1 36 ? 18.101 46.553 17.486 1.00 8.88 36 TYR C CA 1
ATOM 5681 C C . TYR C 1 36 ? 19.514 45.962 17.427 1.00 9.39 36 TYR C C 1
ATOM 5682 O O . TYR C 1 36 ? 20.502 46.708 17.341 1.00 11.31 36 TYR C O 1
ATOM 5691 N N . PRO C 1 37 ? 19.626 44.628 17.439 1.00 8.82 37 PRO C N 1
ATOM 5692 C CA . PRO C 1 37 ? 20.957 44.000 17.485 1.00 10.17 37 PRO C CA 1
ATOM 5693 C C . PRO C 1 37 ? 21.717 44.111 16.168 1.00 10.77 37 PRO C C 1
ATOM 5694 O O . PRO C 1 37 ? 21.137 44.299 15.096 1.00 10.47 37 PRO C O 1
ATOM 5698 N N . SER C 1 38 ? 23.037 43.972 16.282 1.00 11.56 38 SER C N 1
ATOM 5699 C CA A SER C 1 38 ? 23.957 44.021 15.154 0.60 12.77 38 SER C CA 1
ATOM 5700 C CA B SER C 1 38 ? 23.954 44.020 15.146 0.40 12.71 38 SER C CA 1
ATOM 5701 C C . SER C 1 38 ? 24.531 42.638 14.854 1.00 10.07 38 SER C C 1
ATOM 5702 O O . SER C 1 38 ? 24.501 41.753 15.685 1.00 13.00 38 SER C O 1
ATOM 5707 N N . GLN C 1 39 ? 25.072 42.474 13.660 1.00 10.89 39 GLN C N 1
ATOM 5708 C CA . GLN C 1 39 ? 25.741 41.237 13.273 1.00 10.59 39 GLN C CA 1
ATOM 5709 C C . GLN C 1 39 ? 27.255 41.451 13.258 1.00 10.05 39 GLN C C 1
ATOM 5710 O O . GLN C 1 39 ? 27.736 42.533 12.935 1.00 12.73 39 GLN C O 1
ATOM 5716 N N . PHE C 1 40 ? 27.989 40.396 13.588 1.00 9.28 40 PHE C N 1
ATOM 5717 C CA . PHE C 1 40 ? 29.432 40.448 13.614 1.00 9.61 40 PHE C CA 1
ATOM 5718 C C . PHE C 1 40 ? 29.947 40.857 12.225 1.00 10.57 40 PHE C C 1
ATOM 5719 O O . PHE C 1 40 ? 29.458 40.361 11.198 1.00 10.68 40 PHE C O 1
ATOM 5727 N N . ASP C 1 41 ? 30.976 41.718 12.207 1.00 11.20 41 ASP C N 1
ATOM 5728 C CA . ASP C 1 41 ? 31.556 42.220 10.955 1.00 12.73 41 ASP C CA 1
ATOM 5729 C C . ASP C 1 41 ? 32.465 41.168 10.313 1.00 11.78 41 ASP C C 1
ATOM 5730 O O . ASP C 1 41 ? 33.620 40.993 10.697 1.00 13.11 41 ASP C O 1
ATOM 5735 N N . VAL C 1 42 ? 31.954 40.458 9.327 1.00 11.83 42 VAL C N 1
ATOM 5736 C CA . VAL C 1 42 ? 32.691 39.369 8.703 1.00 13.91 42 VAL C CA 1
ATOM 5737 C C . VAL C 1 42 ? 33.965 39.846 7.993 1.00 14.30 42 VAL C C 1
ATOM 5738 O O . VAL C 1 42 ? 34.892 39.063 7.797 1.00 15.32 42 VAL C O 1
ATOM 5742 N N . LYS C 1 43 ? 33.998 41.113 7.594 1.00 14.44 43 LYS C N 1
ATOM 5743 C CA . LYS C 1 43 ? 35.196 41.685 6.966 1.00 15.91 43 LYS C CA 1
ATOM 5744 C C . LYS C 1 43 ? 36.334 41.933 7.956 1.00 15.81 43 LYS C C 1
ATOM 5745 O O . LYS C 1 43 ? 37.449 42.234 7.544 1.00 18.24 43 LYS C O 1
ATOM 5751 N N . SER C 1 44 ? 36.084 41.771 9.251 1.00 14.08 44 SER C N 1
ATOM 5752 C CA . SER C 1 44 ? 37.137 41.933 10.261 1.00 14.92 44 SER C CA 1
ATOM 5753 C C . SER C 1 44 ? 38.042 40.700 10.367 1.00 13.17 44 SER C C 1
ATOM 5754 O O . SER C 1 44 ? 39.072 40.735 11.061 1.00 16.75 44 SER C O 1
ATOM 5757 N N . LEU C 1 45 ? 37.660 39.620 9.701 1.00 11.78 45 LEU C N 1
ATOM 5758 C CA . LEU C 1 45 ? 38.340 38.339 9.815 1.00 14.06 45 LEU C CA 1
ATOM 5759 C C . LEU C 1 45 ? 39.259 38.070 8.642 1.00 13.83 45 LEU C C 1
ATOM 5760 O O . LEU C 1 45 ? 39.025 38.504 7.513 1.00 15.46 45 LEU C O 1
ATOM 5765 N N . LYS C 1 46 ? 40.341 37.366 8.919 1.00 12.13 46 LYS C N 1
ATOM 5766 C CA . LYS C 1 46 ? 41.174 36.860 7.836 1.00 12.68 46 LYS C CA 1
ATOM 5767 C C . LYS C 1 46 ? 40.570 35.589 7.265 1.00 11.70 46 LYS C C 1
ATOM 5768 O O . LYS C 1 46 ? 39.731 34.946 7.898 1.00 12.96 46 LYS C O 1
ATOM 5774 N N . THR C 1 47 ? 41.050 35.189 6.101 1.00 12.70 47 THR C N 1
ATOM 5775 C CA . THR C 1 47 ? 40.560 33.999 5.416 1.00 13.03 47 THR C CA 1
ATOM 5776 C C . THR C 1 47 ? 40.576 32.784 6.335 1.00 14.34 47 THR C C 1
ATOM 5777 O O . THR C 1 47 ? 41.553 32.506 7.023 1.00 14.01 47 THR C O 1
ATOM 5781 N N . GLN C 1 48 ? 39.475 32.056 6.355 1.00 13.20 48 GLN C N 1
ATOM 5782 C CA . GLN C 1 48 ? 39.376 30.816 7.118 1.00 12.17 48 GLN C CA 1
ATOM 5783 C C . GLN C 1 48 ? 38.284 29.967 6.495 1.00 11.41 48 GLN C C 1
ATOM 5784 O O . GLN C 1 48 ? 37.176 30.451 6.268 1.00 12.67 48 GLN C O 1
ATOM 5790 N N . SER C 1 49 ? 38.571 28.709 6.216 1.00 11.28 49 SER C N 1
ATOM 5791 C CA . SER C 1 49 ? 37.596 27.839 5.584 1.00 11.21 49 SER C CA 1
ATOM 5792 C C . SER C 1 49 ? 36.409 27.586 6.498 1.00 11.82 49 SER C C 1
ATOM 5793 O O . SER C 1 49 ? 36.569 27.336 7.706 1.00 11.08 49 SER C O 1
ATOM 5796 N N . PHE C 1 50 ? 35.220 27.584 5.912 1.00 11.58 50 PHE C N 1
ATOM 5797 C CA . PHE C 1 50 ? 34.094 26.932 6.568 1.00 10.58 50 PHE C CA 1
ATOM 5798 C C . PHE C 1 50 ? 34.360 25.437 6.712 1.00 11.40 50 PHE C C 1
ATOM 5799 O O . PHE C 1 50 ? 34.950 24.798 5.811 1.00 11.68 50 PHE C O 1
ATOM 5807 N N . ILE C 1 51 ? 33.888 24.881 7.821 1.00 10.93 51 ILE C N 1
ATOM 5808 C CA . ILE C 1 51 ? 33.817 23.448 7.979 1.00 10.28 51 ILE C CA 1
ATOM 5809 C C . ILE C 1 51 ? 32.355 23.045 7.689 1.00 9.85 51 ILE C C 1
ATOM 5810 O O . ILE C 1 51 ? 31.423 23.693 8.166 1.00 10.74 51 ILE C O 1
ATOM 5815 N N . SER C 1 52 ? 32.173 21.944 6.958 1.00 10.98 52 SER C N 1
ATOM 5816 C CA A SER C 1 52 ? 30.851 21.447 6.636 0.50 10.77 52 SER C CA 1
ATOM 5817 C CA B SER C 1 52 ? 30.873 21.420 6.550 0.50 10.20 52 SER C CA 1
ATOM 5818 C C . SER C 1 52 ? 30.752 19.944 6.859 1.00 11.75 52 SER C C 1
ATOM 5819 O O . SER C 1 52 ? 31.748 19.267 7.046 1.00 11.84 52 SER C O 1
ATOM 5824 N N . VAL C 1 53 ? 29.523 19.447 6.891 1.00 12.30 53 VAL C N 1
ATOM 5825 C CA . VAL C 1 53 ? 29.256 18.033 7.039 1.00 11.63 53 VAL C CA 1
ATOM 5826 C C . VAL C 1 53 ? 29.032 17.404 5.665 1.00 12.51 53 VAL C C 1
ATOM 5827 O O . VAL C 1 53 ? 28.287 17.941 4.853 1.00 14.36 53 VAL C O 1
ATOM 5831 N N . LYS C 1 54 ? 29.711 16.285 5.398 1.00 12.62 54 LYS C N 1
ATOM 5832 C CA . LYS C 1 54 ? 29.440 15.479 4.198 1.00 13.21 54 LYS C CA 1
ATOM 5833 C C . LYS C 1 54 ? 29.416 14.030 4.631 1.00 14.08 54 LYS C C 1
ATOM 5834 O O . LYS C 1 54 ? 30.441 13.493 5.049 1.00 14.26 54 LYS C O 1
ATOM 5840 N N . GLY C 1 55 ? 28.232 13.415 4.613 1.00 14.36 55 GLY C N 1
ATOM 5841 C CA . GLY C 1 55 ? 28.079 12.059 5.100 1.00 13.52 55 GLY C CA 1
ATOM 5842 C C . GLY C 1 55 ? 28.529 11.993 6.554 1.00 12.42 55 GLY C C 1
ATOM 5843 O O . GLY C 1 55 ? 28.084 12.776 7.401 1.00 12.69 55 GLY C O 1
ATOM 5844 N N . ASN C 1 56 ? 29.435 11.065 6.844 1.00 12.07 56 ASN C N 1
ATOM 5845 C CA . ASN C 1 56 ? 29.905 10.851 8.205 1.00 11.70 56 ASN C CA 1
ATOM 5846 C C . ASN C 1 56 ? 31.160 11.649 8.573 1.00 12.30 56 ASN C C 1
ATOM 5847 O O . ASN C 1 56 ? 31.750 11.407 9.614 1.00 13.74 56 ASN C O 1
ATOM 5852 N N . LYS C 1 57 ? 31.526 12.625 7.746 1.00 12.05 57 LYS C N 1
ATOM 5853 C CA . LYS C 1 57 ? 32.757 13.403 7.920 1.00 12.12 57 LYS C CA 1
ATOM 5854 C C . LYS C 1 57 ? 32.487 14.904 8.003 1.00 11.22 57 LYS C C 1
ATOM 5855 O O . LYS C 1 57 ? 31.528 15.423 7.422 1.00 13.00 57 LYS C O 1
ATOM 5861 N N . PHE C 1 58 ? 33.386 15.601 8.688 1.00 11.45 58 PHE C N 1
ATOM 5862 C CA . PHE C 1 58 ? 33.583 17.025 8.498 1.00 10.25 58 PHE C CA 1
ATOM 5863 C C . PHE C 1 58 ? 34.582 17.230 7.365 1.00 10.50 58 PHE C C 1
ATOM 5864 O O . PHE C 1 58 ? 35.557 16.474 7.248 1.00 11.94 58 PHE C O 1
ATOM 5872 N N . ILE C 1 59 ? 34.348 18.245 6.557 1.00 11.49 59 ILE C N 1
ATOM 5873 C CA . ILE C 1 59 ? 35.270 18.610 5.500 1.00 11.54 59 ILE C CA 1
ATOM 5874 C C . ILE C 1 59 ? 35.474 20.112 5.461 1.00 11.00 59 ILE C C 1
ATOM 5875 O O . ILE C 1 59 ? 34.626 20.887 5.910 1.00 12.35 59 ILE C O 1
ATOM 5880 N N . ASP C 1 60 ? 36.605 20.533 4.908 1.00 12.24 60 ASP C N 1
ATOM 5881 C CA . ASP C 1 60 ? 36.862 21.933 4.636 1.00 13.00 60 ASP C CA 1
ATOM 5882 C C . ASP C 1 60 ? 36.380 22.300 3.229 1.00 13.37 60 ASP C C 1
ATOM 5883 O O . ASP C 1 60 ? 35.765 21.484 2.537 1.00 14.23 60 ASP C O 1
ATOM 5888 N N . ASP C 1 61 ? 36.648 23.524 2.808 1.00 14.61 61 ASP C N 1
ATOM 5889 C CA . ASP C 1 61 ? 36.123 24.003 1.542 1.00 14.74 61 ASP C CA 1
ATOM 5890 C C . ASP C 1 61 ? 36.870 23.488 0.315 1.00 17.96 61 ASP C C 1
ATOM 5891 O O . ASP C 1 61 ? 36.508 23.839 -0.807 1.00 20.66 61 ASP C O 1
ATOM 5896 N N . LYS C 1 62 ? 37.882 22.642 0.528 1.00 18.41 62 LYS C N 1
ATOM 5897 C CA . LYS C 1 62 ? 38.536 21.915 -0.568 1.00 19.33 62 LYS C CA 1
ATOM 5898 C C . LYS C 1 62 ? 38.163 20.433 -0.561 1.00 19.70 62 LYS C C 1
ATOM 5899 O O . LYS C 1 62 ? 38.720 19.630 -1.317 1.00 22.56 62 LYS C O 1
ATOM 5905 N N . GLY C 1 63 ? 37.227 20.059 0.306 1.00 16.60 63 GLY C N 1
ATOM 5906 C CA . GLY C 1 63 ? 36.794 18.668 0.393 1.00 18.03 63 GLY C CA 1
ATOM 5907 C C . GLY C 1 63 ? 37.663 17.775 1.249 1.00 18.05 63 GLY C C 1
ATOM 5908 O O . GLY C 1 63 ? 37.437 16.572 1.297 1.00 18.11 63 GLY C O 1
ATOM 5909 N N . LYS C 1 64 ? 38.667 18.350 1.906 1.00 16.15 64 LYS C N 1
ATOM 5910 C CA . LYS C 1 64 ? 39.583 17.563 2.735 1.00 16.31 64 LYS C CA 1
ATOM 5911 C C . LYS C 1 64 ? 38.936 17.265 4.077 1.00 14.51 64 LYS C C 1
ATOM 5912 O O . LYS C 1 64 ? 38.374 18.144 4.726 1.00 14.44 64 LYS C O 1
ATOM 5918 N N . THR C 1 65 ? 39.055 16.029 4.518 1.00 13.65 65 THR C N 1
ATOM 5919 C CA . THR C 1 65 ? 38.522 15.637 5.812 1.00 14.00 65 THR C CA 1
ATOM 5920 C C . THR C 1 65 ? 39.157 16.442 6.933 1.00 14.35 65 THR C C 1
ATOM 5921 O O . THR C 1 65 ? 40.389 16.611 6.990 1.00 16.53 65 THR C O 1
ATOM 5925 N N . PHE C 1 66 ? 38.297 16.951 7.817 1.00 13.38 66 PHE C N 1
ATOM 5926 C CA . PHE C 1 66 ? 38.701 17.754 8.946 1.00 12.78 66 PHE C CA 1
ATOM 5927 C C . PHE C 1 66 ? 38.304 17.045 10.241 1.00 12.01 66 PHE C C 1
ATOM 5928 O O . PHE C 1 66 ? 37.215 16.461 10.337 1.00 12.29 66 PHE C O 1
ATOM 5936 N N . THR C 1 67 ? 39.177 17.118 11.237 1.00 11.93 67 THR C N 1
ATOM 5937 C CA . THR C 1 67 ? 38.908 16.557 12.560 1.00 11.96 67 THR C CA 1
ATOM 5938 C C . THR C 1 67 ? 39.090 17.672 13.574 1.00 11.09 67 THR C C 1
ATOM 5939 O O . THR C 1 67 ? 40.151 18.278 13.618 1.00 12.48 67 THR C O 1
ATOM 5943 N N . PHE C 1 68 ? 38.055 17.992 14.353 1.00 10.39 68 PHE C N 1
ATOM 5944 C CA . PHE C 1 68 ? 38.220 18.929 15.473 1.00 9.98 68 PHE C CA 1
ATOM 5945 C C . PHE C 1 68 ? 39.032 18.214 16.552 1.00 10.02 68 PHE C C 1
ATOM 5946 O O . PHE C 1 68 ? 38.698 17.111 16.961 1.00 10.23 68 PHE C O 1
ATOM 5954 N N . ARG C 1 69 ? 40.108 18.861 16.997 1.00 10.43 69 ARG C N 1
ATOM 5955 C CA . ARG C 1 69 ? 40.967 18.334 18.048 1.00 10.55 69 ARG C CA 1
ATOM 5956 C C . ARG C 1 69 ? 41.324 19.500 18.951 1.00 9.34 69 ARG C C 1
ATOM 5957 O O . ARG C 1 69 ? 42.037 20.433 18.525 1.00 10.83 69 ARG C O 1
ATOM 5965 N N . GLY C 1 70 ? 40.893 19.471 20.200 1.00 8.92 70 GLY C N 1
ATOM 5966 C CA . GLY C 1 70 ? 41.222 20.572 21.072 1.00 9.13 70 GLY C CA 1
ATOM 5967 C C . GLY C 1 70 ? 40.746 20.388 22.482 1.00 7.92 70 GLY C C 1
ATOM 5968 O O . GLY C 1 70 ? 40.735 19.278 23.008 1.00 8.48 70 GLY C O 1
ATOM 5969 N N . VAL C 1 71 ? 40.401 21.504 23.100 1.00 8.22 71 VAL C N 1
ATOM 5970 C CA . VAL C 1 71 ? 40.084 21.529 24.504 1.00 8.15 71 VAL C CA 1
ATOM 5971 C C . VAL C 1 71 ? 38.871 22.427 24.766 1.00 8.15 71 VAL C C 1
ATOM 5972 O O . VAL C 1 71 ? 38.588 23.357 24.005 1.00 7.82 71 VAL C O 1
ATOM 5976 N N . ASN C 1 72 ? 38.228 22.141 25.884 1.00 8.55 72 ASN C N 1
ATOM 5977 C CA . ASN C 1 72 ? 37.393 23.112 26.567 1.00 8.35 72 ASN C CA 1
ATOM 5978 C C . ASN C 1 72 ? 38.267 24.051 27.381 1.00 8.42 72 ASN C C 1
ATOM 5979 O O . ASN C 1 72 ? 39.273 23.644 27.983 1.00 9.13 72 ASN C O 1
ATOM 5984 N N . ILE C 1 73 ? 37.865 25.301 27.438 1.00 7.58 73 ILE C N 1
ATOM 5985 C CA . ILE C 1 73 ? 38.271 26.220 28.487 1.00 7.63 73 ILE C CA 1
ATOM 5986 C C . ILE C 1 73 ? 37.050 26.496 29.370 1.00 7.27 73 ILE C C 1
ATOM 5987 O O . ILE C 1 73 ? 35.958 26.037 29.070 1.00 9.00 73 ILE C O 1
ATOM 5992 N N . ALA C 1 74 ? 37.224 27.193 30.474 1.00 7.82 74 ALA C N 1
ATOM 5993 C CA . ALA C 1 74 ? 36.120 27.501 31.383 1.00 8.84 74 ALA C CA 1
ATOM 5994 C C . ALA C 1 74 ? 35.194 28.552 30.793 1.00 8.62 74 ALA C C 1
ATOM 5995 O O . ALA C 1 74 ? 35.479 29.204 29.765 1.00 8.60 74 ALA C O 1
ATOM 5997 N N . ASP C 1 75 ? 34.045 28.709 31.442 1.00 8.47 75 ASP C N 1
ATOM 5998 C CA . ASP C 1 75 ? 33.114 29.774 31.078 1.00 8.74 75 ASP C CA 1
ATOM 5999 C C . ASP C 1 75 ? 33.833 31.132 31.065 1.00 7.92 75 ASP C C 1
ATOM 6000 O O . ASP C 1 75 ? 34.679 31.432 31.902 1.00 9.27 75 ASP C O 1
ATOM 6005 N N . THR C 1 76 ? 33.454 31.970 30.111 1.00 8.21 76 THR C N 1
ATOM 6006 C CA . THR C 1 76 ? 34.030 33.284 29.926 1.00 8.18 76 THR C CA 1
ATOM 6007 C C . THR C 1 76 ? 34.001 34.117 31.184 1.00 8.98 76 THR C C 1
ATOM 6008 O O . THR C 1 76 ? 34.993 34.802 31.484 1.00 9.87 76 THR C O 1
ATOM 6012 N N . GLY C 1 77 ? 32.879 34.116 31.896 1.00 9.49 77 GLY C N 1
ATOM 6013 C CA . GLY C 1 77 ? 32.790 34.874 33.131 1.00 10.20 77 GLY C CA 1
ATOM 6014 C C . GLY C 1 77 ? 33.744 34.395 34.210 1.00 10.90 77 GLY C C 1
ATOM 6015 O O . GLY C 1 77 ? 34.289 35.220 34.950 1.00 13.71 77 GLY C O 1
ATOM 6016 N N . LYS C 1 78 ? 33.937 33.079 34.322 1.00 10.67 78 LYS C N 1
ATOM 6017 C CA . LYS C 1 78 ? 34.905 32.557 35.277 1.00 12.24 78 LYS C CA 1
ATOM 6018 C C . LYS C 1 78 ? 36.284 33.122 34.943 1.00 11.77 78 LYS C C 1
ATOM 6019 O O . LYS C 1 78 ? 37.011 33.602 35.818 1.00 14.16 78 LYS C O 1
ATOM 6025 N N . LEU C 1 79 ? 36.667 33.024 33.675 1.00 10.49 79 LEU C N 1
ATOM 6026 C CA . LEU C 1 79 ? 37.967 33.508 33.241 1.00 10.43 79 LEU C CA 1
ATOM 6027 C C . LEU C 1 79 ? 38.129 35.027 33.435 1.00 11.44 79 LEU C C 1
ATOM 6028 O O . LEU C 1 79 ? 39.160 35.474 33.948 1.00 13.64 79 LEU C O 1
ATOM 6033 N N . LEU C 1 80 ? 37.114 35.803 33.065 1.00 11.55 80 LEU C N 1
ATOM 6034 C CA . LEU C 1 80 ? 37.167 37.249 33.293 1.00 12.91 80 LEU C CA 1
ATOM 6035 C C . LEU C 1 80 ? 37.376 37.612 34.755 1.00 14.24 80 LEU C C 1
ATOM 6036 O O . LEU C 1 80 ? 38.090 38.589 35.063 1.00 17.65 80 LEU C O 1
ATOM 6041 N N . SER C 1 81 ? 36.732 36.865 35.650 1.00 14.54 81 SER C N 1
ATOM 6042 C CA . SER C 1 81 ? 36.749 37.197 37.078 1.00 17.17 81 SER C CA 1
ATOM 6043 C C . SER C 1 81 ? 38.177 37.189 37.629 1.00 17.89 81 SER C C 1
ATOM 6044 O O . SER C 1 81 ? 38.446 37.820 38.642 1.00 22.48 81 SER C O 1
ATOM 6047 N N . ARG C 1 82 ? 39.074 36.434 36.994 1.00 16.76 82 ARG C N 1
ATOM 6048 C CA . ARG C 1 82 ? 40.486 36.360 37.404 1.00 19.62 82 ARG C CA 1
ATOM 6049 C C . ARG C 1 82 ? 41.422 36.972 36.342 1.00 18.43 82 ARG C C 1
ATOM 6050 O O . ARG C 1 82 ? 42.620 36.729 36.354 1.00 19.69 82 ARG C O 1
ATOM 6058 N N . ASN C 1 83 ? 40.858 37.766 35.433 1.00 17.29 83 ASN C N 1
ATOM 6059 C CA A ASN C 1 83 ? 41.607 38.400 34.339 0.60 18.90 83 ASN C CA 1
ATOM 6060 C CA B ASN C 1 83 ? 41.611 38.407 34.351 0.40 19.54 83 ASN C CA 1
ATOM 6061 C C . ASN C 1 83 ? 42.367 37.411 33.447 1.00 16.22 83 ASN C C 1
ATOM 6062 O O . ASN C 1 83 ? 43.423 37.727 32.912 1.00 19.00 83 ASN C O 1
ATOM 6071 N N . GLN C 1 84 ? 41.801 36.223 33.243 1.00 14.45 84 GLN C N 1
ATOM 6072 C CA . GLN C 1 84 ? 42.391 35.198 32.394 1.00 12.18 84 GLN C CA 1
ATOM 6073 C C . GLN C 1 84 ? 41.695 35.067 31.031 1.00 12.37 84 GLN C C 1
ATOM 6074 O O . GLN C 1 84 ? 42.040 34.193 30.239 1.00 14.16 84 GLN C O 1
ATOM 6080 N N . TRP C 1 85 ? 40.750 35.949 30.738 1.00 12.10 85 TRP C N 1
ATOM 6081 C CA . TRP C 1 85 ? 40.109 35.977 29.414 1.00 11.48 85 TRP C CA 1
ATOM 6082 C C . TRP C 1 85 ? 40.927 36.905 28.527 1.00 11.13 85 TRP C C 1
ATOM 6083 O O . TRP C 1 85 ? 40.730 38.113 28.528 1.00 12.88 85 TRP C O 1
ATOM 6094 N N . GLN C 1 86 ? 41.845 36.315 27.784 1.00 11.20 86 GLN C N 1
ATOM 6095 C CA . GLN C 1 86 ? 42.847 37.051 27.046 1.00 11.52 86 GLN C CA 1
ATOM 6096 C C . GLN C 1 86 ? 43.288 36.212 25.839 1.00 10.15 86 GLN C C 1
ATOM 6097 O O . GLN C 1 86 ? 43.284 34.984 25.902 1.00 10.62 86 GLN C O 1
ATOM 6103 N N . LYS C 1 87 ? 43.732 36.880 24.776 1.00 10.74 87 LYS C N 1
ATOM 6104 C CA . LYS C 1 87 ? 44.212 36.207 23.577 1.00 10.57 87 LYS C CA 1
ATOM 6105 C C . LYS C 1 87 ? 45.377 35.260 23.916 1.00 9.77 87 LYS C C 1
ATOM 6106 O O . LYS C 1 87 ? 45.556 34.236 23.263 1.00 10.69 87 LYS C O 1
ATOM 6112 N N . SER C 1 88 ? 46.176 35.615 24.921 1.00 10.08 88 SER C N 1
ATOM 6113 C CA . SER C 1 88 ? 47.308 34.782 25.340 1.00 11.02 88 SER C CA 1
ATOM 6114 C C . SER C 1 88 ? 46.897 33.354 25.658 1.00 9.82 88 SER C C 1
ATOM 6115 O O . SER C 1 88 ? 47.667 32.433 25.461 1.00 9.62 88 SER C O 1
ATOM 6118 N N . LEU C 1 89 ? 45.677 33.164 26.149 1.00 10.08 89 LEU C N 1
ATOM 6119 C CA . LEU C 1 89 ? 45.199 31.816 26.446 1.00 8.97 89 LEU C CA 1
ATOM 6120 C C . LEU C 1 89 ? 45.062 30.997 25.158 1.00 8.71 89 LEU C C 1
ATOM 6121 O O . LEU C 1 89 ? 45.468 29.830 25.092 1.00 8.72 89 LEU C O 1
ATOM 6126 N N . PHE C 1 90 ? 44.478 31.636 24.137 1.00 8.68 90 PHE C N 1
ATOM 6127 C CA . PHE C 1 90 ? 44.307 30.987 22.860 1.00 9.31 90 PHE C CA 1
ATOM 6128 C C . PHE C 1 90 ? 45.660 30.740 22.174 1.00 8.46 90 PHE C C 1
ATOM 6129 O O . PHE C 1 90 ? 45.864 29.709 21.550 1.00 9.17 90 PHE C O 1
ATOM 6137 N N . GLU C 1 91 ? 46.595 31.697 22.305 1.00 8.72 91 GLU C N 1
ATOM 6138 C CA . GLU C 1 91 ? 47.947 31.516 21.772 1.00 9.21 91 GLU C CA 1
ATOM 6139 C C . GLU C 1 91 ? 48.661 30.333 22.395 1.00 7.99 91 GLU C C 1
ATOM 6140 O O . GLU C 1 91 ? 49.266 29.535 21.694 1.00 9.62 91 GLU C O 1
ATOM 6146 N N . GLU C 1 92 ? 48.575 30.201 23.718 1.00 8.64 92 GLU C N 1
ATOM 6147 C CA . GLU C 1 92 ? 49.165 29.061 24.386 1.00 8.29 92 GLU C CA 1
ATOM 6148 C C . GLU C 1 92 ? 48.658 27.766 23.810 1.00 8.24 92 GLU C C 1
ATOM 6149 O O . GLU C 1 92 ? 49.418 26.836 23.512 1.00 8.46 92 GLU C O 1
ATOM 6155 N N . LEU C 1 93 ? 47.340 27.682 23.655 1.00 8.68 93 LEU C N 1
ATOM 6156 C CA . LEU C 1 93 ? 46.735 26.440 23.174 1.00 8.69 93 LEU C CA 1
ATOM 6157 C C . LEU C 1 93 ? 47.059 26.131 21.721 1.00 8.03 93 LEU C C 1
ATOM 6158 O O . LEU C 1 93 ? 47.402 24.996 21.381 1.00 9.63 93 LEU C O 1
ATOM 6163 N N . ALA C 1 94 ? 46.942 27.132 20.842 1.00 8.93 94 ALA C N 1
ATOM 6164 C CA . ALA C 1 94 ? 47.214 26.903 19.431 1.00 9.89 94 ALA C CA 1
ATOM 6165 C C . ALA C 1 94 ? 48.706 26.655 19.192 1.00 9.66 94 ALA C C 1
ATOM 6166 O O . ALA C 1 94 ? 49.070 25.790 18.410 1.00 11.63 94 ALA C O 1
ATOM 6168 N N . ASN C 1 95 ? 49.555 27.436 19.853 1.00 9.62 95 ASN C N 1
ATOM 6169 C CA . ASN C 1 95 ? 50.983 27.331 19.595 1.00 9.81 95 ASN C CA 1
ATOM 6170 C C . ASN C 1 95 ? 51.627 26.154 20.262 1.00 9.30 95 ASN C C 1
ATOM 6171 O O . ASN C 1 95 ? 52.487 25.493 19.649 1.00 12.17 95 ASN C O 1
ATOM 6176 N N . ASN C 1 96 ? 51.239 25.880 21.508 1.00 9.87 96 ASN C N 1
ATOM 6177 C CA . ASN C 1 96 ? 51.966 24.906 22.321 1.00 10.09 96 ASN C CA 1
ATOM 6178 C C . ASN C 1 96 ? 51.264 23.601 22.634 1.00 10.30 96 ASN C C 1
ATOM 6179 O O . ASN C 1 96 ? 51.910 22.647 23.055 1.00 11.83 96 ASN C O 1
ATOM 6184 N N . TRP C 1 97 ? 49.934 23.555 22.446 1.00 10.25 97 TRP C N 1
ATOM 6185 C CA . TRP C 1 97 ? 49.181 22.346 22.734 1.00 10.45 97 TRP C CA 1
ATOM 6186 C C . TRP C 1 97 ? 48.601 21.636 21.511 1.00 10.45 97 TRP C C 1
ATOM 6187 O O . TRP C 1 97 ? 47.961 20.594 21.655 1.00 12.05 97 TRP C O 1
ATOM 6198 N N . GLY C 1 98 ? 48.811 22.177 20.322 1.00 11.28 98 GLY C N 1
ATOM 6199 C CA . GLY C 1 98 ? 48.402 21.461 19.121 1.00 13.31 98 GLY C CA 1
ATOM 6200 C C . GLY C 1 98 ? 46.928 21.568 18.750 1.00 12.30 98 GLY C C 1
ATOM 6201 O O . GLY C 1 98 ? 46.487 20.823 17.885 1.00 15.27 98 GLY C O 1
ATOM 6202 N N . VAL C 1 99 ? 46.165 22.421 19.435 1.00 11.05 99 VAL C N 1
ATOM 6203 C CA . VAL C 1 99 ? 44.710 22.435 19.217 1.00 10.71 99 VAL C CA 1
ATOM 6204 C C . VAL C 1 99 ? 44.370 23.112 17.903 1.00 11.34 99 VAL C C 1
ATOM 6205 O O . VAL C 1 99 ? 45.046 24.033 17.457 1.00 13.13 99 VAL C O 1
ATOM 6209 N N . ASN C 1 100 ? 43.299 22.647 17.281 1.00 10.43 100 ASN C N 1
ATOM 6210 C CA . ASN C 1 100 ? 42.681 23.396 16.212 1.00 10.37 100 ASN C CA 1
ATOM 6211 C C . ASN C 1 100 ? 41.281 23.870 16.585 1.00 8.72 100 ASN C C 1
ATOM 6212 O O . ASN C 1 100 ? 40.648 24.507 15.771 1.00 9.82 100 ASN C O 1
ATOM 6217 N N . THR C 1 101 ? 40.851 23.613 17.823 1.00 8.87 101 THR C N 1
ATOM 6218 C CA . THR C 1 101 ? 39.499 23.895 18.294 1.00 8.60 101 THR C CA 1
ATOM 6219 C C . THR C 1 101 ? 39.491 24.225 19.770 1.00 8.38 101 THR C C 1
ATOM 6220 O O . THR C 1 101 ? 40.189 23.589 20.550 1.00 9.99 101 THR C O 1
ATOM 6224 N N . ILE C 1 102 ? 38.698 25.234 20.150 1.00 8.25 102 ILE C N 1
ATOM 6225 C CA . ILE C 1 102 ? 38.363 25.494 21.538 1.00 7.82 102 ILE C CA 1
ATOM 6226 C C . ILE C 1 102 ? 36.839 25.455 21.687 1.00 7.27 102 ILE C C 1
ATOM 6227 O O . ILE C 1 102 ? 36.104 26.047 20.879 1.00 7.59 102 ILE C O 1
ATOM 6232 N N . ARG C 1 103 ? 36.390 24.727 22.712 1.00 7.00 103 ARG C N 1
ATOM 6233 C CA . ARG C 1 103 ? 34.991 24.687 23.092 1.00 7.00 103 ARG C CA 1
ATOM 6234 C C . ARG C 1 103 ? 34.754 25.648 24.247 1.00 7.30 103 ARG C C 1
ATOM 6235 O O . ARG C 1 103 ? 35.495 25.616 25.246 1.00 7.68 103 ARG C O 1
ATOM 6243 N N . LEU C 1 104 ? 33.734 26.497 24.090 1.00 7.21 104 LEU C N 1
ATOM 6244 C CA A LEU C 1 104 ? 33.371 27.500 25.087 0.60 7.28 104 LEU C CA 1
ATOM 6245 C CA B LEU C 1 104 ? 33.384 27.486 25.089 0.40 7.09 104 LEU C CA 1
ATOM 6246 C C . LEU C 1 104 ? 32.098 27.028 25.773 1.00 6.76 104 LEU C C 1
ATOM 6247 O O . LEU C 1 104 ? 31.026 27.036 25.145 1.00 7.12 104 LEU C O 1
ATOM 6256 N N . PRO C 1 105 ? 32.186 26.636 27.072 1.00 6.47 105 PRO C N 1
ATOM 6257 C CA . PRO C 1 105 ? 30.997 26.132 27.787 1.00 6.59 105 PRO C CA 1
ATOM 6258 C C . PRO C 1 105 ? 30.249 27.280 28.456 1.00 6.90 105 PRO C C 1
ATOM 6259 O O . PRO C 1 105 ? 30.586 27.691 29.560 1.00 8.42 105 PRO C O 1
ATOM 6263 N N . ILE C 1 106 ? 29.315 27.853 27.711 1.00 7.72 106 ILE C N 1
ATOM 6264 C CA . ILE C 1 106 ? 28.561 29.020 28.128 1.00 7.73 106 ILE C CA 1
ATOM 6265 C C . ILE C 1 106 ? 27.505 28.575 29.144 1.00 7.30 106 ILE C C 1
ATOM 6266 O O . ILE C 1 106 ? 26.508 27.934 28.783 1.00 7.63 106 ILE C O 1
ATOM 6271 N N . HIS C 1 107 ? 27.726 28.898 30.416 1.00 6.92 107 HIS C N 1
ATOM 6272 C CA . HIS C 1 107 ? 26.783 28.523 31.463 1.00 7.16 107 HIS C CA 1
ATOM 6273 C C . HIS C 1 107 ? 25.627 29.494 31.535 1.00 7.76 107 HIS C C 1
ATOM 6274 O O . HIS C 1 107 ? 25.838 30.699 31.578 1.00 7.63 107 HIS C O 1
ATOM 6281 N N . PRO C 1 108 ? 24.391 28.972 31.586 1.00 7.21 108 PRO C N 1
ATOM 6282 C CA . PRO C 1 108 ? 23.248 29.895 31.662 1.00 6.98 108 PRO C CA 1
ATOM 6283 C C . PRO C 1 108 ? 23.334 30.927 32.796 1.00 6.94 108 PRO C C 1
ATOM 6284 O O . PRO C 1 108 ? 22.961 32.088 32.597 1.00 7.15 108 PRO C O 1
ATOM 6288 N N . VAL C 1 109 ? 23.807 30.532 33.975 1.00 7.26 109 VAL C N 1
ATOM 6289 C CA . VAL C 1 109 ? 23.851 31.505 35.077 1.00 7.40 109 VAL C CA 1
ATOM 6290 C C . VAL C 1 109 ? 24.785 32.667 34.740 1.00 7.55 109 VAL C C 1
ATOM 6291 O O . VAL C 1 109 ? 24.599 33.776 35.194 1.00 8.34 109 VAL C O 1
ATOM 6295 N N . SER C 1 110 ? 25.834 32.363 33.969 1.00 7.61 110 SER C N 1
ATOM 6296 C CA . SER C 1 110 ? 26.847 33.369 33.565 1.00 7.73 110 SER C CA 1
ATOM 6297 C C . SER C 1 110 ? 26.338 34.261 32.437 1.00 8.39 110 SER C C 1
ATOM 6298 O O . SER C 1 110 ? 26.559 35.478 32.416 1.00 8.79 110 SER C O 1
ATOM 6301 N N . TRP C 1 111 ? 25.647 33.642 31.491 1.00 8.36 111 TRP C N 1
ATOM 6302 C CA . TRP C 1 111 ? 24.886 34.376 30.481 1.00 7.90 111 TRP C CA 1
ATOM 6303 C C . TRP C 1 111 ? 24.008 35.436 31.144 1.00 8.24 111 TRP C C 1
ATOM 6304 O O . TRP C 1 111 ? 24.022 36.606 30.746 1.00 9.04 111 TRP C O 1
ATOM 6315 N N . ARG C 1 112 ? 23.285 35.046 32.184 1.00 8.19 112 ARG C N 1
ATOM 6316 C CA . ARG C 1 112 ? 22.435 36.003 32.884 1.00 8.37 112 ARG C CA 1
ATOM 6317 C C . ARG C 1 112 ? 23.257 37.026 33.666 1.00 9.00 112 ARG C C 1
ATOM 6318 O O . ARG C 1 112 ? 22.906 38.197 33.735 1.00 10.36 112 ARG C O 1
ATOM 6326 N N . LYS C 1 113 ? 24.336 36.580 34.306 1.00 9.62 113 LYS C N 1
ATOM 6327 C CA . LYS C 1 113 ? 25.071 37.464 35.214 1.00 9.70 113 LYS C CA 1
ATOM 6328 C C . LYS C 1 113 ? 25.776 38.575 34.433 1.00 10.27 113 LYS C C 1
ATOM 6329 O O . LYS C 1 113 ? 25.702 39.751 34.793 1.00 11.86 113 LYS C O 1
ATOM 6335 N N . LEU C 1 114 ? 26.498 38.191 33.389 1.00 10.75 114 LEU C N 1
ATOM 6336 C CA . LEU C 1 114 ? 27.110 39.193 32.510 1.00 10.26 114 LEU C CA 1
ATOM 6337 C C . LEU C 1 114 ? 26.081 39.943 31.684 1.00 12.41 114 LEU C C 1
ATOM 6338 O O . LEU C 1 114 ? 26.242 41.118 31.384 1.00 12.43 114 LEU C O 1
ATOM 6343 N N . GLY C 1 115 ? 25.032 39.222 31.295 1.00 10.84 115 GLY C N 1
ATOM 6344 C CA . GLY C 1 115 ? 23.999 39.719 30.394 1.00 10.88 115 GLY C CA 1
ATOM 6345 C C . GLY C 1 115 ? 24.355 39.377 28.959 1.00 10.61 115 GLY C C 1
ATOM 6346 O O . GLY C 1 115 ? 25.528 39.386 28.578 1.00 10.64 115 GLY C O 1
ATOM 6347 N N . PRO C 1 116 ? 23.347 39.131 28.124 1.00 11.17 116 PRO C N 1
ATOM 6348 C CA . PRO C 1 116 ? 23.612 38.795 26.728 1.00 11.36 116 PRO C CA 1
ATOM 6349 C C . PRO C 1 116 ? 24.521 39.769 25.976 1.00 11.34 116 PRO C C 1
ATOM 6350 O O . PRO C 1 116 ? 25.456 39.324 25.290 1.00 11.87 116 PRO C O 1
ATOM 6354 N N . ASP C 1 117 ? 24.299 41.064 26.132 1.00 12.34 117 ASP C N 1
ATOM 6355 C CA . ASP C 1 117 ? 25.026 42.026 25.325 1.00 12.91 117 ASP C CA 1
ATOM 6356 C C . ASP C 1 117 ? 26.520 41.961 25.633 1.00 11.23 117 ASP C C 1
ATOM 6357 O O . ASP C 1 117 ? 27.361 41.967 24.721 1.00 12.69 117 ASP C O 1
ATOM 6362 N N . VAL C 1 118 ? 26.841 41.927 26.921 1.00 10.61 118 VAL C N 1
ATOM 6363 C CA . VAL C 1 118 ? 28.234 41.866 27.338 1.00 10.88 118 VAL C CA 1
ATOM 6364 C C . VAL C 1 118 ? 28.838 40.507 26.997 1.00 9.80 118 VAL C C 1
ATOM 6365 O O . VAL C 1 118 ? 29.968 40.421 26.536 1.00 10.04 118 VAL C O 1
ATOM 6369 N N . TYR C 1 119 ? 28.108 39.425 27.226 1.00 9.95 119 TYR C N 1
ATOM 6370 C CA . TYR C 1 119 ? 28.657 38.126 26.952 1.00 8.73 119 TYR C CA 1
ATOM 6371 C C . TYR C 1 119 ? 28.985 37.997 25.461 1.00 8.44 119 TYR C C 1
ATOM 6372 O O . TYR C 1 119 ? 30.063 37.507 25.09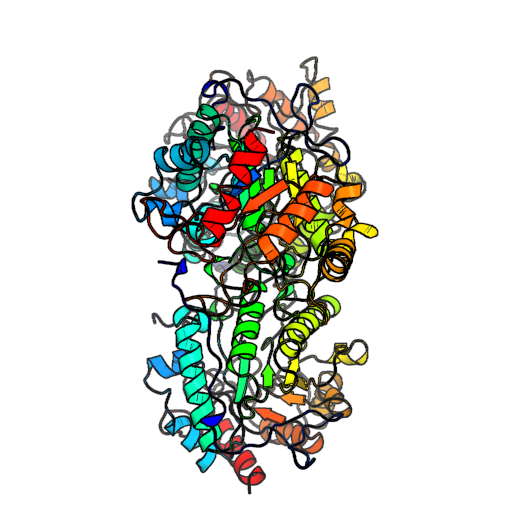4 1.00 8.99 119 TYR C O 1
ATOM 6381 N N . LEU C 1 120 ? 28.073 38.452 24.601 1.00 8.86 120 LEU C N 1
ATOM 6382 C CA . LEU C 1 120 ? 28.319 38.413 23.161 1.00 8.55 120 LEU C CA 1
ATOM 6383 C C . LEU C 1 120 ? 29.531 39.257 22.762 1.00 8.39 120 LEU C C 1
ATOM 6384 O O . LEU C 1 120 ? 30.280 38.858 21.886 1.00 8.79 120 LEU C O 1
ATOM 6389 N N . GLY C 1 121 ? 29.746 40.376 23.425 1.00 8.36 121 GLY C N 1
ATOM 6390 C CA . GLY C 1 121 ? 30.943 41.167 23.148 1.00 8.84 121 GLY C CA 1
ATOM 6391 C C . GLY C 1 121 ? 32.227 40.412 23.458 1.00 9.12 121 GLY C C 1
ATOM 6392 O O . GLY C 1 121 ? 33.216 40.545 22.745 1.00 9.90 121 GLY C O 1
ATOM 6393 N N . HIS C 1 122 ? 32.187 39.578 24.485 1.00 8.11 122 HIS C N 1
ATOM 6394 C CA . HIS C 1 122 ? 33.321 38.723 24.783 1.00 8.20 122 HIS C CA 1
ATOM 6395 C C . HIS C 1 122 ? 33.473 37.535 23.847 1.00 8.02 122 HIS C C 1
ATOM 6396 O O . HIS C 1 122 ? 34.602 37.184 23.462 1.00 9.40 122 HIS C O 1
ATOM 6403 N N . ILE C 1 123 ? 32.373 36.945 23.404 1.00 8.56 123 ILE C N 1
ATOM 6404 C CA . ILE C 1 123 ? 32.460 35.921 22.381 1.00 7.36 123 ILE C CA 1
ATOM 6405 C C . ILE C 1 123 ? 33.077 36.515 21.107 1.00 8.60 123 ILE C C 1
ATOM 6406 O O . ILE C 1 123 ? 33.875 35.848 20.438 1.00 8.72 123 ILE C O 1
ATOM 6411 N N . ASP C 1 124 ? 32.732 37.763 20.768 1.00 8.26 124 ASP C N 1
ATOM 6412 C CA . ASP C 1 124 ? 33.316 38.425 19.617 1.00 8.63 124 ASP C CA 1
ATOM 6413 C C . ASP C 1 124 ? 34.862 38.438 19.722 1.00 8.33 124 ASP C C 1
ATOM 6414 O O . ASP C 1 124 ? 35.545 38.258 18.721 1.00 8.67 124 ASP C O 1
ATOM 6419 N N . GLU C 1 125 ? 35.395 38.696 20.919 1.00 8.54 125 GLU C N 1
ATOM 6420 C CA . GLU C 1 125 ? 36.858 38.655 21.133 1.00 8.41 125 GLU C CA 1
ATOM 6421 C C . GLU C 1 125 ? 37.386 37.269 20.787 1.00 8.51 125 GLU C C 1
ATOM 6422 O O . GLU C 1 125 ? 38.365 37.119 20.074 1.00 10.15 125 GLU C O 1
ATOM 6428 N N . ALA C 1 126 ? 36.746 36.242 21.330 1.00 8.59 126 ALA C N 1
ATOM 6429 C CA . ALA C 1 126 ? 37.138 34.871 21.039 1.00 8.67 126 ALA C CA 1
ATOM 6430 C C . ALA C 1 126 ? 37.136 34.559 19.552 1.00 8.10 126 ALA C C 1
ATOM 6431 O O . ALA C 1 126 ? 38.030 33.869 19.040 1.00 9.08 126 ALA C O 1
ATOM 6433 N N . VAL C 1 127 ? 36.122 35.042 18.841 1.00 9.12 127 VAL C N 1
ATOM 6434 C CA . VAL C 1 127 ? 36.066 34.831 17.404 1.00 8.57 127 VAL C CA 1
ATOM 6435 C C . VAL C 1 127 ? 37.269 35.449 16.719 1.00 8.40 127 VAL C C 1
ATOM 6436 O O . VAL C 1 127 ? 37.905 34.815 15.891 1.00 8.61 127 VAL C O 1
ATOM 6440 N N . ARG C 1 128 ? 37.572 36.685 17.054 1.00 8.31 128 ARG C N 1
ATOM 6441 C CA . ARG C 1 128 ? 38.738 37.339 16.422 1.00 9.09 128 ARG C CA 1
ATOM 6442 C C . ARG C 1 128 ? 40.052 36.627 16.773 1.00 9.16 128 ARG C C 1
ATOM 6443 O O . ARG C 1 128 ? 40.882 36.396 15.893 1.00 10.54 128 ARG C O 1
ATOM 6451 N N . TRP C 1 129 ? 40.228 36.253 18.046 1.00 9.40 129 TRP C N 1
ATOM 6452 C CA . TRP C 1 129 ? 41.446 35.568 18.473 1.00 8.76 129 TRP C CA 1
ATOM 6453 C C . TRP C 1 129 ? 41.604 34.253 17.749 1.00 8.59 129 TRP C C 1
ATOM 6454 O O . TRP C 1 129 ? 42.657 33.944 17.207 1.00 10.26 129 TRP C O 1
ATOM 6465 N N . ALA C 1 130 ? 40.544 33.449 17.770 1.00 8.63 130 ALA C N 1
ATOM 6466 C CA . ALA C 1 130 ? 40.562 32.139 17.132 1.00 9.41 130 ALA C CA 1
ATOM 6467 C C . ALA C 1 130 ? 40.837 32.263 15.633 1.00 8.96 130 ALA C C 1
ATOM 6468 O O . ALA C 1 130 ? 41.679 31.546 15.062 1.00 8.85 130 ALA C O 1
ATOM 6470 N N . ASN C 1 131 ? 40.129 33.163 14.975 1.00 9.08 131 ASN C N 1
ATOM 6471 C CA . ASN C 1 131 ? 40.303 33.381 13.554 1.00 9.10 131 ASN C CA 1
ATOM 6472 C C . ASN C 1 131 ? 41.761 33.759 13.238 1.00 10.02 131 ASN C C 1
ATOM 6473 O O . ASN C 1 131 ? 42.329 33.292 12.259 1.00 10.61 131 ASN C O 1
ATOM 6478 N N . ASP C 1 132 ? 42.351 34.630 14.051 1.00 9.45 132 ASP C N 1
ATOM 6479 C CA . ASP C 1 132 ? 43.730 35.068 13.783 1.00 10.01 132 ASP C CA 1
ATOM 6480 C C . ASP C 1 132 ? 44.720 33.913 13.882 1.00 11.38 132 ASP C C 1
ATOM 6481 O O . ASP C 1 132 ? 45.692 33.876 13.147 1.00 12.65 132 ASP C O 1
ATOM 6486 N N . LEU C 1 133 ? 44.427 32.975 14.765 1.00 10.03 133 LEU C N 1
ATOM 6487 C CA . LEU C 1 133 ? 45.239 31.786 14.983 1.00 10.16 133 LEU C CA 1
ATOM 6488 C C . LEU C 1 133 ? 44.884 30.605 14.084 1.00 10.74 133 LEU C C 1
ATOM 6489 O O . LEU C 1 133 ? 45.529 29.575 14.157 1.00 12.95 133 LEU C O 1
ATOM 6494 N N . GLY C 1 134 ? 43.846 30.739 13.254 1.00 9.82 134 GLY C N 1
ATOM 6495 C CA . GLY C 1 134 ? 43.399 29.669 12.382 1.00 12.29 134 GLY C CA 1
ATOM 6496 C C . GLY C 1 134 ? 42.672 28.532 13.052 1.00 11.79 134 GLY C C 1
ATOM 6497 O O . GLY C 1 134 ? 42.563 27.454 12.468 1.00 16.36 134 GLY C O 1
ATOM 6498 N N . ILE C 1 135 ? 42.181 28.742 14.267 1.00 9.80 135 ILE C N 1
ATOM 6499 C CA . ILE C 1 135 ? 41.458 27.689 14.994 1.00 11.27 135 ILE C CA 1
ATOM 6500 C C . ILE C 1 135 ? 39.954 27.972 15.012 1.00 9.48 135 ILE C C 1
ATOM 6501 O O . ILE C 1 135 ? 39.514 29.092 14.692 1.00 9.29 135 ILE C O 1
ATOM 6506 N N . TYR C 1 136 ? 39.192 26.939 15.378 1.00 8.56 136 TYR C N 1
ATOM 6507 C CA . TYR C 1 136 ? 37.727 27.001 15.348 1.00 8.23 136 TYR C CA 1
ATOM 6508 C C . TYR C 1 136 ? 37.136 26.979 16.726 1.00 8.17 136 TYR C C 1
ATOM 6509 O O . TYR C 1 136 ? 37.745 26.490 17.680 1.00 9.27 136 TYR C O 1
ATOM 6518 N N . LEU C 1 137 ? 35.904 27.488 16.827 1.00 8.94 137 LEU C N 1
ATOM 6519 C CA . LEU C 1 137 ? 35.162 27.488 18.088 1.00 8.65 137 LEU C CA 1
ATOM 6520 C C . LEU C 1 137 ? 33.935 26.582 18.013 1.00 7.53 137 LEU C C 1
ATOM 6521 O O . LEU C 1 137 ? 33.230 26.520 16.985 1.00 8.30 137 LEU C O 1
ATOM 6526 N N . ILE C 1 138 ? 33.701 25.859 19.103 1.00 7.65 138 ILE C N 1
ATOM 6527 C CA . ILE C 1 138 ? 32.432 25.209 19.375 1.00 7.26 138 ILE C CA 1
ATOM 6528 C C . ILE C 1 138 ? 31.738 26.012 20.466 1.00 6.93 138 ILE C C 1
ATOM 6529 O O . ILE C 1 138 ? 32.321 26.196 21.539 1.00 7.78 138 ILE C O 1
ATOM 6534 N N . LEU C 1 139 ? 30.547 26.546 20.178 1.00 7.38 139 LEU C N 1
ATOM 6535 C CA . LEU C 1 139 ? 29.767 27.243 21.201 1.00 7.36 139 LEU C CA 1
ATOM 6536 C C . LEU C 1 139 ? 28.819 26.227 21.837 1.00 7.26 139 LEU C C 1
ATOM 6537 O O . LEU C 1 139 ? 28.008 25.617 21.142 1.00 7.81 139 LEU C O 1
ATOM 6542 N N . ASP C 1 140 ? 28.946 26.044 23.146 1.00 7.18 140 ASP C N 1
ATOM 6543 C CA . ASP C 1 140 ? 28.183 25.035 23.902 1.00 7.24 140 ASP C CA 1
ATOM 6544 C C . ASP C 1 140 ? 27.276 25.717 24.904 1.00 6.86 140 ASP C C 1
ATOM 6545 O O . ASP C 1 140 ? 27.742 26.475 25.760 1.00 6.79 140 ASP C O 1
ATOM 6550 N N . TRP C 1 141 ? 25.967 25.492 24.749 1.00 6.99 141 TRP C N 1
ATOM 6551 C CA . TRP C 1 141 ? 25.005 25.975 25.744 1.00 6.25 141 TRP C CA 1
ATOM 6552 C C . TRP C 1 141 ? 25.071 24.976 26.887 1.00 6.81 141 TRP C C 1
ATOM 6553 O O . TRP C 1 141 ? 24.529 23.853 26.805 1.00 6.97 141 TRP C O 1
ATOM 6564 N N . HIS C 1 142 ? 25.818 25.359 27.925 1.00 6.71 142 HIS C N 1
ATOM 6565 C CA . HIS C 1 142 ? 26.332 24.398 28.899 1.00 6.68 142 HIS C CA 1
ATOM 6566 C C . HIS C 1 142 ? 25.398 24.198 30.072 1.00 6.77 142 HIS C C 1
ATOM 6567 O O . HIS C 1 142 ? 25.594 24.765 31.157 1.00 6.63 142 HIS C O 1
ATOM 6574 N N . SER C 1 143 ? 24.340 23.431 29.796 1.00 6.89 143 SER C N 1
ATOM 6575 C CA . SER C 1 143 ? 23.408 23.019 30.819 1.00 6.87 143 SER C CA 1
ATOM 6576 C C . SER C 1 143 ? 23.498 21.497 31.016 1.00 6.58 143 SER C C 1
ATOM 6577 O O . SER C 1 143 ? 24.030 20.786 30.173 1.00 7.09 143 SER C O 1
ATOM 6580 N N . ILE C 1 144 ? 22.981 21.018 32.142 1.00 7.18 144 ILE C N 1
ATOM 6581 C CA . ILE C 1 144 ? 22.995 19.609 32.501 1.00 6.89 144 ILE C CA 1
ATOM 6582 C C . ILE C 1 144 ? 21.604 19.353 33.107 1.00 7.13 144 ILE C C 1
ATOM 6583 O O . ILE C 1 144 ? 21.261 19.914 34.143 1.00 7.26 144 ILE C O 1
ATOM 6588 N N . GLY C 1 145 ? 20.795 18.545 32.442 1.00 6.63 145 GLY C N 1
ATOM 6589 C CA . GLY C 1 145 ? 19.426 18.300 32.894 1.00 6.60 145 GLY C CA 1
ATOM 6590 C C . GLY C 1 145 ? 18.514 18.036 31.747 1.00 6.78 145 GLY C C 1
ATOM 6591 O O . GLY C 1 145 ? 18.926 17.563 30.685 1.00 6.55 145 GLY C O 1
ATOM 6592 N N . TYR C 1 146 ? 17.227 18.276 31.998 1.00 7.16 146 TYR C N 1
ATOM 6593 C CA . TYR C 1 146 ? 16.166 17.849 31.082 1.00 6.84 146 TYR C CA 1
ATOM 6594 C C . TYR C 1 146 ? 15.381 19.084 30.669 1.00 5.94 146 TYR C C 1
ATOM 6595 O O . TYR C 1 146 ? 14.499 19.562 31.402 1.00 6.85 146 TYR C O 1
ATOM 6604 N N . LEU C 1 147 ? 15.723 19.636 29.533 1.00 6.63 147 LEU C N 1
ATOM 6605 C CA . LEU C 1 147 ? 15.133 20.888 29.078 1.00 5.87 147 LEU C CA 1
ATOM 6606 C C . LEU C 1 147 ? 13.594 20.820 28.934 1.00 5.95 147 LEU C C 1
ATOM 6607 O O . LEU C 1 147 ? 12.914 21.767 29.278 1.00 6.71 147 LEU C O 1
ATOM 6612 N N . PRO C 1 148 ? 13.036 19.662 28.481 1.00 6.33 148 PRO C N 1
ATOM 6613 C CA . PRO C 1 148 ? 11.568 19.657 28.326 1.00 6.95 148 PRO C CA 1
ATOM 6614 C C . PRO C 1 148 ? 10.790 19.910 29.611 1.00 6.93 148 PRO C C 1
ATOM 6615 O O . PRO C 1 148 ? 9.683 20.437 29.521 1.00 9.25 148 PRO C O 1
ATOM 6619 N N . THR C 1 149 ? 11.334 19.529 30.776 1.00 6.35 149 THR C N 1
ATOM 6620 C CA . THR C 1 149 ? 10.697 19.846 32.058 1.00 6.87 149 THR C CA 1
ATOM 6621 C C . THR C 1 149 ? 11.371 21.001 32.788 1.00 6.70 149 THR C C 1
ATOM 6622 O O . THR C 1 149 ? 10.929 21.415 33.862 1.00 7.04 149 THR C O 1
ATOM 6626 N N . GLU C 1 150 ? 12.438 21.542 32.185 1.00 6.82 150 GLU C N 1
ATOM 6627 C CA . GLU C 1 150 ? 13.177 22.682 32.734 1.00 6.99 150 GLU C CA 1
ATOM 6628 C C . GLU C 1 150 ? 13.680 22.396 34.149 1.00 5.81 150 GLU C C 1
ATOM 6629 O O . GLU C 1 150 ? 13.579 23.230 35.025 1.00 6.65 150 GLU C O 1
ATOM 6635 N N . GLN C 1 151 ? 14.212 21.177 34.351 1.00 6.30 151 GLN C N 1
ATOM 6636 C CA . GLN C 1 151 ? 14.785 20.741 35.631 1.00 5.90 151 GLN C CA 1
ATOM 6637 C C . GLN C 1 151 ? 16.237 20.330 35.375 1.00 6.01 151 GLN C C 1
ATOM 6638 O O . GLN C 1 151 ? 16.502 19.656 34.398 1.00 6.76 151 GLN C O 1
ATOM 6644 N N . TYR C 1 152 ? 17.123 20.642 36.322 1.00 6.02 152 TYR C N 1
ATOM 6645 C CA . TYR C 1 152 ? 18.569 20.565 36.076 1.00 7.25 152 TYR C CA 1
ATOM 6646 C C . TYR C 1 152 ? 19.337 19.986 37.253 1.00 7.35 152 TYR C C 1
ATOM 6647 O O . TYR C 1 152 ? 18.885 19.918 38.388 1.00 7.10 152 TYR C O 1
ATOM 6656 N N . GLN C 1 153 ? 20.581 19.616 36.958 1.00 7.55 153 GLN C N 1
ATOM 6657 C CA . GLN C 1 153 ? 21.449 19.057 37.970 1.00 7.35 153 GLN C CA 1
ATOM 6658 C C . GLN C 1 153 ? 21.838 20.068 39.074 1.00 7.54 153 GLN C C 1
ATOM 6659 O O . GLN C 1 153 ? 22.055 19.682 40.234 1.00 9.15 153 GLN C O 1
ATOM 6665 N N . HIS C 1 154 ? 21.956 21.340 38.706 1.00 7.63 154 HIS C N 1
ATOM 6666 C CA . HIS C 1 154 ? 22.467 22.373 39.621 1.00 7.49 154 HIS C CA 1
ATOM 6667 C C . HIS C 1 154 ? 22.009 23.720 39.081 1.00 7.35 154 HIS C C 1
ATOM 6668 O O . HIS C 1 154 ? 21.875 23.875 37.878 1.00 7.76 154 HIS C O 1
ATOM 6675 N N . PRO C 1 155 ? 21.759 24.698 39.967 1.00 8.20 155 PRO C N 1
ATOM 6676 C CA . PRO C 1 155 ? 21.297 26.014 39.490 1.00 8.27 155 PRO C CA 1
ATOM 6677 C C . PRO C 1 155 ? 22.213 26.761 38.505 1.00 7.91 155 PRO C C 1
ATOM 6678 O O . PRO C 1 155 ? 21.732 27.584 37.734 1.00 8.55 155 PRO C O 1
ATOM 6682 N N . MET C 1 156 ? 23.505 26.462 38.495 1.00 7.86 156 MET C N 1
ATOM 6683 C CA . MET C 1 156 ? 24.364 27.129 37.526 1.00 7.47 156 MET C CA 1
ATOM 6684 C C . MET C 1 156 ? 23.961 26.783 36.083 1.00 7.05 156 MET C C 1
ATOM 6685 O O . MET C 1 156 ? 24.252 27.513 35.154 1.00 7.66 156 MET C O 1
ATOM 6690 N N . TYR C 1 157 ? 23.262 25.659 35.919 1.00 6.60 157 TYR C N 1
ATOM 6691 C CA . TYR C 1 157 ? 22.805 25.190 34.629 1.00 6.81 157 TYR C CA 1
ATOM 6692 C C . TYR C 1 157 ? 21.351 25.550 34.327 1.00 6.46 157 TYR C C 1
ATOM 6693 O O . TYR C 1 157 ? 20.837 25.195 33.250 1.00 7.20 157 TYR C O 1
ATOM 6702 N N . ASP C 1 158 ? 20.677 26.227 35.258 1.00 6.88 158 ASP C N 1
ATOM 6703 C CA . ASP C 1 158 ? 19.242 26.463 35.136 1.00 7.48 158 ASP C CA 1
ATOM 6704 C C . ASP C 1 158 ? 18.936 27.323 33.920 1.00 6.90 158 ASP C C 1
ATOM 6705 O O . ASP C 1 158 ? 19.576 28.361 33.694 1.00 7.99 158 ASP C O 1
ATOM 6710 N N . THR C 1 159 ? 17.936 26.896 33.158 1.00 7.19 159 THR C N 1
ATOM 6711 C CA . THR C 1 159 ? 17.494 27.620 31.978 1.00 7.35 159 THR C CA 1
ATOM 6712 C C . THR C 1 159 ? 16.008 27.282 31.730 1.00 6.38 159 THR C C 1
ATOM 6713 O O . THR C 1 159 ? 15.370 26.582 32.524 1.00 7.45 159 THR C O 1
ATOM 6717 N N . THR C 1 160 ? 15.462 27.795 30.642 1.00 6.30 160 THR C N 1
ATOM 6718 C CA . THR C 1 160 ? 14.098 27.520 30.195 1.00 5.91 160 THR C CA 1
ATOM 6719 C C . THR C 1 160 ? 14.166 27.268 28.697 1.00 6.00 160 THR C C 1
ATOM 6720 O O . THR C 1 160 ? 15.150 27.609 28.026 1.00 6.26 160 THR C O 1
ATOM 6724 N N . ILE C 1 161 ? 13.113 26.703 28.145 1.00 6.42 161 ILE C N 1
ATOM 6725 C CA . ILE C 1 161 ? 13.032 26.544 26.703 1.00 6.63 161 ILE C CA 1
ATOM 6726 C C . ILE C 1 161 ? 13.098 27.918 26.046 1.00 6.44 161 ILE C C 1
ATOM 6727 O O . ILE C 1 161 ? 13.826 28.111 25.057 1.00 6.67 161 ILE C O 1
ATOM 6732 N N . LYS C 1 162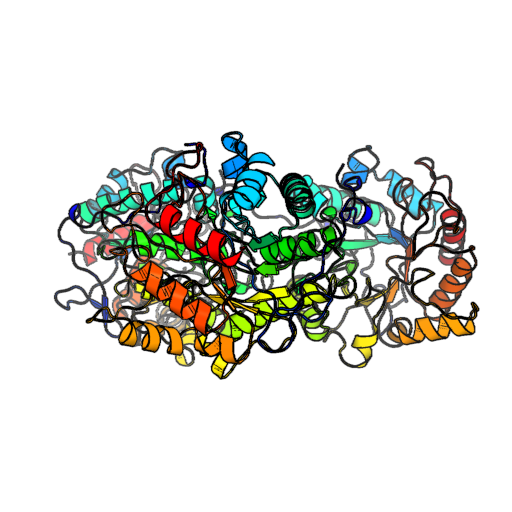 ? 12.399 28.894 26.626 1.00 5.79 162 LYS C N 1
ATOM 6733 C CA . LYS C 1 162 ? 12.409 30.256 26.078 1.00 5.54 162 LYS C CA 1
ATOM 6734 C C . LYS C 1 162 ? 13.837 30.841 26.031 1.00 5.64 162 LYS C C 1
ATOM 6735 O O . LYS C 1 162 ? 14.235 31.451 25.032 1.00 6.09 162 LYS C O 1
ATOM 6741 N N . GLU C 1 163 ? 14.558 30.732 27.147 1.00 6.24 163 GLU C N 1
ATOM 6742 C CA . GLU C 1 163 ? 15.899 31.288 27.216 1.00 5.97 163 GLU C CA 1
ATOM 6743 C C . GLU C 1 163 ? 16.860 30.561 26.290 1.00 5.76 163 GLU C C 1
ATOM 6744 O O . GLU C 1 163 ? 17.751 31.204 25.708 1.00 6.44 163 GLU C O 1
ATOM 6750 N N . THR C 1 164 ? 16.695 29.248 26.159 1.00 5.75 164 THR C N 1
ATOM 6751 C CA . THR C 1 164 ? 17.524 28.451 25.279 1.00 6.06 164 THR C CA 1
ATOM 6752 C C . THR C 1 164 ? 17.304 28.823 23.814 1.00 6.15 164 THR C C 1
ATOM 6753 O O . THR C 1 164 ? 18.252 29.031 23.043 1.00 6.08 164 THR C O 1
ATOM 6757 N N . ARG C 1 165 ? 16.051 28.912 23.414 1.00 6.56 165 ARG C N 1
ATOM 6758 C CA . ARG C 1 165 ? 15.725 29.401 22.064 1.00 5.85 165 ARG C CA 1
ATOM 6759 C C . ARG C 1 165 ? 16.336 30.779 21.825 1.00 6.30 165 ARG C C 1
ATOM 6760 O O . ARG C 1 165 ? 16.865 31.051 20.756 1.00 6.60 165 ARG C O 1
ATOM 6768 N N . ASP C 1 166 ? 16.187 31.666 22.801 1.00 6.26 166 ASP C N 1
ATOM 6769 C CA . ASP C 1 166 ? 16.646 33.044 22.623 1.00 6.25 166 ASP C CA 1
ATOM 6770 C C . ASP C 1 166 ? 18.179 33.087 22.498 1.00 6.39 166 ASP C C 1
ATOM 6771 O O . ASP C 1 166 ? 18.717 33.875 21.697 1.00 6.76 166 ASP C O 1
ATOM 6776 N N . PHE C 1 167 ? 18.881 32.273 23.299 1.00 5.92 167 PHE C N 1
ATOM 6777 C CA . PHE C 1 167 ? 20.336 32.178 23.166 1.00 6.11 167 PHE C CA 1
ATOM 6778 C C . PHE C 1 167 ? 20.714 31.806 21.736 1.00 6.40 167 PHE C C 1
ATOM 6779 O O . PHE C 1 167 ? 21.486 32.509 21.060 1.00 6.97 167 PHE C O 1
ATOM 6787 N N . TRP C 1 168 ? 20.098 30.751 21.220 1.00 6.22 168 TRP C N 1
ATOM 6788 C CA . TRP C 1 168 ? 20.417 30.331 19.872 1.00 6.89 168 TRP C CA 1
ATOM 6789 C C . TRP C 1 168 ? 19.980 31.333 18.822 1.00 7.04 168 TRP C C 1
ATOM 6790 O O . TRP C 1 168 ? 20.654 31.496 17.816 1.00 7.47 168 TRP C O 1
ATOM 6801 N N . ARG C 1 169 ? 18.851 31.996 19.032 1.00 6.38 169 ARG C N 1
ATOM 6802 C CA . ARG C 1 169 ? 18.422 33.023 18.115 1.00 6.22 169 ARG C CA 1
ATOM 6803 C C . ARG C 1 169 ? 19.487 34.112 18.030 1.00 6.05 169 ARG C C 1
ATOM 6804 O O . ARG C 1 169 ? 19.831 34.579 16.934 1.00 6.54 169 ARG C O 1
ATOM 6812 N N . ARG C 1 170 ? 19.943 34.572 19.185 1.00 6.16 170 ARG C N 1
ATOM 6813 C CA . ARG C 1 170 ? 20.857 35.682 19.224 1.00 6.59 170 ARG C CA 1
ATOM 6814 C C . ARG C 1 170 ? 22.225 35.293 18.609 1.00 6.90 170 ARG C C 1
ATOM 6815 O O . ARG C 1 170 ? 22.847 36.085 17.896 1.00 7.07 170 ARG C O 1
ATOM 6823 N N . ILE C 1 171 ? 22.698 34.101 18.946 1.00 6.63 171 ILE C N 1
ATOM 6824 C CA . ILE C 1 171 ? 23.961 33.613 18.431 1.00 6.88 171 ILE C CA 1
ATOM 6825 C C . ILE C 1 171 ? 23.897 33.469 16.925 1.00 8.34 171 ILE C C 1
ATOM 6826 O O . ILE C 1 171 ? 24.806 33.878 16.201 1.00 8.58 171 ILE C O 1
ATOM 6831 N N . THR C 1 172 ? 22.802 32.888 16.436 1.00 7.66 172 THR C N 1
ATOM 6832 C CA . THR C 1 172 ? 22.682 32.630 15.013 1.00 9.12 172 THR C CA 1
ATOM 6833 C C . THR C 1 172 ? 22.676 33.932 14.238 1.00 7.93 172 THR C C 1
ATOM 6834 O O . THR C 1 172 ? 23.325 34.046 13.186 1.00 9.20 172 THR C O 1
ATOM 6838 N N . PHE C 1 173 ? 21.958 34.923 14.744 1.00 6.86 173 PHE C N 1
ATOM 6839 C CA . PHE C 1 173 ? 21.932 36.227 14.096 1.00 7.62 173 PHE C CA 1
ATOM 6840 C C . PHE C 1 173 ? 23.314 36.894 14.136 1.00 7.70 173 PHE C C 1
ATOM 6841 O O . PHE C 1 173 ? 23.814 37.394 13.122 1.00 8.36 173 PHE C O 1
ATOM 6849 N N . ARG C 1 174 ? 23.950 36.900 15.304 1.00 7.19 174 ARG C N 1
ATOM 6850 C CA . ARG C 1 174 ? 25.191 37.643 15.429 1.00 7.94 174 ARG C CA 1
ATOM 6851 C C . ARG C 1 174 ? 26.323 37.055 14.594 1.00 7.75 174 ARG C C 1
ATOM 6852 O O . ARG C 1 174 ? 27.108 37.800 14.012 1.00 8.81 174 ARG C O 1
ATOM 6860 N N . TYR C 1 175 ? 26.389 35.734 14.512 1.00 7.24 175 TYR C N 1
ATOM 6861 C CA . TYR C 1 175 ? 27.545 35.066 13.887 1.00 7.49 175 TYR C CA 1
ATOM 6862 C C . TYR C 1 175 ? 27.228 34.488 12.523 1.00 8.69 175 TYR C C 1
ATOM 6863 O O . TYR C 1 175 ? 27.900 33.575 12.030 1.00 8.46 175 TYR C O 1
ATOM 6872 N N . GLN C 1 176 ? 26.241 35.095 11.864 1.00 9.07 176 GLN C N 1
ATOM 6873 C CA . GLN C 1 176 ? 25.941 34.690 10.501 1.00 9.72 176 GLN C CA 1
ATOM 6874 C C . GLN C 1 176 ? 27.199 34.780 9.620 1.00 9.01 176 GLN C C 1
ATOM 6875 O O . GLN C 1 176 ? 27.911 35.798 9.657 1.00 10.21 176 GLN C O 1
ATOM 6881 N N . ASN C 1 177 ? 27.407 33.772 8.794 1.00 10.16 177 ASN C N 1
ATOM 6882 C CA . ASN C 1 177 ? 28.498 33.773 7.801 1.00 11.27 177 ASN C CA 1
ATOM 6883 C C . ASN C 1 177 ? 29.896 33.947 8.424 1.00 11.02 177 ASN C C 1
ATOM 6884 O O . ASN C 1 177 ? 30.763 34.634 7.849 1.00 12.45 177 ASN C O 1
ATOM 6889 N N . VAL C 1 178 ? 30.105 33.354 9.596 1.00 9.55 178 VAL C N 1
ATOM 6890 C CA . VAL C 1 178 ? 31.398 33.408 10.299 1.00 8.83 178 VAL C CA 1
ATOM 6891 C C . VAL C 1 178 ? 31.991 32.001 10.339 1.00 9.67 178 VAL C C 1
ATOM 6892 O O . VAL C 1 178 ? 31.526 31.142 11.098 1.00 9.56 178 VAL C O 1
ATOM 6896 N N . PRO C 1 179 ? 33.019 31.725 9.520 1.00 10.13 179 PRO C N 1
ATOM 6897 C CA A PRO C 1 179 ? 33.579 30.364 9.496 0.50 10.06 179 PRO C CA 1
ATOM 6898 C CA B PRO C 1 179 ? 33.577 30.369 9.486 0.50 9.72 179 PRO C CA 1
ATOM 6899 C C . PRO C 1 179 ? 34.205 29.887 10.810 1.00 8.36 179 PRO C C 1
ATOM 6900 O O . PRO C 1 179 ? 34.189 28.688 11.112 1.00 10.22 179 PRO C O 1
ATOM 6907 N N . THR C 1 180 ? 34.732 30.824 11.582 1.00 8.59 180 THR C N 1
ATOM 6908 C CA . THR C 1 180 ? 35.424 30.515 12.808 1.00 8.47 180 THR C CA 1
ATOM 6909 C C . THR C 1 180 ? 34.537 29.775 13.797 1.00 9.08 180 THR C C 1
ATOM 6910 O O . THR C 1 180 ? 35.016 28.919 14.551 1.00 9.78 180 THR C O 1
ATOM 6914 N N . VAL C 1 181 ? 33.260 30.164 13.836 1.00 9.03 181 VAL C N 1
ATOM 6915 C CA . VAL C 1 181 ? 32.312 29.544 14.748 1.00 8.91 181 VAL C CA 1
ATOM 6916 C C . VAL C 1 181 ? 31.691 28.372 13.983 1.00 8.52 181 VAL C C 1
ATOM 6917 O O . VAL C 1 181 ? 30.839 28.552 13.125 1.00 10.28 181 VAL C O 1
ATOM 6921 N N . ALA C 1 182 ? 32.162 27.163 14.262 1.00 9.16 182 ALA C N 1
ATOM 6922 C CA . ALA C 1 182 ? 31.880 26.037 13.399 1.00 8.85 182 ALA C CA 1
ATOM 6923 C C . ALA C 1 182 ? 30.675 25.217 13.846 1.00 8.95 182 ALA C C 1
ATOM 6924 O O . ALA C 1 182 ? 29.982 24.671 13.002 1.00 9.87 182 ALA C O 1
ATOM 6926 N N . VAL C 1 183 ? 30.467 25.122 15.147 1.00 7.91 183 VAL C N 1
ATOM 6927 C CA . VAL C 1 183 ? 29.514 24.182 15.713 1.00 6.90 18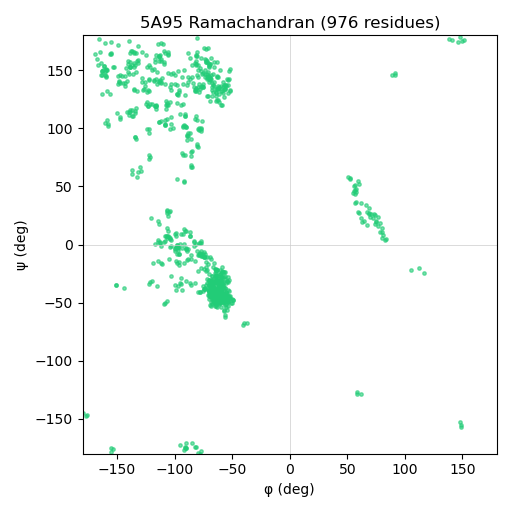3 VAL C CA 1
ATOM 6928 C C . VAL C 1 183 ? 28.689 24.866 16.779 1.00 7.26 183 VAL C C 1
ATOM 6929 O O . VAL C 1 183 ? 29.235 25.545 17.641 1.00 7.86 183 VAL C O 1
ATOM 6933 N N . TYR C 1 184 ? 27.365 24.638 16.703 1.00 7.25 184 TYR C N 1
ATOM 6934 C CA . TYR C 1 184 ? 26.413 25.111 17.714 1.00 6.69 184 TYR C CA 1
ATOM 6935 C C . TYR C 1 184 ? 25.948 23.882 18.483 1.00 7.61 184 TYR C C 1
ATOM 6936 O O . TYR C 1 184 ? 25.122 23.097 17.982 1.00 7.87 184 TYR C O 1
ATOM 6945 N N . GLU C 1 185 ? 26.489 23.700 19.690 1.00 6.79 185 GLU C N 1
ATOM 6946 C CA . GLU C 1 185 ? 26.182 22.526 20.509 1.00 6.97 185 GLU C CA 1
ATOM 6947 C C . GLU C 1 185 ? 25.023 22.890 21.425 1.00 5.91 185 GLU C C 1
ATOM 6948 O O . GLU C 1 185 ? 25.161 23.591 22.409 1.00 6.32 185 GLU C O 1
ATOM 6954 N N . LEU C 1 186 ? 23.852 22.417 21.018 1.00 6.63 186 LEU C N 1
ATOM 6955 C CA . LEU C 1 186 ? 22.570 22.940 21.468 1.00 6.11 186 LEU C CA 1
ATOM 6956 C C . LEU C 1 186 ? 22.305 22.833 22.950 1.00 6.26 186 LEU C C 1
ATOM 6957 O O . LEU C 1 186 ? 21.695 23.733 23.530 1.00 7.16 186 LEU C O 1
ATOM 6962 N N . PHE C 1 187 ? 22.702 21.725 23.558 1.00 6.82 187 PHE C N 1
ATOM 6963 C CA . PHE C 1 187 ? 22.466 21.499 24.976 1.00 6.84 187 PHE C CA 1
ATOM 6964 C C . PHE C 1 187 ? 23.472 20.454 25.477 1.00 6.68 187 PHE C C 1
ATOM 6965 O O . PHE C 1 187 ? 23.323 19.284 25.196 1.00 6.83 187 PHE C O 1
ATOM 6973 N N . ASN C 1 188 ? 24.461 20.916 26.243 1.00 6.15 188 ASN C N 1
ATOM 6974 C CA . ASN C 1 188 ? 25.601 20.117 26.673 1.00 6.43 188 ASN C CA 1
ATOM 6975 C C . ASN C 1 188 ? 25.242 18.684 27.075 1.00 6.63 188 ASN C C 1
ATOM 6976 O O . ASN C 1 188 ? 25.669 17.719 26.402 1.00 6.63 188 ASN C O 1
ATOM 6981 N N . GLU C 1 189 ? 24.538 18.513 28.197 1.00 6.79 189 GLU C N 1
ATOM 6982 C CA . GLU C 1 189 ? 24.353 17.154 28.759 1.00 6.86 189 GLU C CA 1
ATOM 6983 C C . GLU C 1 189 ? 22.899 16.8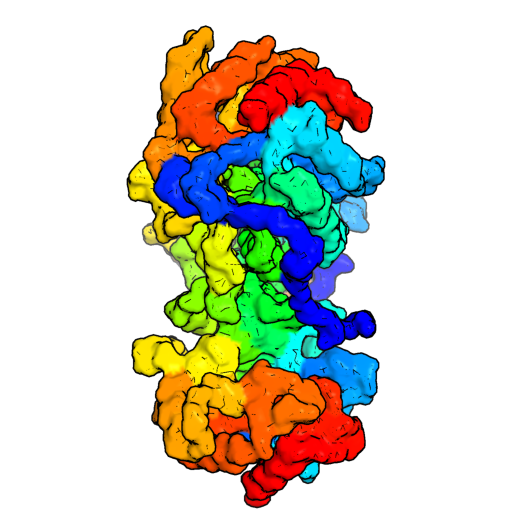82 29.163 1.00 6.82 189 GLU C C 1
ATOM 6984 O O . GLU C 1 189 ? 22.488 17.116 30.301 1.00 7.38 189 GLU C O 1
ATOM 6990 N N . PRO C 1 190 ? 22.112 16.331 28.225 1.00 6.97 190 PRO C N 1
ATOM 6991 C CA . PRO C 1 190 ? 20.784 15.827 28.559 1.00 7.03 190 PRO C CA 1
ATOM 6992 C C . PRO C 1 190 ? 20.869 14.703 29.577 1.00 6.86 190 PRO C C 1
ATOM 6993 O O . PRO C 1 190 ? 21.644 13.757 29.400 1.00 7.39 190 PRO C O 1
ATOM 6997 N N . THR C 1 191 ? 20.086 14.810 30.636 1.00 7.19 191 THR C N 1
ATOM 6998 C CA . THR C 1 191 ? 19.960 13.773 31.620 1.00 6.97 191 THR C CA 1
ATOM 6999 C C . THR C 1 191 ? 18.709 14.034 32.438 1.00 7.08 191 THR C C 1
ATOM 7000 O O . THR C 1 191 ? 18.359 15.184 32.678 1.00 7.41 191 THR C O 1
ATOM 7004 N N . THR C 1 192 ? 18.076 12.968 32.921 1.00 6.95 192 THR C N 1
ATOM 7005 C CA . THR C 1 192 ? 17.011 13.113 33.896 1.00 7.13 192 THR C CA 1
ATOM 7006 C C . THR C 1 192 ? 17.426 12.644 35.287 1.00 7.48 192 THR C C 1
ATOM 7007 O O . THR C 1 192 ? 16.610 12.585 36.182 1.00 7.97 192 THR C O 1
ATOM 7011 N N . MET C 1 193 ? 18.707 12.320 35.478 1.00 8.12 193 MET C N 1
ATOM 7012 C CA . MET C 1 193 ? 19.202 11.882 36.776 1.00 7.85 193 MET C CA 1
ATOM 7013 C C . MET C 1 193 ? 18.331 10.752 37.340 1.00 7.86 193 MET C C 1
ATOM 7014 O O . MET C 1 193 ? 17.784 10.836 38.430 1.00 9.16 193 MET C O 1
ATOM 7019 N N . GLY C 1 194 ? 18.244 9.675 36.573 1.00 7.84 194 GLY C N 1
ATOM 7020 C CA . GLY C 1 194 ? 17.417 8.552 36.976 1.00 7.67 194 GLY C CA 1
ATOM 7021 C C . GLY C 1 194 ? 15.935 8.862 37.014 1.00 8.06 194 GLY C C 1
ATOM 7022 O O . GLY C 1 194 ? 15.192 8.302 37.828 1.00 9.57 194 GLY C O 1
ATOM 7023 N N . ASN C 1 195 ? 15.499 9.726 36.100 1.00 7.86 195 ASN C N 1
ATOM 7024 C CA . ASN C 1 195 ? 14.105 10.200 36.001 1.00 7.14 195 ASN C CA 1
ATOM 7025 C C . ASN C 1 195 ? 13.628 10.973 37.230 1.00 7.90 195 ASN C C 1
ATOM 7026 O O . ASN C 1 195 ? 12.433 11.187 37.406 1.00 8.83 195 ASN C O 1
ATOM 7031 N N . THR C 1 196 ? 14.552 11.485 38.039 1.00 7.34 196 THR C N 1
ATOM 7032 C CA . THR C 1 196 ? 14.198 12.427 39.077 1.00 7.85 196 THR C CA 1
ATOM 7033 C C . THR C 1 196 ? 13.879 13.830 38.533 1.00 7.67 196 THR C C 1
ATOM 7034 O O . THR C 1 196 ? 13.216 14.616 39.227 1.00 7.92 196 THR C O 1
ATOM 7038 N N . LEU C 1 197 ? 14.352 14.162 37.334 1.00 7.46 197 LEU C N 1
ATOM 7039 C CA . LEU C 1 197 ? 14.123 15.486 36.741 1.00 7.32 197 LEU C CA 1
ATOM 7040 C C . LEU C 1 197 ? 12.938 15.521 35.780 1.00 7.26 197 LEU C C 1
ATOM 7041 O O . LEU C 1 197 ? 12.560 16.583 35.322 1.00 8.30 197 LEU C O 1
ATOM 7046 N N . GLY C 1 198 ? 12.378 14.341 35.479 1.00 6.92 198 GLY C N 1
ATOM 7047 C CA . GLY C 1 198 ? 11.386 14.168 34.441 1.00 7.45 198 GLY C CA 1
ATOM 7048 C C . GLY C 1 198 ? 11.492 12.774 33.886 1.00 8.47 198 GLY C C 1
ATOM 7049 O O . GLY C 1 198 ? 12.425 12.052 34.232 1.00 8.07 198 GLY C O 1
ATOM 7050 N N . GLU C 1 199 ? 10.607 12.403 32.985 1.00 8.65 199 GLU C N 1
ATOM 7051 C CA . GLU C 1 199 ? 10.646 11.108 32.326 1.00 8.60 199 GLU C CA 1
ATOM 7052 C C . GLU C 1 199 ? 11.373 11.261 31.017 1.00 8.66 199 GLU C C 1
ATOM 7053 O O . GLU C 1 199 ? 10.894 11.906 30.096 1.00 9.77 199 GLU C O 1
ATOM 7059 N N . ARG C 1 200 ? 12.558 10.658 30.904 1.00 8.17 200 ARG C N 1
ATOM 7060 C CA . ARG C 1 200 ? 13.310 10.824 29.662 1.00 7.82 200 ARG C CA 1
ATOM 7061 C C . ARG C 1 200 ? 12.446 10.286 28.510 1.00 7.92 200 ARG C C 1
ATOM 7062 O O . ARG C 1 200 ? 11.851 9.214 28.604 1.00 9.96 200 ARG C O 1
ATOM 7070 N N . ASN C 1 201 ? 12.422 11.033 27.417 1.00 8.60 201 ASN C N 1
ATOM 7071 C CA . ASN C 1 201 ? 11.610 10.663 26.275 1.00 7.66 201 ASN C CA 1
ATOM 7072 C C . ASN C 1 201 ? 12.300 11.125 24.994 1.00 7.45 201 ASN C C 1
ATOM 7073 O O . ASN C 1 201 ? 12.364 12.315 24.728 1.00 8.26 201 ASN C O 1
ATOM 7078 N N . TRP C 1 202 ? 12.840 10.181 24.227 1.00 8.81 202 TRP C N 1
ATOM 7079 C CA . TRP C 1 202 ? 13.606 10.552 23.055 1.00 9.02 202 TRP C CA 1
ATOM 7080 C C . TRP C 1 202 ? 12.750 11.346 22.047 1.00 8.58 202 TRP C C 1
ATOM 7081 O O . TRP C 1 202 ? 13.187 12.368 21.488 1.00 8.99 202 TRP C O 1
ATOM 7092 N N . ALA C 1 203 ? 11.515 10.924 21.818 1.00 9.76 203 ALA C N 1
ATOM 7093 C CA . ALA C 1 203 ? 10.692 11.604 20.832 1.00 9.11 203 ALA C CA 1
ATOM 7094 C C . ALA C 1 203 ? 10.567 13.108 21.135 1.00 8.83 203 ALA C C 1
ATOM 7095 O O . ALA C 1 203 ? 10.719 13.956 20.260 1.00 10.05 203 ALA C O 1
ATOM 7097 N N . GLU C 1 204 ? 10.313 13.412 22.401 1.00 8.29 204 GLU C N 1
ATOM 7098 C CA . GLU C 1 204 ? 10.179 14.783 22.864 1.00 10.62 204 GLU C CA 1
ATOM 7099 C C . GLU C 1 204 ? 11.485 15.566 22.682 1.00 8.03 204 GLU C C 1
ATOM 7100 O O . GLU C 1 204 ? 11.504 16.718 22.257 1.00 8.69 204 GLU C O 1
ATOM 7106 N N . TRP C 1 205 ? 12.592 14.939 23.034 1.00 8.00 205 TRP C N 1
ATOM 7107 C CA . TRP C 1 205 ? 13.901 15.590 22.954 1.00 8.26 205 TRP C CA 1
ATOM 7108 C C . TRP C 1 205 ? 14.320 15.816 21.502 1.00 7.99 205 TRP C C 1
ATOM 7109 O O . TRP C 1 205 ? 14.792 16.893 21.131 1.00 7.96 205 TRP C O 1
ATOM 7120 N N . LYS C 1 206 ? 14.125 14.797 20.683 1.00 8.94 206 LYS C N 1
ATOM 7121 C CA . LYS C 1 206 ? 14.349 14.895 19.253 1.00 9.41 206 LYS C CA 1
ATOM 7122 C C . LYS C 1 206 ? 13.573 16.051 18.654 1.00 8.93 206 LYS C C 1
ATOM 7123 O O . LYS C 1 206 ? 14.119 16.866 17.904 1.00 9.14 206 LYS C O 1
ATOM 7129 N N . THR C 1 207 ? 12.297 16.138 18.992 1.00 9.41 207 THR C N 1
ATOM 7130 C CA . THR C 1 207 ? 11.436 17.194 18.468 1.00 8.82 207 THR C CA 1
ATOM 7131 C C . THR C 1 207 ? 11.944 18.596 18.860 1.00 8.02 207 THR C C 1
ATOM 7132 O O . THR C 1 207 ? 11.949 19.531 18.057 1.00 8.09 207 THR C O 1
ATOM 7136 N N . LEU C 1 208 ? 12.355 18.749 20.105 1.00 7.91 208 LEU C N 1
ATOM 7137 C CA . LEU C 1 208 ? 12.844 20.052 20.560 1.00 7.60 208 LEU C CA 1
ATOM 7138 C C . LEU C 1 208 ? 14.159 20.412 19.853 1.00 7.96 208 LEU C C 1
ATOM 7139 O O . LEU C 1 208 ? 14.350 21.558 19.451 1.00 7.99 208 LEU C O 1
ATOM 7144 N N . ASN C 1 209 ? 15.057 19.437 19.666 1.00 7.02 209 ASN C N 1
ATOM 7145 C CA . ASN C 1 209 ? 16.280 19.729 18.913 1.00 8.03 209 ASN C CA 1
ATOM 7146 C C . ASN C 1 209 ? 15.955 20.117 17.486 1.00 7.42 209 ASN C C 1
ATOM 7147 O O . ASN C 1 209 ? 16.559 21.021 16.943 1.00 7.54 209 ASN C O 1
ATOM 7152 N N . GLU C 1 210 ? 15.014 19.425 16.859 1.00 7.42 210 GLU C N 1
ATOM 7153 C CA . GLU C 1 210 ? 14.603 19.765 15.499 1.00 7.20 210 GLU C CA 1
ATOM 7154 C C . GLU C 1 210 ? 14.027 21.171 15.399 1.00 6.52 210 GLU C C 1
ATOM 7155 O O . GLU C 1 210 ? 14.300 21.882 14.428 1.00 7.46 210 GLU C O 1
ATOM 7161 N N . SER C 1 211 ? 13.288 21.601 16.415 1.00 7.50 211 SER C N 1
ATOM 7162 C CA . SER C 1 211 ? 12.750 22.955 16.478 1.00 7.73 211 SER C CA 1
ATOM 7163 C C . SER C 1 211 ? 13.882 23.981 16.558 1.00 7.26 211 SER C C 1
ATOM 7164 O O . SER C 1 211 ? 13.855 25.023 15.890 1.00 7.49 211 SER C O 1
ATOM 7167 N N . LEU C 1 212 ? 14.857 23.708 17.417 1.00 7.62 212 LEU C N 1
ATOM 7168 C CA . LEU C 1 212 ? 16.025 24.595 17.533 1.00 6.99 212 LEU C CA 1
ATOM 7169 C C . LEU C 1 212 ? 16.804 24.657 16.214 1.00 7.15 212 LEU C C 1
ATOM 7170 O O . LEU C 1 212 ? 17.188 25.732 15.764 1.00 8.08 212 LEU C O 1
ATOM 7175 N N . ILE C 1 213 ? 17.013 23.504 15.580 1.00 6.99 213 ILE C N 1
ATOM 7176 C CA . ILE C 1 213 ? 17.732 23.451 14.313 1.00 7.60 213 ILE C CA 1
ATOM 7177 C C . ILE C 1 213 ? 17.000 24.284 13.252 1.00 7.96 213 ILE C C 1
ATOM 7178 O O . ILE C 1 213 ? 17.617 25.011 12.486 1.00 8.65 213 ILE C O 1
ATOM 7183 N N . ASP C 1 214 ? 15.665 24.214 13.250 1.00 8.15 214 ASP C N 1
ATOM 7184 C CA . ASP C 1 214 ? 14.909 24.972 12.259 1.00 7.42 214 ASP C CA 1
ATOM 7185 C C . ASP C 1 214 ? 15.083 26.482 12.483 1.00 7.99 214 ASP C C 1
ATOM 7186 O O . ASP C 1 214 ? 15.167 27.253 11.528 1.00 8.49 214 ASP C O 1
ATOM 7191 N N . MET C 1 215 ? 15.121 26.908 13.743 1.00 8.93 215 MET C N 1
ATOM 7192 C CA . MET C 1 215 ? 15.388 28.336 14.023 1.00 10.08 215 MET C CA 1
ATOM 7193 C C . MET C 1 215 ? 16.731 28.774 13.485 1.00 8.57 215 MET C C 1
ATOM 7194 O O . MET C 1 215 ? 16.894 29.890 12.970 1.00 9.55 215 MET C O 1
ATOM 7199 N N . ILE C 1 216 ? 17.718 27.925 13.679 1.00 8.80 216 ILE C N 1
ATOM 7200 C CA . ILE C 1 216 ? 19.086 28.238 13.274 1.00 9.48 216 ILE C CA 1
ATOM 7201 C C . ILE C 1 216 ? 19.190 28.270 11.766 1.00 8.58 216 ILE C C 1
ATOM 7202 O O . ILE C 1 216 ? 19.658 29.250 11.194 1.00 10.23 216 ILE C O 1
ATOM 7207 N N . TYR C 1 217 ? 18.735 27.191 11.119 1.00 8.83 217 TYR C N 1
ATOM 7208 C CA . TYR C 1 217 ? 18.806 27.086 9.674 1.00 10.07 217 TYR C CA 1
ATOM 7209 C C . TYR C 1 217 ? 17.960 28.131 8.951 1.00 11.40 217 TYR C C 1
ATOM 7210 O O . TYR C 1 217 ? 18.216 28.399 7.798 1.00 16.18 217 TYR C O 1
ATOM 7219 N N . ALA C 1 218 ? 16.943 28.697 9.609 1.00 8.84 218 ALA C N 1
ATOM 7220 C CA . ALA C 1 218 ? 16.199 29.774 9.015 1.00 9.44 218 ALA C CA 1
ATOM 7221 C C . ALA C 1 218 ? 17.055 31.027 8.805 1.00 13.44 218 ALA C C 1
ATOM 7222 O O . ALA C 1 218 ? 16.709 31.862 7.987 1.00 19.70 218 ALA C O 1
ATOM 7224 N N A SER C 1 219 ? 18.190 31.165 9.459 0.40 16.02 219 SER C N 1
ATOM 7225 N N B SER C 1 219 ? 18.107 31.114 9.648 0.60 16.37 219 SER C N 1
ATOM 7226 C CA A SER C 1 219 ? 19.080 32.289 9.131 0.40 14.29 219 SER C CA 1
ATOM 7227 C CA B SER C 1 219 ? 18.995 32.290 9.872 0.60 16.73 219 SER C CA 1
ATOM 7228 C C A SER C 1 219 ? 20.389 31.794 8.552 0.40 13.55 219 SER C C 1
ATOM 7229 C C B SER C 1 219 ? 20.431 32.059 9.274 0.60 16.31 219 SER C C 1
ATOM 7230 O O A SER C 1 219 ? 20.937 32.308 7.535 0.40 8.50 219 SER C O 1
ATOM 7231 O O B SER C 1 219 ? 21.039 33.070 8.885 0.60 13.58 219 SER C O 1
ATOM 7236 N N . ASP C 1 220 ? 20.951 30.790 9.201 1.00 16.97 220 ASP C N 1
ATOM 7237 C CA . ASP C 1 220 ? 22.306 30.435 8.757 1.00 14.17 220 ASP C CA 1
ATOM 7238 C C . ASP C 1 220 ? 22.408 28.923 8.538 1.00 12.76 220 ASP C C 1
ATOM 7239 O O . ASP C 1 220 ? 22.505 28.151 9.507 1.00 14.44 220 ASP C O 1
ATOM 7244 N N . LYS C 1 221 ? 22.399 28.500 7.272 1.00 16.63 221 LYS C N 1
ATOM 7245 C CA . LYS C 1 221 ? 22.564 27.095 6.902 1.00 18.58 221 LYS C CA 1
ATOM 7246 C C . LYS C 1 221 ? 24.013 26.595 6.874 1.00 16.92 221 LYS C C 1
ATOM 7247 O O . LYS C 1 221 ? 24.257 25.431 6.618 1.00 19.61 221 LYS C O 1
ATOM 7253 N N . THR C 1 222 ? 24.978 27.454 7.184 1.00 13.62 222 THR C N 1
ATOM 7254 C CA . THR C 1 222 ? 26.375 27.039 7.159 1.00 13.61 222 THR C CA 1
ATOM 7255 C C . THR C 1 222 ? 26.842 26.470 8.486 1.00 14.01 222 THR C C 1
ATOM 7256 O O . THR C 1 222 ? 27.897 25.903 8.559 1.00 19.08 222 THR C O 1
ATOM 7260 N N . VAL C 1 223 ? 26.078 26.659 9.544 1.00 11.18 223 VAL C N 1
ATOM 7261 C CA . VAL C 1 223 ? 26.512 26.222 10.848 1.00 12.94 223 VAL C CA 1
ATOM 7262 C C . VAL C 1 223 ? 26.232 24.726 11.006 1.00 10.29 223 VAL C C 1
ATOM 7263 O O . VAL C 1 223 ? 25.320 24.188 10.359 1.00 10.21 223 VAL C O 1
ATOM 7267 N N . ILE C 1 224 ? 26.986 24.065 11.886 1.00 8.70 224 ILE C N 1
ATOM 7268 C CA . ILE C 1 224 ? 26.792 22.668 12.217 1.00 8.41 224 ILE C CA 1
ATOM 7269 C C . ILE C 1 224 ? 26.171 22.528 13.595 1.00 7.45 224 ILE C C 1
ATOM 7270 O O . ILE C 1 224 ? 26.846 22.756 14.625 1.00 8.20 224 ILE C O 1
ATOM 7275 N N . PRO C 1 225 ? 24.880 22.127 13.647 1.00 7.70 225 PRO C N 1
ATOM 7276 C CA . PRO C 1 225 ? 24.299 21.805 14.949 1.00 7.60 225 PRO C CA 1
ATOM 7277 C C . PRO C 1 225 ? 24.866 20.506 15.489 1.00 7.00 225 PRO C C 1
ATOM 7278 O O . PRO C 1 225 ? 25.056 19.576 14.715 1.00 8.22 225 PRO C O 1
ATOM 7282 N N . LEU C 1 226 ? 25.077 20.457 16.793 1.00 7.37 226 LEU C N 1
ATOM 7283 C CA . LEU C 1 226 ? 25.586 19.270 17.446 1.00 7.13 226 LEU C CA 1
ATOM 7284 C C . LEU C 1 226 ? 24.550 18.841 18.503 1.00 7.08 226 LEU C C 1
ATOM 7285 O O . LEU C 1 226 ? 24.227 19.615 19.411 1.00 7.54 226 LEU C O 1
ATOM 7290 N N . VAL C 1 227 ? 24.052 17.613 18.350 1.00 7.15 227 VAL C N 1
ATOM 7291 C CA . VAL C 1 227 ? 22.948 17.084 19.138 1.00 7.15 227 VAL C CA 1
ATOM 7292 C C . VAL C 1 227 ? 23.448 15.984 20.075 1.00 7.23 227 VAL C C 1
ATOM 7293 O O . VAL C 1 227 ? 24.254 15.159 19.657 1.00 7.21 227 VAL C O 1
ATOM 7297 N N . ALA C 1 228 ? 22.891 15.919 21.272 1.00 7.15 228 ALA C N 1
ATOM 7298 C CA . ALA C 1 228 ? 23.287 14.985 22.304 1.00 7.63 228 ALA C CA 1
ATOM 7299 C C . ALA C 1 228 ? 22.162 14.054 22.720 1.00 7.46 228 ALA C C 1
ATOM 7300 O O . ALA C 1 228 ? 20.986 14.414 22.712 1.00 8.35 228 ALA C O 1
ATOM 7302 N N . GLY C 1 229 ? 22.552 12.856 23.139 1.00 8.29 229 GLY C N 1
ATOM 7303 C CA . GLY C 1 229 ? 21.684 11.887 23.749 1.00 8.89 229 GLY C CA 1
ATOM 7304 C C . GLY C 1 229 ? 21.611 11.978 25.260 1.00 8.61 229 GLY C C 1
ATOM 7305 O O . GLY C 1 229 ? 22.156 12.880 25.876 1.00 8.22 229 GLY C O 1
ATOM 7306 N N . PHE C 1 230 ? 20.909 11.022 25.850 1.00 8.77 230 PHE C N 1
ATOM 7307 C CA . PHE C 1 230 ? 20.685 10.978 27.262 1.00 8.70 230 PHE C CA 1
ATOM 7308 C C . PHE C 1 230 ? 21.881 10.371 28.031 1.00 7.89 230 PHE C C 1
ATOM 7309 O O . PHE C 1 230 ? 22.965 10.144 27.460 1.00 8.47 230 PHE C O 1
ATOM 7317 N N . ASN C 1 231 ? 21.731 10.171 29.337 1.00 7.45 231 ASN C N 1
ATOM 7318 C CA . ASN C 1 231 ? 22.800 9.722 30.195 1.00 8.41 231 ASN C CA 1
ATOM 7319 C C . ASN C 1 231 ? 24.000 10.662 30.088 1.00 8.07 231 ASN C C 1
ATOM 7320 O O . ASN C 1 231 ? 25.152 10.242 29.933 1.00 8.50 231 ASN C O 1
ATOM 7325 N N . TRP C 1 232 ? 23.752 11.948 30.236 1.00 7.83 232 TRP C N 1
ATOM 7326 C CA . TRP C 1 232 ? 24.785 12.982 30.148 1.00 6.66 232 TRP C CA 1
ATOM 7327 C C . TRP C 1 232 ? 25.525 12.934 28.804 1.00 7.65 232 TRP C C 1
ATOM 7328 O O . TRP C 1 232 ? 26.778 12.919 28.731 1.00 7.83 232 TRP C O 1
ATOM 7339 N N . ALA C 1 233 ? 24.769 12.935 27.724 1.00 8.24 233 ALA C N 1
ATOM 7340 C CA . ALA C 1 233 ? 25.340 12.924 26.386 1.00 8.13 233 ALA C CA 1
ATOM 7341 C C . ALA C 1 233 ? 26.202 11.690 26.135 1.00 8.52 233 ALA C C 1
ATOM 7342 O O . ALA C 1 233 ? 27.093 11.739 25.304 1.00 9.84 233 ALA C O 1
ATOM 7344 N N . TYR C 1 234 ? 25.926 10.592 26.810 1.00 9.75 234 TYR C N 1
ATOM 7345 C CA . TYR C 1 234 ? 26.637 9.350 26.544 1.00 9.89 234 TYR C CA 1
ATOM 7346 C C . TYR C 1 234 ? 25.933 8.435 25.548 1.00 10.76 234 TYR C C 1
ATOM 7347 O O . TYR C 1 234 ? 26.593 7.772 24.735 1.00 12.39 234 TYR C O 1
ATOM 7356 N N . ASP C 1 235 ? 24.604 8.372 25.648 1.00 11.02 235 ASP C N 1
ATOM 7357 C CA . ASP C 1 235 ? 23.823 7.360 24.961 1.00 11.14 235 ASP C CA 1
ATOM 7358 C C . ASP C 1 235 ? 23.170 7.924 23.697 1.00 11.45 235 ASP C C 1
ATOM 7359 O O . ASP C 1 235 ? 22.141 8.604 23.754 1.00 11.88 235 ASP C O 1
ATOM 7364 N N . LEU C 1 236 ? 23.781 7.642 22.561 1.00 11.28 236 LEU C N 1
ATOM 7365 C CA . LEU C 1 236 ? 23.219 7.998 21.278 1.00 10.43 236 LEU C CA 1
ATOM 7366 C C . LEU C 1 236 ? 22.357 6.903 20.665 1.00 11.49 236 LEU C C 1
ATOM 7367 O O . LEU C 1 236 ? 21.813 7.085 19.579 1.00 11.02 236 LEU C O 1
ATOM 7372 N N . SER C 1 237 ? 22.213 5.774 21.358 1.00 10.68 237 SER C N 1
ATOM 7373 C CA . SER C 1 237 ? 21.538 4.634 20.740 1.00 11.96 237 SER C CA 1
ATOM 7374 C C . SER C 1 237 ? 20.113 4.892 20.210 1.00 10.97 237 SER C C 1
ATOM 7375 O O . SER C 1 237 ? 19.732 4.232 19.268 1.00 13.32 237 SER C O 1
ATOM 7378 N N . PRO C 1 238 ? 19.359 5.871 20.771 1.00 11.22 238 PRO C N 1
ATOM 7379 C CA . PRO C 1 238 ? 18.059 6.150 20.145 1.00 10.82 238 PRO C CA 1
ATOM 7380 C C . PRO C 1 238 ? 18.113 6.534 18.673 1.00 11.88 238 PRO C C 1
ATOM 7381 O O . PRO C 1 238 ? 17.123 6.355 17.968 1.00 12.63 238 PRO C O 1
ATOM 7385 N N . ILE C 1 239 ? 19.249 7.055 18.204 1.00 12.63 239 ILE C N 1
ATOM 7386 C CA . ILE C 1 239 ? 19.335 7.460 16.815 1.00 11.95 239 ILE C CA 1
ATOM 7387 C C . ILE C 1 239 ? 19.418 6.319 15.821 1.00 12.13 239 ILE C C 1
ATOM 7388 O O . ILE C 1 239 ? 19.295 6.552 14.628 1.00 13.26 239 ILE C O 1
ATOM 7393 N N . LYS C 1 240 ? 19.618 5.087 16.299 1.00 12.81 240 LYS C N 1
ATOM 7394 C CA . LYS C 1 240 ? 19.623 3.942 15.408 1.00 14.97 240 LYS C CA 1
ATOM 7395 C C . LYS C 1 240 ? 18.274 3.837 14.701 1.00 16.23 240 LYS C C 1
ATOM 7396 O O . LYS C 1 240 ? 18.219 3.588 13.493 1.00 20.09 240 LYS C O 1
ATOM 7402 N N . LYS C 1 241 ? 17.199 4.057 15.463 1.00 14.57 241 LYS C N 1
ATOM 7403 C CA . LYS C 1 241 ? 15.836 3.987 14.951 1.00 16.83 241 LYS C CA 1
ATOM 7404 C C . LYS C 1 241 ? 15.173 5.345 14.694 1.00 14.45 241 LYS C C 1
ATOM 7405 O O . LYS C 1 241 ? 14.283 5.445 13.857 1.00 16.41 241 LYS C O 1
ATOM 7411 N N . ALA C 1 242 ? 15.600 6.371 15.433 1.00 12.75 242 ALA C N 1
ATOM 7412 C CA . ALA C 1 242 ? 14.958 7.686 15.401 1.00 11.94 242 ALA C CA 1
ATOM 7413 C C . ALA C 1 242 ? 15.995 8.822 15.361 1.00 10.67 242 ALA C C 1
ATOM 7414 O O . ALA C 1 242 ? 16.051 9.658 16.256 1.00 11.16 242 ALA C O 1
ATOM 7416 N N . PRO C 1 243 ? 16.785 8.883 14.275 1.00 10.51 243 PRO C N 1
ATOM 7417 C CA . PRO C 1 243 ? 17.763 9.988 14.172 1.00 10.35 243 PRO C CA 1
ATOM 7418 C C . PRO C 1 243 ? 17.072 11.314 13.961 1.00 11.02 243 PRO C C 1
ATOM 7419 O O . PRO C 1 243 ? 15.936 11.373 13.472 1.00 11.05 243 PRO C O 1
ATOM 7423 N N . ILE C 1 244 ? 17.736 12.391 14.348 1.00 10.06 244 ILE C N 1
ATOM 7424 C CA . ILE C 1 244 ? 17.272 13.745 14.038 1.00 9.83 244 ILE C CA 1
ATOM 7425 C C . ILE C 1 244 ? 17.044 13.836 12.526 1.00 10.70 244 ILE C C 1
ATOM 7426 O O . ILE C 1 244 ? 17.896 13.434 11.726 1.00 11.76 244 ILE C O 1
ATOM 7431 N N . GLU C 1 245 ? 15.885 14.343 12.120 1.00 10.58 245 GLU C N 1
ATOM 7432 C CA . GLU C 1 245 ? 15.504 14.339 10.711 1.00 11.21 245 GLU C CA 1
ATOM 7433 C C . GLU C 1 245 ? 15.928 15.627 10.020 1.00 9.89 245 GLU C C 1
ATOM 7434 O O . GLU C 1 245 ? 15.142 16.303 9.382 1.00 11.34 245 GLU C O 1
ATOM 7440 N N . ARG C 1 246 ? 17.212 15.959 10.140 1.00 10.44 246 ARG C N 1
ATOM 7441 C CA . ARG C 1 246 ? 17.802 17.142 9.516 1.00 11.20 246 ARG C CA 1
ATOM 7442 C C . ARG C 1 246 ? 19.168 16.763 8.980 1.00 11.03 246 ARG C C 1
ATOM 7443 O O . ARG C 1 246 ? 19.855 15.903 9.554 1.00 13.57 246 ARG C O 1
ATOM 7451 N N . GLU C 1 247 ? 19.545 17.383 7.876 1.00 10.16 247 GLU C N 1
ATOM 7452 C CA . GLU C 1 247 ? 20.870 17.216 7.290 1.00 10.52 247 GLU C CA 1
ATOM 7453 C C . GLU C 1 247 ? 21.848 18.187 7.918 1.00 10.67 247 GLU C C 1
ATOM 7454 O O . GLU C 1 247 ? 21.477 19.204 8.508 1.00 10.61 247 GLU C O 1
ATOM 7460 N N . GLY C 1 248 ? 23.128 17.862 7.777 1.00 10.68 248 GLY C N 1
ATOM 7461 C CA . GLY C 1 248 ? 24.185 18.785 8.165 1.00 11.00 248 GLY C CA 1
ATOM 7462 C C . GLY C 1 248 ? 24.478 18.864 9.649 1.00 11.27 248 GLY C C 1
ATOM 7463 O O . GLY C 1 248 ? 25.103 19.802 10.105 1.00 11.16 248 GLY C O 1
ATOM 7464 N N . ILE C 1 249 ? 24.051 17.869 10.398 1.00 10.78 249 ILE C N 1
ATOM 7465 C CA . ILE C 1 249 ? 24.268 17.890 11.841 1.00 11.20 249 ILE C CA 1
ATOM 7466 C C . ILE C 1 249 ? 25.343 16.854 12.227 1.00 11.00 249 ILE C C 1
ATOM 7467 O O . ILE C 1 249 ? 25.713 15.960 11.451 1.00 13.22 249 ILE C O 1
ATOM 7472 N N . ALA C 1 250 ? 25.826 17.009 13.434 1.00 9.02 250 ALA C N 1
ATOM 7473 C CA . ALA C 1 250 ? 26.731 16.060 14.034 1.00 8.79 250 ALA C CA 1
ATOM 7474 C C . ALA C 1 250 ? 26.182 15.676 15.399 1.00 8.21 250 ALA C C 1
ATOM 7475 O O . ALA C 1 250 ? 25.299 16.364 15.947 1.00 8.14 250 ALA C O 1
ATOM 7477 N N . TYR C 1 251 ? 26.721 14.599 15.958 1.00 8.99 251 TYR C N 1
ATOM 7478 C CA . TYR C 1 251 ? 26.312 14.119 17.267 1.00 7.52 251 TYR C CA 1
ATOM 7479 C C . TYR C 1 251 ? 27.434 14.204 18.287 1.00 7.50 251 TYR C C 1
ATOM 7480 O O . TYR C 1 251 ? 28.591 13.906 17.988 1.00 8.72 251 TYR C O 1
ATOM 7489 N N . ALA C 1 252 ? 27.083 14.641 19.484 1.00 8.47 252 ALA C N 1
ATOM 7490 C CA . ALA C 1 252 ? 28.011 14.698 20.611 1.00 8.70 252 ALA C CA 1
ATOM 7491 C C . ALA C 1 252 ? 28.126 13.355 21.265 1.00 9.25 252 ALA C C 1
ATOM 7492 O O . ALA C 1 252 ? 27.195 12.560 21.230 1.00 10.71 252 ALA C O 1
ATOM 7494 N N . ALA C 1 253 ? 29.263 13.127 21.917 1.00 9.91 253 ALA C N 1
ATOM 7495 C CA . ALA C 1 253 ? 29.431 11.976 22.804 1.00 9.73 253 ALA C CA 1
ATOM 7496 C C . ALA C 1 253 ? 30.306 12.396 23.961 1.00 9.06 253 ALA C C 1
ATOM 7497 O O . ALA C 1 253 ? 31.291 13.089 23.733 1.00 9.35 253 ALA C O 1
ATOM 7499 N N . HIS C 1 254 ? 29.980 11.977 25.178 1.00 8.64 254 HIS C N 1
ATOM 7500 C CA . HIS C 1 254 ? 30.794 12.273 26.359 1.00 7.67 254 HIS C CA 1
ATOM 7501 C C . HIS C 1 254 ? 31.219 10.976 27.017 1.00 8.76 254 HIS C C 1
ATOM 7502 O O . HIS C 1 254 ? 30.700 10.572 28.055 1.00 9.30 254 HIS C O 1
ATOM 7509 N N . PRO C 1 255 ? 32.223 10.309 26.413 1.00 9.17 255 PRO C N 1
ATOM 7510 C CA . PRO C 1 255 ? 32.614 8.976 26.840 1.00 9.68 255 PRO C CA 1
ATOM 7511 C C . PRO C 1 255 ? 33.621 9.016 27.986 1.00 9.31 255 PRO C C 1
ATOM 7512 O O . PRO C 1 255 ? 34.787 8.633 27.835 1.00 11.53 255 PRO C O 1
ATOM 7516 N N . TYR C 1 256 ? 33.190 9.480 29.147 1.00 9.67 256 TYR C N 1
ATOM 7517 C CA A TYR C 1 256 ? 34.049 9.453 30.309 0.40 9.72 256 TYR C CA 1
ATOM 7518 C CA B TYR C 1 256 ? 34.018 9.430 30.358 0.60 10.23 256 TYR C CA 1
ATOM 7519 C C . TYR C 1 256 ? 34.384 7.989 30.700 1.00 10.86 256 TYR C C 1
ATOM 7520 O O . TYR C 1 256 ? 33.657 7.039 30.325 1.00 11.62 256 TYR C O 1
ATOM 7537 N N . PRO C 1 257 ? 35.497 7.802 31.435 1.00 10.39 257 PRO C N 1
ATOM 7538 C CA . PRO C 1 257 ? 36.006 6.431 31.641 1.00 11.44 257 PRO C CA 1
ATOM 7539 C C . PRO C 1 257 ? 35.026 5.436 32.249 1.00 12.00 257 PRO C C 1
ATOM 7540 O O . PRO C 1 257 ? 35.052 4.256 31.891 1.00 14.30 257 PRO C O 1
ATOM 7544 N N . GLN C 1 258 ? 34.203 5.885 33.190 1.00 12.63 258 GLN C N 1
ATOM 7545 C CA . GLN C 1 258 ? 33.359 4.952 33.930 1.00 12.76 258 GLN C CA 1
ATOM 7546 C C . GLN C 1 258 ? 31.916 4.891 33.400 1.00 13.62 258 GLN C C 1
ATOM 7547 O O . GLN C 1 258 ? 31.057 4.299 34.023 1.00 14.89 258 GLN C O 1
ATOM 7553 N N . LYS C 1 259 ? 31.635 5.503 32.257 1.00 12.76 259 LYS C N 1
ATOM 7554 C CA . LYS C 1 259 ? 30.284 5.392 31.678 1.00 12.45 259 LYS C CA 1
ATOM 7555 C C . LYS C 1 259 ? 29.979 3.961 31.291 1.00 14.17 259 LYS C C 1
ATOM 7556 O O . LYS C 1 259 ? 28.896 3.476 31.562 1.00 18.64 259 LYS C O 1
ATOM 7562 N N . ALA C 1 260 ? 30.935 3.320 30.637 1.00 14.30 260 ALA C N 1
ATOM 7563 C CA . ALA C 1 260 ? 30.865 1.893 30.343 1.00 15.85 260 ALA C CA 1
ATOM 7564 C C . ALA C 1 260 ? 31.489 1.146 31.523 1.00 18.01 260 ALA C C 1
ATOM 7565 O O . ALA C 1 260 ? 32.525 1.578 32.042 1.00 18.13 260 ALA C O 1
ATOM 7567 N N . LYS C 1 261 ? 30.857 0.047 31.945 1.00 19.10 261 LYS C N 1
ATOM 7568 C CA . LYS C 1 261 ? 31.252 -0.685 33.153 1.00 19.48 261 LYS C CA 1
ATOM 7569 C C . LYS C 1 261 ? 31.415 -2.173 32.893 1.00 23.35 261 LYS C C 1
ATOM 7570 O O . LYS C 1 261 ? 30.686 -2.990 33.466 1.00 26.54 261 LYS C O 1
ATOM 7576 N N . PRO C 1 262 ? 32.377 -2.540 32.030 1.00 21.34 262 PRO C N 1
ATOM 7577 C CA . PRO C 1 262 ? 32.608 -3.962 31.794 1.00 23.54 262 PRO C CA 1
ATOM 7578 C C . PRO C 1 262 ? 33.217 -4.611 33.034 1.00 29.17 262 PRO C C 1
ATOM 7579 O O . PRO C 1 262 ? 34.049 -3.990 33.698 1.00 30.83 262 PRO C O 1
ATOM 7583 N N . GLU C 1 263 ? 32.808 -5.842 33.343 1.00 34.94 263 GLU C N 1
ATOM 7584 C CA . GLU C 1 263 ? 33.376 -6.556 34.493 1.00 36.82 263 GLU C CA 1
ATOM 7585 C C . GLU C 1 263 ? 34.881 -6.724 34.297 1.00 32.92 263 GLU C C 1
ATOM 7586 O O . GLU C 1 263 ? 35.664 -6.554 35.237 1.00 36.85 263 GLU C O 1
ATOM 7592 N N . VAL C 1 264 ? 35.270 -7.055 33.069 1.00 31.81 264 VAL C N 1
ATOM 7593 C CA . VAL C 1 264 ? 36.669 -7.242 32.714 1.00 33.45 264 VAL C CA 1
ATOM 7594 C C . VAL C 1 264 ? 37.132 -6.063 31.851 1.00 31.15 264 VAL C C 1
ATOM 7595 O O . VAL C 1 264 ? 36.621 -5.847 30.735 1.00 31.73 264 VAL C O 1
ATOM 7599 N N . LYS C 1 265 ? 38.099 -5.309 32.377 1.00 30.28 265 LYS C N 1
ATOM 7600 C CA . LYS C 1 265 ? 38.527 -4.026 31.788 1.00 29.55 265 LYS C CA 1
ATOM 7601 C C . LYS C 1 265 ? 39.623 -4.188 30.741 1.00 30.50 265 LYS C C 1
ATOM 7602 O O . LYS C 1 265 ? 40.807 -4.251 31.072 1.00 41.74 265 LYS C O 1
ATOM 7608 N N . ASN C 1 266 ? 39.221 -4.235 29.474 1.00 27.78 266 ASN C N 1
ATOM 7609 C CA . ASN C 1 266 ? 40.164 -4.338 28.362 1.00 27.12 266 ASN C CA 1
ATOM 7610 C C . ASN C 1 266 ? 39.618 -3.640 27.114 1.00 25.15 266 ASN C C 1
ATOM 7611 O O . ASN C 1 266 ? 38.457 -3.188 27.087 1.00 31.72 266 ASN C O 1
ATOM 7616 N N . ASP C 1 267 ? 40.463 -3.518 26.095 1.00 25.74 267 ASP C N 1
ATOM 7617 C CA . ASP C 1 267 ? 40.046 -2.941 24.815 1.00 27.13 267 ASP C CA 1
ATOM 7618 C C . ASP C 1 267 ? 38.764 -3.577 24.278 1.00 21.17 267 ASP C C 1
ATOM 7619 O O . ASP C 1 267 ? 37.838 -2.861 23.875 1.00 30.52 267 ASP C O 1
ATOM 7624 N N . LYS C 1 268 ? 38.723 -4.912 24.237 1.00 24.42 268 LYS C N 1
ATOM 7625 C CA . LYS C 1 268 ? 37.612 -5.584 23.586 1.00 23.77 268 LYS C CA 1
ATOM 7626 C C . LYS C 1 268 ? 36.260 -5.212 24.226 1.00 19.85 268 LYS C C 1
ATOM 7627 O O . LYS C 1 268 ? 35.308 -4.875 23.511 1.00 25.12 268 LYS C O 1
ATOM 7633 N N . ASN C 1 269 ? 36.190 -5.274 25.554 1.00 19.73 269 ASN C N 1
ATOM 7634 C CA . ASN C 1 269 ? 34.935 -5.069 26.260 1.00 20.99 269 ASN C CA 1
ATOM 7635 C C . ASN C 1 269 ? 34.529 -3.608 26.260 1.00 19.38 269 ASN C C 1
ATOM 7636 O O . ASN C 1 269 ? 33.350 -3.309 26.154 1.00 18.93 269 ASN C O 1
ATOM 7641 N N . PHE C 1 270 ? 35.501 -2.703 26.401 1.00 21.41 270 PHE C N 1
ATOM 7642 C CA . PHE C 1 270 ? 35.185 -1.265 26.320 1.00 19.22 270 PHE C CA 1
ATOM 7643 C C . PHE C 1 270 ? 34.742 -0.877 24.920 1.00 17.25 270 PHE C C 1
ATOM 7644 O O . PHE C 1 270 ? 33.763 -0.149 24.756 1.00 18.71 270 PHE C O 1
ATOM 7652 N N . PHE C 1 271 ? 35.457 -1.359 23.915 1.00 18.39 271 PHE C N 1
ATOM 7653 C CA . PHE C 1 271 ? 35.154 -0.995 22.516 1.00 18.87 271 PHE C CA 1
ATOM 7654 C C . PHE C 1 271 ? 33.760 -1.473 22.157 1.00 18.02 271 PHE C C 1
ATOM 7655 O O . PHE C 1 271 ? 33.018 -0.757 21.489 1.00 17.70 271 PHE C O 1
ATOM 7663 N N . LYS C 1 272 ? 33.404 -2.671 22.627 1.00 18.82 272 LYS C N 1
ATOM 7664 C CA . LYS C 1 272 ? 32.068 -3.224 22.381 1.00 19.17 272 LYS C CA 1
ATOM 7665 C C . LYS C 1 272 ? 30.981 -2.367 23.010 1.00 16.94 272 LYS C C 1
ATOM 7666 O O . LYS C 1 272 ? 29.989 -2.045 22.365 1.00 15.44 272 LYS C O 1
ATOM 7672 N N . LEU C 1 273 ? 31.168 -2.012 24.272 1.00 15.74 273 LEU C N 1
ATOM 7673 C CA . LEU C 1 273 ? 30.195 -1.166 24.980 1.00 14.22 273 LEU C CA 1
ATOM 7674 C C . LEU C 1 273 ? 30.109 0.231 24.369 1.00 13.92 273 LEU C C 1
ATOM 7675 O O . LEU C 1 273 ? 29.016 0.766 24.175 1.00 14.75 273 LEU C O 1
ATOM 7680 N N . TRP C 1 274 ? 31.252 0.821 24.061 1.00 12.69 274 TRP C N 1
ATOM 7681 C CA . TRP C 1 274 ? 31.288 2.124 23.380 1.00 12.61 274 TRP C CA 1
ATOM 7682 C C . TRP C 1 274 ? 30.587 2.048 22.014 1.00 12.35 274 TRP C C 1
ATOM 7683 O O . TRP C 1 274 ? 29.809 2.944 21.641 1.00 12.97 274 TRP C O 1
ATOM 7694 N N . ASP C 1 275 ? 30.847 0.976 21.272 1.00 13.74 275 ASP C N 1
ATOM 7695 C CA . ASP C 1 275 ? 30.207 0.752 19.984 1.00 14.67 275 ASP C CA 1
ATOM 7696 C C . ASP C 1 275 ? 28.692 0.821 20.106 1.00 13.79 275 ASP C C 1
ATOM 7697 O O . ASP C 1 275 ? 28.028 1.448 19.282 1.00 15.95 275 ASP C O 1
ATOM 7702 N N . GLU C 1 276 ? 28.167 0.089 21.084 1.00 12.94 276 GLU C N 1
ATOM 7703 C CA . GLU C 1 276 ? 26.746 -0.067 21.291 1.00 14.81 276 GLU C CA 1
ATOM 7704 C C . GLU C 1 276 ? 26.073 1.271 21.601 1.00 13.18 276 GLU C C 1
ATOM 7705 O O . GLU C 1 276 ? 24.987 1.540 21.108 1.00 15.17 276 GLU C O 1
ATOM 7711 N N . LYS C 1 277 ? 26.706 2.090 22.443 1.00 11.20 277 LYS C N 1
ATOM 7712 C CA . LYS C 1 277 ? 26.035 3.278 22.957 1.00 11.76 277 LYS C CA 1
ATOM 7713 C C . LYS C 1 277 ? 26.301 4.557 22.162 1.00 10.74 277 LYS C C 1
ATOM 7714 O O . LYS C 1 277 ? 25.464 5.437 22.143 1.00 11.82 277 LYS C O 1
ATOM 7720 N N . TRP C 1 278 ? 27.456 4.674 21.522 1.00 11.09 278 TRP C N 1
ATOM 7721 C CA . TRP C 1 278 ? 27.774 5.917 20.810 1.00 11.19 278 TRP C CA 1
ATOM 7722 C C . TRP C 1 278 ? 28.690 5.793 19.590 1.00 11.76 278 TRP C C 1
ATOM 7723 O O . TRP C 1 278 ? 28.508 6.527 18.632 1.00 11.25 278 TRP C O 1
ATOM 7734 N N . GLY C 1 279 ? 29.657 4.874 19.631 1.00 11.51 279 GLY C N 1
ATOM 7735 C CA . GLY C 1 279 ? 30.636 4.773 18.558 1.00 11.85 279 GLY C CA 1
ATOM 7736 C C . GLY C 1 279 ? 30.026 4.436 17.209 1.00 12.06 279 GLY C C 1
ATOM 7737 O O . GLY C 1 279 ? 30.476 4.923 16.174 1.00 12.55 279 GLY C O 1
ATOM 7738 N N . PHE C 1 280 ? 28.953 3.649 17.231 1.00 11.83 280 PHE C N 1
ATOM 7739 C CA . PHE C 1 280 ? 28.239 3.273 15.993 1.00 11.27 280 PHE C CA 1
ATOM 7740 C C . PHE C 1 280 ? 27.820 4.511 15.193 1.00 10.41 280 PHE C C 1
ATOM 7741 O O . PHE C 1 280 ? 27.740 4.476 13.976 1.00 12.17 280 PHE C O 1
ATOM 7749 N N . ALA C 1 281 ? 27.535 5.601 15.902 1.00 10.45 281 ALA C N 1
ATOM 7750 C CA . ALA C 1 281 ? 27.067 6.800 15.228 1.00 10.37 281 ALA C CA 1
ATOM 7751 C C . ALA C 1 281 ? 28.055 7.311 14.179 1.00 11.09 281 ALA C C 1
ATOM 7752 O O . ALA C 1 281 ? 27.644 7.848 13.154 1.00 11.08 281 ALA C O 1
ATOM 7754 N N . ALA C 1 282 ? 29.346 7.134 14.449 1.00 11.58 282 ALA C N 1
ATOM 7755 C CA . ALA C 1 282 ? 30.397 7.632 13.587 1.00 11.70 282 ALA C CA 1
ATOM 7756 C C . ALA C 1 282 ? 30.470 6.915 12.235 1.00 10.98 282 ALA C C 1
ATOM 7757 O O . ALA C 1 282 ? 31.075 7.423 11.305 1.00 12.81 282 ALA C O 1
ATOM 7759 N N . ASP C 1 283 ? 29.770 5.785 12.106 1.00 12.49 283 ASP C N 1
ATOM 7760 C CA . ASP C 1 283 ? 29.659 5.097 10.816 1.00 13.96 283 ASP C CA 1
ATOM 7761 C C . ASP C 1 283 ? 28.793 5.899 9.844 1.00 13.28 283 ASP C C 1
ATOM 7762 O O . ASP C 1 283 ? 28.908 5.720 8.630 1.00 15.66 283 ASP C O 1
ATOM 7767 N N . THR C 1 284 ? 27.886 6.729 10.379 1.00 12.03 284 THR C N 1
ATOM 7768 C CA . THR C 1 284 ? 26.859 7.376 9.570 1.00 11.82 284 THR C CA 1
ATOM 7769 C C . THR C 1 284 ? 26.903 8.901 9.635 1.00 11.55 284 THR C C 1
ATOM 7770 O O . THR C 1 284 ? 26.581 9.569 8.655 1.00 12.69 284 THR C O 1
ATOM 7774 N N . TYR C 1 285 ? 27.303 9.437 10.780 1.00 10.92 285 TYR C N 1
ATOM 7775 C CA . TYR C 1 285 ? 27.327 10.875 11.006 1.00 10.79 285 TYR C CA 1
ATOM 7776 C C . TYR C 1 285 ? 28.657 11.253 11.599 1.00 10.27 285 TYR C C 1
ATOM 7777 O O . TYR C 1 285 ? 29.313 10.420 12.225 1.00 11.68 285 TYR C O 1
ATOM 7786 N N . PRO C 1 286 ? 29.032 12.533 11.481 1.00 9.85 286 PRO C N 1
ATOM 7787 C CA . PRO C 1 286 ? 30.183 12.966 12.245 1.00 10.81 286 PRO C CA 1
ATOM 7788 C C . PRO C 1 286 ? 29.878 13.032 13.729 1.00 9.60 286 PRO C C 1
ATOM 7789 O O . PRO C 1 286 ? 28.762 13.395 14.126 1.00 10.50 286 PRO C O 1
ATOM 7793 N N . VAL C 1 287 ? 30.862 12.711 14.543 1.00 10.31 287 VAL C N 1
ATOM 7794 C CA . VAL C 1 287 ? 30.769 12.711 15.986 1.00 9.61 287 VAL C CA 1
ATOM 7795 C C . VAL C 1 287 ? 31.884 13.536 16.606 1.00 9.11 287 VAL C C 1
ATOM 7796 O O . VAL C 1 287 ? 33.039 13.431 16.192 1.00 9.73 287 VAL C O 1
ATOM 7800 N N . ILE C 1 288 ? 31.530 14.406 17.559 1.00 8.83 288 ILE C N 1
ATOM 7801 C CA . ILE C 1 288 ? 32.499 15.112 18.366 1.00 8.79 288 ILE C CA 1
ATOM 7802 C C . ILE C 1 288 ? 32.341 14.686 19.818 1.00 8.96 288 ILE C C 1
ATOM 7803 O O . ILE C 1 288 ? 31.281 14.887 20.432 1.00 8.70 288 ILE C O 1
ATOM 7808 N N . ALA C 1 289 ? 33.411 14.125 20.380 1.00 8.32 289 ALA C N 1
ATOM 7809 C CA . ALA C 1 289 ? 33.472 13.828 21.792 1.00 8.49 289 ALA C CA 1
ATOM 7810 C C . ALA C 1 289 ? 33.809 15.131 22.494 1.00 8.58 289 ALA C C 1
ATOM 7811 O O . ALA C 1 289 ? 34.975 15.434 22.759 1.00 8.45 289 ALA C O 1
ATOM 7813 N N . THR C 1 290 ? 32.792 15.945 22.767 1.00 8.41 290 THR C N 1
ATOM 7814 C CA . THR C 1 290 ? 33.012 17.296 23.262 1.00 7.70 290 THR C CA 1
ATOM 7815 C C . THR C 1 290 ? 33.408 17.396 24.729 1.00 7.31 290 THR C C 1
ATOM 7816 O O . THR C 1 290 ? 33.793 18.472 25.195 1.00 8.79 290 THR C O 1
ATOM 7820 N N . GLN C 1 291 ? 33.326 16.275 25.461 1.00 7.74 291 GLN C N 1
ATOM 7821 C CA . GLN C 1 291 ? 33.967 16.144 26.774 1.00 9.12 291 GLN C CA 1
ATOM 7822 C C . GLN C 1 291 ? 34.472 14.740 26.897 1.00 9.68 291 GLN C C 1
ATOM 7823 O O . GLN C 1 291 ? 33.803 13.782 26.506 1.00 10.47 291 GLN C O 1
ATOM 7829 N N . LEU C 1 292 ? 35.672 14.639 27.453 1.00 10.15 292 LEU C N 1
ATOM 7830 C CA . LEU C 1 292 ? 36.317 13.372 27.802 1.00 10.49 292 LEU C CA 1
ATOM 7831 C C . LEU C 1 292 ? 37.483 13.743 28.681 1.00 9.50 292 LEU C C 1
ATOM 7832 O O . LEU C 1 292 ? 37.923 14.881 28.686 1.00 10.22 292 LEU C O 1
ATOM 7837 N N . GLY C 1 293 ? 37.968 12.780 29.443 1.00 9.34 293 GLY C N 1
ATOM 7838 C CA . GLY C 1 293 ? 39.129 12.981 30.291 1.00 9.61 293 GLY C CA 1
ATOM 7839 C C . GLY C 1 293 ? 39.031 12.155 31.544 1.00 10.25 293 GLY C C 1
ATOM 7840 O O . GLY C 1 293 ? 38.041 11.451 31.744 1.00 11.64 293 GLY C O 1
ATOM 7841 N N . TRP C 1 294 ? 40.065 12.240 32.389 1.00 10.19 294 TRP C N 1
ATOM 7842 C CA . TRP C 1 294 ? 40.106 11.474 33.601 1.00 11.19 294 TRP C CA 1
ATOM 7843 C C . TRP C 1 294 ? 40.994 12.110 34.648 1.00 11.08 294 TRP C C 1
ATOM 7844 O O . TRP C 1 294 ? 41.850 12.971 34.356 1.00 12.07 294 TRP C O 1
ATOM 7855 N N . VAL C 1 295 ? 40.804 11.642 35.872 1.00 11.17 295 VAL C N 1
ATOM 7856 C CA . VAL C 1 295 ? 41.716 11.900 36.990 1.00 13.12 295 VAL C CA 1
ATOM 7857 C C . VAL C 1 295 ? 41.974 10.566 37.704 1.00 13.02 295 VAL C C 1
ATOM 7858 O O . VAL C 1 295 ? 41.125 9.660 37.724 1.00 12.86 295 VAL C O 1
ATOM 7862 N N . GLN C 1 296 ? 43.165 10.410 38.261 1.00 13.18 296 GLN C N 1
ATOM 7863 C CA . GLN C 1 296 ? 43.483 9.161 38.962 1.00 13.79 296 GLN C CA 1
ATOM 7864 C C . GLN C 1 296 ? 42.494 8.979 40.122 1.00 16.30 296 GLN C C 1
ATOM 7865 O O . GLN C 1 296 ? 42.013 9.969 40.678 1.00 14.67 296 GLN C O 1
ATOM 7871 N N . PRO C 1 297 ? 42.187 7.715 40.488 1.00 16.77 297 PRO C N 1
ATOM 7872 C CA . PRO C 1 297 ? 41.044 7.488 41.361 1.00 17.20 297 PRO C CA 1
ATOM 7873 C C . PRO C 1 297 ? 41.228 8.033 42.763 1.00 20.87 297 PRO C C 1
ATOM 7874 O O . PRO C 1 297 ? 40.230 8.364 43.433 1.00 21.00 297 PRO C O 1
ATOM 7878 N N . ASP C 1 298 ? 42.491 8.115 43.201 1.00 21.86 298 ASP C N 1
ATOM 7879 C CA . ASP C 1 298 ? 42.793 8.631 44.532 1.00 24.25 298 ASP C CA 1
ATOM 7880 C C . ASP C 1 298 ? 43.114 10.122 44.464 1.00 26.23 298 ASP C C 1
ATOM 7881 O O . ASP C 1 298 ? 43.565 10.697 45.440 1.00 34.76 298 ASP C O 1
ATOM 7886 N N . GLY C 1 299 ? 42.888 10.734 43.304 1.00 23.82 299 GLY C N 1
ATOM 7887 C CA . GLY C 1 299 ? 43.244 12.116 43.074 1.00 24.06 299 GLY C CA 1
ATOM 7888 C C . GLY C 1 299 ? 42.336 13.053 43.824 1.00 28.57 299 GLY C C 1
ATOM 7889 O O . GLY C 1 299 ? 41.148 12.762 44.034 1.00 29.07 299 GLY C O 1
ATOM 7890 N N . TYR C 1 300 ? 42.906 14.171 44.252 1.00 26.91 300 TYR C N 1
ATOM 7891 C CA . TYR C 1 300 ? 42.119 15.219 44.883 1.00 28.10 300 TYR C CA 1
ATOM 7892 C C . TYR C 1 300 ? 41.019 15.645 43.897 1.00 29.34 300 TYR C C 1
ATOM 7893 O O . TYR C 1 300 ? 41.293 15.925 42.723 1.00 34.21 300 TYR C O 1
ATOM 7902 N N . GLY C 1 301 ? 39.772 15.632 44.368 1.00 26.20 301 GLY C N 1
ATOM 7903 C CA . GLY C 1 301 ? 38.630 16.049 43.555 1.00 27.52 301 GLY C CA 1
ATOM 7904 C C . GLY C 1 301 ? 38.109 15.013 42.560 1.00 24.47 301 GLY C C 1
ATOM 7905 O O . GLY C 1 301 ? 37.203 15.295 41.766 1.00 27.90 301 GLY C O 1
ATOM 7906 N N . ALA C 1 302 ? 38.663 13.808 42.605 1.00 21.76 302 ALA C N 1
ATOM 7907 C CA . ALA C 1 302 ? 38.239 12.726 41.722 1.00 19.71 302 ALA C CA 1
ATOM 7908 C C . ALA C 1 302 ? 36.834 12.223 42.089 1.00 20.20 302 ALA C C 1
ATOM 7909 O O . ALA C 1 302 ? 36.497 12.104 43.265 1.00 20.35 302 ALA C O 1
ATOM 7911 N N . HIS C 1 303 ? 36.027 11.929 41.072 1.00 17.02 303 HIS C N 1
ATOM 7912 C CA . HIS C 1 303 ? 34.649 11.500 41.252 1.00 16.24 303 HIS C CA 1
ATOM 7913 C C . HIS C 1 303 ? 34.241 10.638 40.079 1.00 15.39 303 HIS C C 1
ATOM 7914 O O . HIS C 1 303 ? 34.748 10.798 38.979 1.00 15.45 303 HIS C O 1
ATOM 7921 N N . ILE C 1 304 ? 33.297 9.738 40.311 1.00 15.17 304 ILE C N 1
ATOM 7922 C CA . ILE C 1 304 ? 32.587 9.073 39.213 1.00 13.82 304 ILE C CA 1
ATOM 7923 C C . ILE C 1 304 ? 31.926 10.140 38.334 1.00 13.31 304 ILE C C 1
ATOM 7924 O O . ILE C 1 304 ? 31.349 11.077 38.861 1.00 16.50 304 ILE C O 1
ATOM 7929 N N . PRO C 1 305 ? 31.993 9.994 36.999 1.00 12.35 305 PRO C N 1
ATOM 7930 C CA . PRO C 1 305 ? 32.528 8.892 36.228 1.00 12.76 305 PRO C CA 1
ATOM 7931 C C . PRO C 1 305 ? 33.899 9.151 35.606 1.00 12.08 305 PRO C C 1
ATOM 7932 O O . PRO C 1 305 ? 34.181 8.576 34.554 1.00 11.43 305 PRO C O 1
ATOM 7936 N N . VAL C 1 306 ? 34.727 9.998 36.221 1.00 13.37 306 VAL C N 1
ATOM 7937 C CA . VAL C 1 306 ? 36.021 10.366 35.627 1.00 11.86 306 VAL C CA 1
ATOM 7938 C C . VAL C 1 306 ? 37.237 9.695 36.252 1.00 13.79 306 VAL C C 1
ATOM 7939 O O . VAL C 1 306 ? 38.361 10.029 35.877 1.00 14.00 306 VAL C O 1
ATOM 7943 N N . LYS C 1 307 ? 37.044 8.780 37.205 1.00 11.66 307 LYS C N 1
ATOM 7944 C CA . LYS C 1 307 ? 38.180 8.092 37.807 1.00 12.14 307 LYS C CA 1
ATOM 7945 C C . LYS C 1 307 ? 38.748 7.037 36.875 1.00 14.06 307 LYS C C 1
ATOM 7946 O O . LYS C 1 307 ? 38.016 6.226 36.305 1.00 13.69 307 LYS C O 1
ATOM 7952 N N . ASP C 1 308 ? 40.080 6.996 36.771 1.00 13.48 308 ASP C N 1
ATOM 7953 C CA . ASP C 1 308 ? 40.729 5.986 35.942 1.00 15.09 308 ASP C CA 1
ATOM 7954 C C . ASP C 1 308 ? 42.200 5.865 36.292 1.00 14.33 308 ASP C C 1
ATOM 7955 O O . ASP C 1 308 ? 42.824 6.836 36.661 1.00 15.03 308 ASP C O 1
ATOM 7960 N N . ASP C 1 309 ? 42.752 4.668 36.122 1.00 18.77 309 ASP C N 1
ATOM 7961 C CA . ASP C 1 309 ? 44.185 4.431 36.412 1.00 23.38 309 ASP C CA 1
ATOM 7962 C C . ASP C 1 309 ? 45.134 4.955 35.318 1.00 22.33 309 ASP C C 1
ATOM 7963 O O . ASP C 1 309 ? 46.383 4.780 35.401 1.00 41.66 309 ASP C O 1
ATOM 7968 N N . GLY C 1 310 ? 44.544 5.593 34.302 1.00 22.11 310 GLY C N 1
ATOM 7969 C CA . GLY C 1 310 ? 45.302 6.205 33.225 1.00 19.12 310 GLY C CA 1
ATOM 7970 C C . GLY C 1 310 ? 45.254 5.426 31.919 1.00 21.26 310 GLY C C 1
ATOM 7971 O O . GLY C 1 310 ? 45.520 6.002 30.864 1.00 21.38 310 GLY C O 1
ATOM 7972 N N . SER C 1 311 ? 44.944 4.127 31.983 1.00 20.29 311 SER C N 1
ATOM 7973 C CA . SER C 1 311 ? 44.757 3.301 30.761 1.00 21.56 311 SER C CA 1
ATOM 7974 C C . SER C 1 311 ? 43.644 3.742 29.821 1.00 18.67 311 SER C C 1
ATOM 7975 O O . SER C 1 311 ? 43.650 3.375 28.659 1.00 19.08 311 SER C O 1
ATOM 7978 N N . TYR C 1 312 ? 42.677 4.494 30.333 1.00 16.03 312 TYR C N 1
ATOM 7979 C CA . TYR C 1 312 ? 41.623 5.044 29.492 1.00 14.95 312 TYR C CA 1
ATOM 7980 C C . TYR C 1 312 ? 42.146 5.963 28.414 1.00 14.19 312 TYR C C 1
ATOM 7981 O O . TYR C 1 312 ? 41.643 5.979 27.313 1.00 15.60 312 TYR C O 1
ATOM 7990 N N . GLY C 1 313 ? 43.179 6.729 28.735 1.00 15.85 313 GLY C N 1
ATOM 7991 C CA . GLY C 1 313 ? 43.689 7.699 27.805 1.00 14.74 313 GLY C CA 1
ATOM 7992 C C . GLY C 1 313 ? 44.082 7.090 26.480 1.00 15.93 313 GLY C C 1
ATOM 7993 O O . GLY C 1 313 ? 43.548 7.455 25.429 1.00 14.72 313 GLY C O 1
ATOM 7994 N N . PRO C 1 314 ? 45.047 6.157 26.521 1.00 15.92 314 PRO C N 1
ATOM 7995 C CA . PRO C 1 314 ? 45.416 5.477 25.285 1.00 16.29 314 PRO C CA 1
ATOM 7996 C C . PRO C 1 314 ? 44.233 4.759 24.632 1.00 14.80 314 PRO C C 1
ATOM 7997 O O . PRO C 1 314 ? 44.145 4.742 23.419 1.00 15.77 314 PRO C O 1
ATOM 8001 N N . ARG C 1 315 ? 43.356 4.165 25.438 1.00 15.12 315 ARG C N 1
ATOM 8002 C CA . ARG C 1 315 ? 42.239 3.370 24.905 1.00 14.73 315 ARG C CA 1
ATOM 8003 C C . ARG C 1 315 ? 41.227 4.249 24.155 1.00 14.41 315 ARG C C 1
ATOM 8004 O O . ARG C 1 315 ? 40.836 3.920 23.034 1.00 15.75 315 ARG C O 1
ATOM 8012 N N . ILE C 1 316 ? 40.827 5.370 24.758 1.00 13.72 316 ILE C N 1
ATOM 8013 C CA . ILE C 1 316 ? 39.851 6.249 24.099 1.00 13.29 316 ILE C CA 1
ATOM 8014 C C . ILE C 1 316 ? 40.451 6.920 22.863 1.00 13.89 316 ILE C C 1
ATOM 8015 O O . ILE C 1 316 ? 39.781 7.070 21.838 1.00 13.85 316 ILE C O 1
ATOM 8020 N N . VAL C 1 317 ? 41.746 7.257 22.927 1.00 13.80 317 VAL C N 1
ATOM 8021 C CA . VAL C 1 317 ? 42.388 7.863 21.791 1.00 12.91 317 VAL C CA 1
ATOM 8022 C C . VAL C 1 317 ? 42.499 6.836 20.628 1.00 13.44 317 VAL C C 1
ATOM 8023 O O . VAL C 1 317 ? 42.260 7.185 19.463 1.00 14.81 317 VAL C O 1
ATOM 8027 N N . LYS C 1 318 ? 42.845 5.588 20.952 1.00 14.77 318 LYS C N 1
ATOM 8028 C CA . LYS C 1 318 ? 42.926 4.530 19.949 1.00 16.46 318 LYS C CA 1
ATOM 8029 C C . LYS C 1 318 ? 41.567 4.316 19.282 1.00 14.87 318 LYS C C 1
ATOM 8030 O O . LYS C 1 318 ? 41.461 4.217 18.056 1.00 14.43 318 LYS C O 1
ATOM 8036 N N . TYR C 1 319 ? 40.529 4.276 20.100 1.00 15.34 319 TYR C N 1
ATOM 8037 C CA . TYR C 1 319 ? 39.174 4.096 19.603 1.00 14.73 319 TYR C CA 1
ATOM 8038 C C . TYR C 1 319 ? 38.736 5.266 18.700 1.00 13.73 319 TYR C C 1
ATOM 8039 O O . TYR C 1 319 ? 38.223 5.075 17.606 1.00 13.38 319 TYR C O 1
ATOM 8048 N N . MET C 1 320 ? 38.948 6.481 19.169 1.00 13.08 320 MET C N 1
ATOM 8049 C CA . MET C 1 320 ? 38.530 7.641 18.395 1.00 13.23 320 MET C CA 1
ATOM 8050 C C . MET C 1 320 ? 39.295 7.723 17.073 1.00 14.31 320 MET C C 1
ATOM 8051 O O . MET C 1 320 ? 38.706 8.047 16.022 1.00 13.88 320 MET C O 1
ATOM 8056 N N . GLN C 1 321 ? 40.607 7.453 17.126 1.00 14.80 321 GLN C N 1
ATOM 8057 C CA . GLN C 1 321 ? 41.462 7.605 15.950 1.00 18.31 321 GLN C CA 1
ATOM 8058 C C . GLN C 1 321 ? 41.050 6.609 14.877 1.00 20.12 321 GLN C C 1
ATOM 8059 O O . GLN C 1 321 ? 40.998 6.948 13.691 1.00 24.57 321 GLN C O 1
ATOM 8065 N N . LYS C 1 322 ? 40.703 5.396 15.276 1.00 17.69 322 LYS C N 1
ATOM 8066 C CA . LYS C 1 322 ? 40.354 4.403 14.275 1.00 24.83 322 LYS C CA 1
ATOM 8067 C C . LYS C 1 322 ? 38.982 4.693 13.651 1.00 24.73 322 LYS C C 1
ATOM 8068 O O . LYS C 1 322 ? 38.694 4.281 12.528 1.00 28.94 322 LYS C O 1
ATOM 8074 N N . LYS C 1 323 ? 38.150 5.432 14.370 1.00 20.67 323 LYS C N 1
ATOM 8075 C CA . LYS C 1 323 ? 36.831 5.807 13.848 1.00 23.19 323 LYS C CA 1
ATOM 8076 C C . LYS C 1 323 ? 36.740 7.222 13.265 1.00 20.52 323 LYS C C 1
ATOM 8077 O O . LYS C 1 323 ? 35.721 7.594 12.664 1.00 25.06 323 LYS C O 1
ATOM 8083 N N . GLY C 1 324 ? 37.841 7.960 13.386 1.00 20.42 324 GLY C N 1
ATOM 8084 C CA . GLY C 1 324 ? 37.937 9.326 12.899 1.00 19.42 324 GLY C CA 1
ATOM 8085 C C . GLY C 1 324 ? 37.089 10.336 13.670 1.00 17.91 324 GLY C C 1
ATOM 8086 O O . GLY C 1 324 ? 36.731 11.353 13.124 1.00 19.60 324 GLY C O 1
ATOM 8087 N N . VAL C 1 325 ? 36.824 10.046 14.939 1.00 13.04 325 VAL C N 1
ATOM 8088 C CA . VAL C 1 325 ? 36.023 10.876 15.832 1.00 12.22 325 VAL C CA 1
ATOM 8089 C C . VAL C 1 325 ? 36.800 12.119 16.299 1.00 11.07 325 VAL C C 1
ATOM 8090 O O . VAL C 1 325 ? 37.980 12.053 16.662 1.00 12.37 325 VAL C O 1
ATOM 8094 N N . SER C 1 326 ? 36.121 13.261 16.278 1.00 9.97 326 SER C N 1
ATOM 8095 C CA . SER C 1 326 ? 36.642 14.532 16.756 1.00 9.29 326 SER C CA 1
ATOM 8096 C C . SER C 1 326 ? 36.511 14.639 18.271 1.00 8.95 326 SER C C 1
ATOM 8097 O O . SER C 1 326 ? 35.736 13.880 18.874 1.00 9.66 326 SER C O 1
ATOM 8100 N N . TYR C 1 327 ? 37.230 15.563 18.913 1.00 9.04 327 TYR C N 1
ATOM 8101 C CA . TYR C 1 327 ? 37.196 15.641 20.372 1.00 8.93 327 TYR C CA 1
ATOM 8102 C C . TYR C 1 327 ? 37.693 16.956 20.937 1.00 8.57 327 TYR C C 1
ATOM 8103 O O . TYR C 1 327 ? 38.559 17.622 20.341 1.00 9.72 327 TYR C O 1
ATOM 8112 N N . THR C 1 328 ? 37.139 17.329 22.093 1.00 8.41 328 THR C N 1
ATOM 8113 C CA . THR C 1 328 ? 37.637 18.416 22.896 1.00 7.87 328 THR C CA 1
ATOM 8114 C C . THR C 1 328 ? 37.706 17.971 24.340 1.00 9.09 328 THR C C 1
ATOM 8115 O O . THR C 1 328 ? 36.677 17.663 24.964 1.00 9.32 328 THR C O 1
ATOM 8119 N N . VAL C 1 329 ? 38.921 17.961 24.876 1.00 8.90 329 VAL C N 1
ATOM 8120 C CA . VAL C 1 329 ? 39.172 17.472 26.233 1.00 8.10 329 VAL C CA 1
ATOM 8121 C C . VAL C 1 329 ? 38.557 18.423 27.269 1.00 7.90 329 VAL C C 1
ATOM 8122 O O . VAL C 1 329 ? 38.547 19.642 27.082 1.00 8.89 329 VAL C O 1
ATOM 8126 N N . TRP C 1 330 ? 38.037 17.849 28.352 1.00 8.54 330 TRP C N 1
ATOM 8127 C CA . TRP C 1 330 ? 37.532 18.615 29.491 1.00 8.30 330 TRP C CA 1
ATOM 8128 C C . TRP C 1 330 ? 38.566 18.434 30.617 1.00 8.53 330 TRP C C 1
ATOM 8129 O O . TRP C 1 330 ? 38.785 17.307 31.046 1.00 9.49 330 TRP C O 1
ATOM 8140 N N . VAL C 1 331 ? 39.195 19.497 31.123 1.00 7.73 331 VAL C N 1
ATOM 8141 C CA . VAL C 1 331 ? 39.021 20.907 30.757 1.00 8.11 331 VAL C CA 1
ATOM 8142 C C . VAL C 1 331 ? 40.371 21.621 30.958 1.00 7.53 331 VAL C C 1
ATOM 8143 O O . VAL C 1 331 ? 41.114 21.332 31.901 1.00 8.76 331 VAL C O 1
ATOM 8147 N N . PHE C 1 332 ? 40.662 22.581 30.095 1.00 7.91 332 PHE C N 1
ATOM 8148 C CA . PHE C 1 332 ? 41.903 23.361 30.191 1.00 8.00 332 PHE C CA 1
ATOM 8149 C C . PHE C 1 332 ? 41.680 24.510 31.162 1.00 8.70 332 PHE C C 1
ATOM 8150 O O . PHE C 1 332 ? 41.456 25.652 30.770 1.00 9.41 332 PHE C O 1
ATOM 8158 N N . ASP C 1 333 ? 41.786 24.166 32.445 1.00 8.30 333 ASP C N 1
ATOM 8159 C CA . ASP C 1 333 ? 41.516 25.069 33.554 1.00 8.27 333 ASP C CA 1
ATOM 8160 C C . ASP C 1 333 ? 42.213 24.473 34.781 1.00 8.27 333 ASP C C 1
ATOM 8161 O O . ASP C 1 333 ? 42.273 23.261 34.892 1.00 9.51 333 ASP C O 1
ATOM 8166 N N . PRO C 1 334 ? 42.726 25.323 35.690 1.00 9.32 334 PRO C N 1
ATOM 8167 C CA . PRO C 1 334 ? 43.413 24.787 36.876 1.00 9.95 334 PRO C CA 1
ATOM 8168 C C . PRO C 1 334 ? 42.499 24.533 38.063 1.00 11.48 334 PRO C C 1
ATOM 8169 O O . PRO C 1 334 ? 42.952 24.008 39.063 1.00 13.28 334 PRO C O 1
ATOM 8173 N N . ASP C 1 335 ? 41.229 24.922 37.949 1.00 10.84 335 ASP C N 1
ATOM 8174 C CA . ASP C 1 335 ? 40.265 24.773 39.032 1.00 11.40 335 ASP C CA 1
ATOM 8175 C C . ASP C 1 335 ? 39.216 23.700 38.748 1.00 12.50 335 ASP C C 1
ATOM 8176 O O . ASP C 1 335 ? 38.969 22.822 39.579 1.00 14.60 335 ASP C O 1
ATOM 8181 N N . TRP C 1 336 ? 38.600 23.794 37.584 1.00 10.50 336 TRP C N 1
ATOM 8182 C CA . TRP C 1 336 ? 37.505 22.919 37.211 1.00 11.30 336 TRP C CA 1
ATOM 8183 C C . TRP C 1 336 ? 38.082 21.565 36.795 1.00 11.14 336 TRP C C 1
ATOM 8184 O O . TRP C 1 336 ? 39.071 21.501 36.066 1.00 14.21 336 TRP C O 1
ATOM 8195 N N . SER C 1 337 ? 37.494 20.485 37.290 1.00 11.97 337 SER C N 1
ATOM 8196 C CA . SER C 1 337 ? 38.044 19.157 37.123 1.00 12.58 337 SER C CA 1
ATOM 8197 C C . SER C 1 337 ? 37.258 18.278 36.177 1.00 10.21 337 SER C C 1
ATOM 8198 O O . SER C 1 337 ? 36.065 18.480 35.987 1.00 10.94 337 SER C O 1
ATOM 8201 N N . PRO C 1 338 ? 37.917 17.280 35.575 1.00 9.90 338 PRO C N 1
ATOM 8202 C CA . PRO C 1 338 ? 39.352 17.001 35.630 1.00 10.23 338 PRO C CA 1
ATOM 8203 C C . PRO C 1 338 ? 40.175 18.087 34.921 1.00 10.32 338 PRO C C 1
ATOM 8204 O O . PRO C 1 338 ? 39.929 18.434 33.777 1.00 10.11 338 PRO C O 1
ATOM 8208 N N . THR C 1 339 ? 41.153 18.617 35.626 1.00 9.66 339 THR C N 1
ATOM 8209 C CA . THR C 1 339 ? 42.000 19.644 35.081 1.00 9.65 339 THR C CA 1
ATOM 8210 C C . THR C 1 339 ? 42.995 19.097 34.045 1.00 8.73 339 THR C C 1
ATOM 8211 O O . THR C 1 339 ? 43.442 17.950 34.150 1.00 10.27 339 THR C O 1
ATOM 8215 N N . MET C 1 340 ? 43.371 19.921 33.066 1.00 9.31 340 MET C N 1
ATOM 8216 C CA . MET C 1 340 ? 44.507 19.602 32.180 1.00 9.66 340 MET C CA 1
ATOM 8217 C C . MET C 1 340 ? 45.785 20.320 32.634 1.00 9.38 340 MET C C 1
ATOM 8218 O O . MET C 1 340 ? 46.886 19.989 32.166 1.00 10.22 340 MET C O 1
ATOM 8223 N N . ILE C 1 341 ? 45.654 21.308 33.512 1.00 8.54 341 ILE C N 1
ATOM 8224 C CA . ILE C 1 341 ? 46.768 22.130 33.964 1.00 9.15 341 ILE C CA 1
ATOM 8225 C C . ILE C 1 341 ? 46.641 22.380 35.469 1.00 9.95 341 ILE C C 1
ATOM 8226 O O . ILE C 1 341 ? 45.530 22.335 36.026 1.00 9.86 341 ILE C O 1
ATOM 8231 N N . ASN C 1 342 ? 47.777 22.603 36.140 1.00 10.24 342 ASN C N 1
ATOM 8232 C CA . ASN C 1 342 ? 47.802 22.849 37.579 1.00 10.74 342 ASN C CA 1
ATOM 8233 C C . ASN C 1 342 ? 47.721 24.311 37.970 1.00 9.96 342 ASN C C 1
ATOM 8234 O O . ASN C 1 342 ? 47.509 24.640 39.149 1.00 11.91 342 ASN C O 1
ATOM 8239 N N . ASP C 1 343 ? 47.967 25.195 37.002 1.00 9.38 343 ASP C N 1
ATOM 8240 C CA . ASP C 1 343 ? 48.132 26.597 37.276 1.00 9.63 343 ASP C CA 1
ATOM 8241 C C . ASP C 1 343 ? 48.050 27.360 35.946 1.00 9.67 343 ASP C C 1
ATOM 8242 O O . ASP C 1 343 ? 47.996 26.757 34.882 1.00 9.45 343 ASP C O 1
ATOM 8247 N N . TRP C 1 344 ? 48.117 28.677 36.021 1.00 9.73 344 TRP C N 1
ATOM 8248 C CA . TRP C 1 344 ? 48.051 29.522 34.846 1.00 10.58 344 TRP C CA 1
ATOM 8249 C C . TRP C 1 344 ? 49.399 29.748 34.166 1.00 10.57 344 TRP C C 1
ATOM 8250 O O . TRP C 1 344 ? 49.491 30.555 33.245 1.00 11.05 344 TRP C O 1
ATOM 8261 N N . ASP C 1 345 ? 50.431 29.030 34.634 1.00 9.54 345 ASP C N 1
ATOM 8262 C CA . ASP C 1 345 ? 51.650 28.815 33.862 1.00 9.33 345 ASP C CA 1
ATOM 8263 C C . ASP C 1 345 ? 51.571 27.518 33.052 1.00 9.69 345 ASP C C 1
ATOM 8264 O O . ASP C 1 345 ? 52.520 27.110 32.393 1.00 10.93 345 ASP C O 1
ATOM 8269 N N . PHE C 1 346 ? 50.394 26.913 33.030 1.00 9.00 346 PHE C N 1
ATOM 8270 C CA . PHE C 1 346 ? 50.091 25.802 32.170 1.00 8.69 346 PHE C CA 1
ATOM 8271 C C . PHE C 1 346 ? 50.864 24.527 32.490 1.00 8.73 346 PHE C C 1
ATOM 8272 O O . PHE C 1 346 ? 51.020 23.677 31.635 1.00 10.26 346 PHE C O 1
ATOM 8280 N N . THR C 1 347 ? 51.253 24.341 33.751 1.00 8.89 347 THR C N 1
ATOM 8281 C CA . THR C 1 347 ? 51.923 23.089 34.111 1.00 10.27 347 THR C CA 1
ATOM 8282 C C . THR C 1 347 ? 50.962 21.934 33.854 1.00 8.77 347 THR C C 1
ATOM 8283 O O . THR C 1 347 ? 49.866 21.930 34.416 1.00 10.24 347 THR C O 1
ATOM 8287 N N . PRO C 1 348 ? 51.345 20.953 33.014 1.00 9.66 348 PRO C N 1
ATOM 8288 C CA . PRO C 1 348 ? 50.312 19.945 32.713 1.00 9.96 348 PRO C CA 1
ATOM 8289 C C . PRO C 1 348 ? 50.035 19.026 33.893 1.00 10.46 348 PRO C C 1
ATOM 8290 O O . PRO C 1 348 ? 50.946 18.604 34.601 1.00 12.33 348 PRO C O 1
ATOM 8294 N N . SER C 1 349 ? 48.772 18.649 34.044 1.00 10.16 349 SER C N 1
ATOM 8295 C CA . SER C 1 349 ? 48.343 17.584 34.940 1.00 10.09 349 SER C CA 1
ATOM 8296 C C . SER C 1 349 ? 48.605 16.236 34.263 1.00 10.25 349 SER C C 1
ATOM 8297 O O . SER C 1 349 ? 49.108 16.179 33.131 1.00 11.14 349 SER C O 1
ATOM 8300 N N . GLU C 1 350 ? 48.253 15.141 34.934 1.00 12.05 350 GLU C N 1
ATOM 8301 C CA . GLU C 1 350 ? 48.455 13.806 34.339 1.00 12.96 350 GLU C CA 1
ATOM 8302 C C . GLU C 1 350 ? 47.735 13.707 32.994 1.00 11.81 350 GLU C C 1
ATOM 8303 O O . GLU C 1 350 ? 48.338 13.405 31.970 1.00 12.23 350 GLU C O 1
ATOM 8309 N N . GLN C 1 351 ? 46.425 13.955 32.975 1.00 11.52 351 GLN C N 1
ATOM 8310 C CA . GLN C 1 351 ? 45.727 13.859 31.692 1.00 11.35 351 GLN C CA 1
ATOM 8311 C C . GLN C 1 351 ? 46.182 14.959 30.739 1.00 10.48 351 GLN C C 1
ATOM 8312 O O . GLN C 1 351 ? 46.174 14.760 29.530 1.00 11.21 351 GLN C O 1
ATOM 8318 N N . GLY C 1 352 ? 46.522 16.130 31.287 1.00 10.41 352 GLY C N 1
ATOM 8319 C CA . GLY C 1 352 ? 46.990 17.226 30.449 1.00 11.34 352 GLY C CA 1
ATOM 8320 C C . GLY C 1 352 ? 48.225 16.852 29.639 1.00 10.82 352 GLY C C 1
ATOM 8321 O O . GLY C 1 352 ? 48.306 17.081 28.434 1.00 10.98 352 GLY C O 1
ATOM 8322 N N . ALA C 1 353 ? 49.212 16.266 30.311 1.00 10.23 353 ALA C N 1
ATOM 8323 C CA . ALA C 1 353 ? 50.459 15.858 29.645 1.00 11.21 353 ALA C CA 1
ATOM 8324 C C . ALA C 1 353 ? 50.147 14.820 28.568 1.00 11.39 353 ALA C C 1
ATOM 8325 O O . ALA C 1 353 ? 50.691 14.864 27.467 1.00 12.76 353 ALA C O 1
ATOM 8327 N N . PHE C 1 354 ? 49.258 13.882 28.891 1.00 11.34 354 PHE C N 1
ATOM 8328 C CA . PHE C 1 354 ? 48.918 12.854 27.946 1.00 11.75 354 PHE C CA 1
ATOM 8329 C C . PHE C 1 354 ? 48.262 13.416 26.690 1.00 11.44 354 PHE C C 1
ATOM 8330 O O . PHE C 1 354 ? 48.694 13.129 25.568 1.00 12.52 354 PHE C O 1
ATOM 8338 N N . PHE C 1 355 ? 47.190 14.205 26.862 1.00 11.84 355 PHE C N 1
ATOM 8339 C CA . PHE C 1 355 ? 46.498 14.764 25.701 1.00 11.61 355 PHE C CA 1
ATOM 8340 C C . PHE C 1 355 ? 47.334 15.790 24.933 1.00 11.49 355 PHE C C 1
ATOM 8341 O O . PHE C 1 355 ? 47.205 15.923 23.728 1.00 12.87 355 PHE C O 1
ATOM 8349 N N . LYS C 1 356 ? 48.211 16.503 25.633 1.00 11.27 356 LYS C N 1
ATOM 8350 C CA . LYS C 1 356 ? 49.099 17.433 24.934 1.00 11.88 356 LYS C CA 1
ATOM 8351 C C . LYS C 1 356 ? 49.931 16.679 23.905 1.00 12.53 356 LYS C C 1
ATOM 8352 O O . LYS C 1 356 ? 50.065 17.119 22.746 1.00 13.29 356 LYS C O 1
ATOM 8358 N N . GLN C 1 357 ? 50.512 15.559 24.315 1.00 11.83 357 GLN C N 1
ATOM 8359 C CA A GLN C 1 357 ? 51.347 14.826 23.366 0.60 14.57 357 GLN C CA 1
ATOM 8360 C CA B GLN C 1 357 ? 51.346 14.739 23.432 0.40 14.07 357 GLN C CA 1
ATOM 8361 C C . GLN C 1 357 ? 50.518 14.210 22.253 1.00 14.83 357 GLN C C 1
ATOM 8362 O O . GLN C 1 357 ? 50.938 14.249 21.101 1.00 15.74 357 GLN C O 1
ATOM 8373 N N . VAL C 1 358 ? 49.319 13.720 22.564 1.00 14.44 358 VAL C N 1
ATOM 8374 C CA . VAL C 1 358 ? 48.410 13.232 21.530 1.00 14.73 358 VAL C CA 1
ATOM 8375 C C . VAL C 1 358 ? 48.113 14.321 20.483 1.00 13.69 358 VAL C C 1
ATOM 8376 O O . VAL C 1 358 ? 48.175 14.085 19.275 1.00 16.32 358 VAL C O 1
ATOM 8380 N N . MET C 1 359 ? 47.754 15.503 20.950 1.00 12.85 359 MET C N 1
ATOM 8381 C CA . MET C 1 359 ? 47.346 16.567 20.021 1.00 13.66 359 MET C CA 1
ATOM 8382 C C . MET C 1 359 ? 48.522 17.121 19.206 1.00 14.71 359 MET C C 1
ATOM 8383 O O . MET C 1 359 ? 48.396 17.380 18.008 1.00 15.72 359 MET C O 1
ATOM 8388 N N . LEU C 1 360 ? 49.689 17.232 19.832 1.00 14.18 360 LEU C N 1
ATOM 8389 C CA . LEU C 1 360 ? 50.871 17.680 19.100 1.00 14.73 360 LEU C CA 1
ATOM 8390 C C . LEU C 1 360 ? 51.234 16.663 18.006 1.00 14.45 360 LEU C C 1
ATOM 8391 O O . LEU C 1 360 ? 51.547 17.038 16.862 1.00 20.16 360 LEU C O 1
ATOM 8396 N N . GLU C 1 361 ? 51.155 15.384 18.335 1.00 15.40 361 GLU C N 1
ATOM 8397 C CA . GLU C 1 361 ? 51.465 14.320 17.356 1.00 18.31 361 GLU C CA 1
ATOM 8398 C C . GLU C 1 361 ? 50.440 14.329 16.205 1.00 19.74 361 GLU C C 1
ATOM 8399 O O . GLU C 1 361 ? 50.804 14.227 15.040 1.00 21.46 361 GLU C O 1
ATOM 8405 N N . ALA C 1 362 ? 49.153 14.487 16.537 1.00 19.73 362 ALA C N 1
ATOM 8406 C CA . ALA C 1 362 ? 48.088 14.530 15.521 1.00 19.52 362 ALA C CA 1
ATOM 8407 C C . ALA C 1 362 ? 48.217 15.727 14.579 1.00 19.61 362 ALA C C 1
ATOM 8408 O O . ALA C 1 362 ? 47.897 15.632 13.397 1.00 25.45 362 ALA C O 1
ATOM 8410 N N . LYS C 1 363 ? 48.674 16.852 15.114 1.00 20.78 363 LYS C N 1
ATOM 8411 C CA . LYS C 1 363 ? 48.859 18.047 14.323 1.00 24.79 363 LYS C CA 1
ATOM 8412 C C . LYS C 1 363 ? 49.975 17.854 13.269 1.00 27.63 363 LYS C C 1
ATOM 8413 O O . LYS C 1 363 ? 49.908 18.446 12.205 1.00 30.08 363 LYS C O 1
ATOM 8419 N N . LYS C 1 364 ? 50.993 17.043 13.596 1.00 30.02 364 LYS C N 1
ATOM 8420 C CA . LYS C 1 364 ? 52.106 16.722 12.686 1.00 26.88 364 LYS C CA 1
ATOM 8421 C C . LYS C 1 364 ? 51.764 15.654 11.648 1.00 39.74 364 LYS C C 1
ATOM 8422 O O . LYS C 1 364 ? 52.435 15.581 10.617 1.00 46.39 364 LYS C O 1
ATOM 8428 N N . ARG C 1 365 ? 50.765 14.809 11.922 1.00 41.51 365 ARG C N 1
ATOM 8429 C CA . ARG C 1 365 ? 50.397 13.685 11.029 1.00 41.14 365 ARG C CA 1
ATOM 8430 C C . ARG C 1 365 ? 49.785 14.138 9.706 1.00 42.60 365 ARG C C 1
ATOM 8431 O O . ARG C 1 365 ? 49.856 15.313 9.340 1.00 52.33 365 ARG C O 1
#

Radius of gyration: 32.51 Å; Cα contacts (8 Å, |Δi|>4): 2114; chains: 3; bounding box: 85×79×86 Å

CATH classification: 3.20.20.80

Sequence (1008 aa):
SNDWWDIPYPSQFDVKSLKTQSFISVKGNKFIDDKGKTFTFRGVNIADTGKLLSRNQWQQKSLFEELANNWGVNTIRLLPIHPVSWRKLGPDVYLGHIDEAVRWANDLGIYLILDWHSIGYLPTEQYQHPMYDTTIKETRDFWRRITFRYQNNVPTVAVYELFNEPTTMGNTLGERNWAEWKTLNESLIDMIYASDKTVIPLVAGFNWAYDLSPIKKAPIEREGIAYAAHPYYPQKAKPEVKNDKNFFKLWDDEKWGFAADTYPVIATQLGWVQPDGYGAHIPVKDDGSYGPRIVKYMQKKGVSYTVWVFDPDWSPTMINDDWDFTPSEQGAFFKQVMLEAKKDWWDIPYPSQFDVKSLKTQSFISSVKGNKFIDDKGKTFTFRRGVNIADTGKLLSRNQWQQKSLFEELANNWGVNTIRLLPIHPVSWRKLGPDVYLGHIDEAVRWANDLGIYLILDWHSIGYLPTEQYQHPMYDTTIKETRDFWRRITFRYQNNVPTVAVYELFNEPTTMGNTLGERNWAEWKTLNESLIDMIYASSDKTVIPLVAGFNWAYDLSPIKKAPIEREGIAYAAHPYPQKAKPEVKNDKNFFKLWDEKWGFAADTYPVIATQLGWVQPDGYGAHIPVKDDGSYGPRIVKYMQKKGVSYTVWVFDPDWSPTMINDWDFTPSEQGAFFKQVMLEAKKDWWDIPYPSSQFDVKSLKTQSFISSVKGNKFIDDKGKTFTFRGVNIADTGKLLSRNNQWQKSLFEELANNWGVNTIRLLPIHPVSWRKLGPDVYLGHIDEAVRWANDLGIYLILDWHSIGYLPTEQYQHPMYDTTIKETRDFWRRITFRYQNVPPTVAVYELFNEPTTMGNTLGERNWAEWKTLNESLIDMIYASSDKTVIPLVAGFNWAYDLSPIKKAPIEREGIAYAAHPYYPQKAKPEVKNDKNFFKLWDEKWGFAADTYPVIATQLGWVQPDGYGAHIPVKDDGSYGPRIVKYMQKKGVSYTVWVFDPDWSPTMINDWDFTPSEQGAFFKQQVMLEAKKR